Protein AF-0000000075759007 (afdb_homodimer)

Sequence (892 aa):
MSADQACVRCRRQKRKCDKILPCCTLCKRLNKHCDYFLPVEAPRLLPIPDWADLTPSNLRHTLEVQVSSNVGDRLQVQAAAAFYFRTVHTWFLIISEPSYNIRLSNIRVQTASAPSDLSLLTLCMTLVCKGPVGGELPLSTRSMYASLKSFVALLEAMGTNSLEMLQSRLLLTVFEIGHAMYPSAYISAAANMRAAVSLGINATSEDLTKAFQDSRKAEEARQTWRGITITNRSDLAPKYVSLENGQAPNTHSDQQIAAESEDWAKVEVDSFTRLAHASRLLDRVLVHIHTNQSNPLFDSVEAVQILKSLTSLLVTFQSGDSDPPHPLSDSALALCRSAMLETLEVGSHMNIPDNECCIRTSINILKSLVHELARGAEVSPPVEMMTLSVFLPHCIYKAAMVCLGDSRVSGCVDPEPSIRPLKDLLGYLGMRWVAAKRYLEKVDATMSADQACVRCRRQKRKCDKILPCCTLCKRLNKHCDYFLPVEAPRLLPIPDWADLTPSNLRHTLEVQVSSNVGDRLQVQAAAAFYFRTVHTWFLIISEPSYNIRLSNIRVQTASAPSDLSLLTLCMTLVCKGPVGGELPLSTRSMYASLKSFVALLEAMGTNSLEMLQSRLLLTVFEIGHAMYPSAYISAAANMRAAVSLGINATSEDLTKAFQDSRKAEEARQTWRGITITNRSDLAPKYVSLENGQAPNTHSDQQIAAESEDWAKVEVDSFTRLAHASRLLDRVLVHIHTNQSNPLFDSVEAVQILKSLTSLLVTFQSGDSDPPHPLSDSALALCRSAMLETLEVGSHMNIPDNECCIRTSINILKSLVHELARGAEVSPPVEMMTLSVFLPHCIYKAAMVCLGDSRVSGCVDPEPSIRPLKDLLGYLGMRWVAAKRYLEKVDAT

InterPro domains:
  IPR001138 Zn(2)Cys(6) fungal-type DNA-binding domain [PF00172] (5-36)
  IPR001138 Zn(2)Cys(6) fungal-type DNA-binding domain [PS00463] (6-34)
  IPR001138 Zn(2)Cys(6) fungal-type DNA-binding domain [PS50048] (6-36)
  IPR001138 Zn(2)Cys(6) fungal-type DNA-binding domain [SM00066] (1-45)
  IPR001138 Zn(2)Cys(6) fungal-type DNA-binding domain [cd00067] (5-36)
  IPR007219 Xylanolytic transcriptional activator, regulatory domain [PF04082] (83-224)
  IPR036864 Zn(2)-C6 fungal-type DNA-binding domain superfamily [G3DSA:4.10.240.10] (2-49)
  IPR036864 Zn(2)-C6 fungal-type DNA-binding domain superfamily [SSF57701] (5-41)
  IPR050815 Transcription factor, fungi [PTHR47338] (76-442)

Radius of gyration: 29.57 Å; Cα contacts (8 Å, |Δi|>4): 1199; chains: 2; bounding box: 78×82×87 Å

Organism: Penicillium rubens (strain ATCC 28089 / DSM 1075 / NRRL 1951 / Wisconsin 54-1255) (NCBI:txid500485)

Structure (mmCIF, N/CA/C/O backbone):
data_AF-0000000075759007-model_v1
#
loop_
_entity.id
_entity.type
_entity.pdbx_description
1 polymer 'Pc21g07600 protein'
#
loop_
_atom_site.group_PDB
_atom_site.id
_atom_site.type_symbol
_atom_site.label_atom_id
_atom_site.label_alt_id
_atom_site.label_comp_id
_atom_site.label_asym_id
_atom_site.label_entity_id
_atom_site.label_seq_id
_atom_site.pdbx_PDB_ins_code
_atom_site.Cartn_x
_atom_site.Cartn_y
_atom_site.Cartn_z
_atom_site.occupancy
_atom_site.B_iso_or_equiv
_atom_site.auth_seq_id
_atom_site.auth_comp_id
_atom_site.auth_asym_id
_atom_site.auth_atom_id
_atom_site.pdbx_PDB_model_num
ATOM 1 N N . MET A 1 1 ? 25.578 -0.291 -45.156 1 36.59 1 MET A N 1
ATOM 2 C CA . MET A 1 1 ? 25.016 -0.682 -43.875 1 36.59 1 MET A CA 1
ATOM 3 C C . MET A 1 1 ? 25.734 0.002 -42.719 1 36.59 1 MET A C 1
ATOM 5 O O . MET A 1 1 ? 26.953 -0.108 -42.594 1 36.59 1 MET A O 1
ATOM 9 N N . SER A 1 2 ? 25.109 1.057 -42.094 1 46.66 2 SER A N 1
ATOM 10 C CA . SER A 1 2 ? 25.828 2.111 -41.406 1 46.66 2 SER A CA 1
ATOM 11 C C . SER A 1 2 ? 26.422 1.594 -40.094 1 46.66 2 SER A C 1
ATOM 13 O O . SER A 1 2 ? 25.953 0.598 -39.531 1 46.66 2 SER A O 1
ATOM 15 N N . ALA A 1 3 ? 27.578 2.023 -39.531 1 55.94 3 ALA A N 1
ATOM 16 C CA . ALA A 1 3 ? 28.344 1.796 -38.312 1 55.94 3 ALA A CA 1
ATOM 17 C C . ALA A 1 3 ? 27.453 1.836 -37.094 1 55.94 3 ALA A C 1
ATOM 19 O O . ALA A 1 3 ? 27.766 1.219 -36.062 1 55.94 3 ALA A O 1
ATOM 20 N N . ASP A 1 4 ? 26.297 2.443 -37.094 1 55.09 4 ASP A N 1
ATOM 21 C CA . ASP A 1 4 ? 25.359 2.736 -36 1 55.09 4 ASP A CA 1
ATOM 22 C C . ASP A 1 4 ? 24.516 1.512 -35.656 1 55.09 4 ASP A C 1
ATOM 24 O O . ASP A 1 4 ? 23.828 1.49 -34.625 1 55.09 4 ASP A O 1
ATOM 28 N N . GLN A 1 5 ? 24.531 0.377 -36.344 1 60.69 5 GLN A N 1
ATOM 29 C CA . GLN A 1 5 ? 23.734 -0.827 -36.188 1 60.69 5 GLN A CA 1
ATOM 30 C C . GLN A 1 5 ? 24.547 -1.947 -35.531 1 60.69 5 GLN A C 1
ATOM 32 O O . GLN A 1 5 ? 24.109 -3.1 -35.5 1 60.69 5 GLN A O 1
ATOM 37 N N . ALA A 1 6 ? 25.625 -1.686 -35 1 69.38 6 ALA A N 1
ATOM 38 C CA . ALA A 1 6 ? 26.469 -2.68 -34.344 1 69.38 6 ALA A CA 1
ATOM 39 C C . ALA A 1 6 ? 25.984 -2.959 -32.906 1 69.38 6 ALA A C 1
ATOM 41 O O . ALA A 1 6 ? 25.344 -2.104 -32.281 1 69.38 6 ALA A O 1
ATOM 42 N N . CYS A 1 7 ? 26.047 -4.219 -32.406 1 69.88 7 CYS A N 1
ATOM 43 C CA . CYS A 1 7 ? 25.609 -4.559 -31.047 1 69.88 7 CYS A CA 1
ATOM 44 C C . CYS A 1 7 ? 26.422 -3.807 -30 1 69.88 7 CYS A C 1
ATOM 46 O O . CYS A 1 7 ? 27.547 -3.377 -30.266 1 69.88 7 CYS A O 1
ATOM 48 N N . VAL A 1 8 ? 25.875 -3.375 -28.812 1 70.56 8 VAL A N 1
ATOM 49 C CA . VAL A 1 8 ? 26.453 -2.562 -27.75 1 70.56 8 VAL A CA 1
ATOM 50 C C . VAL A 1 8 ? 27.828 -3.133 -27.359 1 70.56 8 VAL A C 1
ATOM 52 O O . VAL A 1 8 ? 28.781 -2.381 -27.141 1 70.56 8 VAL A O 1
ATOM 55 N N . ARG A 1 9 ? 27.906 -4.301 -27.375 1 73.56 9 ARG A N 1
ATOM 56 C CA . ARG A 1 9 ? 29.141 -4.93 -26.938 1 73.56 9 ARG A CA 1
ATOM 57 C C . ARG A 1 9 ? 30.234 -4.777 -28 1 73.56 9 ARG A C 1
ATOM 59 O O . ARG A 1 9 ? 31.375 -4.457 -27.672 1 73.56 9 ARG A O 1
ATOM 66 N N . CYS A 1 10 ? 29.906 -5.004 -29.156 1 73.94 10 CYS A N 1
ATOM 67 C CA . CYS A 1 10 ? 30.891 -4.887 -30.219 1 73.94 10 CYS A CA 1
ATOM 68 C C . CYS A 1 10 ? 31.359 -3.445 -30.375 1 73.94 10 CYS A C 1
ATOM 70 O O . CYS A 1 10 ? 32.531 -3.189 -30.625 1 73.94 10 CYS A O 1
ATOM 72 N N . ARG A 1 11 ? 30.438 -2.506 -30.078 1 73.31 11 ARG A N 1
ATOM 73 C CA . ARG A 1 11 ? 30.766 -1.087 -30.109 1 73.31 11 ARG A CA 1
ATOM 74 C C . ARG A 1 11 ? 31.734 -0.717 -28.984 1 73.31 11 ARG A C 1
ATOM 76 O O . ARG A 1 11 ? 32.688 0.042 -29.203 1 73.31 11 ARG A O 1
ATOM 83 N N . ARG A 1 12 ? 31.5 -1.289 -27.844 1 72.19 12 ARG A N 1
ATOM 84 C CA . ARG A 1 12 ? 32.344 -0.997 -26.672 1 72.19 12 ARG A CA 1
ATOM 85 C C . ARG A 1 12 ? 33.719 -1.581 -26.828 1 72.19 12 ARG A C 1
ATOM 87 O O . ARG A 1 12 ? 34.719 -0.968 -26.422 1 72.19 12 ARG A O 1
ATOM 94 N N . GLN A 1 13 ? 33.75 -2.646 -27.453 1 73.69 13 GLN A N 1
ATOM 95 C CA . GLN A 1 13 ? 35.031 -3.338 -27.594 1 73.69 13 GLN A CA 1
ATOM 96 C C . GLN A 1 13 ? 35.719 -2.982 -28.906 1 73.69 13 GLN A C 1
ATOM 98 O O . GLN A 1 13 ? 36.75 -3.539 -29.25 1 73.69 13 GLN A O 1
ATOM 103 N N . LYS A 1 14 ? 35.094 -2.031 -29.547 1 74.81 14 LYS A N 1
ATOM 104 C CA . LYS A 1 14 ? 35.625 -1.545 -30.812 1 74.81 14 LYS A CA 1
ATOM 105 C C . LYS A 1 14 ? 35.938 -2.703 -31.75 1 74.81 14 LYS A C 1
ATOM 107 O O . LYS A 1 14 ? 37 -2.699 -32.406 1 74.81 14 LYS A O 1
ATOM 112 N N . ARG A 1 15 ? 35.125 -3.77 -31.688 1 74.88 15 ARG A N 1
ATOM 113 C CA . ARG A 1 15 ? 35.312 -4.91 -32.594 1 74.88 15 ARG A CA 1
ATOM 114 C C . ARG A 1 15 ? 34.375 -4.809 -33.781 1 74.88 15 ARG A C 1
ATOM 116 O O . ARG A 1 15 ? 33.406 -4.043 -33.75 1 74.88 15 ARG A O 1
ATOM 123 N N . LYS A 1 16 ? 34.75 -5.469 -34.844 1 75 16 LYS A N 1
ATOM 124 C CA . LYS A 1 16 ? 33.938 -5.496 -36.062 1 75 16 LYS A CA 1
ATOM 125 C C . LYS A 1 16 ? 32.656 -6.34 -35.844 1 75 16 LYS A C 1
ATOM 127 O O . LYS A 1 16 ? 32.75 -7.551 -35.625 1 75 16 LYS A O 1
ATOM 132 N N . CYS A 1 17 ? 31.406 -5.715 -35.656 1 71.81 17 CYS A N 1
ATOM 133 C CA . CYS A 1 17 ? 30.109 -6.355 -35.5 1 71.81 17 CYS A CA 1
ATOM 134 C C . CYS A 1 17 ? 29.5 -6.688 -36.844 1 71.81 17 CYS A C 1
ATOM 136 O O . CYS A 1 17 ? 29.516 -5.859 -37.781 1 71.81 17 CYS A O 1
ATOM 138 N N . ASP A 1 18 ? 29.219 -7.863 -37.188 1 75 18 ASP A N 1
ATOM 139 C CA . ASP A 1 18 ? 28.625 -8.219 -38.469 1 75 18 ASP A CA 1
ATOM 140 C C . ASP A 1 18 ? 27.156 -7.82 -38.531 1 75 18 ASP A C 1
ATOM 142 O O . ASP A 1 18 ? 26.469 -8.062 -39.531 1 75 18 ASP A O 1
ATOM 146 N N . LYS A 1 19 ? 26.547 -7.199 -37.531 1 70.62 19 LYS A N 1
ATOM 147 C CA . LYS A 1 19 ? 25.234 -6.566 -37.406 1 70.62 19 LYS A CA 1
ATOM 148 C C . LYS A 1 19 ? 24.125 -7.566 -37.688 1 70.62 19 LYS A C 1
ATOM 150 O O . LYS A 1 19 ? 23.016 -7.18 -38.062 1 70.62 19 LYS A O 1
ATOM 155 N N . ILE A 1 20 ? 24.453 -8.891 -37.438 1 71.38 20 ILE A N 1
ATOM 156 C CA . ILE A 1 20 ? 23.438 -9.914 -37.656 1 71.38 20 ILE A CA 1
ATOM 157 C C . ILE A 1 20 ? 22.484 -9.953 -36.469 1 71.38 20 ILE A C 1
ATOM 159 O O . ILE A 1 20 ? 22.906 -9.82 -35.312 1 71.38 20 ILE A O 1
ATOM 163 N N . LEU A 1 21 ? 21.078 -9.789 -36.688 1 67.94 21 LEU A N 1
ATOM 164 C CA . LEU A 1 21 ? 20.062 -9.984 -35.656 1 67.94 21 LEU A CA 1
ATOM 165 C C . LEU A 1 21 ? 19.719 -11.461 -35.531 1 67.94 21 LEU A C 1
ATOM 167 O O . LEU A 1 21 ? 19.844 -12.234 -36.469 1 67.94 21 LEU A O 1
ATOM 171 N N . PRO A 1 22 ? 19.453 -11.93 -34.125 1 66.38 22 PRO A N 1
ATOM 172 C CA . PRO A 1 22 ? 19.344 -11.109 -32.906 1 66.38 22 PRO A CA 1
ATOM 173 C C . PRO A 1 22 ? 20.672 -10.922 -32.188 1 66.38 22 PRO A C 1
ATOM 175 O O . PRO A 1 22 ? 20.797 -10.062 -31.328 1 66.38 22 PRO A O 1
ATOM 178 N N . CYS A 1 23 ? 21.594 -11.648 -32.656 1 72.38 23 CYS A N 1
ATOM 179 C CA . CYS A 1 23 ? 22.906 -11.633 -32 1 72.38 23 CYS A CA 1
ATOM 180 C C . CYS A 1 23 ? 24.031 -11.656 -33.062 1 72.38 23 CYS A C 1
ATOM 182 O O . CYS A 1 23 ? 23.984 -12.461 -33.969 1 72.38 23 CYS A O 1
ATOM 184 N N . CYS A 1 24 ? 24.938 -10.703 -32.844 1 73.81 24 CYS A N 1
ATOM 185 C CA . CYS A 1 24 ? 26.047 -10.68 -33.781 1 73.81 24 CYS A CA 1
ATOM 186 C C . CYS A 1 24 ? 26.938 -11.906 -33.625 1 73.81 24 CYS A C 1
ATOM 188 O O . CYS A 1 24 ? 26.891 -12.57 -32.594 1 73.81 24 CYS A O 1
ATOM 190 N N . THR A 1 25 ? 27.578 -12.305 -34.656 1 77.81 25 THR A N 1
ATOM 191 C CA . THR A 1 25 ? 28.391 -13.516 -34.688 1 77.81 25 THR A CA 1
ATOM 192 C C . THR A 1 25 ? 29.438 -13.5 -33.594 1 77.81 25 THR A C 1
ATOM 194 O O . THR A 1 25 ? 29.766 -14.547 -33.031 1 77.81 25 THR A O 1
ATOM 197 N N . LEU A 1 26 ? 29.859 -12.32 -33.25 1 77.88 26 LEU A N 1
ATOM 198 C CA . LEU A 1 26 ? 30.891 -12.211 -32.219 1 77.88 26 LEU A CA 1
ATOM 199 C C . LEU A 1 26 ? 30.297 -12.469 -30.844 1 77.88 26 LEU A C 1
ATOM 201 O O . LEU A 1 26 ? 30.875 -13.211 -30.047 1 77.88 26 LEU A O 1
ATOM 205 N N . CYS A 1 27 ? 29.25 -11.836 -30.594 1 74.75 27 CYS A N 1
ATOM 206 C CA . CYS A 1 27 ? 28.594 -12.047 -29.312 1 74.75 27 CYS A CA 1
ATOM 207 C C . CYS A 1 27 ? 28.125 -13.492 -29.172 1 74.75 27 CYS A C 1
ATOM 209 O O . CYS A 1 27 ? 28.203 -14.07 -28.094 1 74.75 27 CYS A O 1
ATOM 211 N N . LYS A 1 28 ? 27.656 -14.102 -30.203 1 74.5 28 LYS A N 1
ATOM 212 C CA . LYS A 1 28 ? 27.266 -15.508 -30.234 1 74.5 28 LYS A CA 1
ATOM 213 C C . LYS A 1 28 ? 28.469 -16.406 -29.906 1 74.5 28 LYS A C 1
ATOM 215 O O . LYS A 1 28 ? 28.344 -17.359 -29.141 1 74.5 28 LYS A O 1
ATOM 220 N N . ARG A 1 29 ? 29.578 -16.109 -30.484 1 76.56 29 ARG A N 1
ATOM 221 C CA . ARG A 1 29 ? 30.797 -16.906 -30.297 1 76.56 29 ARG A CA 1
ATOM 222 C C . ARG A 1 29 ? 31.297 -16.781 -28.859 1 76.56 29 ARG A C 1
ATOM 224 O O . ARG A 1 29 ? 31.781 -17.766 -28.281 1 76.56 29 ARG A O 1
ATOM 231 N N . LEU A 1 30 ? 31.109 -15.523 -28.359 1 74.44 30 LEU A N 1
ATOM 232 C CA . LEU A 1 30 ? 31.625 -15.266 -27.016 1 74.44 30 LEU A CA 1
ATOM 233 C C . LEU A 1 30 ? 30.578 -15.617 -25.953 1 74.44 30 LEU A C 1
ATOM 235 O O . LEU A 1 30 ? 30.844 -15.523 -24.766 1 74.44 30 LEU A O 1
ATOM 239 N N . ASN A 1 31 ? 29.453 -16.172 -26.375 1 68.06 31 ASN A N 1
ATOM 240 C CA . ASN A 1 31 ? 28.312 -16.547 -25.531 1 68.06 31 ASN A CA 1
ATOM 241 C C . ASN A 1 31 ? 27.938 -15.414 -24.578 1 68.06 31 ASN A C 1
ATOM 243 O O . ASN A 1 31 ? 27.781 -15.648 -23.375 1 68.06 31 ASN A O 1
ATOM 247 N N . LYS A 1 32 ? 28.016 -14.25 -25.156 1 66 32 LYS A N 1
ATOM 248 C CA . LYS A 1 32 ? 27.625 -13.07 -24.375 1 66 32 LYS A CA 1
ATOM 249 C C . LYS A 1 32 ? 26.344 -12.453 -24.906 1 66 32 LYS A C 1
ATOM 251 O O . LYS A 1 32 ? 25.922 -12.734 -26.031 1 66 32 LYS A O 1
ATOM 256 N N . HIS A 1 33 ? 25.656 -11.789 -24.047 1 64.19 33 HIS A N 1
ATOM 257 C CA . HIS A 1 33 ? 24.422 -11.102 -24.453 1 64.19 33 HIS A CA 1
ATOM 258 C C . HIS A 1 33 ? 24.719 -10.008 -25.484 1 64.19 33 HIS A C 1
ATOM 260 O O . HIS A 1 33 ? 25.562 -9.141 -25.234 1 64.19 33 HIS A O 1
ATOM 266 N N . CYS A 1 34 ? 24.266 -10.281 -26.719 1 62.91 34 CYS A N 1
ATOM 267 C CA . CYS A 1 34 ? 24.375 -9.336 -27.812 1 62.91 34 CYS A CA 1
ATOM 268 C C . CYS A 1 34 ? 23.219 -8.336 -27.797 1 62.91 34 CYS A C 1
ATOM 270 O O . CYS A 1 34 ? 22.062 -8.734 -27.812 1 62.91 34 CYS A O 1
ATOM 272 N N . ASP A 1 35 ? 23.453 -7.148 -27.406 1 60.84 35 ASP A N 1
ATOM 273 C CA . ASP A 1 35 ? 22.438 -6.105 -27.406 1 60.84 35 ASP A CA 1
ATOM 274 C C . ASP A 1 35 ? 22.656 -5.125 -28.562 1 60.84 35 ASP A C 1
ATOM 276 O O . ASP A 1 35 ? 23.766 -4.613 -28.734 1 60.84 35 ASP A O 1
ATOM 280 N N . TYR A 1 36 ? 21.953 -5.219 -29.578 1 58.94 36 TYR A N 1
ATOM 281 C CA . TYR A 1 36 ? 22.016 -4.215 -30.625 1 58.94 36 TYR A CA 1
ATOM 282 C C . TYR A 1 36 ? 21.312 -2.93 -30.203 1 58.94 36 TYR A C 1
ATOM 284 O O . TYR A 1 36 ? 20.328 -2.967 -29.453 1 58.94 36 TYR A O 1
ATOM 292 N N . PHE A 1 37 ? 22.078 -1.918 -30.328 1 48.47 37 PHE A N 1
ATOM 293 C CA . PHE A 1 37 ? 21.344 -0.672 -30.141 1 48.47 37 PHE A CA 1
ATOM 294 C C . PHE A 1 37 ? 20.172 -0.59 -31.109 1 48.47 37 PHE A C 1
ATOM 296 O O . PHE A 1 37 ? 20.375 -0.529 -32.344 1 48.47 37 PHE A O 1
ATOM 303 N N . LEU A 1 38 ? 19.25 -1.39 -31.094 1 44.62 38 LEU A N 1
ATOM 304 C CA . LEU A 1 38 ? 18.109 -0.96 -31.891 1 44.62 38 LEU A CA 1
ATOM 305 C C . LEU A 1 38 ? 17.984 0.559 -31.875 1 44.62 38 LEU A C 1
ATOM 307 O O . LEU A 1 38 ? 18.281 1.203 -30.875 1 44.62 38 LEU A O 1
ATOM 311 N N . PRO A 1 39 ? 18.109 1.163 -33 1 43.19 39 PRO A N 1
ATOM 312 C CA . PRO A 1 39 ? 17.766 2.584 -32.938 1 43.19 39 PRO A CA 1
ATOM 313 C C . PRO A 1 39 ? 16.703 2.877 -31.875 1 43.19 39 PRO A C 1
ATOM 315 O O . PRO A 1 39 ? 15.633 2.25 -31.891 1 43.19 39 PRO A O 1
ATOM 318 N N . VAL A 1 40 ? 17.125 2.994 -30.719 1 49.94 40 VAL A N 1
ATOM 319 C CA . VAL A 1 40 ? 16.141 3.422 -29.734 1 49.94 40 VAL A CA 1
ATOM 320 C C . VAL A 1 40 ? 15.172 4.418 -30.359 1 49.94 40 VAL A C 1
ATOM 322 O O . VAL A 1 40 ? 15.586 5.477 -30.844 1 49.94 40 VAL A O 1
ATOM 325 N N . GLU A 1 41 ? 14.227 3.889 -31.219 1 60.28 41 GLU A N 1
ATOM 326 C CA . GLU A 1 41 ? 13.203 4.816 -31.688 1 60.28 41 GLU A CA 1
ATOM 327 C C . GLU A 1 41 ? 13.055 6.008 -30.75 1 60.28 41 GLU A C 1
ATOM 329 O O . GLU A 1 41 ? 13.227 5.867 -29.531 1 60.28 41 GLU A O 1
ATOM 334 N N . ALA A 1 42 ? 13.258 7.098 -31.328 1 77.56 42 ALA A N 1
ATOM 335 C CA . ALA A 1 42 ? 13.023 8.336 -30.594 1 77.56 42 ALA A CA 1
ATOM 336 C C . ALA A 1 42 ? 11.805 8.203 -29.672 1 77.56 42 ALA A C 1
ATOM 338 O O . ALA A 1 42 ? 10.773 7.676 -30.094 1 77.56 42 ALA A O 1
ATOM 339 N N . PRO A 1 43 ? 12.07 8.414 -28.422 1 85.94 43 PRO A N 1
ATOM 340 C CA . PRO A 1 43 ? 10.922 8.336 -27.516 1 85.94 43 PRO A CA 1
ATOM 341 C C . PRO A 1 43 ? 9.734 9.164 -28 1 85.94 43 PRO A C 1
ATOM 343 O O . PRO A 1 43 ? 9.922 10.219 -28.609 1 85.94 43 PRO A O 1
ATOM 346 N N . ARG A 1 44 ? 8.633 8.594 -27.938 1 88.62 44 ARG A N 1
ATOM 347 C CA . ARG A 1 44 ? 7.395 9.266 -28.312 1 88.62 44 ARG A CA 1
ATOM 348 C C . ARG A 1 44 ? 6.641 9.75 -27.078 1 88.62 44 ARG A C 1
ATOM 350 O O . ARG A 1 44 ? 6.68 9.109 -26.031 1 88.62 44 ARG A O 1
ATOM 357 N N . LEU A 1 45 ? 5.984 10.844 -27.25 1 91.88 45 LEU A N 1
ATOM 358 C CA . LEU A 1 45 ? 5.141 11.383 -26.203 1 91.88 45 LEU A CA 1
ATOM 359 C C . LEU A 1 45 ? 3.877 10.547 -26.031 1 91.88 45 LEU A C 1
ATOM 361 O O . LEU A 1 45 ? 3.168 10.289 -27 1 91.88 45 LEU A O 1
ATOM 365 N N . LEU A 1 46 ? 3.652 10.078 -24.828 1 93.38 46 LEU A N 1
ATOM 366 C CA . LEU A 1 46 ? 2.428 9.328 -24.547 1 93.38 46 LEU A CA 1
ATOM 367 C C . LEU A 1 46 ? 1.238 10.273 -24.406 1 93.38 46 LEU A C 1
ATOM 369 O O . LEU A 1 46 ? 1.362 11.359 -23.828 1 93.38 46 LEU A O 1
ATOM 373 N N . PRO A 1 47 ? 0.147 9.875 -24.984 1 90.69 47 PRO A N 1
ATOM 374 C CA . PRO A 1 47 ? -1.05 10.68 -24.734 1 90.69 47 PRO A CA 1
ATOM 375 C C . PRO A 1 47 ? -1.498 10.625 -23.266 1 90.69 47 PRO A C 1
ATOM 377 O O . PRO A 1 47 ? -1.633 9.539 -22.703 1 90.69 47 PRO A O 1
ATOM 380 N N . ILE A 1 48 ? -1.618 11.75 -22.625 1 89.94 48 ILE A N 1
ATOM 381 C CA . ILE A 1 48 ? -2.104 11.844 -21.25 1 89.94 48 ILE A CA 1
ATOM 382 C C . ILE A 1 48 ? -3.293 12.797 -21.188 1 89.94 48 ILE A C 1
ATOM 384 O O . ILE A 1 48 ? -3.371 13.758 -21.969 1 89.94 48 ILE A O 1
ATOM 388 N N . PRO A 1 49 ? -4.176 12.492 -20.359 1 88.56 49 PRO A N 1
ATOM 389 C CA . PRO A 1 49 ? -5.324 13.391 -20.266 1 88.56 49 PRO A CA 1
ATOM 390 C C . PRO A 1 49 ? -4.938 14.781 -19.75 1 88.56 49 PRO A C 1
ATOM 392 O O . PRO A 1 49 ? -4.055 14.906 -18.906 1 88.56 49 PRO A O 1
ATOM 395 N N . ASP A 1 50 ? -5.676 15.656 -20.344 1 86.88 50 ASP A N 1
ATOM 396 C CA . ASP A 1 50 ? -5.609 16.984 -19.734 1 86.88 50 ASP A CA 1
ATOM 397 C C . ASP A 1 50 ? -6.207 16.969 -18.328 1 86.88 50 ASP A C 1
ATOM 399 O O . ASP A 1 50 ? -7.223 16.312 -18.078 1 86.88 50 ASP A O 1
ATOM 403 N N . TRP A 1 51 ? -5.613 17.719 -17.5 1 85.75 51 TRP A N 1
ATOM 404 C CA . TRP A 1 51 ? -6.051 17.703 -16.109 1 85.75 51 TRP A CA 1
ATOM 405 C C . TRP A 1 51 ? -7.508 18.141 -16 1 85.75 51 TRP A C 1
ATOM 407 O O . TRP A 1 51 ? -8.258 17.594 -15.18 1 85.75 51 TRP A O 1
ATOM 417 N N . ALA A 1 52 ? -7.93 19 -16.828 1 83.56 52 ALA A N 1
ATOM 418 C CA . ALA A 1 52 ? -9.305 19.484 -16.812 1 83.56 52 ALA A CA 1
ATOM 419 C C . ALA A 1 52 ? -10.281 18.391 -17.219 1 83.56 52 ALA A C 1
ATOM 421 O O . ALA A 1 52 ? -11.445 18.406 -16.828 1 83.56 52 ALA A O 1
ATOM 422 N N . ASP A 1 53 ? -9.758 17.422 -17.891 1 88.56 53 ASP A N 1
ATOM 423 C CA . ASP A 1 53 ? -10.617 16.375 -18.422 1 88.56 53 ASP A CA 1
ATOM 424 C C . ASP A 1 53 ? -10.648 15.172 -17.484 1 88.56 53 ASP A C 1
ATOM 426 O O . ASP A 1 53 ? -11.477 14.266 -17.641 1 88.56 53 ASP A O 1
ATOM 430 N N . LEU A 1 54 ? -9.828 15.211 -16.516 1 90.81 54 LEU A N 1
ATOM 431 C CA . LEU A 1 54 ? -9.727 14.07 -15.625 1 90.81 54 LEU A CA 1
ATOM 432 C C . LEU A 1 54 ? -10.852 14.086 -14.594 1 90.81 54 LEU A C 1
ATOM 434 O O . LEU A 1 54 ? -10.609 14.32 -13.406 1 90.81 54 LEU A O 1
ATOM 438 N N . THR A 1 55 ? -12.023 13.758 -15.07 1 89.88 55 THR A N 1
ATOM 439 C CA . THR A 1 55 ? -13.219 13.695 -14.234 1 89.88 55 THR A CA 1
ATOM 440 C C . THR A 1 55 ? -13.703 12.258 -14.086 1 89.88 55 THR A C 1
ATOM 442 O O . THR A 1 55 ? -13.391 11.406 -14.93 1 89.88 55 THR A O 1
ATOM 445 N N . PRO A 1 56 ? -14.445 12 -13.078 1 89.19 56 PRO A N 1
ATOM 446 C CA . PRO A 1 56 ? -14.969 10.641 -12.891 1 89.19 56 PRO A CA 1
ATOM 447 C C . PRO A 1 56 ? -15.812 10.172 -14.078 1 89.19 56 PRO A C 1
ATOM 449 O O . PRO A 1 56 ? -15.734 9 -14.461 1 89.19 56 PRO A O 1
ATOM 452 N N . SER A 1 57 ? -16.578 11.062 -14.672 1 90.12 57 SER A N 1
ATOM 453 C CA . SER A 1 57 ? -17.438 10.703 -15.797 1 90.12 57 SER A CA 1
ATOM 454 C C . SER A 1 57 ? -16.594 10.32 -17.016 1 90.12 57 SER A C 1
ATOM 456 O O . SER A 1 57 ? -16.906 9.344 -17.703 1 90.12 57 SER A O 1
ATOM 458 N N . ASN A 1 58 ? -15.539 11.102 -17.281 1 93.06 58 ASN A N 1
ATOM 459 C CA . ASN A 1 58 ? -14.672 10.797 -18.406 1 93.06 58 ASN A CA 1
ATOM 460 C C . ASN A 1 58 ? -13.906 9.492 -18.188 1 93.06 58 ASN A C 1
ATOM 462 O O . ASN A 1 58 ? -13.68 8.734 -19.141 1 93.06 58 ASN A O 1
ATOM 466 N N . LEU A 1 59 ? -13.516 9.289 -16.969 1 94.25 59 LEU A N 1
ATOM 467 C CA . LEU A 1 59 ? -12.797 8.062 -16.656 1 94.25 59 LEU A CA 1
ATOM 468 C C . LEU A 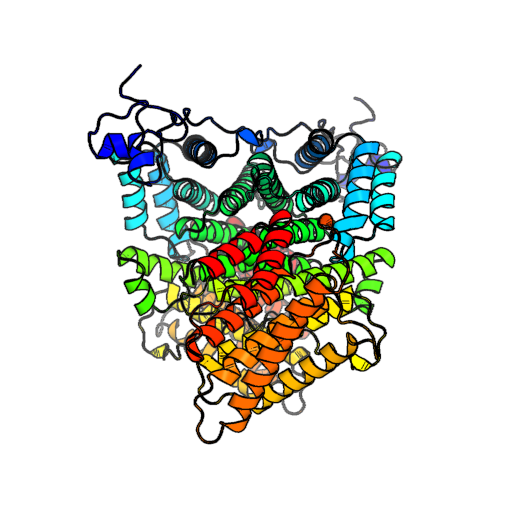1 59 ? -13.703 6.844 -16.812 1 94.25 59 LEU A C 1
ATOM 470 O O . LEU A 1 59 ? -13.281 5.812 -17.344 1 94.25 59 LEU A O 1
ATOM 474 N N . ARG A 1 60 ? -14.961 6.984 -16.391 1 92.88 60 ARG A N 1
ATOM 475 C CA . ARG A 1 60 ? -15.945 5.918 -16.531 1 92.88 60 ARG A CA 1
ATOM 476 C C . ARG A 1 60 ? -16.141 5.547 -17.984 1 92.88 60 ARG A C 1
ATOM 478 O O . ARG A 1 60 ? -16.125 4.367 -18.344 1 92.88 60 ARG A O 1
ATOM 485 N N . HIS A 1 61 ? -16.281 6.523 -18.75 1 92.94 61 HIS A N 1
ATOM 486 C CA . HIS A 1 61 ? -16.469 6.312 -20.188 1 92.94 61 HIS A CA 1
ATOM 487 C C . HIS A 1 61 ? -15.242 5.656 -20.812 1 92.94 61 HIS A C 1
ATOM 489 O O . HIS A 1 61 ? -15.367 4.738 -21.625 1 92.94 61 HIS A O 1
ATOM 495 N N . THR A 1 62 ? -14.102 6.113 -20.453 1 94.81 62 THR A N 1
ATOM 496 C CA . THR A 1 62 ? -12.852 5.594 -20.984 1 94.81 62 THR A CA 1
ATOM 497 C C . THR A 1 62 ? -12.68 4.121 -20.625 1 94.81 62 THR A C 1
ATOM 499 O O . THR A 1 62 ? -12.258 3.314 -21.453 1 94.81 62 THR A O 1
ATOM 502 N N . LEU A 1 63 ? -13.023 3.756 -19.438 1 95.69 63 LEU A N 1
ATOM 503 C CA . LEU A 1 63 ? -12.883 2.375 -18.984 1 95.69 63 LEU A CA 1
ATOM 504 C C . LEU A 1 63 ? -13.859 1.464 -19.719 1 95.69 63 LEU A C 1
ATOM 506 O O . LEU A 1 63 ? -13.531 0.32 -20.047 1 95.69 63 LEU A O 1
ATOM 510 N N . GLU A 1 64 ? -15.016 1.949 -19.984 1 93 64 GLU A N 1
ATOM 511 C CA . GLU A 1 64 ? -15.984 1.186 -20.766 1 93 64 GLU A CA 1
ATOM 512 C C . GLU A 1 64 ? -15.453 0.877 -22.156 1 93 64 GLU A C 1
ATOM 514 O O . GLU A 1 64 ? -15.594 -0.243 -22.656 1 93 64 GLU A O 1
ATOM 519 N N . VAL A 1 65 ? -14.891 1.863 -22.688 1 93 65 VAL A N 1
ATOM 520 C CA . VAL A 1 65 ? -14.336 1.693 -24.031 1 93 65 VAL A CA 1
ATOM 521 C C . VAL A 1 65 ? -13.164 0.716 -23.984 1 93 65 VAL A C 1
ATOM 523 O O . VAL A 1 65 ? -12.953 -0.063 -24.906 1 93 65 VAL A O 1
ATOM 526 N N . GLN A 1 66 ? -12.367 0.762 -22.938 1 94.12 66 GLN A N 1
ATOM 527 C CA . GLN A 1 66 ? -11.258 -0.171 -22.766 1 94.12 66 GLN A CA 1
ATOM 528 C C . GLN A 1 66 ? -11.758 -1.613 -22.719 1 94.12 66 GLN A C 1
ATOM 530 O O . GLN A 1 66 ? -11.117 -2.52 -23.25 1 94.12 66 GLN A O 1
ATOM 535 N N . VAL A 1 67 ? -12.891 -1.842 -22.062 1 95.06 67 VAL A N 1
ATOM 536 C CA . VAL A 1 67 ? -13.469 -3.18 -22.016 1 95.06 67 VAL A CA 1
ATOM 537 C C . VAL A 1 67 ? -13.859 -3.629 -23.422 1 95.06 67 VAL A C 1
ATOM 539 O O . VAL A 1 67 ? -13.516 -4.734 -23.844 1 95.06 67 VAL A O 1
ATOM 542 N N . SER A 1 68 ? -14.508 -2.713 -24.109 1 92.69 68 SER A N 1
ATOM 543 C CA . SER A 1 68 ? -14.969 -3.041 -25.453 1 92.69 68 SER A CA 1
ATOM 544 C C . SER A 1 68 ? -13.789 -3.311 -26.375 1 92.69 68 SER A C 1
ATOM 546 O O . SER A 1 68 ? -13.859 -4.203 -27.234 1 92.69 68 SER A O 1
ATOM 548 N N . SER A 1 69 ? -12.734 -2.582 -26.219 1 90.81 69 SER A N 1
ATOM 549 C CA . SER A 1 69 ? -11.594 -2.674 -27.125 1 90.81 69 SER A CA 1
ATOM 550 C C . SER A 1 69 ? -10.711 -3.873 -26.781 1 90.81 69 SER A C 1
ATOM 552 O O . SER A 1 69 ? -10.133 -4.496 -27.672 1 90.81 69 SER A O 1
ATOM 554 N N . ASN A 1 70 ? -10.617 -4.219 -25.531 1 91.69 70 ASN A N 1
ATOM 555 C CA . ASN A 1 70 ? -9.641 -5.219 -25.109 1 91.69 70 ASN A CA 1
ATOM 556 C C . ASN A 1 70 ? -10.305 -6.57 -24.844 1 91.69 70 ASN A C 1
ATOM 558 O O . ASN A 1 70 ? -9.648 -7.609 -24.906 1 91.69 70 ASN A O 1
ATOM 562 N N . VAL A 1 71 ? -11.562 -6.57 -24.516 1 94.81 71 VAL A N 1
ATOM 563 C CA . VAL A 1 71 ? -12.297 -7.809 -24.266 1 94.81 71 VAL A CA 1
ATOM 564 C C . VAL A 1 71 ? -13.281 -8.055 -25.406 1 94.81 71 VAL A C 1
ATOM 566 O O . VAL A 1 71 ? -13.289 -9.133 -26.016 1 94.81 71 VAL A O 1
ATOM 569 N N . GLY A 1 72 ? -14.078 -7.109 -25.734 1 94 72 GLY A N 1
ATOM 570 C CA . GLY A 1 72 ? -15.016 -7.23 -26.828 1 94 72 GLY A CA 1
ATOM 571 C C . GLY A 1 72 ? -16.438 -6.844 -26.453 1 94 72 GLY A C 1
ATOM 572 O O . GLY A 1 72 ? -16.641 -6.02 -25.562 1 94 72 GLY A O 1
ATOM 573 N N . ASP A 1 73 ? -17.344 -7.359 -27.203 1 90.06 73 ASP A N 1
ATOM 574 C CA . ASP A 1 73 ? -18.75 -7.035 -26.953 1 90.06 73 ASP A CA 1
ATOM 575 C C . ASP A 1 73 ? -19.297 -7.809 -25.766 1 90.06 73 ASP A C 1
ATOM 577 O O . ASP A 1 73 ? -18.531 -8.422 -25.016 1 90.06 73 ASP A O 1
ATOM 581 N N . ARG A 1 74 ? -20.547 -7.773 -25.594 1 87.94 74 ARG A N 1
ATOM 582 C CA . ARG A 1 74 ? -21.188 -8.336 -24.406 1 87.94 74 ARG A CA 1
ATOM 583 C C . ARG A 1 74 ? -20.969 -9.844 -24.328 1 87.94 74 ARG A C 1
ATOM 585 O O . ARG A 1 74 ? -20.703 -10.383 -23.25 1 87.94 74 ARG A O 1
ATOM 592 N N . LEU A 1 75 ? -21.141 -10.453 -25.453 1 91.62 75 LEU A N 1
ATOM 593 C CA . LEU A 1 75 ? -20.969 -11.906 -25.484 1 91.62 75 LEU A CA 1
ATOM 594 C C . LEU A 1 75 ? -19.531 -12.297 -25.172 1 91.62 75 LEU A C 1
ATOM 596 O O . LEU A 1 75 ? -19.281 -13.289 -24.484 1 91.62 75 LEU A O 1
ATOM 600 N N . GLN A 1 76 ? -18.656 -11.516 -25.688 1 95.56 76 GLN A N 1
ATOM 601 C CA . GLN A 1 76 ? -17.25 -11.781 -25.438 1 95.56 76 GLN A CA 1
ATOM 602 C C . GLN A 1 76 ? -16.891 -11.523 -23.969 1 95.56 76 GLN A C 1
ATOM 604 O O . GLN A 1 76 ? -16.062 -12.234 -23.406 1 95.56 76 GLN A O 1
ATOM 609 N N . VAL A 1 77 ? -17.438 -10.508 -23.391 1 95.75 77 VAL A N 1
ATOM 610 C CA . VAL A 1 77 ? -17.234 -10.219 -21.984 1 95.75 77 VAL A CA 1
ATOM 611 C C . VAL A 1 77 ? -17.75 -11.383 -21.125 1 95.75 77 VAL A C 1
ATOM 613 O O . VAL A 1 77 ? -17.094 -11.797 -20.172 1 95.75 77 VAL A O 1
ATOM 616 N N . GLN A 1 78 ? -18.844 -11.922 -21.5 1 94.38 78 GLN A N 1
ATOM 617 C CA . GLN A 1 78 ? -19.406 -13.062 -20.781 1 94.38 78 GLN A CA 1
ATOM 618 C C . GLN A 1 78 ? -18.5 -14.289 -20.906 1 94.38 78 GLN A C 1
ATOM 620 O O . GLN A 1 78 ? -18.328 -15.039 -19.953 1 94.38 78 GLN A O 1
ATOM 625 N N . ALA A 1 79 ? -18.031 -14.43 -22.078 1 96.88 79 ALA A N 1
ATOM 626 C CA . ALA A 1 79 ? -17.141 -15.562 -22.312 1 96.88 79 ALA A CA 1
ATOM 627 C C . ALA A 1 79 ? -15.859 -15.422 -21.5 1 96.88 79 ALA A C 1
ATOM 629 O O . ALA A 1 79 ? -15.359 -16.406 -20.938 1 96.88 79 ALA A O 1
ATOM 630 N N . ALA A 1 80 ? -15.328 -14.242 -21.531 1 97.25 80 ALA A N 1
ATOM 631 C CA . ALA A 1 80 ? -14.117 -13.984 -20.75 1 97.25 80 ALA A CA 1
ATOM 632 C C . ALA A 1 80 ? -14.367 -14.203 -19.266 1 97.25 80 ALA A C 1
ATOM 634 O O . ALA A 1 80 ? -13.516 -14.766 -18.562 1 97.25 80 ALA A O 1
ATOM 635 N N . ALA A 1 81 ? -15.477 -13.75 -18.781 1 97.62 81 ALA A N 1
ATOM 636 C CA . ALA A 1 81 ? -15.836 -13.953 -17.375 1 97.62 81 ALA A CA 1
ATOM 637 C C . ALA A 1 81 ? -15.992 -15.438 -17.062 1 97.62 81 ALA A C 1
ATOM 639 O O . ALA A 1 81 ? -15.523 -15.914 -16.031 1 97.62 81 ALA A O 1
ATOM 640 N N . ALA A 1 82 ? -16.641 -16.141 -17.938 1 97.62 82 ALA A N 1
ATOM 641 C CA . ALA A 1 82 ? -16.812 -17.578 -17.734 1 97.62 82 ALA A CA 1
ATOM 642 C C . ALA A 1 82 ? -15.469 -18.281 -17.656 1 97.62 82 ALA A C 1
ATOM 644 O O . ALA A 1 82 ? -15.305 -19.219 -16.859 1 97.62 82 ALA A O 1
ATOM 645 N N . PHE A 1 83 ? -14.641 -17.891 -18.516 1 97.94 83 PHE A N 1
ATOM 646 C CA . PHE A 1 83 ? -13.305 -18.469 -18.5 1 97.94 83 PHE A CA 1
ATOM 647 C C . PHE A 1 83 ? -12.617 -18.203 -17.172 1 97.94 83 PHE A C 1
ATOM 649 O O . PHE A 1 83 ? -12 -19.109 -16.594 1 97.94 83 PHE A O 1
ATOM 656 N N . TYR A 1 84 ? -12.664 -17 -16.719 1 98.44 84 TYR A N 1
ATOM 657 C CA . TYR A 1 84 ? -12.117 -16.656 -15.406 1 98.44 84 TYR A CA 1
ATOM 658 C C . TYR A 1 84 ? -12.703 -17.547 -14.32 1 98.44 84 TYR A C 1
ATOM 660 O O . TYR A 1 84 ? -11.969 -18.062 -13.469 1 98.44 84 TYR A O 1
ATOM 668 N N . PHE A 1 85 ? -13.984 -17.734 -14.297 1 98 85 PHE A N 1
ATOM 669 C CA . PHE A 1 85 ? -14.664 -18.469 -13.242 1 98 85 PHE A CA 1
ATOM 670 C C . PHE A 1 85 ? -14.328 -19.953 -13.32 1 98 85 PHE A C 1
ATOM 672 O O . PHE A 1 85 ? -14.344 -20.656 -12.305 1 98 85 PHE A O 1
ATOM 679 N N . ARG A 1 86 ? -13.852 -20.406 -14.461 1 97.38 86 ARG A N 1
ATOM 680 C CA . ARG A 1 86 ? -13.5 -21.812 -14.617 1 97.38 86 ARG A CA 1
ATOM 681 C C . ARG A 1 86 ? -12.016 -22.031 -14.344 1 97.38 86 ARG A C 1
ATOM 683 O O . ARG A 1 86 ? -11.57 -23.188 -14.203 1 97.38 86 ARG A O 1
ATOM 690 N N . THR A 1 87 ? -11.273 -21.047 -14.164 1 97.62 87 THR A N 1
ATOM 691 C CA . THR A 1 87 ? -9.828 -21.203 -14.023 1 97.62 87 THR A CA 1
ATOM 692 C C . THR A 1 87 ? -9.336 -20.594 -12.719 1 97.62 87 THR A C 1
ATOM 694 O O . THR A 1 87 ? -9.242 -21.281 -11.703 1 97.62 87 THR A O 1
ATOM 697 N N . VAL A 1 88 ? -9.234 -19.219 -12.688 1 97.94 88 VAL A N 1
ATOM 698 C CA . VAL A 1 88 ? -8.656 -18.516 -11.539 1 97.94 88 VAL A CA 1
ATOM 699 C C . VAL A 1 88 ? -9.594 -18.625 -10.336 1 97.94 88 VAL A C 1
ATOM 701 O O . VAL A 1 88 ? -9.141 -18.859 -9.211 1 97.94 88 VAL A O 1
ATOM 704 N N . HIS A 1 89 ? -10.828 -18.5 -10.586 1 97.44 89 HIS A N 1
ATOM 705 C CA . HIS A 1 89 ? -11.828 -18.484 -9.523 1 97.44 89 HIS A CA 1
ATOM 706 C C . HIS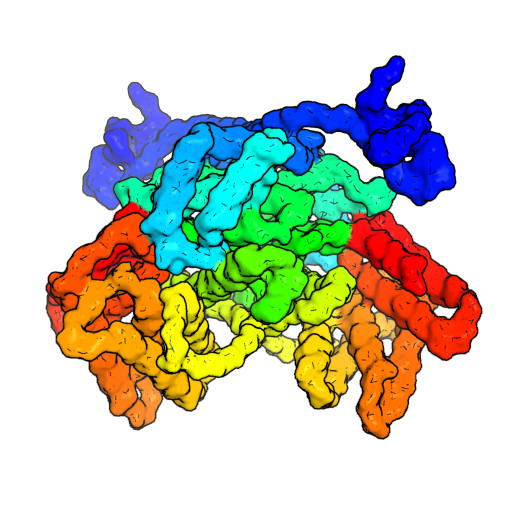 A 1 89 ? -11.852 -19.812 -8.781 1 97.44 89 HIS A C 1
ATOM 708 O O . HIS A 1 89 ? -12.266 -19.875 -7.617 1 97.44 89 HIS A O 1
ATOM 714 N N . THR A 1 90 ? -11.367 -20.859 -9.32 1 95.5 90 THR A N 1
ATOM 715 C CA . THR A 1 90 ? -11.43 -22.188 -8.719 1 95.5 90 THR A CA 1
ATOM 716 C C . THR A 1 90 ? -10.531 -22.281 -7.488 1 95.5 90 THR A C 1
ATOM 718 O O . THR A 1 90 ? -10.773 -23.094 -6.594 1 95.5 90 THR A O 1
ATOM 721 N N . TRP A 1 91 ? -9.523 -21.422 -7.457 1 95.88 91 TRP A N 1
ATOM 722 C CA . TRP A 1 91 ? -8.625 -21.469 -6.305 1 95.88 91 TRP A CA 1
ATOM 723 C C . TRP A 1 91 ? -8.594 -20.125 -5.582 1 95.88 91 TRP A C 1
ATOM 725 O O . TRP A 1 91 ? -8.016 -20 -4.5 1 95.88 91 TRP A O 1
ATOM 735 N N . PHE A 1 92 ? -9.141 -19.109 -6.145 1 96.62 92 PHE A N 1
ATOM 736 C CA . PHE A 1 92 ? -9.188 -17.781 -5.559 1 96.62 92 PHE A CA 1
ATOM 737 C C . PHE A 1 92 ? -10.586 -17.188 -5.648 1 96.62 92 PHE A C 1
ATOM 739 O O . PHE A 1 92 ? -10.867 -16.359 -6.512 1 96.62 92 PHE A O 1
ATOM 746 N N . LEU A 1 93 ? -11.391 -17.516 -4.688 1 96.38 93 LEU A N 1
ATOM 747 C CA . LEU A 1 93 ? -12.836 -17.375 -4.746 1 96.38 93 LEU A CA 1
ATOM 748 C C . LEU A 1 93 ? -13.266 -16.031 -4.152 1 96.38 93 LEU A C 1
ATOM 750 O O . LEU A 1 93 ? -14.039 -15.992 -3.189 1 96.38 93 LEU A O 1
ATOM 754 N N . ILE A 1 94 ? -12.922 -14.945 -4.82 1 97.12 94 ILE A N 1
ATOM 755 C CA . ILE A 1 94 ? -13.18 -13.641 -4.215 1 97.12 94 ILE A CA 1
ATOM 756 C C . ILE A 1 94 ? -14.367 -12.977 -4.906 1 97.12 94 ILE A C 1
ATOM 758 O O . ILE A 1 94 ? -14.922 -12 -4.391 1 97.12 94 ILE A O 1
ATOM 762 N N . ILE A 1 95 ? -14.758 -13.438 -6.09 1 97.25 95 ILE A N 1
ATOM 763 C CA . ILE A 1 95 ? -15.859 -12.852 -6.848 1 97.25 95 ILE A CA 1
ATOM 764 C C . ILE A 1 95 ? -16.984 -13.875 -6.98 1 97.25 95 ILE A C 1
ATOM 766 O O . ILE A 1 95 ? -16.75 -15.023 -7.359 1 97.25 95 ILE A O 1
ATOM 770 N N . SER A 1 96 ? -18.141 -13.508 -6.633 1 95.19 96 SER A N 1
ATOM 771 C CA . SER A 1 96 ? -19.312 -14.359 -6.852 1 95.19 96 SER A CA 1
ATOM 772 C C . SER A 1 96 ? -19.766 -14.312 -8.312 1 95.19 96 SER A C 1
ATOM 774 O O . SER A 1 96 ? -20.094 -13.25 -8.828 1 95.19 96 SER A O 1
ATOM 776 N N . GLU A 1 97 ? -19.844 -15.461 -8.922 1 95.5 97 GLU A N 1
ATOM 777 C CA . GLU A 1 97 ? -20.219 -15.523 -10.328 1 95.5 97 GLU A CA 1
ATOM 778 C C . GLU A 1 97 ? -21.656 -15.047 -10.547 1 95.5 97 GLU A C 1
ATOM 780 O O . GLU A 1 97 ? -21.906 -14.203 -11.406 1 95.5 97 GLU A O 1
ATOM 785 N N . PRO A 1 98 ? -22.625 -15.438 -9.766 1 93.38 98 PRO A N 1
ATOM 786 C CA . PRO A 1 98 ? -23.984 -14.922 -9.953 1 93.38 98 PRO A CA 1
ATOM 787 C C . PRO A 1 98 ? -24.078 -13.414 -9.758 1 93.38 98 PRO A C 1
ATOM 789 O O . PRO A 1 98 ? -24.75 -12.727 -10.523 1 93.38 98 PRO A O 1
ATOM 792 N N . SER A 1 99 ? -23.391 -12.914 -8.75 1 91.56 99 SER A N 1
ATOM 793 C CA . SER A 1 99 ? -23.438 -11.477 -8.477 1 91.56 99 SER A CA 1
ATOM 794 C C . SER A 1 99 ? -22.828 -10.68 -9.633 1 91.56 99 SER A C 1
ATOM 796 O O . SER A 1 99 ? -23.344 -9.633 -10.008 1 91.56 99 SER A O 1
ATOM 798 N N . TYR A 1 100 ? -21.734 -11.156 -10.133 1 94.56 100 TYR A N 1
ATOM 799 C CA . TYR A 1 100 ? -21.094 -10.492 -11.258 1 94.56 100 TYR A CA 1
ATOM 800 C C . TYR A 1 100 ? -22 -10.453 -12.469 1 94.56 100 TYR A C 1
ATOM 802 O O . TYR A 1 100 ? -22.125 -9.422 -13.133 1 94.56 100 TYR A O 1
ATOM 810 N N . ASN A 1 101 ? -22.672 -11.578 -12.727 1 91.62 101 ASN A N 1
ATOM 811 C CA . ASN A 1 101 ? -23.562 -11.664 -13.875 1 91.62 101 ASN A CA 1
ATOM 812 C C . ASN A 1 101 ? -24.766 -10.758 -13.719 1 91.62 101 ASN A C 1
ATOM 814 O O . ASN A 1 101 ? -25.25 -10.18 -14.695 1 91.62 101 ASN A O 1
ATOM 818 N N . ILE A 1 102 ? -25.203 -10.656 -12.547 1 88.94 102 ILE A N 1
ATOM 819 C CA . ILE A 1 102 ? -26.328 -9.766 -12.273 1 88.94 102 ILE A CA 1
ATOM 820 C C . ILE A 1 102 ? -25.906 -8.32 -12.523 1 88.94 102 ILE A C 1
ATOM 822 O O . ILE A 1 102 ? -26.641 -7.551 -13.156 1 88.94 102 ILE A O 1
ATOM 826 N N . ARG A 1 103 ? -24.734 -7.996 -12.078 1 88.56 103 ARG A N 1
ATOM 827 C CA . ARG A 1 103 ? -24.234 -6.645 -12.289 1 88.56 103 ARG A CA 1
ATOM 828 C C . ARG A 1 103 ? -24.047 -6.352 -13.773 1 88.56 103 ARG A C 1
ATOM 830 O O . ARG A 1 103 ? -24.344 -5.246 -14.234 1 88.56 103 ARG A O 1
ATOM 837 N N . LEU A 1 104 ? -23.562 -7.289 -14.453 1 88.69 104 LEU A N 1
ATOM 838 C CA . LEU A 1 104 ? -23.375 -7.133 -15.891 1 88.69 104 LEU A CA 1
ATOM 839 C C . LEU A 1 104 ? -24.719 -6.934 -16.594 1 88.69 104 LEU A C 1
ATOM 841 O O . LEU A 1 104 ? -24.828 -6.125 -17.516 1 88.69 104 LEU A O 1
ATOM 845 N N . SER A 1 105 ? -25.703 -7.672 -16.125 1 85.44 105 SER A N 1
ATOM 846 C CA . SER A 1 105 ? -27.016 -7.59 -16.75 1 85.44 105 SER A CA 1
ATOM 847 C C . SER A 1 105 ? -27.688 -6.262 -16.422 1 85.44 105 SER A C 1
ATOM 849 O O . SER A 1 105 ? -28.469 -5.742 -17.234 1 85.44 105 SER A O 1
ATOM 851 N N . ASN A 1 106 ? -27.438 -5.801 -15.242 1 82.31 106 ASN A N 1
ATOM 852 C CA . ASN A 1 106 ? -28.047 -4.543 -14.82 1 82.31 106 ASN A CA 1
ATOM 853 C C . ASN A 1 106 ? -27.531 -3.363 -15.641 1 82.31 106 ASN A C 1
ATOM 855 O O . ASN A 1 106 ? -28.203 -2.346 -15.773 1 82.31 106 ASN A O 1
ATOM 859 N N . ILE A 1 107 ? -26.312 -3.363 -16.047 1 76.56 107 ILE A N 1
ATOM 860 C CA . ILE A 1 107 ? -25.781 -2.312 -16.906 1 76.56 107 ILE A CA 1
ATOM 861 C C . ILE A 1 107 ? -26.672 -2.133 -18.125 1 76.56 107 ILE A C 1
ATOM 863 O O . ILE A 1 107 ? -26.906 -1.007 -18.578 1 76.56 107 ILE A O 1
ATOM 867 N N . ARG A 1 108 ? -27.359 -3.041 -18.531 1 61.97 108 ARG A N 1
ATOM 868 C CA . ARG A 1 108 ? -28.188 -3.061 -19.734 1 61.97 108 ARG A CA 1
ATOM 869 C C . ARG A 1 108 ? -29.531 -2.365 -19.484 1 61.97 108 ARG A C 1
ATOM 871 O O . ARG A 1 108 ? -30.016 -1.629 -20.344 1 61.97 108 ARG A O 1
ATOM 878 N N . VAL A 1 109 ? -29.922 -2.717 -18.391 1 54.84 109 VAL A N 1
ATOM 879 C CA . VAL A 1 109 ? -31.312 -2.32 -18.141 1 54.84 109 VAL A CA 1
ATOM 880 C C . VAL A 1 109 ? -31.344 -0.89 -17.609 1 54.84 109 VAL A C 1
ATOM 882 O O . VAL A 1 109 ? -32.188 -0.091 -18 1 54.84 109 VAL A O 1
ATOM 885 N N . GLN A 1 110 ? -30.516 -0.748 -16.672 1 52.19 110 GLN A N 1
ATOM 886 C CA . GLN A 1 110 ? -30.734 0.453 -15.867 1 52.19 110 GLN A CA 1
ATOM 887 C C . GLN A 1 110 ? -29.859 1.603 -16.344 1 52.19 110 GLN A C 1
ATOM 889 O O . GLN A 1 110 ? -30.281 2.76 -16.344 1 52.19 110 GLN A O 1
ATOM 894 N N . THR A 1 111 ? -28.5 1.211 -16.391 1 59.66 111 THR A N 1
ATOM 895 C CA . THR A 1 111 ? -27.594 2.348 -16.5 1 59.66 111 THR A CA 1
ATOM 896 C C . THR A 1 111 ? -26.984 2.404 -17.891 1 59.66 111 THR A C 1
ATOM 898 O O . THR A 1 111 ? -26.781 1.368 -18.531 1 59.66 111 THR A O 1
ATOM 901 N N . ALA A 1 112 ? -27.078 3.486 -18.453 1 57.88 112 ALA A N 1
ATOM 902 C CA . ALA A 1 112 ? -26.484 3.738 -19.766 1 57.88 112 ALA A CA 1
ATOM 903 C C . ALA A 1 112 ? -25 3.428 -19.766 1 57.88 112 ALA A C 1
ATOM 905 O O . ALA A 1 112 ? -24.406 3.184 -20.812 1 57.88 112 ALA A O 1
ATOM 906 N N . SER A 1 113 ? -24.391 3.363 -18.453 1 73.5 113 SER A N 1
ATOM 907 C CA . SER A 1 113 ? -22.953 3.17 -18.469 1 73.5 113 SER A CA 1
ATOM 908 C C . SER A 1 113 ? -22.484 2.322 -17.297 1 73.5 113 SER A C 1
ATOM 910 O O . SER A 1 113 ? -23.062 2.391 -16.203 1 73.5 113 SER A O 1
ATOM 912 N N . ALA A 1 114 ? -21.625 1.42 -17.578 1 84.38 114 ALA A N 1
ATOM 913 C CA . ALA A 1 114 ? -21.047 0.567 -16.531 1 84.38 114 ALA A CA 1
ATOM 914 C C . ALA A 1 114 ? -20.25 1.391 -15.531 1 84.38 114 ALA A C 1
ATOM 916 O O . ALA A 1 114 ? -19.516 2.307 -15.906 1 84.38 114 ALA A O 1
ATOM 917 N N . PRO A 1 115 ? -20.469 1.089 -14.242 1 91.06 115 PRO A N 1
ATOM 918 C CA . PRO A 1 115 ? -19.609 1.752 -13.258 1 91.06 115 PRO A CA 1
ATOM 919 C C . PRO A 1 115 ? -18.125 1.495 -13.508 1 91.06 115 PRO A C 1
ATOM 921 O O . PRO A 1 115 ? -17.75 0.426 -14 1 91.06 115 PRO A O 1
ATOM 924 N N . SER A 1 116 ? -17.234 2.439 -13.188 1 94.31 116 SER A N 1
ATOM 925 C CA . SER A 1 116 ? -15.805 2.361 -13.438 1 94.31 116 SER A CA 1
ATOM 926 C C . SER A 1 116 ? -15.188 1.142 -12.766 1 94.31 116 SER A C 1
ATOM 928 O O . SER A 1 116 ? -14.328 0.475 -13.336 1 94.31 116 SER A O 1
ATOM 930 N N . ASP A 1 117 ? -15.617 0.885 -11.586 1 94.94 117 ASP A N 1
ATOM 931 C CA . ASP A 1 117 ? -15.016 -0.202 -10.82 1 94.94 117 ASP A CA 1
ATOM 932 C C . ASP A 1 117 ? -15.383 -1.561 -11.414 1 94.94 117 ASP A C 1
ATOM 934 O O . ASP A 1 117 ? -14.578 -2.498 -11.375 1 94.94 117 ASP A O 1
ATOM 938 N N . LEU A 1 118 ? -16.578 -1.699 -12.031 1 95.44 118 LEU A N 1
ATOM 939 C CA . LEU A 1 118 ? -16.953 -2.951 -12.68 1 95.44 118 LEU A CA 1
ATOM 940 C C . LEU A 1 118 ? -16.141 -3.152 -13.961 1 95.44 118 LEU A C 1
ATOM 942 O O . LEU A 1 118 ? -15.711 -4.27 -14.258 1 95.44 118 LEU A O 1
ATOM 946 N N . SER A 1 119 ? -16.031 -2.096 -14.75 1 96.75 119 SER A N 1
ATOM 947 C CA . SER A 1 119 ? -15.211 -2.168 -15.961 1 96.75 119 SER A CA 1
ATOM 948 C C . SER A 1 119 ? -13.773 -2.57 -15.633 1 96.75 119 SER A C 1
ATOM 950 O O . SER A 1 119 ? -13.195 -3.426 -16.297 1 96.75 119 SER A O 1
ATOM 952 N N . LEU A 1 120 ? -13.227 -1.948 -14.625 1 98.19 120 LEU A N 1
ATOM 953 C CA . LEU A 1 120 ? -11.875 -2.275 -14.195 1 98.19 120 LEU A CA 1
ATOM 954 C C . LEU A 1 120 ? -11.781 -3.736 -13.766 1 98.19 120 LEU A C 1
ATOM 956 O O . LEU A 1 120 ? -10.812 -4.422 -14.102 1 98.19 120 LEU A O 1
ATOM 960 N N . LEU A 1 121 ? -12.766 -4.188 -13.016 1 98.25 121 LEU A N 1
ATOM 961 C CA . LEU A 1 121 ? -12.781 -5.574 -12.562 1 98.25 121 LEU A CA 1
ATOM 962 C C . LEU A 1 121 ? -12.789 -6.531 -13.75 1 98.25 121 LEU A C 1
ATOM 964 O O . LEU A 1 121 ? -12.039 -7.512 -13.766 1 98.25 121 LEU A O 1
ATOM 968 N N . THR A 1 122 ? -13.602 -6.199 -14.719 1 98.12 122 THR A N 1
ATOM 969 C CA . THR A 1 122 ? -13.68 -7.027 -15.914 1 98.12 122 THR A CA 1
ATOM 970 C C . THR A 1 122 ? -12.328 -7.105 -16.609 1 98.12 122 THR A C 1
ATOM 972 O O . THR A 1 122 ? -11.891 -8.188 -17.016 1 98.12 122 THR A O 1
ATOM 975 N N . LEU A 1 123 ? -11.695 -6.023 -16.688 1 98.19 123 LEU A N 1
ATOM 976 C CA . LEU A 1 123 ? -10.383 -5.984 -17.328 1 98.19 123 LEU A CA 1
ATOM 977 C C . LEU A 1 123 ? -9.359 -6.766 -16.5 1 98.19 123 LEU A C 1
ATOM 979 O O . LEU A 1 123 ? -8.523 -7.477 -17.078 1 98.19 123 LEU A O 1
ATOM 983 N N . CYS A 1 124 ? -9.375 -6.664 -15.195 1 98.69 124 CYS A N 1
ATOM 984 C CA . CYS A 1 124 ? -8.438 -7.383 -14.328 1 98.69 124 CYS A CA 1
ATOM 985 C C . CYS A 1 124 ? -8.688 -8.883 -14.398 1 98.69 124 CYS A C 1
ATOM 987 O O . CYS A 1 124 ? -7.738 -9.672 -14.359 1 98.69 124 CYS A O 1
ATOM 989 N N . MET A 1 125 ? -9.992 -9.281 -14.477 1 98.56 125 MET A N 1
ATOM 990 C CA . MET A 1 125 ? -10.32 -10.688 -14.656 1 98.56 125 MET A CA 1
ATOM 991 C C . MET A 1 125 ? -9.711 -11.234 -15.938 1 98.56 125 MET A C 1
ATOM 993 O O . MET A 1 125 ? -9.219 -12.367 -15.969 1 98.56 125 MET A O 1
ATOM 997 N N . THR A 1 126 ? -9.711 -10.438 -16.953 1 98.25 126 THR A N 1
ATOM 998 C CA . THR A 1 126 ? -9.141 -10.836 -18.234 1 98.25 126 THR A CA 1
ATOM 999 C C . THR A 1 126 ? -7.617 -10.906 -18.141 1 98.25 126 THR A C 1
ATOM 1001 O O . THR A 1 126 ? -7 -11.844 -18.656 1 98.25 126 THR A O 1
ATOM 1004 N N . LEU A 1 127 ? -7.012 -9.984 -17.469 1 98.25 127 LEU A N 1
ATOM 1005 C CA . LEU A 1 127 ? -5.559 -9.906 -17.359 1 98.25 127 LEU A CA 1
ATOM 1006 C C . LEU A 1 127 ? -5.008 -11.125 -16.625 1 98.25 127 LEU A C 1
ATOM 1008 O O . LEU A 1 127 ? -4.031 -11.734 -17.062 1 98.25 127 LEU A O 1
ATOM 1012 N N . VAL A 1 128 ? -5.598 -11.492 -15.477 1 98.5 128 VAL A N 1
ATOM 1013 C CA . VAL A 1 128 ? -5.039 -12.531 -14.617 1 98.5 128 VAL A CA 1
ATOM 1014 C C . VAL A 1 128 ? -5.098 -13.875 -15.328 1 98.5 128 VAL A C 1
ATOM 1016 O O . VAL A 1 128 ? -4.375 -14.812 -14.969 1 98.5 128 VAL A O 1
ATOM 1019 N N . CYS A 1 129 ? -5.941 -13.969 -16.406 1 98.19 129 CYS A N 1
ATOM 1020 C CA . CYS A 1 129 ? -6.066 -15.203 -17.172 1 98.19 129 CYS A CA 1
ATOM 1021 C C . CYS A 1 129 ? -5.023 -15.273 -18.281 1 98.19 129 CYS A C 1
ATOM 1023 O O . CYS A 1 129 ? -4.883 -16.297 -18.938 1 98.19 129 CYS A O 1
ATOM 1025 N N . LYS A 1 130 ? -4.301 -14.219 -18.422 1 96.75 130 LYS A N 1
ATOM 1026 C CA . LYS A 1 130 ? -3.23 -14.234 -19.406 1 96.75 130 LYS A CA 1
ATOM 1027 C C . LYS A 1 130 ? -1.955 -14.844 -18.844 1 96.75 130 LYS A C 1
ATOM 1029 O O . LYS A 1 130 ? -1.723 -14.789 -17.625 1 96.75 130 LYS A O 1
ATOM 1034 N N . GLY A 1 131 ? -1.212 -15.484 -19.703 1 95.62 131 GLY A N 1
ATOM 1035 C CA . GLY A 1 131 ? 0.016 -16.141 -19.281 1 95.62 131 GLY A CA 1
ATOM 1036 C C . GLY A 1 131 ? 1.201 -15.812 -20.172 1 95.62 131 GLY A C 1
ATOM 1037 O O . GLY A 1 131 ? 1.087 -15.008 -21.094 1 95.62 131 GLY A O 1
ATOM 1038 N N . PRO A 1 132 ? 2.266 -16.344 -19.781 1 96.88 132 PRO A N 1
ATOM 1039 C CA . PRO A 1 132 ? 3.477 -16.109 -20.578 1 96.88 132 PRO A CA 1
ATOM 1040 C C . PRO A 1 132 ? 3.461 -16.844 -21.906 1 96.88 132 PRO A C 1
ATOM 1042 O O . PRO A 1 132 ? 2.719 -17.828 -22.078 1 96.88 132 PRO A O 1
ATOM 1045 N N . VAL A 1 133 ? 4.16 -16.297 -22.812 1 93.56 133 VAL A N 1
ATOM 1046 C CA . VAL A 1 133 ? 4.469 -16.922 -24.109 1 93.56 133 VAL A CA 1
ATOM 1047 C C . VAL A 1 133 ? 5.977 -17.094 -24.25 1 93.56 133 VAL A C 1
ATOM 1049 O O . VAL A 1 133 ? 6.727 -16.109 -24.188 1 93.56 133 VAL A O 1
ATOM 1052 N N . GLY A 1 134 ? 6.441 -18.328 -24.406 1 89.19 134 GLY A N 1
ATOM 1053 C CA . GLY A 1 134 ? 7.871 -18.578 -24.469 1 89.19 134 GLY A CA 1
ATOM 1054 C C . GLY A 1 134 ? 8.586 -18.266 -23.156 1 89.19 134 GLY A C 1
ATOM 1055 O O . GLY A 1 134 ? 9.742 -17.844 -23.172 1 89.19 134 GLY A O 1
ATOM 1056 N N . GLY A 1 135 ? 7.867 -18.281 -22.141 1 90.12 135 GLY A N 1
ATOM 1057 C CA . GLY A 1 135 ? 8.477 -18.125 -20.828 1 90.12 135 GLY A CA 1
ATOM 1058 C C . GLY A 1 135 ? 8.484 -16.703 -20.328 1 90.12 135 GLY A C 1
ATOM 1059 O O . GLY A 1 135 ? 8.883 -16.438 -19.203 1 90.12 135 GLY A O 1
ATOM 1060 N N . GLU A 1 136 ? 8.07 -15.805 -21.172 1 92.56 136 GLU A N 1
ATOM 1061 C CA . GLU A 1 136 ? 8.031 -14.398 -20.766 1 92.56 136 GLU A CA 1
ATOM 1062 C C . GLU A 1 136 ? 6.652 -13.789 -21.031 1 92.56 136 GLU A C 1
ATOM 1064 O O . GLU A 1 136 ? 5.926 -14.234 -21.906 1 92.56 136 GLU A O 1
ATOM 1069 N N . LEU A 1 137 ? 6.375 -12.789 -20.203 1 94.56 137 LEU A N 1
ATOM 1070 C CA . LEU A 1 137 ? 5.121 -12.086 -20.453 1 94.56 137 LEU A CA 1
ATOM 1071 C C . LEU A 1 137 ? 5.223 -11.211 -21.703 1 94.56 137 LEU A C 1
ATOM 1073 O O . LEU A 1 137 ? 6.176 -10.438 -21.844 1 94.56 137 LEU A O 1
ATOM 1077 N N . PRO A 1 138 ? 4.293 -11.375 -22.562 1 93.5 138 PRO A N 1
ATOM 1078 C CA . PRO A 1 138 ? 4.289 -10.477 -23.719 1 93.5 138 PRO A CA 1
ATOM 1079 C C . PRO A 1 138 ? 4.227 -9 -23.312 1 93.5 138 PRO A C 1
ATOM 1081 O O . PRO A 1 138 ? 3.643 -8.664 -22.281 1 93.5 138 PRO A O 1
ATOM 1084 N N . LEU A 1 139 ? 4.746 -8.156 -24.141 1 89.31 139 LEU A N 1
ATOM 1085 C CA . LEU A 1 139 ? 4.77 -6.719 -23.891 1 89.31 139 LEU A CA 1
ATOM 1086 C C . LEU A 1 139 ? 3.355 -6.168 -23.75 1 89.31 139 LEU A C 1
ATOM 1088 O O . LEU A 1 139 ? 3.1 -5.305 -22.906 1 89.31 139 LEU A O 1
ATOM 1092 N N . SER A 1 140 ? 2.518 -6.684 -24.547 1 89.38 140 SER A N 1
ATOM 1093 C CA . SER A 1 140 ? 1.133 -6.227 -24.516 1 89.38 140 SER A CA 1
ATOM 1094 C C . SER A 1 140 ? 0.489 -6.523 -23.172 1 89.38 140 SER A C 1
ATOM 1096 O O . SER A 1 140 ? -0.27 -5.703 -22.641 1 89.38 140 SER A O 1
ATOM 1098 N N . THR A 1 141 ? 0.802 -7.672 -22.625 1 94.94 141 THR A N 1
ATOM 1099 C CA . THR A 1 141 ? 0.258 -8.055 -21.328 1 94.94 141 THR A CA 1
ATOM 1100 C C . THR A 1 141 ? 0.852 -7.199 -20.219 1 94.94 141 THR A C 1
ATOM 1102 O O . THR A 1 141 ? 0.135 -6.766 -19.312 1 94.94 141 THR A O 1
ATOM 1105 N N . ARG A 1 142 ? 2.107 -6.914 -20.297 1 94.5 142 ARG A N 1
ATOM 1106 C CA . ARG A 1 142 ? 2.768 -6.055 -19.312 1 94.5 142 ARG A CA 1
ATOM 1107 C C . ARG A 1 142 ? 2.201 -4.641 -19.359 1 94.5 142 ARG A C 1
ATOM 1109 O O . ARG A 1 142 ? 2.008 -4.012 -18.312 1 94.5 142 ARG A O 1
ATOM 1116 N N . SER A 1 143 ? 1.976 -4.227 -20.531 1 92.19 143 SER A N 1
ATOM 1117 C CA . SER A 1 143 ? 1.423 -2.889 -20.719 1 92.19 143 SER A CA 1
ATOM 1118 C C . SER A 1 143 ? -0.008 -2.805 -20.188 1 92.19 143 SER A C 1
ATOM 1120 O O . SER A 1 143 ? -0.401 -1.798 -19.594 1 92.19 143 SER A O 1
ATOM 1122 N N . MET A 1 144 ? -0.754 -3.816 -20.469 1 94.62 144 MET A N 1
ATOM 1123 C CA . MET A 1 144 ? -2.102 -3.877 -19.922 1 94.62 144 MET A CA 1
ATOM 1124 C C . MET A 1 144 ? -2.059 -3.814 -18.391 1 94.62 144 MET A C 1
ATOM 1126 O O . MET A 1 144 ? -2.816 -3.062 -17.781 1 94.62 144 MET A O 1
ATOM 1130 N N . TYR A 1 145 ? -1.152 -4.625 -17.859 1 97.5 145 TYR A N 1
ATOM 1131 C CA . TYR A 1 145 ? -0.963 -4.613 -16.406 1 97.5 145 TYR A CA 1
ATOM 1132 C C . TYR A 1 145 ? -0.643 -3.209 -15.914 1 97.5 145 TYR A C 1
ATOM 1134 O O . TYR A 1 145 ? -1.278 -2.713 -14.977 1 97.5 145 TYR A O 1
ATOM 1142 N N . ALA A 1 146 ? 0.296 -2.559 -16.531 1 96.88 146 ALA A N 1
ATOM 1143 C CA . ALA A 1 146 ? 0.708 -1.216 -16.125 1 96.88 146 ALA A CA 1
ATOM 1144 C C . ALA A 1 146 ? -0.45 -0.229 -16.25 1 96.88 146 ALA A C 1
ATOM 1146 O O . ALA A 1 146 ? -0.658 0.602 -15.367 1 96.88 146 ALA A O 1
ATOM 1147 N N . SER A 1 147 ? -1.15 -0.348 -17.266 1 95.69 147 SER A N 1
ATOM 1148 C CA . SER A 1 147 ? -2.291 0.531 -17.5 1 95.69 147 SER A CA 1
ATOM 1149 C C . SER A 1 147 ? -3.361 0.346 -16.438 1 95.69 147 SER A C 1
ATOM 1151 O O . SER A 1 147 ? -3.902 1.324 -15.914 1 95.69 147 SER A O 1
ATOM 1153 N N . LEU A 1 148 ? -3.68 -0.881 -16.156 1 97.88 148 LEU A N 1
ATOM 1154 C CA . LEU A 1 148 ? -4.711 -1.153 -15.156 1 97.88 148 LEU A CA 1
ATOM 1155 C C . LEU A 1 148 ? -4.285 -0.663 -13.781 1 97.88 148 LEU A C 1
ATOM 1157 O O . LEU A 1 148 ? -5.102 -0.146 -13.016 1 97.88 148 LEU A O 1
ATOM 1161 N N . LYS A 1 149 ? -3.033 -0.875 -13.484 1 97.75 149 LYS A N 1
ATOM 1162 C CA . LYS A 1 149 ? -2.518 -0.345 -12.227 1 97.75 149 LYS A CA 1
ATOM 1163 C C . LYS A 1 149 ? -2.676 1.171 -12.164 1 97.75 149 LYS A C 1
ATOM 1165 O O . LYS A 1 149 ? -2.994 1.723 -11.109 1 97.75 149 LYS A O 1
ATOM 1170 N N . SER A 1 150 ? -2.443 1.845 -13.266 1 96.88 150 SER A N 1
ATOM 1171 C CA . SER A 1 150 ? -2.619 3.291 -13.336 1 96.88 150 SER A CA 1
ATOM 1172 C C . SER A 1 150 ? -4.078 3.682 -13.148 1 96.88 150 SER A C 1
ATOM 1174 O O . SER A 1 150 ? -4.379 4.691 -12.508 1 96.88 150 SER A O 1
ATOM 1176 N N . PHE A 1 151 ? -4.98 2.941 -13.672 1 97.25 151 PHE A N 1
ATOM 1177 C CA . PHE A 1 151 ? -6.406 3.219 -13.516 1 97.25 151 PHE A CA 1
ATOM 1178 C C . PHE A 1 151 ? -6.832 3.039 -12.062 1 97.25 151 PHE A C 1
ATOM 1180 O O . PHE A 1 151 ? -7.691 3.77 -11.57 1 97.25 151 PHE A O 1
ATOM 1187 N N . VAL A 1 152 ? -6.25 2.023 -11.43 1 98.31 152 VAL A N 1
ATOM 1188 C CA . VAL A 1 152 ? -6.531 1.841 -10.008 1 98.31 152 VAL A CA 1
ATOM 1189 C C . VAL A 1 152 ? -6.137 3.098 -9.234 1 98.31 152 VAL A C 1
ATOM 1191 O O . VAL A 1 152 ? -6.898 3.582 -8.391 1 98.31 152 VAL A O 1
ATOM 1194 N N . ALA A 1 153 ? -4.98 3.598 -9.523 1 97.81 153 ALA A N 1
ATOM 1195 C CA . ALA A 1 153 ? -4.488 4.797 -8.844 1 97.81 153 ALA A CA 1
ATOM 1196 C C . ALA A 1 153 ? -5.395 5.992 -9.125 1 97.81 153 ALA A C 1
ATOM 1198 O O . ALA A 1 153 ? -5.691 6.777 -8.227 1 97.81 153 ALA A O 1
ATOM 1199 N N . LEU A 1 154 ? -5.848 6.125 -10.344 1 96.94 154 LEU A N 1
ATOM 1200 C CA . LEU A 1 154 ? -6.723 7.23 -10.727 1 96.94 154 LEU A CA 1
ATOM 1201 C C . LEU A 1 154 ? -8.047 7.156 -9.984 1 96.94 154 LEU A C 1
ATOM 1203 O O . LEU A 1 154 ? -8.516 8.156 -9.43 1 96.94 154 LEU A O 1
ATOM 1207 N N . LEU A 1 155 ? -8.609 6.004 -9.992 1 97.12 155 LEU A N 1
ATOM 1208 C CA . LEU A 1 155 ? -9.898 5.828 -9.328 1 97.12 155 LEU A CA 1
ATOM 1209 C C . LEU A 1 155 ? -9.773 6.074 -7.828 1 97.12 155 LEU A C 1
ATOM 1211 O O . LEU A 1 155 ? -10.633 6.715 -7.223 1 97.12 155 LEU A O 1
ATOM 1215 N N . GLU A 1 156 ? -8.703 5.559 -7.266 1 97.19 156 GLU A N 1
ATOM 1216 C CA . GLU A 1 156 ? -8.453 5.805 -5.848 1 97.19 156 GLU A CA 1
ATOM 1217 C C . GLU A 1 156 ? -8.336 7.297 -5.559 1 97.19 156 GLU A C 1
ATOM 1219 O O . GLU A 1 156 ? -8.906 7.793 -4.586 1 97.19 156 GLU A O 1
ATOM 1224 N N . ALA A 1 157 ? -7.609 7.973 -6.406 1 96.31 157 ALA A N 1
ATOM 1225 C CA . ALA A 1 157 ? -7.406 9.406 -6.238 1 96.31 157 ALA A CA 1
ATOM 1226 C C . ALA A 1 157 ? -8.734 10.164 -6.316 1 96.31 157 ALA A C 1
ATOM 1228 O O . ALA A 1 157 ? -8.883 11.227 -5.707 1 96.31 157 ALA A O 1
ATOM 1229 N N . MET A 1 158 ? -9.641 9.57 -6.992 1 93.5 158 MET A N 1
ATOM 1230 C CA . MET A 1 158 ? -10.945 10.211 -7.164 1 93.5 158 MET A CA 1
ATOM 1231 C C . MET A 1 158 ? -11.914 9.773 -6.074 1 93.5 158 MET A C 1
ATOM 1233 O O . MET A 1 158 ? -13.094 10.125 -6.113 1 93.5 158 MET A O 1
ATOM 1237 N N . GLY A 1 159 ? -11.438 8.938 -5.211 1 92.56 159 GLY A N 1
ATOM 1238 C CA . GLY A 1 159 ? -12.211 8.633 -4.016 1 92.56 159 GLY A CA 1
ATOM 1239 C C . GLY A 1 159 ? -12.898 7.285 -4.074 1 92.56 159 GLY A C 1
ATOM 1240 O O . GLY A 1 159 ? -13.695 6.945 -3.191 1 92.56 159 GLY A O 1
ATOM 1241 N N . THR A 1 160 ? -12.602 6.492 -5.105 1 94.5 160 THR A N 1
ATOM 1242 C CA . THR A 1 160 ? -13.266 5.195 -5.242 1 94.5 160 THR A CA 1
ATOM 1243 C C . THR A 1 160 ? -12.602 4.156 -4.344 1 94.5 160 THR A C 1
ATOM 1245 O O . THR A 1 160 ? -11.391 3.934 -4.43 1 94.5 160 THR A O 1
ATOM 1248 N N . ASN A 1 161 ? -13.383 3.523 -3.469 1 95.12 161 ASN A N 1
ATOM 1249 C CA . ASN A 1 161 ? -12.992 2.379 -2.654 1 95.12 161 ASN A CA 1
ATOM 1250 C C . ASN A 1 161 ? -14.156 1.421 -2.436 1 95.12 161 ASN A C 1
ATOM 1252 O O . ASN A 1 161 ? -14.75 1.399 -1.357 1 95.12 161 ASN A O 1
ATOM 1256 N N . SER A 1 162 ? -14.453 0.7 -3.418 1 95.69 162 SER A N 1
ATOM 1257 C CA . SER A 1 162 ? -15.57 -0.242 -3.408 1 95.69 162 SER A CA 1
ATOM 1258 C C . SER A 1 162 ? -15.07 -1.684 -3.357 1 95.69 162 SER A C 1
ATOM 1260 O O . SER A 1 162 ? -13.867 -1.938 -3.475 1 95.69 162 SER A O 1
ATOM 1262 N N . LEU A 1 163 ? -15.984 -2.59 -3.174 1 95.69 163 LEU A N 1
ATOM 1263 C CA . LEU A 1 163 ? -15.633 -4.008 -3.158 1 95.69 163 LEU A CA 1
ATOM 1264 C C . LEU A 1 163 ? -15.031 -4.434 -4.496 1 95.69 163 LEU A C 1
ATOM 1266 O O . LEU A 1 163 ? -14.031 -5.156 -4.527 1 95.69 163 LEU A O 1
ATOM 1270 N N . GLU A 1 164 ? -15.648 -3.975 -5.586 1 96.88 164 GLU A N 1
ATOM 1271 C CA . GLU A 1 164 ? -15.148 -4.281 -6.922 1 96.88 164 GLU A CA 1
ATOM 1272 C C . GLU A 1 164 ? -13.734 -3.738 -7.121 1 96.88 164 GLU A C 1
ATOM 1274 O O . GLU A 1 164 ? -12.891 -4.391 -7.738 1 96.88 164 GLU A O 1
ATOM 1279 N N . MET A 1 165 ? -13.531 -2.557 -6.574 1 97.75 165 MET A N 1
ATOM 1280 C CA . MET A 1 165 ? -12.195 -1.958 -6.633 1 97.75 165 MET A CA 1
ATOM 1281 C C . MET A 1 165 ? -11.18 -2.824 -5.898 1 97.75 165 MET A C 1
ATOM 1283 O O . MET A 1 165 ? -10.07 -3.049 -6.395 1 97.75 165 MET A O 1
ATOM 1287 N N . LEU A 1 166 ? -11.539 -3.293 -4.766 1 98.06 166 LEU A N 1
ATOM 1288 C CA . LEU A 1 166 ? -10.664 -4.148 -3.977 1 98.06 166 LEU A CA 1
ATOM 1289 C C . LEU A 1 166 ? -10.375 -5.457 -4.711 1 98.06 166 LEU A C 1
ATOM 1291 O O . LEU A 1 166 ? -9.234 -5.938 -4.707 1 98.06 166 LEU A O 1
ATOM 1295 N N . GLN A 1 167 ? -11.391 -5.98 -5.254 1 98.5 167 GLN A N 1
ATOM 1296 C CA . GLN A 1 167 ? -11.234 -7.219 -6.004 1 98.5 167 GLN A CA 1
ATOM 1297 C C . GLN A 1 167 ? -10.312 -7.023 -7.203 1 98.5 167 GLN A C 1
ATOM 1299 O O . GLN A 1 167 ? -9.484 -7.887 -7.5 1 98.5 167 GLN A O 1
ATOM 1304 N N . SER A 1 168 ? -10.438 -5.91 -7.879 1 98.75 168 SER A N 1
ATOM 1305 C CA . SER A 1 168 ? -9.531 -5.586 -8.977 1 98.75 168 SER A CA 1
ATOM 1306 C C . SER A 1 168 ? -8.086 -5.5 -8.5 1 98.75 168 SER A C 1
ATOM 1308 O O . SER A 1 168 ? -7.184 -6.074 -9.109 1 98.75 168 SER A O 1
ATOM 1310 N N . ARG A 1 169 ? -7.883 -4.773 -7.383 1 98.44 169 ARG A N 1
ATOM 1311 C CA . ARG A 1 169 ? -6.559 -4.66 -6.789 1 98.44 169 ARG A CA 1
ATOM 1312 C C . ARG A 1 169 ? -5.98 -6.035 -6.469 1 98.44 169 ARG A C 1
ATOM 1314 O O . ARG A 1 169 ? -4.797 -6.289 -6.699 1 98.44 169 ARG A O 1
ATOM 1321 N N . LEU A 1 170 ? -6.789 -6.828 -5.969 1 98.12 170 LEU A N 1
ATOM 1322 C CA . LEU A 1 170 ? -6.371 -8.156 -5.535 1 98.12 170 LEU A CA 1
ATOM 1323 C C . LEU A 1 170 ? -5.969 -9.016 -6.73 1 98.12 170 LEU A C 1
ATOM 1325 O O . LEU A 1 170 ? -4.977 -9.742 -6.672 1 98.12 170 LEU A O 1
ATOM 1329 N N . LEU A 1 171 ? -6.781 -8.945 -7.73 1 98.75 171 LEU A N 1
ATOM 1330 C CA . LEU A 1 171 ? -6.445 -9.711 -8.93 1 98.75 171 LEU A CA 1
ATOM 1331 C C . LEU A 1 171 ? -5.133 -9.219 -9.531 1 98.75 171 LEU A C 1
ATOM 1333 O O . LEU A 1 171 ? -4.34 -10.016 -10.031 1 98.75 171 LEU A O 1
ATOM 1337 N N . LEU A 1 172 ? -4.879 -7.93 -9.484 1 98.56 172 LEU A N 1
ATOM 1338 C CA . LEU A 1 172 ? -3.596 -7.406 -9.938 1 98.56 172 LEU A CA 1
ATOM 1339 C C . LEU A 1 172 ? -2.457 -7.949 -9.078 1 98.56 172 LEU A C 1
ATOM 1341 O O . LEU A 1 172 ? -1.392 -8.289 -9.602 1 98.56 172 LEU A O 1
ATOM 1345 N N . THR A 1 173 ? -2.691 -8.016 -7.793 1 97.94 173 THR A N 1
ATOM 1346 C CA . THR A 1 173 ? -1.67 -8.531 -6.891 1 97.94 173 THR A CA 1
ATOM 1347 C C . THR A 1 173 ? -1.378 -10 -7.188 1 97.94 173 THR A C 1
ATOM 1349 O O . THR A 1 173 ? -0.221 -10.43 -7.168 1 97.94 173 THR A O 1
ATOM 1352 N N . VAL A 1 174 ? -2.418 -10.758 -7.469 1 97.94 174 VAL A N 1
ATOM 1353 C CA . VAL A 1 174 ? -2.254 -12.164 -7.832 1 97.94 174 VAL A CA 1
ATOM 1354 C C . VAL A 1 174 ? -1.427 -12.273 -9.109 1 97.94 174 VAL A C 1
ATOM 1356 O O . VAL A 1 174 ? -0.541 -13.125 -9.219 1 97.94 174 VAL A O 1
ATOM 1359 N N . PHE A 1 175 ? -1.761 -11.414 -10.062 1 98.19 175 PHE A N 1
ATOM 1360 C CA . PHE A 1 175 ? -0.988 -11.359 -11.297 1 98.19 175 PHE A CA 1
ATOM 1361 C C . PHE A 1 175 ? 0.474 -11.039 -11.008 1 98.19 175 PHE A C 1
ATOM 1363 O O . PHE A 1 175 ? 1.374 -11.656 -11.586 1 98.19 175 PHE A O 1
ATOM 1370 N N . GLU A 1 176 ? 0.743 -10.109 -10.094 1 97.19 176 GLU A N 1
ATOM 1371 C CA . GLU A 1 176 ? 2.094 -9.711 -9.711 1 97.19 176 GLU A CA 1
ATOM 1372 C C . GLU A 1 176 ? 2.844 -10.875 -9.07 1 97.19 176 GLU A C 1
ATOM 1374 O O . GLU A 1 176 ? 4 -11.141 -9.406 1 97.19 176 GLU A O 1
ATOM 1379 N N . ILE A 1 177 ? 2.172 -11.562 -8.188 1 95.38 177 ILE A N 1
ATOM 1380 C CA . ILE A 1 177 ? 2.779 -12.695 -7.5 1 95.38 177 ILE A CA 1
ATOM 1381 C C . ILE A 1 177 ? 3.102 -13.797 -8.516 1 95.38 177 ILE A C 1
ATOM 1383 O O . ILE A 1 177 ? 4.219 -14.32 -8.539 1 95.38 177 ILE A O 1
ATOM 1387 N N . GLY A 1 178 ? 2.15 -14.086 -9.336 1 96.62 178 GLY A N 1
ATOM 1388 C CA . GLY A 1 178 ? 2.311 -15.156 -10.305 1 96.62 178 GLY A CA 1
ATOM 1389 C C . GLY A 1 178 ? 3.428 -14.898 -11.297 1 96.62 178 GLY A C 1
ATOM 1390 O O . GLY A 1 178 ? 4.086 -15.836 -11.758 1 96.62 178 GLY A O 1
ATOM 1391 N N . HIS A 1 179 ? 3.631 -13.688 -11.531 1 96.44 179 HIS A N 1
ATOM 1392 C CA . HIS A 1 179 ? 4.613 -13.398 -12.57 1 96.44 179 HIS A CA 1
ATOM 1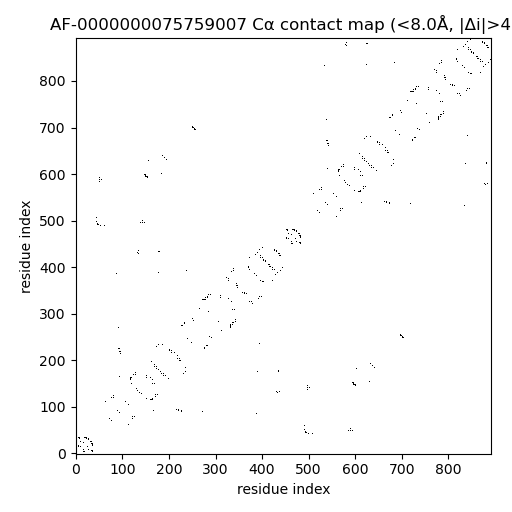393 C C . HIS A 1 179 ? 5.852 -12.727 -11.984 1 96.44 179 HIS A C 1
ATOM 1395 O O . HIS A 1 179 ? 6.602 -12.062 -12.703 1 96.44 179 HIS A O 1
ATOM 1401 N N . ALA A 1 180 ? 5.98 -12.852 -10.695 1 93.19 180 ALA A N 1
ATOM 1402 C CA . ALA A 1 180 ? 7.176 -12.438 -9.969 1 93.19 180 ALA A CA 1
ATOM 1403 C C . ALA A 1 180 ? 7.473 -10.961 -10.188 1 93.19 180 ALA A C 1
ATOM 1405 O O . ALA A 1 180 ? 8.609 -10.578 -10.461 1 93.19 180 ALA A O 1
ATOM 1406 N N . MET A 1 181 ? 6.434 -10.188 -10.094 1 93.81 181 MET A N 1
ATOM 1407 C CA . MET A 1 181 ? 6.602 -8.742 -10.203 1 93.81 181 MET A CA 1
ATOM 1408 C C . MET A 1 181 ? 6.859 -8.117 -8.836 1 93.81 181 MET A C 1
ATOM 1410 O O . MET A 1 181 ? 5.949 -7.566 -8.219 1 93.81 181 MET A O 1
ATOM 1414 N N . TYR A 1 182 ? 8.094 -8.188 -8.453 1 89.88 182 TYR A N 1
ATOM 1415 C CA . TYR A 1 182 ? 8.516 -7.609 -7.188 1 89.88 182 TYR A CA 1
ATOM 1416 C C . TYR A 1 182 ? 9.336 -6.348 -7.41 1 89.88 182 TYR A C 1
ATOM 1418 O O . TYR A 1 182 ? 10.133 -6.27 -8.352 1 89.88 182 TYR A O 1
ATOM 1426 N N . PRO A 1 183 ? 9.148 -5.324 -6.598 1 92.69 183 PRO A N 1
ATOM 1427 C CA . PRO A 1 183 ? 8.461 -5.336 -5.301 1 92.69 183 PRO A CA 1
ATOM 1428 C C . PRO A 1 183 ? 6.988 -4.957 -5.406 1 92.69 183 PRO A C 1
ATOM 1430 O O . PRO A 1 183 ? 6.316 -4.801 -4.383 1 92.69 183 PRO A O 1
ATOM 1433 N N . SER A 1 184 ? 6.453 -4.879 -6.551 1 95.56 184 SER A N 1
ATOM 1434 C CA . SER A 1 184 ? 5.09 -4.398 -6.746 1 95.56 184 SER A CA 1
ATOM 1435 C C . SER A 1 184 ? 4.09 -5.254 -5.98 1 95.56 184 SER A C 1
ATOM 1437 O O . SER A 1 184 ? 3.166 -4.73 -5.352 1 95.56 184 SER A O 1
ATOM 1439 N N . ALA A 1 185 ? 4.238 -6.574 -6.062 1 94.88 185 ALA A N 1
ATOM 1440 C CA . ALA A 1 185 ? 3.328 -7.469 -5.352 1 94.88 185 ALA A CA 1
ATOM 1441 C C . ALA A 1 185 ? 3.32 -7.168 -3.855 1 94.88 185 ALA A C 1
ATOM 1443 O O . ALA A 1 185 ? 2.256 -7.094 -3.236 1 94.88 185 ALA A O 1
ATOM 1444 N N . TYR A 1 186 ? 4.496 -6.949 -3.332 1 92.94 186 TYR A N 1
ATOM 1445 C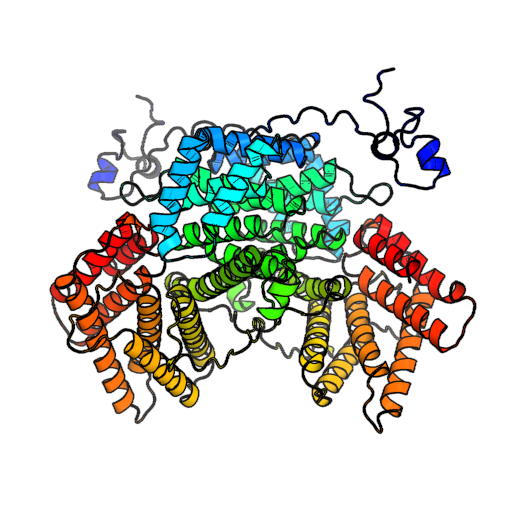 CA . TYR A 1 186 ? 4.684 -6.656 -1.916 1 92.94 186 TYR A CA 1
ATOM 1446 C C . TYR A 1 186 ? 4.035 -5.332 -1.543 1 92.94 186 TYR A C 1
ATOM 1448 O O . TYR A 1 186 ? 3.363 -5.23 -0.514 1 92.94 186 TYR A O 1
ATOM 1456 N N . ILE A 1 187 ? 4.195 -4.348 -2.33 1 95.19 187 ILE A N 1
ATOM 1457 C CA . ILE A 1 187 ? 3.637 -3.014 -2.123 1 95.19 187 ILE A CA 1
ATOM 1458 C C . ILE A 1 187 ? 2.115 -3.064 -2.258 1 95.19 187 ILE A C 1
ATOM 1460 O O . ILE A 1 187 ? 1.394 -2.537 -1.41 1 95.19 187 ILE A O 1
ATOM 1464 N N . SER A 1 188 ? 1.617 -3.768 -3.283 1 97 188 SER A N 1
ATOM 1465 C CA . SER A 1 188 ? 0.187 -3.873 -3.547 1 97 188 SER A CA 1
ATOM 1466 C C . SER A 1 188 ? -0.535 -4.586 -2.406 1 97 188 SER A C 1
ATOM 1468 O O . SER A 1 188 ? -1.646 -4.203 -2.035 1 97 188 SER A O 1
ATOM 1470 N N . ALA A 1 189 ? 0.091 -5.609 -1.883 1 94.69 189 ALA A N 1
ATOM 1471 C CA . ALA A 1 189 ? -0.533 -6.367 -0.802 1 94.69 189 ALA A CA 1
ATOM 1472 C C . ALA A 1 189 ? -0.796 -5.48 0.411 1 94.69 189 ALA A C 1
ATOM 1474 O O . ALA A 1 189 ? -1.871 -5.543 1.013 1 94.69 189 ALA A O 1
ATOM 1475 N N . ALA A 1 190 ? 0.141 -4.656 0.716 1 92.5 190 ALA A N 1
ATOM 1476 C CA . ALA A 1 190 ? -0.028 -3.752 1.853 1 92.5 190 ALA A CA 1
ATOM 1477 C C . ALA A 1 190 ? -1.124 -2.727 1.581 1 92.5 190 ALA A C 1
ATOM 1479 O O . ALA A 1 190 ? -1.936 -2.428 2.461 1 92.5 190 ALA A O 1
ATOM 1480 N N . ALA A 1 191 ? -1.076 -2.166 0.421 1 95.56 191 ALA A N 1
ATOM 1481 C CA . ALA A 1 191 ? -2.102 -1.202 0.034 1 95.56 191 ALA A CA 1
ATOM 1482 C C . ALA A 1 191 ? -3.494 -1.82 0.111 1 95.56 191 ALA A C 1
ATOM 1484 O O . ALA A 1 191 ? -4.441 -1.179 0.57 1 95.56 191 ALA A O 1
ATOM 1485 N N . ASN A 1 192 ? -3.615 -3.057 -0.326 1 96.62 192 ASN A N 1
ATOM 1486 C CA . ASN A 1 192 ? -4.902 -3.74 -0.313 1 96.62 192 ASN A CA 1
ATOM 1487 C C . ASN A 1 192 ? -5.414 -3.945 1.109 1 96.62 192 ASN A C 1
ATOM 1489 O O . ASN A 1 192 ? -6.621 -3.867 1.356 1 96.62 192 ASN A O 1
ATOM 1493 N N . MET A 1 193 ? -4.527 -4.238 1.98 1 92.88 193 MET A N 1
ATOM 1494 C CA . MET A 1 193 ? -4.91 -4.426 3.377 1 92.88 193 MET A CA 1
ATOM 1495 C C . MET A 1 193 ? -5.578 -3.17 3.93 1 92.88 193 MET A C 1
ATOM 1497 O O . MET A 1 193 ? -6.656 -3.246 4.52 1 92.88 193 MET A O 1
ATOM 1501 N N . ARG A 1 194 ? -4.977 -2.064 3.664 1 93.12 194 ARG A N 1
ATOM 1502 C CA . ARG A 1 194 ? -5.512 -0.819 4.203 1 93.12 194 ARG A CA 1
ATOM 1503 C C . ARG A 1 194 ? -6.785 -0.409 3.475 1 93.12 194 ARG A C 1
ATOM 1505 O O . ARG A 1 194 ? -7.699 0.152 4.078 1 93.12 194 ARG A O 1
ATOM 1512 N N . ALA A 1 195 ? -6.816 -0.646 2.205 1 95 195 ALA A N 1
ATOM 1513 C CA . ALA A 1 195 ? -8.039 -0.363 1.463 1 95 195 ALA A CA 1
ATOM 1514 C C . ALA A 1 195 ? -9.211 -1.177 2.008 1 95 195 ALA A C 1
ATOM 1516 O O . ALA A 1 195 ? -10.328 -0.665 2.133 1 95 195 ALA A O 1
ATOM 1517 N N . ALA A 1 196 ? -8.945 -2.412 2.344 1 94.62 196 ALA A N 1
ATOM 1518 C CA . ALA A 1 196 ? -9.984 -3.307 2.85 1 94.62 196 ALA A CA 1
ATOM 1519 C C . ALA A 1 196 ? -10.453 -2.869 4.234 1 94.62 196 ALA A C 1
ATOM 1521 O O . ALA A 1 196 ? -11.656 -2.844 4.508 1 94.62 196 ALA A O 1
ATOM 1522 N N . VAL A 1 197 ? -9.531 -2.568 5.047 1 89.62 197 VAL A N 1
ATOM 1523 C CA . VAL A 1 197 ? -9.867 -2.109 6.391 1 89.62 197 VAL A CA 1
ATOM 1524 C C . VAL A 1 197 ? -10.703 -0.834 6.305 1 89.62 197 VAL A C 1
ATOM 1526 O O . VAL A 1 197 ? -11.695 -0.685 7.031 1 89.62 197 VAL A O 1
ATOM 1529 N N . SER A 1 198 ? -10.305 0.032 5.434 1 90.25 198 SER A N 1
ATOM 1530 C CA . SER A 1 198 ? -11.039 1.284 5.262 1 90.25 198 SER A CA 1
ATOM 1531 C C . SER A 1 198 ? -12.453 1.032 4.77 1 90.25 198 SER A C 1
ATOM 1533 O O . SER A 1 198 ? -13.375 1.778 5.105 1 90.25 198 SER A O 1
ATOM 1535 N N . LEU A 1 199 ? -12.617 0.002 3.941 1 91.25 199 LEU A N 1
ATOM 1536 C CA . LEU A 1 199 ? -13.945 -0.349 3.445 1 91.25 199 LEU A CA 1
ATOM 1537 C C . LEU A 1 199 ? -14.766 -1.05 4.523 1 91.25 199 LEU A C 1
ATOM 1539 O O . LEU A 1 199 ? -15.984 -1.156 4.41 1 91.25 199 LEU A O 1
ATOM 1543 N N . GLY A 1 200 ? -14.117 -1.606 5.523 1 87.44 200 GLY A N 1
ATOM 1544 C CA . GLY A 1 200 ? -14.781 -2.232 6.652 1 87.44 200 GLY A CA 1
ATOM 1545 C C . GLY A 1 200 ? -15.047 -3.711 6.445 1 87.44 200 GLY A C 1
ATOM 1546 O O . GLY A 1 200 ? -15.898 -4.297 7.117 1 87.44 200 GLY A O 1
ATOM 1547 N N . ILE A 1 201 ? -14.328 -4.312 5.508 1 90.88 201 ILE A N 1
ATOM 1548 C CA . ILE A 1 201 ? -14.68 -5.695 5.203 1 90.88 201 ILE A CA 1
ATOM 1549 C C . ILE A 1 201 ? -13.883 -6.645 6.094 1 90.88 201 ILE A C 1
ATOM 1551 O O . ILE A 1 201 ? -14.039 -7.863 6.012 1 90.88 201 ILE A O 1
ATOM 1555 N N . ASN A 1 202 ? -13.016 -6.141 6.906 1 86.81 202 ASN A N 1
ATOM 1556 C CA . ASN A 1 202 ? -12.312 -6.949 7.895 1 86.81 202 ASN A CA 1
ATOM 1557 C C . ASN A 1 202 ? -13.188 -7.234 9.109 1 86.81 202 ASN A C 1
ATOM 1559 O O . ASN A 1 202 ? -12.727 -7.844 10.078 1 86.81 202 ASN A O 1
ATOM 1563 N N . ALA A 1 203 ? -14.344 -6.871 9.031 1 81.44 203 ALA A N 1
ATOM 1564 C CA . ALA A 1 203 ? -15.289 -7.027 10.141 1 81.44 203 ALA A CA 1
ATOM 1565 C C . ALA A 1 203 ? -15.742 -8.477 10.273 1 81.44 203 ALA A C 1
ATOM 1567 O O . ALA A 1 203 ? -15.414 -9.312 9.438 1 81.44 203 ALA A O 1
ATOM 1568 N N . THR A 1 204 ? -16.438 -8.68 11.32 1 76.44 204 THR A N 1
ATOM 1569 C CA . THR A 1 204 ? -16.984 -10.016 11.555 1 76.44 204 THR A CA 1
ATOM 1570 C C . THR A 1 204 ? -18.109 -10.32 10.562 1 76.44 204 THR A C 1
ATOM 1572 O O . THR A 1 204 ? -18.656 -9.414 9.938 1 76.44 204 THR A O 1
ATOM 1575 N N . SER A 1 205 ? -18.359 -11.594 10.492 1 79.25 205 SER A N 1
ATOM 1576 C CA . SER A 1 205 ? -19.422 -12.008 9.586 1 79.25 205 SER A CA 1
ATOM 1577 C C . SER A 1 205 ? -20.75 -11.359 9.945 1 79.25 205 SER A C 1
ATOM 1579 O O . SER A 1 205 ? -21.531 -10.984 9.062 1 79.25 205 SER A O 1
ATOM 1581 N N . GLU A 1 206 ? -20.938 -11.289 11.164 1 81.56 206 GLU A N 1
ATOM 1582 C CA . GLU A 1 206 ? -22.172 -10.68 11.641 1 81.56 206 GLU A CA 1
ATOM 1583 C C . GLU A 1 206 ? -22.25 -9.203 11.258 1 81.56 206 GLU A C 1
ATOM 1585 O O . GLU A 1 206 ? -23.297 -8.734 10.789 1 81.56 206 GLU A O 1
ATOM 1590 N N . ASP A 1 207 ? -21.156 -8.594 11.406 1 83.19 207 ASP A N 1
ATOM 1591 C CA . ASP A 1 207 ? -21.109 -7.172 11.102 1 83.19 207 ASP A CA 1
ATOM 1592 C C . ASP A 1 207 ? -21.234 -6.926 9.602 1 83.19 207 ASP A C 1
ATOM 1594 O O . ASP A 1 207 ? -21.844 -5.945 9.172 1 83.19 207 ASP A O 1
ATOM 1598 N N . LEU A 1 208 ? -20.656 -7.793 8.867 1 86.06 208 LEU A N 1
ATOM 1599 C CA . LEU A 1 208 ? -20.719 -7.652 7.418 1 86.06 208 LEU A CA 1
ATOM 1600 C C . LEU A 1 208 ? -22.141 -7.852 6.91 1 86.06 208 LEU A C 1
ATOM 1602 O O . LEU A 1 208 ? -22.594 -7.152 5.996 1 86.06 208 LEU A O 1
ATOM 1606 N N . THR A 1 209 ? -22.844 -8.773 7.492 1 84.56 209 THR A N 1
ATOM 1607 C CA . THR A 1 209 ? -24.219 -9.039 7.102 1 84.56 209 THR A CA 1
ATOM 1608 C C . THR A 1 209 ? -25.109 -7.836 7.418 1 84.56 209 THR A C 1
ATOM 1610 O O . THR A 1 209 ? -26.062 -7.551 6.684 1 84.56 209 THR A O 1
ATOM 1613 N N . LYS A 1 210 ? -24.766 -7.145 8.461 1 82.44 210 LYS A N 1
ATOM 1614 C CA . LYS A 1 210 ? -25.516 -5.941 8.82 1 82.44 210 LYS A CA 1
ATOM 1615 C C . LYS A 1 210 ? -25.188 -4.793 7.871 1 82.44 210 LYS A C 1
ATOM 1617 O O . LYS A 1 210 ? -26.078 -4.027 7.488 1 82.44 210 LYS A O 1
ATOM 1622 N N . ALA A 1 211 ? -23.953 -4.809 7.477 1 81.44 211 ALA A N 1
ATOM 1623 C CA . ALA A 1 211 ? -23.469 -3.684 6.676 1 81.44 211 ALA A CA 1
ATOM 1624 C C . ALA A 1 211 ? -23.906 -3.82 5.219 1 81.44 211 ALA A C 1
ATOM 1626 O O . ALA A 1 211 ? -24.203 -2.822 4.555 1 81.44 211 ALA A O 1
ATOM 1627 N N . PHE A 1 212 ? -23.859 -5.074 4.801 1 81.38 212 PHE A N 1
ATOM 1628 C CA . PHE A 1 212 ? -24.234 -5.32 3.416 1 81.38 212 PHE A CA 1
ATOM 1629 C C . PHE A 1 212 ? -25.656 -5.871 3.33 1 81.38 212 PHE A C 1
ATOM 1631 O O . PHE A 1 212 ? -25.969 -6.895 3.939 1 81.38 212 PHE A O 1
ATOM 1638 N N . GLN A 1 213 ? -26.625 -5.172 2.84 1 76.88 213 GLN A N 1
ATOM 1639 C CA . GLN A 1 213 ? -28.016 -5.578 2.762 1 76.88 213 GLN A CA 1
ATOM 1640 C C . GLN A 1 213 ? -28.172 -6.871 1.965 1 76.88 213 GLN A C 1
ATOM 1642 O O . GLN A 1 213 ? -29.078 -7.672 2.238 1 76.88 213 GLN A O 1
ATOM 1647 N N . ASP A 1 214 ? -27.312 -7.07 1.063 1 84.25 214 ASP A N 1
ATOM 1648 C CA . ASP A 1 214 ? -27.312 -8.273 0.233 1 84.25 214 ASP A CA 1
ATOM 1649 C C . ASP A 1 214 ? -26.359 -9.328 0.782 1 84.25 214 ASP A C 1
ATOM 1651 O O . ASP A 1 214 ? -25.141 -9.102 0.833 1 84.25 214 ASP A O 1
ATOM 1655 N N . SER A 1 215 ? -26.938 -10.469 1.184 1 86.19 215 SER A N 1
ATOM 1656 C CA . SER A 1 215 ? -26.172 -11.547 1.783 1 86.19 215 SER A CA 1
ATOM 1657 C C . SER A 1 215 ? -25.062 -12.023 0.846 1 86.19 215 SER A C 1
ATOM 1659 O O . SER A 1 215 ? -23.984 -12.398 1.297 1 86.19 215 SER A O 1
ATOM 1661 N N . ARG A 1 216 ? -25.391 -11.992 -0.374 1 87.19 216 ARG A N 1
ATOM 1662 C CA . ARG A 1 216 ? -24.391 -12.406 -1.347 1 87.19 216 ARG A CA 1
ATOM 1663 C C . ARG A 1 216 ? -23.203 -11.438 -1.352 1 87.19 216 ARG A C 1
ATOM 1665 O O . ARG A 1 216 ? -22.047 -11.859 -1.451 1 87.19 216 ARG A O 1
ATOM 1672 N N . LYS A 1 217 ? -23.578 -10.242 -1.197 1 89.69 217 LYS A N 1
ATOM 1673 C CA . LYS A 1 217 ? -22.531 -9.227 -1.179 1 89.69 217 LYS A CA 1
ATOM 1674 C C . LYS A 1 217 ? -21.703 -9.32 0.099 1 89.69 217 LYS A C 1
ATOM 1676 O O . LYS A 1 217 ? -20.484 -9.086 0.078 1 89.69 217 LYS A O 1
ATOM 1681 N N . ALA A 1 218 ? -22.312 -9.648 1.119 1 92 218 ALA A N 1
ATOM 1682 C CA . ALA A 1 218 ? -21.609 -9.828 2.383 1 92 218 ALA A CA 1
ATOM 1683 C C . ALA A 1 218 ? -20.625 -11 2.301 1 92 218 ALA A C 1
ATOM 1685 O O . ALA A 1 218 ? -19.5 -10.914 2.793 1 92 218 ALA A O 1
ATOM 1686 N N . GLU A 1 219 ? -21.094 -12.039 1.687 1 92 219 GLU A N 1
ATOM 1687 C CA . GLU A 1 219 ? -20.234 -13.203 1.521 1 92 219 GLU A CA 1
ATOM 1688 C C . GLU A 1 219 ? -19.062 -12.898 0.599 1 92 219 GLU A C 1
ATOM 1690 O O . GLU A 1 219 ? -17.938 -13.336 0.851 1 92 219 GLU A O 1
ATOM 1695 N N . GLU A 1 220 ? -19.344 -12.172 -0.387 1 93.94 220 GLU A N 1
ATOM 1696 C CA . GLU A 1 220 ? -18.266 -11.758 -1.297 1 93.94 220 GLU A CA 1
ATOM 1697 C C . GLU A 1 220 ? -17.234 -10.906 -0.578 1 93.94 220 GLU A C 1
ATOM 1699 O O . GLU A 1 220 ? -16.031 -11.023 -0.84 1 93.94 220 GLU A O 1
ATOM 1704 N N . ALA A 1 221 ? -17.75 -10.039 0.252 1 94.88 221 ALA A N 1
ATOM 1705 C CA . ALA A 1 221 ? -16.844 -9.203 1.045 1 94.88 221 ALA A CA 1
ATOM 1706 C C . ALA A 1 221 ? -15.969 -10.055 1.958 1 94.88 221 ALA A C 1
ATOM 1708 O O . ALA A 1 221 ? -14.766 -9.805 2.082 1 94.88 221 ALA A O 1
ATOM 1709 N N . ARG A 1 222 ? -16.531 -11.031 2.521 1 93.38 222 ARG A N 1
ATOM 1710 C CA . ARG A 1 222 ? -15.789 -11.938 3.396 1 93.38 222 ARG A CA 1
ATOM 1711 C C . ARG A 1 222 ? -14.711 -12.688 2.621 1 93.38 222 ARG A C 1
ATOM 1713 O O . ARG A 1 222 ? -13.57 -12.789 3.076 1 93.38 222 ARG A O 1
ATOM 1720 N N . GLN A 1 223 ? -15.094 -13.156 1.524 1 95.06 223 GLN A N 1
ATOM 1721 C CA . GLN A 1 223 ? -14.148 -13.898 0.697 1 95.06 223 GLN A CA 1
ATOM 1722 C C . GLN A 1 223 ? -13.031 -12.984 0.186 1 95.06 223 GLN A C 1
ATOM 1724 O O . GLN A 1 223 ? -11.875 -13.398 0.094 1 95.06 223 GLN A O 1
ATOM 1729 N N . THR A 1 224 ? -13.43 -11.797 -0.142 1 96.69 224 THR A N 1
ATOM 1730 C CA . THR A 1 224 ? -12.43 -10.836 -0.585 1 96.69 224 THR A CA 1
ATOM 1731 C C . THR A 1 224 ? -11.414 -10.555 0.524 1 96.69 224 THR A C 1
ATOM 1733 O O . THR A 1 224 ? -10.211 -10.484 0.273 1 96.69 224 THR A O 1
ATOM 1736 N N . TRP A 1 225 ? -11.922 -10.422 1.741 1 95.25 225 TRP A N 1
ATOM 1737 C CA . TRP A 1 225 ? -11.023 -10.227 2.879 1 95.25 225 TRP A CA 1
ATOM 1738 C C . TRP A 1 225 ? -10.086 -11.414 3.045 1 95.25 225 TRP A C 1
ATOM 1740 O O . TRP A 1 225 ? -8.891 -11.242 3.271 1 95.25 225 TRP A O 1
ATOM 1750 N N . ARG A 1 226 ? -10.602 -12.562 2.867 1 94.12 226 ARG A N 1
ATOM 1751 C CA . ARG A 1 226 ? -9.773 -13.766 2.926 1 94.12 226 ARG A CA 1
ATOM 1752 C C . ARG A 1 226 ? -8.68 -13.727 1.863 1 94.12 226 ARG A C 1
ATOM 1754 O O . ARG A 1 226 ? -7.523 -14.039 2.145 1 94.12 226 ARG A O 1
ATOM 1761 N N . GLY A 1 227 ? -9.102 -13.359 0.671 1 96.44 227 GLY A N 1
ATOM 1762 C CA . GLY A 1 227 ? -8.117 -13.25 -0.397 1 96.44 227 GLY A CA 1
ATOM 1763 C C . GLY A 1 227 ? -7.012 -12.258 -0.09 1 96.44 227 GLY A C 1
ATOM 1764 O O . GLY A 1 227 ? -5.84 -12.516 -0.375 1 96.44 227 GLY A O 1
ATOM 1765 N N . ILE A 1 228 ? -7.359 -11.172 0.53 1 96.44 228 ILE A N 1
ATOM 1766 C CA . ILE A 1 228 ? -6.414 -10.117 0.882 1 96.44 228 ILE A CA 1
ATOM 1767 C C . ILE A 1 228 ? -5.426 -10.641 1.926 1 96.44 228 ILE A C 1
ATOM 1769 O O . ILE A 1 228 ? -4.219 -10.438 1.8 1 96.44 228 ILE A O 1
ATOM 1773 N N . THR A 1 229 ? -5.871 -11.336 2.889 1 93.19 229 THR A N 1
ATOM 1774 C CA . THR A 1 229 ? -5 -11.836 3.947 1 93.19 229 THR A CA 1
ATOM 1775 C C . THR A 1 229 ? -4.086 -12.938 3.42 1 93.19 229 THR A C 1
ATOM 1777 O O . THR A 1 229 ? -2.91 -13.008 3.789 1 93.19 229 THR A O 1
ATOM 1780 N N . ILE A 1 230 ? -4.641 -13.766 2.562 1 94.31 230 ILE A N 1
ATOM 1781 C CA . ILE A 1 230 ? -3.844 -14.836 1.97 1 94.31 230 ILE A CA 1
ATOM 1782 C C . ILE A 1 230 ? -2.678 -14.234 1.188 1 94.31 230 ILE A C 1
ATOM 1784 O O . ILE A 1 230 ? -1.528 -14.648 1.359 1 94.31 230 ILE A O 1
ATOM 1788 N N . THR A 1 231 ? -2.971 -13.258 0.348 1 94.62 231 THR A N 1
ATOM 1789 C CA . THR A 1 231 ? -1.944 -12.656 -0.5 1 94.62 231 THR A CA 1
ATOM 1790 C C . THR A 1 231 ? -0.947 -11.859 0.337 1 94.62 231 THR A C 1
ATOM 1792 O O . THR A 1 231 ? 0.244 -11.828 0.022 1 94.62 231 THR A O 1
ATOM 1795 N N . ASN A 1 232 ? -1.435 -11.25 1.33 1 91.19 232 ASN A N 1
ATOM 1796 C CA . ASN A 1 232 ? -0.552 -10.484 2.205 1 91.19 232 ASN A CA 1
ATOM 1797 C C . ASN A 1 232 ? 0.424 -11.391 2.949 1 91.19 232 ASN A C 1
ATOM 1799 O O . ASN A 1 232 ? 1.591 -11.039 3.127 1 91.19 232 ASN A O 1
ATOM 1803 N N . ARG A 1 233 ? -0.013 -12.492 3.316 1 83.25 233 ARG A N 1
ATOM 1804 C CA . ARG A 1 233 ? 0.794 -13.438 4.09 1 83.25 233 ARG A CA 1
ATOM 1805 C C . ARG A 1 233 ? 1.733 -14.219 3.182 1 83.25 233 ARG A C 1
ATOM 1807 O O . ARG A 1 233 ? 2.855 -14.547 3.574 1 83.25 233 ARG A O 1
ATOM 1814 N N . SER A 1 234 ? 1.193 -14.547 2.094 1 69.25 234 SER A N 1
ATOM 1815 C CA . SER A 1 234 ? 1.958 -15.406 1.196 1 69.25 234 SER A CA 1
ATOM 1816 C C . SER A 1 234 ? 3.109 -14.648 0.549 1 69.25 234 SER A C 1
ATOM 1818 O O . SER A 1 234 ? 4.098 -15.25 0.12 1 69.25 234 SER A O 1
ATOM 1820 N N . ASP A 1 235 ? 2.873 -13.367 0.288 1 60.72 235 ASP A N 1
ATOM 1821 C CA . ASP A 1 235 ? 3.9 -12.562 -0.368 1 60.72 235 ASP A CA 1
ATOM 1822 C C . ASP A 1 235 ? 5.164 -12.484 0.485 1 60.72 235 ASP A C 1
ATOM 1824 O O . ASP A 1 235 ? 6.203 -12.016 0.019 1 60.72 235 ASP A O 1
ATOM 1828 N N . LEU A 1 236 ? 5.012 -12.938 1.653 1 51.03 236 LEU A N 1
ATOM 1829 C CA . LEU A 1 236 ? 6.145 -12.891 2.57 1 51.03 236 LEU A CA 1
ATOM 1830 C C . LEU A 1 236 ? 7.164 -13.969 2.23 1 51.03 236 LEU A C 1
ATOM 1832 O O . LEU A 1 236 ? 8.352 -13.82 2.527 1 51.03 236 LEU A O 1
ATOM 1836 N N . ALA A 1 237 ? 6.719 -14.961 1.443 1 44.06 237 ALA A N 1
ATOM 1837 C CA . ALA A 1 237 ? 7.555 -16.125 1.159 1 44.06 237 ALA A CA 1
ATOM 1838 C C . ALA A 1 237 ? 8.672 -15.773 0.177 1 44.06 237 ALA A C 1
ATOM 1840 O O . ALA A 1 237 ? 9.836 -16.094 0.412 1 44.06 237 ALA A O 1
ATOM 1841 N N . PRO A 1 238 ? 8.297 -15.227 -0.987 1 44.41 238 PRO A N 1
ATOM 1842 C CA . PRO A 1 238 ? 9.383 -14.953 -1.938 1 44.41 238 PRO A CA 1
ATOM 1843 C C . PRO A 1 238 ? 10.367 -13.906 -1.433 1 44.41 238 PRO A C 1
ATOM 1845 O O . PRO A 1 238 ? 11.43 -13.711 -2.027 1 44.41 238 PRO A O 1
ATOM 1848 N N . LYS A 1 239 ? 9.828 -12.93 -0.612 1 44.69 239 LYS A N 1
ATOM 1849 C CA . LYS A 1 239 ? 10.766 -12.039 0.07 1 44.69 239 LYS A CA 1
ATOM 1850 C C . LYS A 1 239 ? 12.031 -12.781 0.475 1 44.69 239 LYS A C 1
ATOM 1852 O O . LYS A 1 239 ? 13.117 -12.188 0.522 1 44.69 239 LYS A O 1
ATOM 1857 N N . TYR A 1 240 ? 11.727 -14.008 0.808 1 38.81 240 TYR A N 1
ATOM 1858 C CA . TYR A 1 240 ? 12.828 -14.844 1.275 1 38.81 240 TYR A CA 1
ATOM 1859 C C . TYR A 1 240 ? 13.727 -15.258 0.118 1 38.81 240 TYR A C 1
ATOM 1861 O O . TYR A 1 240 ? 14.891 -15.609 0.323 1 38.81 240 TYR A O 1
ATOM 1869 N N . VAL A 1 241 ? 13.18 -15.445 -0.923 1 35.59 241 VAL A N 1
ATOM 1870 C CA . VAL A 1 241 ? 14.086 -15.852 -1.991 1 35.59 241 VAL A CA 1
ATOM 1871 C C . VAL A 1 241 ? 14.891 -14.648 -2.477 1 35.59 241 VAL A C 1
ATOM 1873 O O . VAL A 1 241 ? 16.094 -14.75 -2.723 1 35.59 241 VAL A O 1
ATOM 1876 N N . SER A 1 242 ? 14.164 -13.719 -3.08 1 35 242 SER A N 1
ATOM 1877 C CA . SER A 1 242 ? 14.992 -12.617 -3.553 1 35 242 SER A CA 1
ATOM 1878 C C . SER A 1 242 ? 15.656 -11.883 -2.391 1 35 242 SER A C 1
ATOM 1880 O O . SER A 1 242 ? 16.375 -10.906 -2.598 1 35 242 SER A O 1
ATOM 1882 N N . LEU A 1 243 ? 14.992 -11.719 -1.217 1 32.5 243 LEU A N 1
ATOM 1883 C CA . LEU A 1 243 ? 15.773 -11.062 -0.176 1 32.5 243 LEU A CA 1
ATOM 1884 C C . LEU A 1 243 ? 17.078 -11.82 0.083 1 32.5 243 LEU A C 1
ATOM 1886 O O . LEU A 1 243 ? 17.109 -12.734 0.91 1 32.5 243 LEU A O 1
ATOM 1890 N N . GLU A 1 244 ? 17.562 -12.445 -0.711 1 31.44 244 GLU A N 1
ATOM 1891 C CA . GLU A 1 244 ? 18.938 -12.734 -0.352 1 31.44 244 GLU A CA 1
ATOM 1892 C C . GLU A 1 244 ? 19.453 -11.758 0.698 1 31.44 244 GLU A C 1
ATOM 1894 O O . GLU A 1 244 ? 20.422 -12.039 1.399 1 31.44 244 GLU A O 1
ATOM 1899 N N . ASN A 1 245 ? 19.328 -10.484 0.402 1 29.77 245 ASN A N 1
ATOM 1900 C CA . ASN A 1 245 ? 20.078 -9.617 1.298 1 29.77 245 ASN A CA 1
ATOM 1901 C C . ASN A 1 245 ? 19.328 -9.367 2.602 1 29.77 245 ASN A C 1
ATOM 1903 O O . ASN A 1 245 ? 18.375 -8.602 2.629 1 29.77 245 ASN A O 1
ATOM 1907 N N . GLY A 1 246 ? 19.359 -10.453 3.574 1 30.17 246 GLY A N 1
ATOM 1908 C CA . GLY A 1 246 ? 19.25 -10.711 5.004 1 30.17 246 GLY A CA 1
ATOM 1909 C C . GLY A 1 246 ? 18 -10.109 5.625 1 30.17 246 GLY A C 1
ATOM 1910 O O . GLY A 1 246 ? 17.531 -10.578 6.664 1 30.17 246 GLY A O 1
ATOM 1911 N N . GLN A 1 247 ? 17.797 -8.836 5.691 1 31.34 247 GLN A N 1
ATOM 1912 C CA . GLN A 1 247 ? 16.984 -8.359 6.812 1 31.34 247 GLN A CA 1
ATOM 1913 C C . GLN A 1 247 ? 15.492 -8.453 6.5 1 31.34 247 GLN A C 1
ATOM 1915 O O . GLN A 1 247 ? 15.016 -7.844 5.543 1 31.34 247 GLN A O 1
ATOM 1920 N N . ALA A 1 248 ? 14.852 -9.547 6.812 1 34.44 248 ALA A N 1
ATOM 1921 C CA . ALA A 1 248 ? 13.398 -9.719 6.801 1 34.44 248 ALA A CA 1
ATOM 1922 C C . ALA A 1 248 ? 12.695 -8.508 7.41 1 34.44 248 ALA A C 1
ATOM 1924 O O . ALA A 1 248 ? 13.078 -8.047 8.492 1 34.44 248 ALA A O 1
ATOM 1925 N N . PRO A 1 249 ? 12.062 -7.734 6.688 1 34.06 249 PRO A N 1
ATOM 1926 C CA . PRO A 1 249 ? 11.352 -6.688 7.422 1 34.06 249 PRO A CA 1
ATOM 1927 C C . PRO A 1 249 ? 10.406 -7.254 8.484 1 34.06 249 PRO A C 1
ATOM 1929 O O . PRO A 1 249 ? 9.867 -8.352 8.312 1 34.06 249 PRO A O 1
ATOM 1932 N N . ASN A 1 250 ? 10.625 -7.023 9.711 1 30.98 250 ASN A N 1
ATOM 1933 C CA . ASN A 1 250 ? 9.742 -7.305 10.844 1 30.98 250 ASN A CA 1
ATOM 1934 C C . ASN A 1 250 ? 8.297 -6.914 10.531 1 30.98 250 ASN A C 1
ATOM 1936 O O . ASN A 1 250 ? 7.922 -5.746 10.672 1 30.98 250 ASN A O 1
ATOM 1940 N N . THR A 1 251 ? 7.777 -7.371 9.523 1 35.84 251 THR A N 1
ATOM 1941 C CA . THR A 1 251 ? 6.383 -7.07 9.211 1 35.84 251 THR A CA 1
ATOM 1942 C C . THR A 1 251 ? 5.461 -7.57 10.312 1 35.84 251 THR A C 1
ATOM 1944 O O . THR A 1 251 ? 4.34 -8.008 10.047 1 35.84 251 THR A O 1
ATOM 1947 N N . HIS A 1 252 ? 5.926 -7.953 11.562 1 32.41 252 HIS A N 1
ATOM 1948 C CA . HIS A 1 252 ? 5.09 -8.711 12.484 1 32.41 252 HIS A CA 1
ATOM 1949 C C . HIS A 1 252 ? 3.736 -8.031 12.68 1 32.41 252 HIS A C 1
ATOM 1951 O O . HIS A 1 252 ? 2.734 -8.703 12.938 1 32.41 252 HIS A O 1
ATOM 1957 N N . SER A 1 253 ? 3.746 -6.777 13.18 1 30.84 253 SER A N 1
ATOM 1958 C CA . SER A 1 253 ? 2.754 -6.488 14.211 1 30.84 253 SER A CA 1
ATOM 1959 C C . SER A 1 253 ? 1.364 -6.312 13.609 1 30.84 253 SER A C 1
ATOM 1961 O O . SER A 1 253 ? 0.535 -5.582 14.148 1 30.84 253 SER A O 1
ATOM 1963 N N . ASP A 1 254 ? 1.217 -6.375 12.445 1 31.42 254 ASP A N 1
ATOM 1964 C CA . ASP A 1 254 ? -0.188 -6.051 12.219 1 31.42 254 ASP A CA 1
ATOM 1965 C C . ASP A 1 254 ? -1.094 -6.828 13.164 1 31.42 254 ASP A C 1
ATOM 1967 O O . ASP A 1 254 ? -0.675 -7.832 13.75 1 31.42 254 ASP A O 1
ATOM 1971 N N . GLN A 1 255 ? -2.635 -6.762 12.969 1 32.28 255 GLN A N 1
ATOM 1972 C CA . GLN A 1 255 ? -3.77 -7.176 13.789 1 32.28 255 GLN A CA 1
ATOM 1973 C C . GLN A 1 255 ? -3.662 -8.648 14.172 1 32.28 255 GLN A C 1
ATOM 1975 O O . GLN A 1 255 ? -3.129 -9.461 13.414 1 32.28 255 GLN A O 1
ATOM 1980 N N . GLN A 1 256 ? -3.771 -8.992 15.477 1 31.44 256 GLN A N 1
ATOM 1981 C CA . GLN A 1 256 ? -4.66 -10.047 15.953 1 31.44 256 GLN A CA 1
ATOM 1982 C C . GLN A 1 256 ? -5.754 -10.352 14.938 1 31.44 256 GLN A C 1
ATOM 1984 O O . GLN A 1 256 ? -6.742 -9.617 14.844 1 31.44 256 GLN A O 1
ATOM 1989 N N . ILE A 1 257 ? -5.512 -10.398 13.766 1 33.91 257 ILE A N 1
ATOM 1990 C CA . ILE A 1 257 ? -6.664 -11.102 13.219 1 33.91 257 ILE A CA 1
ATOM 1991 C C . ILE A 1 257 ? -7.246 -12.039 14.281 1 33.91 257 ILE A C 1
ATOM 1993 O O . ILE A 1 257 ? -6.516 -12.797 14.922 1 33.91 257 ILE A O 1
ATOM 1997 N N . ALA A 1 258 ? -8.367 -11.758 14.703 1 31.38 258 ALA A N 1
ATOM 1998 C CA . ALA A 1 258 ? -9.109 -12.633 15.617 1 31.38 258 ALA A CA 1
ATOM 1999 C C . ALA A 1 258 ? -8.703 -14.094 15.43 1 31.38 258 ALA A C 1
ATOM 2001 O O . ALA A 1 258 ? -8.797 -14.633 14.328 1 31.38 258 ALA A O 1
ATOM 2002 N N . ALA A 1 259 ? -7.668 -14.547 16.141 1 35.72 259 ALA A N 1
ATOM 2003 C CA . ALA A 1 259 ? -7.547 -15.984 16.375 1 35.72 259 ALA A CA 1
ATOM 2004 C C . ALA A 1 259 ? -8.906 -16.672 16.281 1 35.72 259 ALA A C 1
ATOM 2006 O O . ALA A 1 259 ? -9.719 -16.594 17.203 1 35.72 259 ALA A O 1
ATOM 2007 N N . GLU A 1 260 ? -9.594 -16.562 15.305 1 36.16 260 GLU A N 1
ATOM 2008 C CA . GLU A 1 260 ? -10.625 -17.594 15.328 1 36.16 260 GLU A CA 1
ATOM 2009 C C . GLU A 1 260 ? -10.062 -18.938 15.797 1 36.16 260 GLU A C 1
ATOM 2011 O O . GLU A 1 260 ? -9.172 -19.5 15.156 1 36.16 260 GLU A O 1
ATOM 2016 N N . SER A 1 261 ? -9.711 -19.031 17 1 38.56 261 SER A N 1
ATOM 2017 C CA . SER A 1 261 ? -9.625 -20.391 17.5 1 38.56 261 SER A CA 1
ATOM 2018 C C . SER A 1 261 ? -10.57 -21.328 16.75 1 38.56 261 SER A C 1
ATOM 2020 O O . SER A 1 261 ? -11.664 -21.609 17.234 1 38.56 261 SER A O 1
ATOM 2022 N N . GLU A 1 262 ? -10.898 -21.125 15.57 1 38.25 262 GLU A N 1
ATOM 2023 C CA . GLU A 1 262 ? -11.789 -22.156 15.039 1 38.25 262 GLU A CA 1
ATOM 2024 C C . GLU A 1 262 ? -11.148 -23.531 15.102 1 38.25 262 GLU A C 1
ATOM 2026 O O . GLU A 1 262 ? -10 -23.719 14.695 1 38.25 262 GLU A O 1
ATOM 2031 N N . ASP A 1 263 ? -11.422 -24.281 16.047 1 41.53 263 ASP A N 1
ATOM 2032 C CA . ASP A 1 263 ? -11.266 -25.734 15.977 1 41.53 263 ASP A CA 1
ATOM 2033 C C . ASP A 1 263 ? -11.422 -26.234 14.539 1 41.53 263 ASP A C 1
ATOM 2035 O O . ASP A 1 263 ? -12.531 -26.547 14.109 1 41.53 263 ASP A O 1
ATOM 2039 N N . TRP A 1 264 ? -10.586 -26 13.719 1 43.12 264 TRP A N 1
ATOM 2040 C CA . TRP A 1 264 ? -10.625 -26.281 12.289 1 43.12 264 TRP A CA 1
ATOM 2041 C C . TRP A 1 264 ? -10.695 -27.766 12.023 1 43.12 264 TRP A C 1
ATOM 2043 O O . TRP A 1 264 ? -10.852 -28.203 10.875 1 43.12 264 TRP A O 1
ATOM 2053 N N . ALA A 1 265 ? -10.266 -28.703 12.906 1 43.5 265 ALA A N 1
ATOM 2054 C CA . ALA A 1 265 ? -10.383 -30.141 12.672 1 43.5 265 ALA A CA 1
ATOM 2055 C C . ALA A 1 265 ? -11.75 -30.5 12.094 1 43.5 265 ALA A C 1
ATOM 2057 O O . ALA A 1 265 ? -11.906 -31.516 11.422 1 43.5 265 ALA A O 1
ATOM 2058 N N . LYS A 1 266 ? -12.766 -30.094 12.688 1 43.41 266 LYS A N 1
ATOM 2059 C CA . LYS A 1 266 ? -14.117 -30.594 12.406 1 43.41 266 LYS A CA 1
ATOM 2060 C C . LYS A 1 266 ? -14.688 -29.938 11.156 1 43.41 266 LYS A C 1
ATOM 2062 O O . LYS A 1 266 ? -15.812 -30.25 10.75 1 43.41 266 LYS A O 1
ATOM 2067 N N . VAL A 1 267 ? -14.336 -28.766 10.727 1 44.41 267 VAL A N 1
ATOM 2068 C CA . VAL A 1 267 ? -15.219 -28.094 9.789 1 44.41 267 VAL A CA 1
ATOM 2069 C C . VAL A 1 267 ? -14.93 -28.578 8.367 1 44.41 267 VAL A C 1
ATOM 2071 O O . VAL A 1 267 ? -13.773 -28.594 7.938 1 44.41 267 VAL A O 1
ATOM 2074 N N . GLU A 1 268 ? -15.648 -29.391 7.855 1 49.81 268 GLU A N 1
ATOM 2075 C CA . GLU A 1 268 ? -15.852 -29.531 6.418 1 49.81 268 GLU A CA 1
ATOM 2076 C C . GLU A 1 268 ? -15.578 -28.219 5.688 1 49.81 268 GLU A C 1
ATOM 2078 O O . GLU A 1 268 ? -16.5 -27.422 5.473 1 49.81 268 GLU A O 1
ATOM 2083 N N . VAL A 1 269 ? -14.383 -27.562 5.766 1 62.03 269 VAL A N 1
ATOM 2084 C CA . VAL A 1 269 ? -14.07 -26.188 5.398 1 62.03 269 VAL A CA 1
ATOM 2085 C C . VAL A 1 269 ? -13.805 -26.109 3.895 1 62.03 269 VAL A C 1
ATOM 2087 O O . VAL A 1 269 ? -13.227 -27.031 3.307 1 62.03 269 VAL A O 1
ATOM 2090 N N . ASP A 1 270 ? -14.594 -25.297 3.15 1 80.88 270 ASP A N 1
ATOM 2091 C CA . ASP A 1 270 ? -14.414 -25.031 1.729 1 80.88 270 ASP A CA 1
ATOM 2092 C C . ASP A 1 270 ? -12.945 -24.75 1.404 1 80.88 270 ASP A C 1
ATOM 2094 O O . ASP A 1 270 ? -12.148 -24.484 2.301 1 80.88 270 ASP A O 1
ATOM 2098 N N . SER A 1 271 ? -12.578 -25.172 0.3 1 85.94 271 SER A N 1
ATOM 2099 C CA . SER A 1 271 ? -11.203 -25.125 -0.174 1 85.94 271 SER A CA 1
ATOM 2100 C C . SER A 1 271 ? -10.57 -23.766 0.073 1 85.94 271 SER A C 1
ATOM 2102 O O . SER A 1 271 ? -9.398 -23.672 0.447 1 85.94 271 SER A O 1
ATOM 2104 N N . PHE A 1 272 ? -11.359 -22.719 -0.051 1 91.25 272 PHE A N 1
ATOM 2105 C CA . PHE A 1 272 ? -10.805 -21.375 0.106 1 91.25 272 PHE A CA 1
ATOM 2106 C C . PHE A 1 272 ? -10.531 -21.078 1.574 1 91.25 272 PHE A C 1
ATOM 2108 O O . PHE A 1 272 ? -9.562 -20.391 1.903 1 91.25 272 PHE A O 1
ATOM 2115 N N . THR A 1 273 ? -11.281 -21.578 2.426 1 88.44 273 THR A N 1
ATOM 2116 C CA . THR A 1 273 ? -11.055 -21.469 3.863 1 88.44 273 THR A CA 1
ATOM 2117 C C . THR A 1 273 ? -9.805 -22.234 4.277 1 88.44 273 THR A C 1
ATOM 2119 O O . THR A 1 273 ? -9.023 -21.766 5.109 1 88.44 273 THR A O 1
ATOM 2122 N N . ARG A 1 274 ? -9.656 -23.391 3.715 1 90.62 274 ARG A N 1
ATOM 2123 C CA . ARG A 1 274 ? -8.461 -24.172 3.992 1 90.62 274 ARG A CA 1
ATOM 2124 C C . ARG A 1 274 ? -7.203 -23.438 3.537 1 90.62 274 ARG A C 1
ATOM 2126 O O . ARG A 1 274 ? -6.172 -23.484 4.207 1 90.62 274 ARG A O 1
ATOM 2133 N N . LEU A 1 275 ? -7.363 -22.828 2.396 1 93.75 275 LEU A N 1
ATOM 2134 C CA . LEU A 1 275 ? -6.242 -22.031 1.884 1 93.75 275 LEU A CA 1
ATOM 2135 C C . LEU A 1 275 ? -5.895 -20.891 2.834 1 93.75 275 LEU A C 1
ATOM 2137 O O . LEU A 1 275 ? -4.719 -20.625 3.086 1 93.75 275 LEU A O 1
ATOM 2141 N N . ALA A 1 276 ? -6.871 -20.234 3.346 1 91.94 276 ALA A N 1
ATOM 2142 C CA . ALA A 1 276 ? -6.66 -19.156 4.305 1 91.94 276 ALA A CA 1
ATOM 2143 C C . ALA A 1 276 ? -5.957 -19.656 5.562 1 91.94 276 ALA A C 1
ATOM 2145 O O . ALA A 1 276 ? -5.043 -19.016 6.074 1 91.94 276 ALA A O 1
ATOM 2146 N N . HIS A 1 277 ? -6.375 -20.781 5.988 1 90.5 277 HIS A N 1
ATOM 2147 C CA . HIS A 1 277 ? -5.766 -21.375 7.172 1 90.5 277 HIS A CA 1
ATOM 2148 C C . HIS A 1 277 ? -4.309 -21.75 6.918 1 90.5 277 HIS A C 1
ATOM 2150 O O . HIS A 1 277 ? -3.441 -21.484 7.754 1 90.5 277 HIS A O 1
ATOM 2156 N N . ALA A 1 278 ? -4.105 -22.391 5.852 1 92.69 278 ALA A N 1
ATOM 2157 C CA . ALA A 1 278 ? -2.74 -22.766 5.488 1 92.69 278 ALA A CA 1
ATOM 2158 C C . ALA A 1 278 ? -1.843 -21.531 5.406 1 92.69 278 ALA A C 1
ATOM 2160 O O . ALA A 1 278 ? -0.691 -21.562 5.848 1 92.69 278 ALA A O 1
ATOM 2161 N N . SER A 1 279 ? -2.389 -20.484 4.824 1 92.19 279 SER A N 1
ATOM 2162 C CA . SER A 1 279 ? -1.614 -19.266 4.703 1 92.19 279 SER A CA 1
ATOM 2163 C C . SER A 1 279 ? -1.284 -18.672 6.074 1 92.19 279 SER A C 1
ATOM 2165 O O . SER A 1 279 ? -0.21 -18.109 6.27 1 92.19 279 SER A O 1
ATOM 2167 N N . ARG A 1 280 ? -2.129 -18.781 6.98 1 90.06 280 ARG A N 1
ATOM 2168 C CA . ARG A 1 280 ? -1.892 -18.312 8.344 1 90.06 280 ARG A CA 1
ATOM 2169 C C . ARG A 1 280 ? -0.771 -19.109 9.008 1 90.06 280 ARG A C 1
ATOM 2171 O O . ARG A 1 280 ? 0.082 -18.547 9.688 1 90.06 280 ARG A O 1
ATOM 2178 N N . LEU A 1 281 ? -0.831 -20.359 8.836 1 89.44 281 LEU A N 1
ATOM 2179 C CA . LEU A 1 281 ? 0.21 -21.219 9.398 1 89.44 281 LEU A CA 1
ATOM 2180 C C . LEU A 1 281 ? 1.569 -20.891 8.789 1 89.44 281 LEU A C 1
ATOM 2182 O O . LEU A 1 281 ? 2.578 -20.844 9.5 1 89.44 281 LEU A O 1
ATOM 2186 N N . LEU A 1 282 ? 1.536 -20.734 7.5 1 89.19 282 LEU A N 1
ATOM 2187 C CA . LEU A 1 282 ? 2.779 -20.344 6.844 1 89.19 282 LEU A CA 1
ATOM 2188 C C . LEU A 1 282 ? 3.312 -19.031 7.414 1 89.19 282 LEU A C 1
ATOM 2190 O O . LEU A 1 282 ? 4.512 -18.906 7.66 1 89.19 282 LEU A O 1
ATOM 2194 N N . ASP A 1 283 ? 2.475 -18.125 7.598 1 86.75 283 ASP A N 1
ATOM 2195 C CA . ASP A 1 283 ? 2.854 -16.828 8.172 1 86.75 283 ASP A CA 1
ATOM 2196 C C . ASP A 1 283 ? 3.459 -17 9.562 1 86.75 283 ASP A C 1
ATOM 2198 O O . ASP A 1 283 ? 4.469 -16.375 9.891 1 86.75 283 ASP A O 1
ATOM 2202 N N . ARG A 1 284 ? 2.867 -17.781 10.375 1 84.94 284 ARG A N 1
ATOM 2203 C CA . ARG A 1 284 ? 3.373 -18.062 11.719 1 84.94 284 ARG A CA 1
ATOM 2204 C C . ARG A 1 284 ? 4.773 -18.656 11.664 1 84.94 284 ARG A C 1
ATOM 2206 O O . ARG A 1 284 ? 5.641 -18.297 12.461 1 84.94 284 ARG A O 1
ATOM 2213 N N . VAL A 1 285 ? 4.934 -19.5 10.789 1 85.81 285 VAL A N 1
ATOM 2214 C CA . VAL A 1 285 ? 6.227 -20.156 10.617 1 85.81 285 VAL A CA 1
ATOM 2215 C C . VAL A 1 285 ? 7.285 -19.125 10.242 1 85.81 285 VAL A C 1
ATOM 2217 O O . VAL A 1 285 ? 8.367 -19.078 10.836 1 85.81 285 VAL A O 1
ATOM 2220 N N . LEU A 1 286 ? 6.949 -18.359 9.289 1 82.81 286 LEU A N 1
ATOM 2221 C CA . LEU A 1 286 ? 7.91 -17.391 8.781 1 82.81 286 LEU A CA 1
ATOM 2222 C C . LEU A 1 286 ? 8.258 -16.359 9.859 1 82.81 286 LEU A C 1
ATOM 2224 O O . LEU A 1 286 ? 9.414 -15.977 10 1 82.81 286 LEU A O 1
ATOM 2228 N N . VAL A 1 287 ? 7.266 -15.938 10.578 1 78.19 287 VAL A N 1
ATOM 2229 C CA . VAL A 1 287 ? 7.496 -15 11.68 1 78.19 287 VAL A CA 1
ATOM 2230 C C . VAL A 1 287 ? 8.398 -15.656 12.727 1 78.19 287 VAL A C 1
ATOM 2232 O O . VAL A 1 287 ? 9.344 -15.023 13.219 1 78.19 287 VAL A O 1
ATOM 2235 N N . HIS A 1 288 ? 8.141 -16.812 13.031 1 78.25 288 HIS A N 1
ATOM 2236 C CA . HIS A 1 288 ? 8.914 -17.547 14.023 1 78.25 288 HIS A CA 1
ATOM 2237 C C . HIS A 1 288 ? 10.375 -17.688 13.594 1 78.25 288 HIS A C 1
ATOM 2239 O O . HIS A 1 288 ? 11.289 -17.484 14.398 1 78.25 288 HIS A O 1
ATOM 2245 N N . ILE A 1 289 ? 10.547 -18.031 12.414 1 77.31 289 ILE A N 1
ATOM 2246 C CA . ILE A 1 289 ? 11.891 -18.234 11.891 1 77.31 289 ILE A CA 1
ATOM 2247 C C . ILE A 1 289 ? 12.641 -16.906 11.883 1 77.31 289 ILE A C 1
ATOM 2249 O O . ILE A 1 289 ? 13.812 -16.844 12.273 1 77.31 289 ILE A O 1
ATOM 2253 N N . HIS A 1 290 ? 12.055 -15.922 11.539 1 71.12 290 HIS A N 1
ATOM 2254 C CA . HIS A 1 290 ? 12.695 -14.617 11.414 1 71.12 290 HIS A CA 1
ATOM 2255 C C . HIS A 1 290 ? 12.977 -14.016 12.789 1 71.12 290 HIS A C 1
ATOM 2257 O O . HIS A 1 290 ? 14.016 -13.375 12.984 1 71.12 290 HIS A O 1
ATOM 2263 N N . THR A 1 291 ? 12 -14.016 13.672 1 63.31 291 THR A N 1
ATOM 2264 C CA . THR A 1 291 ? 12.18 -13.484 15.016 1 63.31 291 THR A CA 1
ATOM 2265 C C . THR A 1 291 ? 13.289 -14.234 15.758 1 63.31 291 THR A C 1
ATOM 2267 O O . THR A 1 291 ? 14.047 -13.641 16.516 1 63.31 291 THR A O 1
ATOM 2270 N N . ASN A 1 292 ? 13.336 -15.422 15.625 1 59.56 292 ASN A N 1
ATOM 2271 C CA . ASN A 1 292 ? 14.289 -16.25 16.359 1 59.56 292 ASN A CA 1
ATOM 2272 C C . ASN A 1 292 ? 15.664 -16.234 15.703 1 59.56 292 ASN A C 1
ATOM 2274 O O . ASN A 1 292 ? 16.656 -16.625 16.328 1 59.56 292 ASN A O 1
ATOM 2278 N N . GLN A 1 293 ? 15.688 -16.047 14.562 1 56.75 293 GLN A N 1
ATOM 2279 C CA . GLN A 1 293 ? 17.016 -15.836 13.992 1 56.75 293 GLN A CA 1
ATOM 2280 C C . GLN A 1 293 ? 17.734 -14.688 14.695 1 56.75 293 GLN A C 1
ATOM 2282 O O . GLN A 1 293 ? 18.969 -14.695 14.805 1 56.75 293 GLN A O 1
ATOM 2287 N N . SER A 1 294 ? 16.969 -13.781 15.312 1 50 294 SER A N 1
ATOM 2288 C CA . SER A 1 294 ? 17.547 -12.68 16.062 1 50 294 SER A CA 1
ATOM 2289 C C . SER A 1 294 ? 17.719 -13.031 17.531 1 50 294 SER A C 1
ATOM 2291 O O . SER A 1 294 ? 18.469 -12.367 18.266 1 50 294 SER A O 1
ATOM 2293 N N . ASN A 1 295 ? 16.812 -13.977 17.984 1 51.28 295 ASN A N 1
ATOM 2294 C CA . ASN A 1 295 ? 16.922 -14.445 19.375 1 51.28 295 ASN A CA 1
ATOM 2295 C C . ASN A 1 295 ? 17.25 -15.938 19.438 1 51.28 295 ASN A C 1
ATOM 2297 O O . ASN A 1 295 ? 16.453 -16.766 18.969 1 51.28 295 ASN A O 1
ATOM 2301 N N . PRO A 1 296 ? 18.453 -16.281 19.75 1 48.94 296 PRO A N 1
ATOM 2302 C CA . PRO A 1 296 ? 18.922 -17.656 19.812 1 48.94 296 PRO A CA 1
ATOM 2303 C C . PRO A 1 296 ? 17.922 -18.594 20.484 1 48.94 296 PRO A C 1
ATOM 2305 O O . PRO A 1 296 ? 18.047 -19.812 20.375 1 48.94 296 PRO A O 1
ATOM 2308 N N . LEU A 1 297 ? 17.188 -18.094 21.422 1 46.12 297 LEU A N 1
ATOM 2309 C CA . LEU A 1 297 ? 16.344 -19.078 22.109 1 46.12 297 LEU A CA 1
ATOM 2310 C C . LEU A 1 297 ? 15.125 -19.422 21.266 1 46.12 297 LEU A C 1
ATOM 2312 O O . LEU A 1 297 ? 14.18 -18.641 21.188 1 46.12 297 LEU A O 1
ATOM 2316 N N . PHE A 1 298 ? 15.438 -20.203 20.297 1 53.31 298 PHE A N 1
ATOM 2317 C CA . PHE A 1 298 ? 14.336 -20.828 19.578 1 53.31 298 PHE A CA 1
ATOM 2318 C C . PHE A 1 298 ? 13.211 -21.219 20.531 1 53.31 298 PHE A C 1
ATOM 2320 O O . PHE A 1 298 ? 13.414 -22.047 21.422 1 53.31 298 PHE A O 1
ATOM 2327 N N . ASP A 1 299 ? 12.219 -20.312 20.594 1 64.38 299 ASP A N 1
ATOM 2328 C CA . ASP A 1 299 ? 11.07 -20.719 21.406 1 64.38 299 ASP A CA 1
ATOM 2329 C C . ASP A 1 299 ? 10.562 -22.094 20.984 1 64.38 299 ASP A C 1
ATOM 2331 O O . ASP A 1 299 ? 9.75 -22.203 20.062 1 64.38 299 ASP A O 1
ATOM 2335 N N . SER A 1 300 ? 11.18 -23.062 21.484 1 69 300 SER A N 1
ATOM 2336 C CA . SER A 1 300 ? 10.93 -24.469 21.156 1 69 300 SER A CA 1
ATOM 2337 C C . SER A 1 300 ? 9.461 -24.812 21.344 1 69 300 SER A C 1
ATOM 2339 O O . SER A 1 300 ? 8.906 -25.625 20.578 1 69 300 SER A O 1
ATOM 2341 N N . VAL A 1 301 ? 8.898 -24.094 22.203 1 73.94 301 VAL A N 1
ATOM 2342 C CA . VAL A 1 301 ? 7.496 -24.422 22.453 1 73.94 301 VAL A CA 1
ATOM 2343 C C . VAL A 1 301 ? 6.637 -23.984 21.281 1 73.94 301 VAL A C 1
ATOM 2345 O O . VAL A 1 301 ? 5.793 -24.734 20.797 1 73.94 301 VAL A O 1
ATOM 2348 N N . GLU A 1 302 ? 6.961 -22.812 20.812 1 78.75 302 GLU A N 1
ATOM 2349 C CA . GLU A 1 302 ? 6.199 -22.297 19.688 1 78.75 302 GLU A CA 1
ATOM 2350 C C . GLU A 1 302 ? 6.461 -23.125 18.422 1 78.75 302 GLU A C 1
ATOM 2352 O O . GLU A 1 302 ? 5.547 -23.375 17.641 1 78.75 302 GLU A O 1
ATOM 2357 N N . ALA A 1 303 ? 7.613 -23.531 18.312 1 77.56 303 ALA A N 1
ATOM 2358 C CA . ALA A 1 303 ? 7.969 -24.344 17.141 1 77.56 303 ALA A CA 1
ATOM 2359 C C . ALA A 1 303 ? 7.215 -25.672 17.141 1 77.56 303 ALA A C 1
ATOM 2361 O O . ALA A 1 303 ? 6.723 -26.109 16.094 1 77.56 303 ALA A O 1
ATOM 2362 N N . VAL A 1 304 ? 7.145 -26.219 18.297 1 77.88 304 VAL A N 1
ATOM 2363 C CA . VAL A 1 304 ? 6.445 -27.5 18.422 1 77.88 304 VAL A CA 1
ATOM 2364 C C . VAL A 1 304 ? 4.957 -27.297 18.156 1 77.88 304 VAL A C 1
ATOM 2366 O O . VAL A 1 304 ? 4.328 -28.141 17.5 1 77.88 304 VAL A O 1
ATOM 2369 N N . GLN A 1 305 ? 4.426 -26.219 18.625 1 84.44 305 GLN A N 1
ATOM 2370 C CA . GLN A 1 305 ? 3.014 -25.938 18.391 1 84.44 305 GLN A CA 1
ATOM 2371 C C . GLN A 1 305 ? 2.729 -25.719 16.906 1 84.44 305 GLN A C 1
ATOM 2373 O O . GLN A 1 305 ? 1.691 -26.156 16.406 1 84.44 305 GLN A O 1
ATOM 2378 N N . ILE A 1 306 ? 3.602 -25.062 16.266 1 86.44 306 ILE A N 1
ATOM 2379 C CA . ILE A 1 306 ? 3.467 -24.828 14.828 1 86.44 306 ILE A CA 1
ATOM 2380 C C . ILE A 1 306 ? 3.506 -26.172 14.078 1 86.44 306 ILE A C 1
ATOM 2382 O O . ILE A 1 306 ? 2.674 -26.422 13.203 1 86.44 306 ILE A O 1
ATOM 2386 N N . LEU A 1 307 ? 4.398 -27.016 14.477 1 84.06 307 LEU A N 1
ATOM 2387 C CA . LEU A 1 307 ? 4.547 -28.312 13.812 1 84.06 307 LEU A CA 1
ATOM 2388 C C . LEU A 1 307 ? 3.312 -29.172 14.039 1 84.06 307 LEU A C 1
ATOM 2390 O O . LEU A 1 307 ? 2.875 -29.891 13.133 1 84.06 307 LEU A O 1
ATOM 2394 N N . LYS A 1 308 ? 2.838 -29.109 15.203 1 85.81 308 LYS A N 1
ATOM 2395 C CA . LYS A 1 308 ? 1.621 -29.859 15.508 1 85.81 308 LYS A CA 1
ATOM 2396 C C . LYS A 1 308 ? 0.451 -29.375 14.656 1 85.81 308 LYS A C 1
ATOM 2398 O O . LYS A 1 308 ? -0.314 -30.188 14.133 1 85.81 308 LYS A O 1
ATOM 2403 N N . SER A 1 309 ? 0.313 -28.109 14.586 1 88.94 309 SER A N 1
ATOM 2404 C CA . SER A 1 309 ? -0.759 -27.531 13.781 1 88.94 309 SER A CA 1
ATOM 2405 C C . SER A 1 309 ? -0.607 -27.891 12.305 1 88.94 309 SER A C 1
ATOM 2407 O O . SER A 1 309 ? -1.591 -28.219 11.641 1 88.94 309 SER A O 1
ATOM 2409 N N . LEU A 1 310 ? 0.586 -27.844 11.836 1 89.75 310 LEU A N 1
ATOM 2410 C CA . LEU A 1 310 ? 0.859 -28.172 10.445 1 89.75 310 LEU A CA 1
ATOM 2411 C C . LEU A 1 310 ? 0.555 -29.641 10.164 1 89.75 310 LEU A C 1
ATOM 2413 O O . LEU A 1 310 ? -0.059 -29.969 9.148 1 89.75 310 LEU A O 1
ATOM 2417 N N . THR A 1 311 ? 0.971 -30.469 11.055 1 86.62 311 THR A N 1
ATOM 2418 C CA . THR A 1 311 ? 0.731 -31.891 10.898 1 86.62 311 THR A CA 1
ATOM 2419 C C . THR A 1 311 ? -0.764 -32.188 10.922 1 86.62 311 THR A C 1
ATOM 2421 O O . THR A 1 311 ? -1.251 -33 10.133 1 86.62 311 THR A O 1
ATOM 2424 N N . SER A 1 312 ? -1.417 -31.547 11.805 1 87.44 312 SER A N 1
ATOM 2425 C CA . SER A 1 312 ? -2.863 -31.719 11.891 1 87.44 312 SER A CA 1
ATOM 2426 C C . SER A 1 312 ? -3.547 -31.328 10.586 1 87.44 312 SER A C 1
ATOM 2428 O O . SER A 1 312 ? -4.469 -32 10.125 1 87.44 312 SER A O 1
ATOM 2430 N N . LEU A 1 313 ? -3.131 -30.297 10.008 1 88.19 313 LEU A N 1
ATOM 2431 C CA . LEU A 1 313 ? -3.717 -29.844 8.75 1 88.19 313 LEU A CA 1
ATOM 2432 C C . LEU A 1 313 ? -3.354 -30.797 7.613 1 88.19 313 LEU A C 1
ATOM 2434 O O . LEU A 1 313 ? -4.195 -31.109 6.77 1 88.19 313 LEU A O 1
ATOM 2438 N N . LEU A 1 314 ? -2.18 -31.25 7.566 1 86.81 314 LEU A N 1
ATOM 2439 C CA . LEU A 1 314 ? -1.715 -32.156 6.516 1 86.81 314 LEU A CA 1
ATOM 2440 C C . LEU A 1 314 ? -2.516 -33.438 6.516 1 86.81 314 LEU A C 1
ATOM 2442 O O . LEU A 1 314 ? -2.811 -34 5.453 1 86.81 314 LEU A O 1
ATOM 2446 N N . VAL A 1 315 ? -2.887 -33.875 7.648 1 83.69 315 VAL A N 1
ATOM 2447 C CA . VAL A 1 315 ? -3.631 -35.125 7.793 1 83.69 315 VAL A CA 1
ATOM 2448 C C . VAL A 1 315 ? -5.012 -34.969 7.16 1 83.69 315 VAL A C 1
ATOM 2450 O O . VAL A 1 315 ? -5.559 -35.938 6.613 1 83.69 315 VAL A O 1
ATOM 2453 N N . THR A 1 316 ? -5.527 -33.781 7.152 1 84 316 THR A N 1
ATOM 2454 C CA . THR A 1 316 ? -6.863 -33.531 6.609 1 84 316 THR A CA 1
ATOM 2455 C C . THR A 1 316 ? -6.863 -33.719 5.094 1 84 316 THR A C 1
ATOM 2457 O O . THR A 1 316 ? -7.922 -33.906 4.488 1 84 316 THR A O 1
ATOM 2460 N N . PHE A 1 317 ? -5.742 -33.688 4.484 1 83.88 317 PHE A N 1
ATOM 2461 C CA . PHE A 1 317 ? -5.656 -33.844 3.037 1 83.88 317 PHE A CA 1
ATOM 2462 C C . PHE A 1 317 ? -5.48 -35.312 2.672 1 83.88 317 PHE A C 1
ATOM 2464 O O . PHE A 1 317 ? -5.609 -35.688 1.504 1 83.88 317 PHE A O 1
ATOM 2471 N N . GLN A 1 318 ? -5.176 -36.094 3.639 1 75.69 318 GLN A N 1
ATOM 2472 C CA . GLN A 1 318 ? -4.883 -37.5 3.398 1 75.69 318 GLN A CA 1
ATOM 2473 C C . GLN A 1 318 ? -6.156 -38.344 3.449 1 75.69 318 GLN A C 1
ATOM 2475 O O . GLN A 1 318 ? -6.984 -38.156 4.348 1 75.69 318 GLN A O 1
ATOM 2480 N N . SER A 1 319 ? -6.68 -38.625 2.27 1 61.91 319 SER A N 1
ATOM 2481 C CA . SER A 1 319 ? -7.805 -39.562 2.209 1 61.91 319 SER A CA 1
ATOM 2482 C C . SER A 1 319 ? -7.328 -41 2.262 1 61.91 319 SER A C 1
ATOM 2484 O O . SER A 1 319 ? -6.516 -41.406 1.437 1 61.91 319 SER A O 1
ATOM 2486 N N . GLY A 1 320 ? -7.508 -41.75 3.314 1 56.72 320 GLY A N 1
ATOM 2487 C CA . GLY A 1 320 ? -7.297 -43.188 3.508 1 56.72 320 GLY A CA 1
ATOM 2488 C C . GLY A 1 320 ? -6.188 -43.75 2.641 1 56.72 320 GLY A C 1
ATOM 2489 O O . GLY A 1 320 ? -5.156 -43.094 2.439 1 56.72 320 GLY A O 1
ATOM 2490 N N . ASP A 1 321 ? -6.406 -45.062 2.049 1 56.16 321 ASP A N 1
ATOM 2491 C CA . ASP A 1 321 ? -5.508 -45.938 1.283 1 56.16 321 ASP A CA 1
ATOM 2492 C C . ASP A 1 321 ? -5.301 -45.375 -0.13 1 56.16 321 ASP A C 1
ATOM 2494 O O . ASP A 1 321 ? -4.812 -46.094 -1.008 1 56.16 321 ASP A O 1
ATOM 2498 N N . SER A 1 322 ? -5.543 -44.125 -0.387 1 64.81 322 SER A N 1
ATOM 2499 C CA . SER A 1 322 ? -5.531 -43.656 -1.771 1 64.81 322 SER A CA 1
ATOM 2500 C C . SER A 1 322 ? -4.18 -43.062 -2.137 1 64.81 322 SER A C 1
ATOM 2502 O O . SER A 1 322 ? -3.35 -42.781 -1.263 1 64.81 322 SER A O 1
ATOM 2504 N N . ASP A 1 323 ? -3.93 -43.062 -3.371 1 70.62 323 ASP A N 1
ATOM 2505 C CA . ASP A 1 323 ? -2.74 -42.469 -3.969 1 70.62 323 ASP A CA 1
ATOM 2506 C C . ASP A 1 323 ? -2.584 -41 -3.533 1 70.62 323 ASP A C 1
ATOM 2508 O O . ASP A 1 323 ? -3.576 -40.312 -3.283 1 70.62 323 ASP A O 1
ATOM 2512 N N . PRO A 1 324 ? -1.304 -40.688 -3.24 1 80.06 324 PRO A N 1
ATOM 2513 C CA . PRO A 1 324 ? -1.073 -39.281 -2.922 1 80.06 324 PRO A CA 1
ATOM 2514 C C . PRO A 1 324 ? -1.643 -38.344 -3.979 1 80.06 324 PRO A C 1
ATOM 2516 O O . PRO A 1 324 ? -1.63 -38.656 -5.168 1 80.06 324 PRO A O 1
ATOM 2519 N N . PRO A 1 325 ? -2.17 -37.281 -3.529 1 86 325 PRO A N 1
ATOM 2520 C CA . PRO A 1 325 ? -2.686 -36.312 -4.492 1 86 325 PRO A CA 1
ATOM 2521 C C . PRO A 1 325 ? -1.585 -35.688 -5.344 1 86 325 PRO A C 1
ATOM 2523 O O . PRO A 1 325 ? -0.43 -35.625 -4.914 1 86 325 PRO A O 1
ATOM 2526 N N . HIS A 1 326 ? -1.959 -35.312 -6.578 1 91.12 326 HIS A N 1
ATOM 2527 C CA . HIS A 1 326 ? -1.005 -34.562 -7.41 1 91.12 326 HIS A CA 1
ATOM 2528 C C . HIS A 1 326 ? -0.501 -33.312 -6.699 1 91.12 326 HIS A C 1
ATOM 2530 O O . HIS A 1 326 ? -1.289 -32.562 -6.109 1 91.12 326 HIS A O 1
ATOM 2536 N N . PRO A 1 327 ? 0.753 -33.062 -6.73 1 92 327 PRO A N 1
ATOM 2537 C CA . PRO A 1 327 ? 1.333 -31.938 -5.984 1 92 327 PRO A CA 1
ATOM 2538 C C . PRO A 1 327 ? 0.746 -30.594 -6.391 1 92 327 PRO A C 1
ATOM 2540 O O . PRO A 1 327 ? 0.805 -29.625 -5.621 1 92 327 PRO A O 1
ATOM 2543 N N . LEU A 1 328 ? 0.146 -30.578 -7.547 1 93.94 328 LEU A N 1
ATOM 2544 C CA . LEU A 1 328 ? -0.355 -29.312 -8.07 1 93.94 328 LEU A CA 1
ATOM 2545 C C . LEU A 1 328 ? -1.872 -29.234 -7.938 1 93.94 328 LEU A C 1
ATOM 2547 O O . LEU A 1 328 ? -2.498 -28.312 -8.469 1 93.94 328 LEU A O 1
ATOM 2551 N N . SER A 1 329 ? -2.486 -30.109 -7.215 1 90.88 329 SER A N 1
ATOM 2552 C CA . SER A 1 329 ? -3.939 -30.234 -7.246 1 90.88 329 SER A CA 1
ATOM 2553 C C . SER A 1 329 ? -4.598 -29.344 -6.195 1 90.88 329 SER A C 1
ATOM 2555 O O . SER A 1 329 ? -5.777 -29 -6.309 1 90.88 329 SER A O 1
ATOM 2557 N N . ASP A 1 330 ? -3.793 -28.969 -5.18 1 93.25 330 ASP A N 1
ATOM 2558 C CA . ASP A 1 330 ? -4.418 -28.266 -4.062 1 93.25 330 ASP A CA 1
ATOM 2559 C C . ASP A 1 330 ? -3.51 -27.156 -3.523 1 93.25 330 ASP A C 1
ATOM 2561 O O . ASP A 1 330 ? -2.438 -27.438 -2.986 1 93.25 330 ASP A O 1
ATOM 2565 N N . SER A 1 331 ? -4.059 -25.969 -3.561 1 94.62 331 SER A N 1
ATOM 2566 C CA . SER A 1 331 ? -3.283 -24.797 -3.152 1 94.62 331 SER A CA 1
ATOM 2567 C C . SER A 1 331 ? -3.035 -24.797 -1.647 1 94.62 331 SER A C 1
ATOM 2569 O O . SER A 1 331 ? -1.956 -24.422 -1.19 1 94.62 331 SER A O 1
ATOM 2571 N N . ALA A 1 332 ? -4.043 -25.141 -0.871 1 93.44 332 ALA A N 1
ATOM 2572 C CA . ALA A 1 332 ? -3.896 -25.188 0.583 1 93.44 332 ALA A CA 1
ATOM 2573 C C . ALA A 1 332 ? -2.828 -26.188 1.002 1 93.44 332 ALA A C 1
ATOM 2575 O O . ALA A 1 332 ? -1.997 -25.891 1.865 1 93.44 332 ALA A O 1
ATOM 2576 N N . LEU A 1 333 ? -2.873 -27.344 0.38 1 93.5 333 LEU A N 1
ATOM 2577 C CA . LEU A 1 333 ? -1.873 -28.359 0.664 1 93.5 333 LEU A CA 1
ATOM 2578 C C . LEU A 1 333 ? -0.474 -27.859 0.312 1 93.5 333 LEU A C 1
ATOM 2580 O O . LEU A 1 333 ? 0.479 -28.109 1.057 1 93.5 333 LEU A O 1
ATOM 2584 N N . ALA A 1 334 ? -0.374 -27.219 -0.805 1 94.56 334 ALA A N 1
ATOM 2585 C CA . ALA A 1 334 ? 0.915 -26.688 -1.235 1 94.56 334 ALA A CA 1
ATOM 2586 C C . ALA A 1 334 ? 1.47 -25.703 -0.208 1 94.56 334 ALA A C 1
ATOM 2588 O O . ALA A 1 334 ? 2.656 -25.75 0.123 1 94.56 334 ALA A O 1
ATOM 2589 N N . LEU A 1 335 ? 0.648 -24.797 0.276 1 94.19 335 LEU A N 1
ATOM 2590 C CA . LEU A 1 335 ? 1.096 -23.828 1.271 1 94.19 335 LEU A CA 1
ATOM 2591 C C . LEU A 1 335 ? 1.494 -24.531 2.566 1 94.19 335 LEU A C 1
ATOM 2593 O O . LEU A 1 335 ? 2.457 -24.125 3.225 1 94.19 335 LEU A O 1
ATOM 2597 N N . CYS A 1 336 ? 0.729 -25.516 2.908 1 92.5 336 CYS A N 1
ATOM 2598 C CA . CYS A 1 336 ? 1.061 -26.281 4.098 1 92.5 336 CYS A CA 1
ATOM 2599 C C . CYS A 1 336 ? 2.418 -26.969 3.949 1 92.5 336 CYS A C 1
ATOM 2601 O O . CYS A 1 336 ? 3.219 -26.969 4.883 1 92.5 336 CYS A O 1
ATOM 2603 N N . ARG A 1 337 ? 2.629 -27.547 2.857 1 92.88 337 ARG A N 1
ATOM 2604 C CA . ARG A 1 337 ? 3.916 -28.172 2.576 1 92.88 337 ARG A CA 1
ATOM 2605 C C . ARG A 1 337 ? 5.043 -27.141 2.621 1 92.88 337 ARG A C 1
ATOM 2607 O O . ARG A 1 337 ? 6.125 -27.438 3.145 1 92.88 337 ARG A O 1
ATOM 2614 N N . SER A 1 338 ? 4.785 -25.969 2.033 1 93.31 338 SER A N 1
ATOM 2615 C CA . SER A 1 338 ? 5.773 -24.906 2.104 1 93.31 338 SER A CA 1
ATOM 2616 C C . SER A 1 338 ? 6.133 -24.578 3.549 1 93.31 338 SER A C 1
ATOM 2618 O O . SER A 1 338 ? 7.309 -24.422 3.881 1 93.31 338 SER A O 1
ATOM 2620 N N . ALA A 1 339 ? 5.09 -24.422 4.344 1 91.56 339 ALA A N 1
ATOM 2621 C CA . ALA A 1 339 ? 5.309 -24.109 5.758 1 91.56 339 ALA A CA 1
ATOM 2622 C C . ALA A 1 339 ? 6.121 -25.203 6.441 1 91.56 339 ALA A C 1
ATOM 2624 O O . ALA A 1 339 ? 7.047 -24.922 7.199 1 91.56 339 ALA A O 1
ATOM 2625 N N . MET A 1 340 ? 5.816 -26.453 6.121 1 91.31 340 MET A N 1
ATOM 2626 C CA . MET A 1 340 ? 6.516 -27.594 6.703 1 91.31 340 MET A CA 1
ATOM 2627 C C . MET A 1 340 ? 7.973 -27.625 6.254 1 91.31 340 MET A C 1
ATOM 2629 O O . MET A 1 340 ? 8.875 -27.828 7.07 1 91.31 340 MET A O 1
ATOM 2633 N N . LEU A 1 341 ? 8.172 -27.406 5.051 1 91.31 341 LEU A N 1
ATOM 2634 C CA . LEU A 1 341 ? 9.523 -27.422 4.5 1 91.31 341 LEU A CA 1
ATOM 2635 C C . LEU A 1 341 ? 10.375 -26.312 5.133 1 91.31 341 LEU A C 1
ATOM 2637 O O . LEU A 1 341 ? 11.523 -26.562 5.508 1 91.31 341 LEU A O 1
ATOM 2641 N N . GLU A 1 342 ? 9.789 -25.156 5.281 1 88.25 342 GLU A N 1
ATOM 2642 C CA . GLU A 1 342 ? 10.508 -24.047 5.91 1 88.25 342 GLU A CA 1
ATOM 2643 C C . GLU A 1 342 ? 10.875 -24.375 7.352 1 88.25 342 GLU A C 1
ATOM 2645 O O . GLU A 1 342 ? 12 -24.125 7.785 1 88.25 342 GLU A O 1
ATOM 2650 N N . THR A 1 343 ? 9.961 -24.906 8.023 1 86.38 343 THR A N 1
ATOM 2651 C CA . THR A 1 343 ? 10.164 -25.234 9.43 1 86.38 343 THR A CA 1
ATOM 2652 C C . THR A 1 343 ? 11.219 -26.328 9.586 1 86.38 343 THR A C 1
ATOM 2654 O O . THR A 1 343 ? 12.133 -26.203 10.414 1 86.38 343 THR A O 1
ATOM 2657 N N . LEU A 1 344 ? 11.086 -27.312 8.797 1 87.5 344 LEU A N 1
ATOM 2658 C CA . LEU A 1 344 ? 11.969 -28.469 8.914 1 87.5 344 LEU A CA 1
ATOM 2659 C C . LEU A 1 344 ? 13.375 -28.141 8.43 1 87.5 344 LEU A C 1
ATOM 2661 O O . LEU A 1 344 ? 14.359 -28.688 8.938 1 87.5 344 LEU A O 1
ATOM 2665 N N . GLU A 1 345 ? 13.461 -27.25 7.52 1 85.38 345 GLU A N 1
ATOM 2666 C CA . GLU A 1 345 ? 14.781 -26.812 7.082 1 85.38 345 GLU A CA 1
ATOM 2667 C C . GLU A 1 345 ? 15.539 -26.141 8.227 1 85.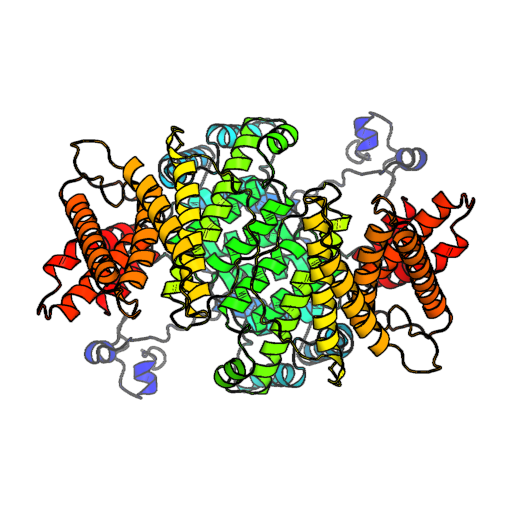38 345 GLU A C 1
ATOM 2669 O O . GLU A 1 345 ? 16.734 -26.391 8.422 1 85.38 345 GLU A O 1
ATOM 2674 N N . VAL A 1 346 ? 14.875 -25.328 8.93 1 81.56 346 VAL A N 1
ATOM 2675 C CA . VAL A 1 346 ? 15.492 -24.656 10.078 1 81.56 346 VAL A CA 1
ATOM 2676 C C . VAL A 1 346 ? 15.852 -25.703 11.141 1 81.56 346 VAL A C 1
ATOM 2678 O O . VAL A 1 346 ? 16.938 -25.656 11.719 1 81.56 346 VAL A O 1
ATOM 2681 N N . GLY A 1 347 ? 14.961 -26.625 11.32 1 79.75 347 GLY A N 1
ATOM 2682 C CA . GLY A 1 347 ? 15.203 -27.672 12.289 1 79.75 347 GLY A CA 1
ATOM 2683 C C . GLY A 1 347 ? 16.375 -28.562 11.93 1 79.75 347 GLY A C 1
ATOM 2684 O O . GLY A 1 347 ? 17.078 -29.094 12.805 1 79.75 347 GLY A O 1
ATOM 2685 N N . SER A 1 348 ? 16.625 -28.734 10.711 1 84.38 348 SER A N 1
ATOM 2686 C CA . SER A 1 348 ? 17.703 -29.609 10.25 1 84.38 348 SER A CA 1
ATOM 2687 C C . SER A 1 348 ? 19.062 -28.953 10.414 1 84.38 348 SER A C 1
ATOM 2689 O O . SER A 1 348 ? 20.094 -29.625 10.398 1 84.38 348 SER A O 1
ATOM 2691 N N . HIS A 1 349 ? 19.094 -27.641 10.656 1 78.44 349 HIS A N 1
ATOM 2692 C CA . HIS A 1 349 ? 20.344 -26.906 10.789 1 78.44 349 HIS A CA 1
ATOM 2693 C C . HIS A 1 349 ? 20.516 -26.359 12.203 1 78.44 349 HIS A C 1
ATOM 2695 O O . HIS A 1 349 ? 21.469 -25.625 12.477 1 78.44 349 HIS A O 1
ATOM 2701 N N . MET A 1 350 ? 19.625 -26.688 13.086 1 71.88 350 MET A N 1
ATOM 2702 C CA . MET A 1 350 ? 19.703 -26.172 14.445 1 71.88 350 MET A CA 1
ATOM 2703 C C . MET A 1 350 ? 20.875 -26.797 15.203 1 71.88 350 MET A C 1
ATOM 2705 O O . MET A 1 350 ? 21.047 -28.016 15.172 1 71.88 350 MET A O 1
ATOM 2709 N N . ASN A 1 351 ? 21.859 -26 15.359 1 65.62 351 ASN A N 1
ATOM 2710 C CA . ASN A 1 351 ? 23.031 -26.484 16.078 1 65.62 351 ASN A CA 1
ATOM 2711 C C . ASN A 1 351 ? 22.844 -26.391 17.594 1 65.62 351 ASN A C 1
ATOM 2713 O O . ASN A 1 351 ? 23.516 -25.609 18.266 1 65.62 351 ASN A O 1
ATOM 2717 N N . ILE A 1 352 ? 21.781 -26.719 18.031 1 60.72 352 ILE A N 1
ATOM 2718 C CA . ILE A 1 352 ? 21.625 -26.75 19.484 1 60.72 352 ILE A CA 1
ATOM 2719 C C . ILE A 1 352 ? 22.156 -28.078 20.031 1 60.72 352 ILE A C 1
ATOM 2721 O O . ILE A 1 352 ? 21.875 -29.141 19.469 1 60.72 352 ILE A O 1
ATOM 2725 N N . PRO A 1 353 ? 23.031 -28 21.016 1 64.06 353 PRO A N 1
ATOM 2726 C CA . PRO A 1 353 ? 23.531 -29.219 21.641 1 64.06 353 PRO A CA 1
ATOM 2727 C C . PRO A 1 353 ? 22.422 -30.172 22.047 1 64.06 353 PRO A C 1
ATOM 2729 O O . PRO A 1 353 ? 21.328 -29.734 22.438 1 64.06 353 PRO A O 1
ATOM 2732 N N . ASP A 1 354 ? 22.438 -31.516 21.938 1 62.09 354 ASP A N 1
ATOM 2733 C CA . ASP A 1 354 ? 21.547 -32.594 22.359 1 62.09 354 ASP A CA 1
ATOM 2734 C C . ASP A 1 354 ? 20.266 -32.625 21.516 1 62.09 354 ASP A C 1
ATOM 2736 O O . ASP A 1 354 ? 19.234 -33.125 21.953 1 62.09 354 ASP A O 1
ATOM 2740 N N . ASN A 1 355 ? 20.422 -31.875 20.328 1 72.81 355 ASN A N 1
ATOM 2741 C CA . ASN A 1 355 ? 19.234 -31.828 19.5 1 72.81 355 ASN A CA 1
ATOM 2742 C C . ASN A 1 355 ? 19.359 -32.719 18.266 1 72.81 355 ASN A C 1
ATOM 2744 O O . ASN A 1 355 ? 18.719 -32.5 17.25 1 72.81 355 ASN A O 1
ATOM 2748 N N . GLU A 1 356 ? 20.172 -33.688 18.453 1 78.94 356 GLU A N 1
ATOM 2749 C CA . GLU A 1 356 ? 20.453 -34.594 17.328 1 78.94 356 GLU A CA 1
ATOM 2750 C C . GLU A 1 356 ? 19.188 -35.312 16.875 1 78.94 356 GLU A C 1
ATOM 2752 O O . GLU A 1 356 ? 18.984 -35.531 15.68 1 78.94 356 GLU A O 1
ATOM 2757 N N . CYS A 1 357 ? 18.438 -35.719 17.844 1 79.25 357 CYS A N 1
ATOM 2758 C CA . CYS A 1 357 ? 17.203 -36.406 17.516 1 79.25 357 CYS A CA 1
ATOM 2759 C C . CYS A 1 357 ? 16.266 -35.531 16.688 1 79.25 357 CYS A C 1
ATOM 2761 O O . CYS A 1 357 ? 15.68 -35.969 15.711 1 79.25 357 CYS A O 1
ATOM 2763 N N . CYS A 1 358 ? 16.188 -34.281 17.062 1 77.94 358 CYS A N 1
ATOM 2764 C CA . CYS A 1 358 ? 15.328 -33.344 16.344 1 77.94 358 CYS A CA 1
ATOM 2765 C C . CYS A 1 358 ? 15.852 -33.094 14.93 1 77.94 358 CYS A C 1
ATOM 2767 O O . CYS A 1 358 ? 15.07 -33.031 13.984 1 77.94 358 CYS A O 1
ATOM 2769 N N . ILE A 1 359 ? 17.125 -33 14.844 1 84.38 359 ILE A N 1
ATOM 2770 C CA . ILE A 1 359 ? 17.766 -32.781 13.547 1 84.38 359 ILE A CA 1
ATOM 2771 C C . ILE A 1 359 ? 17.484 -33.969 12.633 1 84.38 359 ILE A C 1
ATOM 2773 O O . ILE A 1 359 ? 17.047 -33.812 11.492 1 84.38 359 ILE A O 1
ATOM 2777 N N . ARG A 1 360 ? 17.688 -35.125 13.156 1 86.12 360 ARG A N 1
ATOM 2778 C CA . ARG A 1 360 ? 17.5 -36.344 12.359 1 86.12 360 ARG A CA 1
ATOM 2779 C C . ARG A 1 360 ? 16.047 -36.5 11.945 1 86.12 360 ARG A C 1
ATOM 2781 O O . ARG A 1 360 ? 15.75 -36.875 10.805 1 86.12 360 ARG A O 1
ATOM 2788 N N . THR A 1 361 ? 15.172 -36.25 12.844 1 85.31 361 THR A N 1
ATOM 2789 C CA . THR A 1 361 ? 13.75 -36.344 12.547 1 85.31 361 THR A CA 1
ATOM 2790 C C . THR A 1 361 ? 13.359 -35.344 11.469 1 85.31 361 THR A C 1
ATOM 2792 O O . THR A 1 361 ? 12.594 -35.688 10.555 1 85.31 361 THR A O 1
ATOM 2795 N N . SER A 1 362 ? 13.859 -34.156 11.609 1 87.44 362 SER A N 1
ATOM 2796 C CA . SER A 1 362 ? 13.586 -33.125 10.617 1 87.44 362 SER A CA 1
ATOM 2797 C C . SER A 1 362 ? 14.055 -33.531 9.234 1 87.44 362 SER A C 1
ATOM 2799 O O . SER A 1 362 ? 13.328 -33.406 8.25 1 87.44 362 SER A O 1
ATOM 2801 N N . ILE A 1 363 ? 15.172 -34.062 9.203 1 87.38 363 ILE A N 1
ATOM 2802 C CA . ILE A 1 363 ? 15.758 -34.5 7.938 1 87.38 363 ILE A CA 1
ATOM 2803 C C . ILE A 1 363 ? 14.914 -35.625 7.332 1 87.38 363 ILE A C 1
ATOM 2805 O O . ILE A 1 363 ? 14.633 -35.594 6.133 1 87.38 363 ILE A O 1
ATOM 2809 N N . ASN A 1 364 ? 14.5 -36.5 8.117 1 88 364 ASN A N 1
ATOM 2810 C CA . ASN A 1 364 ? 13.711 -37.625 7.641 1 88 364 ASN A CA 1
ATOM 2811 C C . ASN A 1 364 ? 12.359 -37.188 7.094 1 88 364 ASN A C 1
ATOM 2813 O O . ASN A 1 364 ? 11.898 -37.688 6.066 1 88 364 ASN A O 1
ATOM 2817 N N . ILE A 1 365 ? 11.766 -36.312 7.789 1 87.56 365 ILE A N 1
ATOM 2818 C CA . ILE A 1 365 ? 10.469 -35.812 7.344 1 87.56 365 ILE A CA 1
ATOM 2819 C C . ILE A 1 365 ? 10.641 -35.031 6.043 1 87.56 365 ILE A C 1
ATOM 2821 O O . ILE A 1 365 ? 9.805 -35.125 5.141 1 87.56 365 ILE A O 1
ATOM 2825 N N . LEU A 1 366 ? 11.68 -34.25 5.965 1 90.19 366 LEU A N 1
ATOM 2826 C CA . LEU A 1 366 ? 11.969 -33.531 4.738 1 90.19 366 LEU A CA 1
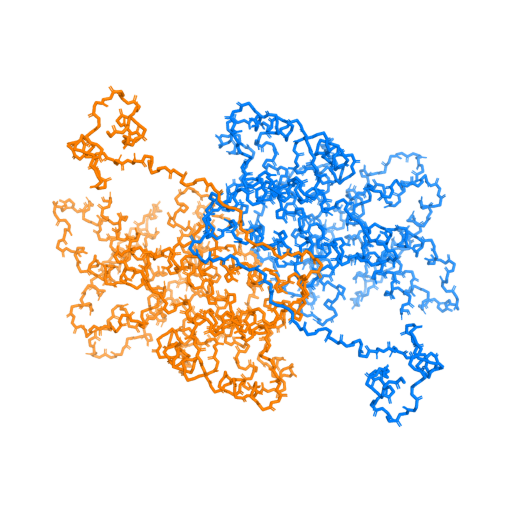ATOM 2827 C C . LEU A 1 366 ? 12.086 -34.469 3.549 1 90.19 366 LEU A C 1
ATOM 2829 O O . LEU A 1 366 ? 11.461 -34.25 2.508 1 90.19 366 LEU A O 1
ATOM 2833 N N . LYS A 1 367 ? 12.82 -35.469 3.744 1 88 367 LYS A N 1
ATOM 2834 C CA . LYS A 1 367 ? 13.023 -36.469 2.682 1 88 367 LYS A CA 1
ATOM 2835 C C . LYS A 1 367 ? 11.703 -37.125 2.285 1 88 367 LYS A C 1
ATOM 2837 O O . LYS A 1 367 ? 11.453 -37.344 1.102 1 88 367 LYS A O 1
ATOM 2842 N N . SER A 1 368 ? 10.953 -37.406 3.268 1 88.88 368 SER A N 1
ATOM 2843 C CA . SER A 1 368 ? 9.656 -38.062 3.021 1 88.88 368 SER A CA 1
ATOM 2844 C C . SER A 1 368 ? 8.742 -37.125 2.221 1 88.88 368 SER A C 1
ATOM 2846 O O . SER A 1 368 ? 8.031 -37.594 1.324 1 88.88 368 SER A O 1
ATOM 2848 N N . LEU A 1 369 ? 8.75 -35.906 2.574 1 90.31 369 LEU A N 1
ATOM 2849 C CA . LEU A 1 369 ? 7.914 -34.906 1.884 1 90.31 369 LEU A CA 1
ATOM 2850 C C . LEU A 1 369 ? 8.336 -34.781 0.425 1 90.31 369 LEU A C 1
ATOM 2852 O O . LEU A 1 369 ? 7.488 -34.688 -0.467 1 90.31 369 LEU A O 1
ATOM 2856 N N . VAL A 1 370 ? 9.602 -34.719 0.247 1 91.56 370 VAL A N 1
ATOM 2857 C CA . VAL A 1 370 ? 10.141 -34.594 -1.104 1 91.56 370 VAL A CA 1
ATOM 2858 C C . VAL A 1 370 ? 9.758 -35.812 -1.93 1 91.56 370 VAL A C 1
ATOM 2860 O O . VAL A 1 370 ? 9.344 -35.688 -3.086 1 91.56 370 VAL A O 1
ATOM 2863 N N . HIS A 1 371 ? 9.891 -36.906 -1.316 1 89.44 371 HIS A N 1
ATOM 2864 C CA . HIS A 1 371 ? 9.539 -38.156 -1.99 1 89.44 371 HIS A CA 1
ATOM 2865 C C . HIS A 1 371 ? 8.055 -38.188 -2.344 1 89.44 371 HIS A C 1
ATOM 2867 O O . HIS A 1 371 ? 7.672 -38.656 -3.418 1 89.44 371 HIS A O 1
ATOM 2873 N N . GLU A 1 372 ? 7.238 -37.781 -1.467 1 88.88 372 GLU A N 1
ATOM 2874 C CA . GLU A 1 372 ? 5.797 -37.719 -1.694 1 88.88 372 GLU A CA 1
ATOM 2875 C C . GLU A 1 372 ? 5.453 -36.812 -2.875 1 88.88 372 GLU A C 1
ATOM 2877 O O . GLU A 1 372 ? 4.57 -37.156 -3.672 1 88.88 372 GLU A O 1
ATOM 2882 N N . LEU A 1 373 ? 6.07 -35.719 -2.961 1 92.44 373 LEU A N 1
ATOM 2883 C CA . LEU A 1 373 ? 5.828 -34.781 -4.051 1 92.44 373 LEU A CA 1
ATOM 2884 C C . LEU A 1 373 ? 6.227 -35.375 -5.391 1 92.44 373 LEU A C 1
ATOM 2886 O O . LEU A 1 373 ? 5.457 -35.344 -6.355 1 92.44 373 LEU A O 1
ATOM 2890 N N . ALA A 1 374 ? 7.395 -36 -5.395 1 89.75 374 ALA A N 1
ATOM 2891 C CA . ALA A 1 374 ? 7.883 -36.625 -6.621 1 89.75 374 ALA A CA 1
ATOM 2892 C C . ALA A 1 374 ? 6.984 -37.781 -7.043 1 89.75 374 ALA A C 1
ATOM 2894 O O . ALA A 1 374 ? 6.641 -37.906 -8.219 1 89.75 374 ALA A O 1
ATOM 2895 N N . ARG A 1 375 ? 6.613 -38.562 -6.094 1 89.31 375 ARG A N 1
ATOM 2896 C CA . ARG A 1 375 ? 5.754 -39.719 -6.375 1 89.31 375 ARG A CA 1
ATOM 2897 C C . ARG A 1 375 ? 4.371 -39.25 -6.832 1 89.31 375 ARG A C 1
ATOM 2899 O O . ARG A 1 375 ? 3.793 -39.844 -7.742 1 89.31 375 ARG A O 1
ATOM 2906 N N . GLY A 1 376 ? 3.836 -38.281 -6.184 1 89.81 376 GLY A N 1
ATOM 2907 C CA . GLY A 1 376 ? 2.543 -37.75 -6.578 1 89.81 376 GLY A CA 1
ATOM 2908 C C . GLY A 1 376 ? 2.516 -37.25 -8.016 1 89.81 376 GLY A C 1
ATOM 2909 O O . GLY A 1 376 ? 1.517 -37.406 -8.711 1 89.81 376 GLY A O 1
ATOM 2910 N N . ALA A 1 377 ? 3.572 -36.656 -8.438 1 89.94 377 ALA A N 1
ATOM 2911 C CA . ALA A 1 377 ? 3.68 -36.156 -9.805 1 89.94 377 ALA A CA 1
ATOM 2912 C C . ALA A 1 377 ? 3.678 -37.312 -10.812 1 89.94 377 ALA A C 1
ATOM 2914 O O . ALA A 1 377 ? 3.219 -37.156 -11.945 1 89.94 377 ALA A O 1
ATOM 2915 N N . GLU A 1 378 ? 4.137 -38.375 -10.359 1 87.69 378 GLU A N 1
ATOM 2916 C CA . GLU A 1 378 ? 4.285 -39.531 -11.227 1 87.69 378 GLU A CA 1
ATOM 2917 C C . GLU A 1 378 ? 2.98 -40.312 -11.32 1 87.69 378 GLU A C 1
ATOM 2919 O O . GLU A 1 378 ? 2.607 -40.812 -12.398 1 87.69 378 GLU A O 1
ATOM 2924 N N . VAL A 1 379 ? 2.281 -40.438 -10.273 1 87.5 379 VAL A N 1
ATOM 2925 C CA . VAL A 1 379 ? 1.207 -41.406 -10.203 1 87.5 379 VAL A CA 1
ATOM 2926 C C . VAL A 1 379 ? -0.138 -40.719 -10.422 1 87.5 379 VAL A C 1
ATOM 2928 O O . VAL A 1 379 ? -1.107 -41.375 -10.844 1 87.5 379 VAL A O 1
ATOM 2931 N N . SER A 1 380 ? -0.194 -39.531 -10.18 1 87.19 380 SER A N 1
ATOM 2932 C CA . SER A 1 380 ? -1.474 -38.812 -10.258 1 87.19 380 SER A CA 1
ATOM 2933 C C . SER A 1 380 ? -1.654 -38.156 -11.609 1 87.19 380 SER A C 1
ATOM 2935 O O . SER A 1 380 ? -0.677 -37.75 -12.242 1 87.19 380 SER A O 1
ATOM 2937 N N . PRO A 1 381 ? -2.92 -38.031 -11.992 1 88.25 381 PRO A N 1
ATOM 2938 C CA . PRO A 1 381 ? -3.193 -37.344 -13.273 1 88.25 381 PRO A CA 1
ATOM 2939 C C . PRO A 1 381 ? -2.75 -35.906 -13.289 1 88.25 381 PRO A C 1
ATOM 2941 O O . PRO A 1 381 ? -2.768 -35.219 -12.25 1 88.25 381 PRO A O 1
ATOM 2944 N N . PRO A 1 382 ? -2.395 -35.469 -14.492 1 87.5 382 PRO A N 1
ATOM 2945 C CA . PRO A 1 382 ? -1.966 -34.062 -14.594 1 87.5 382 PRO A CA 1
ATOM 2946 C C . PRO A 1 382 ? -3.1 -33.094 -14.328 1 87.5 382 PRO A C 1
ATOM 2948 O O . PRO A 1 382 ? -4.273 -33.438 -14.516 1 87.5 382 PRO A O 1
ATOM 2951 N N . VAL A 1 383 ? -2.789 -31.984 -13.852 1 93.62 383 VAL A N 1
ATOM 2952 C CA . VAL A 1 383 ? -3.717 -30.891 -13.562 1 93.62 383 VAL A CA 1
ATOM 2953 C C . VAL A 1 383 ? -3.752 -29.922 -14.734 1 93.62 383 VAL A C 1
ATOM 2955 O O . VAL A 1 383 ? -2.723 -29.656 -15.367 1 93.62 383 VAL A O 1
ATOM 2958 N N . GLU A 1 384 ? -4.98 -29.422 -15 1 95.12 384 GLU A N 1
ATOM 2959 C CA . GLU A 1 384 ? -5.129 -28.469 -16.109 1 95.12 384 GLU A CA 1
ATOM 2960 C C . GLU A 1 384 ? -4.316 -27.203 -15.844 1 95.12 384 GLU A C 1
ATOM 2962 O O . GLU A 1 384 ? -4.422 -26.609 -14.781 1 95.12 384 GLU A O 1
ATOM 2967 N N . MET A 1 385 ? -3.564 -26.797 -16.781 1 94.88 385 MET A N 1
ATOM 2968 C CA . MET A 1 385 ? -2.592 -25.719 -16.688 1 94.88 385 MET A CA 1
ATOM 2969 C C . MET A 1 385 ? -3.264 -24.422 -16.219 1 94.88 385 MET A C 1
ATOM 2971 O O . MET A 1 385 ? -2.758 -23.75 -15.32 1 94.88 385 MET A O 1
ATOM 2975 N N . MET A 1 386 ? -4.418 -24.125 -16.766 1 96 386 MET A N 1
ATOM 2976 C CA . MET A 1 386 ? -5.062 -22.828 -16.531 1 96 386 MET A CA 1
ATOM 2977 C C . MET A 1 386 ? -5.672 -22.781 -15.141 1 96 386 MET A C 1
ATOM 2979 O O . MET A 1 386 ? -6.039 -21.703 -14.664 1 96 386 MET A O 1
ATOM 2983 N N . THR A 1 387 ? -5.66 -23.891 -14.43 1 96.62 387 THR A N 1
ATOM 2984 C CA . THR A 1 387 ? -6.242 -23.922 -13.094 1 96.62 387 THR A CA 1
ATOM 2985 C C . THR A 1 387 ? -5.148 -23.922 -12.023 1 96.62 387 THR A C 1
ATOM 2987 O O . THR A 1 387 ? -5.441 -24.047 -10.836 1 96.62 387 THR A O 1
ATOM 2990 N N . LEU A 1 388 ? -3.945 -23.812 -12.477 1 97.38 388 LEU A N 1
ATOM 2991 C CA . LEU A 1 388 ? -2.826 -23.797 -11.539 1 97.38 388 LEU A CA 1
ATOM 2992 C C . LEU A 1 388 ? -2.791 -22.5 -10.742 1 97.38 388 LEU A C 1
ATOM 2994 O O . LEU A 1 388 ? -2.865 -21.406 -11.312 1 97.38 388 LEU A O 1
ATOM 2998 N N . SER A 1 389 ? -2.648 -22.594 -9.469 1 97 389 SER A N 1
ATOM 2999 C CA . SER A 1 389 ? -2.658 -21.422 -8.602 1 97 389 SER A CA 1
ATOM 3000 C C . SER A 1 389 ? -1.267 -20.812 -8.484 1 97 389 SER A C 1
ATOM 3002 O O . SER A 1 389 ? -0.263 -21.484 -8.727 1 97 389 SER A O 1
ATOM 3004 N N . VAL A 1 390 ? -1.189 -19.594 -8.062 1 96.19 390 VAL A N 1
ATOM 3005 C CA . VAL A 1 390 ? 0.067 -18.859 -7.898 1 96.19 390 VAL A CA 1
ATOM 3006 C C . VAL A 1 390 ? 0.791 -19.359 -6.648 1 96.19 390 VAL A C 1
ATOM 3008 O O . VAL A 1 390 ? 1.982 -19.094 -6.469 1 96.19 390 VAL A O 1
ATOM 3011 N N . PHE A 1 391 ? 0.197 -20.172 -5.816 1 95.5 391 PHE A N 1
ATOM 3012 C CA . PHE A 1 391 ? 0.726 -20.547 -4.512 1 95.5 391 PHE A CA 1
ATOM 3013 C C . PHE A 1 391 ? 1.508 -21.859 -4.609 1 95.5 391 PHE A C 1
ATOM 3015 O O . PHE A 1 391 ? 2.135 -22.281 -3.641 1 95.5 391 PHE A O 1
ATOM 3022 N N . LEU A 1 392 ? 1.589 -22.453 -5.734 1 96.25 392 LEU A N 1
ATOM 3023 C CA . LEU A 1 392 ? 2.086 -23.812 -5.906 1 96.25 392 LEU A CA 1
ATOM 3024 C C . LEU A 1 392 ? 3.602 -23.812 -6.07 1 96.25 392 LEU A C 1
ATOM 3026 O O . LEU A 1 392 ? 4.285 -24.688 -5.523 1 96.25 392 LEU A O 1
ATOM 3030 N N . PRO A 1 393 ? 4.188 -22.797 -6.672 1 95.25 393 PRO A N 1
ATOM 3031 C CA . PRO A 1 393 ? 5.594 -22.938 -7.062 1 95.25 393 PRO A CA 1
ATOM 3032 C C . PRO A 1 393 ? 6.539 -23.016 -5.867 1 95.25 393 PRO A C 1
ATOM 3034 O O . PRO A 1 393 ? 7.512 -23.766 -5.891 1 95.25 393 PRO A O 1
ATOM 3037 N N . HIS A 1 394 ? 6.285 -22.359 -4.883 1 93.25 394 HIS A N 1
ATOM 3038 C CA . HIS A 1 394 ? 7.234 -22.219 -3.785 1 93.25 394 HIS A CA 1
ATOM 3039 C C . HIS A 1 394 ? 7.527 -23.562 -3.135 1 93.25 394 HIS A C 1
ATOM 3041 O O . HIS A 1 394 ? 8.68 -23.875 -2.836 1 93.25 394 HIS A O 1
ATOM 3047 N N . CYS A 1 395 ? 6.52 -24.359 -2.865 1 93.31 395 CYS A N 1
ATOM 3048 C CA . CYS A 1 395 ? 6.746 -25.641 -2.189 1 93.31 395 CYS A CA 1
ATOM 3049 C C . CYS A 1 395 ? 7.566 -26.578 -3.061 1 93.31 395 CYS A C 1
ATOM 3051 O O . CYS A 1 395 ? 8.414 -27.328 -2.555 1 93.31 395 CYS A O 1
ATOM 3053 N N . ILE A 1 396 ? 7.332 -26.531 -4.355 1 95.75 396 ILE A N 1
ATOM 3054 C CA . ILE A 1 396 ? 8.094 -27.375 -5.277 1 95.75 396 ILE A CA 1
ATOM 3055 C C . ILE A 1 396 ? 9.539 -26.891 -5.332 1 95.75 396 ILE A C 1
ATOM 3057 O O . ILE A 1 396 ? 10.469 -27.703 -5.312 1 95.75 396 ILE A O 1
ATOM 3061 N N . TYR A 1 397 ? 9.734 -25.672 -5.355 1 95.12 397 TYR A N 1
ATOM 3062 C CA . TYR A 1 397 ? 11.062 -25.078 -5.332 1 95.12 397 TYR A CA 1
ATOM 3063 C C . TYR A 1 397 ? 11.828 -25.5 -4.078 1 95.12 397 TYR A C 1
ATOM 3065 O O . TYR A 1 397 ? 12.969 -25.938 -4.156 1 95.12 397 TYR A O 1
ATOM 3073 N N . LYS A 1 398 ? 11.188 -25.281 -2.971 1 92.12 398 LYS A N 1
ATOM 3074 C CA . LYS A 1 398 ? 11.828 -25.609 -1.702 1 92.12 398 LYS A CA 1
ATOM 3075 C C . LYS A 1 398 ? 12.18 -27.094 -1.636 1 92.12 398 LYS A C 1
ATOM 3077 O O . LYS A 1 398 ? 13.234 -27.469 -1.111 1 92.12 398 LYS A O 1
ATOM 3082 N N . ALA A 1 399 ? 11.289 -27.891 -2.113 1 94.12 399 ALA A N 1
ATOM 3083 C CA . ALA A 1 399 ? 11.562 -29.328 -2.16 1 94.12 399 ALA A CA 1
ATOM 3084 C C . ALA A 1 399 ? 12.789 -29.625 -3.025 1 94.12 399 ALA A C 1
ATOM 3086 O O . ALA A 1 399 ? 13.633 -30.438 -2.656 1 94.12 399 ALA A O 1
ATOM 3087 N N . ALA A 1 400 ? 12.836 -28.984 -4.137 1 94.44 400 ALA A N 1
ATOM 3088 C CA . ALA A 1 400 ? 13.992 -29.156 -5.016 1 94.44 400 ALA A CA 1
ATOM 3089 C C . ALA A 1 400 ? 15.281 -28.734 -4.32 1 94.44 400 ALA A C 1
ATOM 3091 O O . ALA A 1 400 ? 16.297 -29.422 -4.418 1 94.44 400 ALA A O 1
ATOM 3092 N N . MET A 1 401 ? 15.219 -27.656 -3.631 1 91.44 401 MET A N 1
ATOM 3093 C CA . MET A 1 401 ? 16.391 -27.141 -2.926 1 91.44 401 MET A CA 1
ATOM 3094 C C . MET A 1 401 ? 16.828 -28.109 -1.834 1 91.44 401 MET A C 1
ATOM 3096 O O . MET A 1 401 ? 18.031 -28.312 -1.612 1 91.44 401 MET A O 1
ATOM 3100 N N . VAL A 1 402 ? 15.867 -28.656 -1.161 1 88.5 402 VAL A N 1
ATOM 3101 C CA . VAL A 1 402 ? 16.156 -29.656 -0.139 1 88.5 402 VAL A CA 1
ATOM 3102 C C . VAL A 1 402 ? 16.844 -30.875 -0.777 1 88.5 402 VAL A C 1
ATOM 3104 O O . VAL A 1 402 ? 17.812 -31.391 -0.235 1 88.5 402 VAL A O 1
ATOM 3107 N N . CYS A 1 403 ? 16.328 -31.281 -1.899 1 89.69 403 CYS A N 1
ATOM 3108 C CA . CYS A 1 403 ? 16.906 -32.406 -2.615 1 89.69 403 CYS A CA 1
ATOM 3109 C C . CYS A 1 403 ? 18.344 -32.125 -3.018 1 89.69 403 CYS A C 1
ATOM 3111 O O . CYS A 1 403 ? 19.219 -32.969 -2.877 1 89.69 403 CYS A O 1
ATOM 3113 N N . LEU A 1 404 ? 18.609 -30.953 -3.455 1 90 404 LEU A N 1
ATOM 3114 C CA . LEU A 1 404 ? 19.953 -30.547 -3.855 1 90 404 LEU A CA 1
ATOM 3115 C C . LEU A 1 404 ? 20.891 -30.5 -2.652 1 90 404 LEU A C 1
ATOM 3117 O O . LEU A 1 404 ? 22.047 -30.922 -2.734 1 90 404 LEU A O 1
ATOM 3121 N N . GLY A 1 405 ? 20.391 -29.953 -1.606 1 87.06 405 GLY A N 1
ATOM 3122 C CA . GLY A 1 405 ? 21.172 -29.922 -0.384 1 87.06 405 GLY A CA 1
ATOM 3123 C C . GLY A 1 405 ? 21.531 -31.297 0.132 1 87.06 405 GLY A C 1
ATOM 3124 O O . GLY A 1 405 ? 22.672 -31.531 0.544 1 87.06 405 GLY A O 1
ATOM 3125 N N . ASP A 1 406 ? 20.609 -32.156 0.104 1 84.25 406 ASP A N 1
ATOM 3126 C CA . ASP A 1 406 ? 20.812 -33.531 0.541 1 84.25 406 ASP A CA 1
ATOM 3127 C C . ASP A 1 406 ? 21.844 -34.25 -0.339 1 84.25 406 ASP A C 1
ATOM 3129 O O . ASP A 1 406 ? 22.641 -35.062 0.151 1 84.25 406 ASP A O 1
ATOM 3133 N N . SER A 1 407 ? 21.766 -33.969 -1.561 1 86.62 407 SER A N 1
ATOM 3134 C CA . SER A 1 407 ? 22.719 -34.562 -2.49 1 86.62 407 SER A CA 1
ATOM 3135 C C . SER A 1 407 ? 24.141 -34.094 -2.217 1 86.62 407 SER A C 1
ATOM 3137 O O . SER A 1 407 ? 25.094 -34.844 -2.332 1 86.62 407 SER A O 1
ATOM 3139 N N . ARG A 1 408 ? 24.266 -32.906 -1.886 1 85.44 408 ARG A N 1
ATOM 3140 C CA . ARG A 1 408 ? 25.578 -32.344 -1.568 1 85.44 408 ARG A CA 1
ATOM 3141 C C . ARG A 1 408 ? 26.156 -32.969 -0.308 1 85.44 408 ARG A C 1
ATOM 3143 O O . ARG A 1 408 ? 27.344 -33.312 -0.27 1 85.44 408 ARG A O 1
ATOM 3150 N N . VAL A 1 409 ? 25.328 -33.125 0.662 1 82.56 409 VAL A N 1
ATOM 3151 C CA . VAL A 1 409 ? 25.766 -33.656 1.945 1 82.56 409 VAL A CA 1
ATOM 3152 C C . VAL A 1 409 ? 26.109 -35.125 1.802 1 82.56 409 VAL A C 1
ATOM 3154 O O . VAL A 1 409 ? 27.047 -35.625 2.414 1 82.56 409 VAL A O 1
ATOM 3157 N N . SER A 1 410 ? 25.312 -35.812 1.042 1 82.12 410 SER A N 1
ATOM 3158 C CA . SER A 1 410 ? 25.5 -37.25 0.876 1 82.12 410 SER A CA 1
ATOM 3159 C C . SER A 1 410 ? 26.641 -37.562 -0.104 1 82.12 410 SER A C 1
ATOM 3161 O O . SER A 1 410 ? 27.047 -38.719 -0.246 1 82.12 410 SER A O 1
ATOM 3163 N N . GLY A 1 411 ? 27.141 -36.562 -0.747 1 80.75 411 GLY A N 1
ATOM 3164 C CA . GLY A 1 411 ? 28.219 -36.781 -1.71 1 80.75 411 GLY A CA 1
ATOM 3165 C C . GLY A 1 411 ? 27.734 -37.375 -3.016 1 80.75 411 GLY A C 1
ATOM 3166 O O . GLY A 1 411 ? 28.516 -38 -3.732 1 80.75 411 GLY A O 1
ATOM 3167 N N . CYS A 1 412 ? 26.469 -37.344 -3.131 1 75.44 412 CYS A N 1
ATOM 3168 C CA . CYS A 1 412 ? 25.906 -37.844 -4.375 1 75.44 412 CYS A CA 1
ATOM 3169 C C . CYS A 1 412 ? 26.453 -37.094 -5.578 1 75.44 412 CYS A C 1
ATOM 3171 O O . CYS A 1 412 ? 26.453 -35.875 -5.602 1 75.44 412 CYS A O 1
ATOM 3173 N N . VAL A 1 413 ? 26.953 -37.844 -6.562 1 70.56 413 VAL A N 1
ATOM 3174 C CA . VAL A 1 413 ? 27.656 -37.281 -7.707 1 70.56 413 VAL A CA 1
ATOM 3175 C C . VAL A 1 413 ? 26.656 -36.625 -8.648 1 70.56 413 VAL A C 1
ATOM 3177 O O . VAL A 1 413 ? 26.922 -35.531 -9.18 1 70.56 413 VAL A O 1
ATOM 3180 N N . ASP A 1 414 ? 25.438 -37.312 -8.836 1 81.69 414 ASP A N 1
ATOM 3181 C CA . ASP A 1 414 ? 24.484 -36.75 -9.797 1 81.69 414 ASP A CA 1
ATOM 3182 C C . ASP A 1 414 ? 23.094 -36.656 -9.18 1 81.69 414 ASP A C 1
ATOM 3184 O O . ASP A 1 414 ? 22.344 -37.625 -9.164 1 81.69 414 ASP A O 1
ATOM 3188 N N . PRO A 1 415 ? 22.703 -35.469 -8.75 1 86.31 415 PRO A N 1
ATOM 3189 C CA . PRO A 1 415 ? 21.391 -35.281 -8.109 1 86.31 415 PRO A CA 1
ATOM 3190 C C . PRO A 1 415 ? 20.25 -35.219 -9.117 1 86.31 415 PRO A C 1
ATOM 3192 O O . PRO A 1 415 ? 19.078 -35.219 -8.727 1 86.31 415 PRO A O 1
ATOM 3195 N N . GLU A 1 416 ? 20.469 -35.312 -10.406 1 87.56 416 GLU A N 1
ATOM 3196 C CA . GLU A 1 416 ? 19.5 -35 -11.453 1 87.56 416 GLU A CA 1
ATOM 3197 C C . GLU A 1 416 ? 18.312 -35.969 -11.414 1 87.56 416 GLU A C 1
ATOM 3199 O O . GLU A 1 416 ? 17.172 -35.562 -11.523 1 87.56 416 GLU A O 1
ATOM 3204 N N . PRO A 1 417 ? 18.531 -37.219 -11.25 1 85.44 417 PRO A N 1
ATOM 3205 C CA . PRO A 1 417 ? 17.375 -38.125 -11.227 1 85.44 417 PRO A CA 1
ATOM 3206 C C . PRO A 1 417 ? 16.406 -37.812 -10.102 1 85.44 417 PRO A C 1
ATOM 3208 O O . PRO A 1 417 ? 15.188 -38 -10.266 1 85.44 417 PRO A O 1
ATOM 3211 N N . SER A 1 418 ? 16.875 -37.375 -9.031 1 84 418 SER A N 1
ATOM 3212 C CA . SER A 1 418 ? 16.031 -37.094 -7.875 1 84 418 SER A CA 1
ATOM 3213 C C . SER A 1 418 ? 15.328 -35.75 -8.016 1 84 418 SER A C 1
ATOM 3215 O O . SER A 1 418 ? 14.219 -35.562 -7.516 1 84 418 SER A O 1
ATOM 3217 N N . ILE A 1 419 ? 15.93 -34.844 -8.742 1 92.31 419 ILE A N 1
ATOM 3218 C CA . ILE A 1 419 ? 15.406 -33.469 -8.797 1 92.31 419 ILE A CA 1
ATOM 3219 C C . ILE A 1 419 ? 14.562 -33.312 -10.062 1 92.31 419 ILE A C 1
ATOM 3221 O O . ILE A 1 419 ? 13.742 -32.375 -10.141 1 92.31 419 ILE A O 1
ATOM 3225 N N . ARG A 1 420 ? 14.703 -34.156 -10.992 1 93.56 420 ARG A N 1
ATOM 3226 C CA . ARG A 1 420 ? 14.094 -34 -12.312 1 93.56 420 ARG A CA 1
ATOM 3227 C C . ARG A 1 420 ? 12.578 -33.906 -12.203 1 93.56 420 ARG A C 1
ATOM 3229 O O . ARG A 1 420 ? 11.961 -33.031 -12.844 1 93.56 420 ARG A O 1
ATOM 3236 N N . PRO A 1 421 ? 11.891 -34.781 -11.391 1 94.06 421 PRO A N 1
ATOM 3237 C CA . PRO A 1 421 ? 10.438 -34.656 -11.289 1 94.06 421 PRO A CA 1
ATOM 3238 C C . PRO A 1 421 ? 10.016 -33.281 -10.773 1 94.06 421 PRO A C 1
ATOM 3240 O O . PRO A 1 421 ? 8.992 -32.75 -11.211 1 94.06 421 PRO A O 1
ATOM 3243 N N . LEU A 1 422 ? 10.781 -32.75 -9.898 1 96 422 LEU A N 1
ATOM 3244 C CA . LEU A 1 422 ? 10.461 -31.453 -9.344 1 96 422 LEU A CA 1
ATOM 3245 C C . LEU A 1 422 ? 10.719 -30.344 -10.367 1 96 422 LEU A C 1
ATOM 3247 O O . LEU A 1 422 ? 9.938 -29.406 -10.477 1 96 422 LEU A O 1
ATOM 3251 N N . LYS A 1 423 ? 11.766 -30.469 -11.133 1 96.25 423 LYS A N 1
ATOM 3252 C CA . LYS A 1 423 ? 12.055 -29.516 -12.211 1 96.25 423 LYS A CA 1
ATOM 3253 C C . LYS A 1 423 ? 10.953 -29.531 -13.266 1 96.25 423 LYS A C 1
ATOM 3255 O O . LYS A 1 423 ? 10.562 -28.484 -13.781 1 96.25 423 LYS A O 1
ATOM 3260 N N . ASP A 1 424 ? 10.508 -30.734 -13.5 1 96 424 ASP A N 1
ATOM 3261 C CA . ASP A 1 424 ? 9.438 -30.875 -14.484 1 96 424 ASP A CA 1
ATOM 3262 C C . ASP A 1 424 ? 8.156 -30.188 -14.016 1 96 424 ASP A C 1
ATOM 3264 O O . ASP A 1 424 ? 7.453 -29.562 -14.812 1 96 424 ASP A O 1
ATOM 3268 N N . LEU A 1 425 ? 7.898 -30.344 -12.766 1 96.94 425 LEU A N 1
ATOM 3269 C CA . LEU A 1 425 ? 6.734 -29.672 -12.195 1 96.94 425 LEU A CA 1
ATOM 3270 C C . LEU A 1 425 ? 6.875 -28.156 -12.289 1 96.94 425 LEU A C 1
ATOM 3272 O O . LEU A 1 425 ? 5.93 -27.469 -12.664 1 96.94 425 LEU A O 1
ATOM 3276 N N . LEU A 1 426 ? 8.031 -27.625 -11.961 1 96.69 426 LEU A N 1
ATOM 3277 C CA . LEU A 1 426 ? 8.273 -26.188 -12.055 1 96.69 426 LEU A CA 1
ATOM 3278 C C . LEU A 1 426 ? 8.172 -25.719 -13.508 1 96.69 426 LEU A C 1
ATOM 3280 O O . LEU A 1 426 ? 7.648 -24.641 -13.781 1 96.69 426 LEU A O 1
ATOM 3284 N N . GLY A 1 427 ? 8.703 -26.531 -14.398 1 96.62 427 GLY A N 1
ATOM 3285 C CA . GLY A 1 427 ? 8.586 -26.219 -15.812 1 96.62 427 GLY A CA 1
ATOM 3286 C C . GLY A 1 427 ? 7.145 -26.109 -16.281 1 96.62 427 GLY A C 1
ATOM 3287 O O . GLY A 1 427 ? 6.789 -25.188 -17.016 1 96.62 427 GLY A O 1
ATOM 3288 N N . TYR A 1 428 ? 6.332 -27.078 -15.828 1 96.5 428 TYR A N 1
ATOM 3289 C CA . TYR A 1 428 ? 4.918 -27.078 -16.172 1 96.5 428 TYR A CA 1
ATOM 3290 C C . TYR A 1 428 ? 4.219 -25.859 -15.586 1 96.5 428 TYR A C 1
ATOM 3292 O O . TYR A 1 428 ? 3.445 -25.188 -16.281 1 96.5 428 TYR A O 1
ATOM 3300 N N . LEU A 1 429 ? 4.523 -25.562 -14.336 1 97.06 429 LEU A N 1
ATOM 3301 C CA . LEU A 1 429 ? 3.982 -24.375 -13.68 1 97.06 429 LEU A CA 1
ATOM 3302 C C . LEU A 1 429 ? 4.43 -23.109 -14.391 1 97.06 429 LEU A C 1
ATOM 3304 O O . LEU A 1 429 ? 3.689 -22.125 -14.422 1 97.06 429 LEU A O 1
ATOM 3308 N N . GLY A 1 430 ? 5.66 -23.141 -14.93 1 96.94 430 GLY A N 1
ATOM 3309 C CA . GLY A 1 430 ? 6.242 -21.984 -15.602 1 96.94 430 GLY A CA 1
ATOM 3310 C C . GLY A 1 430 ? 5.52 -21.625 -16.891 1 96.94 430 GLY A C 1
ATOM 3311 O O . GLY A 1 430 ? 5.676 -20.516 -17.406 1 96.94 430 GLY A O 1
ATOM 3312 N N . MET A 1 431 ? 4.75 -22.578 -17.359 1 96.62 431 MET A N 1
ATOM 3313 C CA . MET A 1 431 ? 3.941 -22.281 -18.547 1 96.62 431 MET A CA 1
ATOM 3314 C C . MET A 1 431 ? 2.771 -21.375 -18.188 1 96.62 431 MET A C 1
ATOM 3316 O O . MET A 1 431 ? 2.221 -20.703 -19.062 1 96.62 431 MET A O 1
ATOM 3320 N N . ARG A 1 432 ? 2.436 -21.344 -16.875 1 97.75 432 ARG A N 1
ATOM 3321 C CA . ARG A 1 432 ? 1.313 -20.531 -16.422 1 97.75 432 ARG A CA 1
ATOM 3322 C C . ARG A 1 432 ? 1.805 -19.281 -15.688 1 97.75 432 ARG A C 1
ATOM 3324 O O . ARG A 1 432 ? 1.209 -18.203 -15.812 1 97.75 432 ARG A O 1
ATOM 3331 N N . TRP A 1 433 ? 2.834 -19.484 -14.922 1 97.19 433 TRP A N 1
ATOM 3332 C CA . TRP A 1 433 ? 3.312 -18.422 -14.047 1 97.19 433 TRP A CA 1
ATOM 3333 C C . TRP A 1 433 ? 4.816 -18.219 -14.211 1 97.19 433 TRP A C 1
ATOM 3335 O O . TRP A 1 433 ? 5.602 -19.141 -14 1 97.19 433 TRP A O 1
ATOM 3345 N N . VAL A 1 434 ? 5.281 -17.031 -14.492 1 97.12 434 VAL A N 1
ATOM 3346 C CA . VAL A 1 434 ? 6.688 -16.703 -14.688 1 97.12 434 VAL A CA 1
ATOM 3347 C C . VAL A 1 434 ? 7.465 -16.953 -13.398 1 97.12 434 VAL A C 1
ATOM 3349 O O . VAL A 1 434 ? 8.641 -17.328 -13.445 1 97.12 434 VAL A O 1
ATOM 3352 N N . ALA A 1 435 ? 6.844 -16.812 -12.258 1 95.31 435 ALA A N 1
ATOM 3353 C CA . ALA A 1 435 ? 7.496 -17.047 -10.977 1 95.31 435 ALA A CA 1
ATOM 3354 C C . ALA A 1 435 ? 8.078 -18.453 -10.914 1 95.31 435 ALA A C 1
ATOM 3356 O O . ALA A 1 435 ? 9.18 -18.656 -10.391 1 95.31 435 ALA A O 1
ATOM 3357 N N . ALA A 1 436 ? 7.34 -19.422 -11.406 1 96.38 436 ALA A N 1
ATOM 3358 C CA . ALA A 1 436 ? 7.82 -20.797 -11.398 1 96.38 436 ALA A CA 1
ATOM 3359 C C . ALA A 1 436 ? 9.047 -20.953 -12.297 1 96.38 436 ALA A C 1
ATOM 3361 O O . ALA A 1 436 ? 9.977 -21.703 -11.969 1 96.38 436 ALA A O 1
ATOM 3362 N N . LYS A 1 437 ? 9.039 -20.266 -13.352 1 95.94 437 LYS A N 1
ATOM 3363 C CA . LYS A 1 437 ? 10.211 -20.266 -14.227 1 95.94 437 LYS A CA 1
ATOM 3364 C C . LYS A 1 437 ? 11.438 -19.703 -13.508 1 95.94 437 LYS A C 1
ATOM 3366 O O . LYS A 1 437 ? 12.539 -20.25 -13.641 1 95.94 437 LYS A O 1
ATOM 3371 N N . ARG A 1 438 ? 11.242 -18.656 -12.812 1 94.19 438 ARG A N 1
ATOM 3372 C CA . ARG A 1 438 ? 12.344 -18.062 -12.07 1 94.19 438 ARG A CA 1
ATOM 3373 C C . ARG A 1 438 ? 12.875 -19.031 -11.016 1 94.19 438 ARG A C 1
ATOM 3375 O O . ARG A 1 438 ? 14.086 -19.109 -10.789 1 94.19 438 ARG A O 1
ATOM 3382 N N . TYR A 1 439 ? 11.961 -19.703 -10.383 1 94.06 439 TYR A N 1
ATOM 3383 C CA . TYR A 1 439 ? 12.367 -20.719 -9.414 1 94.06 439 TYR A CA 1
ATOM 3384 C C . TYR A 1 439 ? 13.164 -21.828 -10.094 1 94.06 439 TYR A C 1
ATOM 3386 O O . TYR A 1 439 ? 14.164 -22.297 -9.547 1 94.06 439 TYR A O 1
ATOM 3394 N N . LEU A 1 440 ? 12.711 -22.203 -11.195 1 96.06 440 LEU A N 1
ATOM 3395 C CA . LEU A 1 440 ? 13.414 -23.25 -11.938 1 96.06 440 LEU A CA 1
ATOM 3396 C C . LEU A 1 440 ? 14.828 -22.797 -12.289 1 96.06 440 LEU A C 1
ATOM 3398 O O . LEU A 1 440 ? 15.781 -23.578 -12.172 1 96.06 440 LEU A O 1
ATOM 3402 N N . GLU A 1 441 ? 14.961 -21.578 -12.68 1 94.19 441 GLU A N 1
ATOM 3403 C CA . GLU A 1 441 ? 16.281 -21.016 -12.992 1 94.19 441 GLU A CA 1
ATOM 3404 C C . GLU A 1 441 ? 17.188 -21.031 -11.773 1 94.19 441 GLU A C 1
ATOM 3406 O O . GLU A 1 441 ? 18.391 -21.297 -11.891 1 94.19 441 GLU A O 1
ATOM 3411 N N . LYS A 1 442 ? 16.641 -20.781 -10.672 1 92.38 442 LYS A N 1
ATOM 3412 C CA . LYS A 1 442 ? 17.422 -20.781 -9.438 1 92.38 442 LYS A CA 1
ATOM 3413 C C . LYS A 1 442 ? 17.875 -22.203 -9.086 1 92.38 442 LYS A C 1
ATOM 3415 O O . LYS A 1 442 ? 19.016 -22.391 -8.625 1 92.38 442 LYS A O 1
ATOM 3420 N N . VAL A 1 443 ? 16.984 -23.125 -9.281 1 93.75 443 VAL A N 1
ATOM 3421 C CA . VAL A 1 443 ? 17.328 -24.516 -9.031 1 93.75 443 VAL A CA 1
ATOM 3422 C C . VAL A 1 443 ? 18.469 -24.938 -9.961 1 93.75 443 VAL A C 1
ATOM 3424 O O . VAL A 1 443 ? 19.422 -25.578 -9.523 1 93.75 443 VAL A O 1
ATOM 3427 N N . ASP A 1 444 ? 18.375 -24.5 -11.141 1 93.44 444 ASP A N 1
ATOM 3428 C CA . ASP A 1 444 ? 19.375 -24.891 -12.133 1 93.44 444 ASP A CA 1
ATOM 3429 C C . ASP A 1 444 ? 20.719 -24.203 -11.852 1 93.44 444 ASP A C 1
ATOM 3431 O O . ASP A 1 444 ? 21.781 -24.75 -12.172 1 93.44 444 ASP A O 1
ATOM 3435 N N . ALA A 1 445 ? 20.672 -23.047 -11.25 1 89.38 445 ALA A N 1
ATOM 3436 C CA . ALA A 1 445 ? 21.891 -22.297 -10.953 1 89.38 445 ALA A CA 1
ATOM 3437 C C . ALA A 1 445 ? 22.594 -22.844 -9.711 1 89.38 445 ALA A C 1
ATOM 3439 O O . ALA A 1 445 ? 23.766 -22.547 -9.469 1 89.38 445 ALA A O 1
ATOM 3440 N N . THR A 1 446 ? 21.891 -23.547 -8.852 1 84.56 446 THR A N 1
ATOM 3441 C CA . THR A 1 446 ? 22.438 -24.094 -7.617 1 84.56 446 THR A CA 1
ATOM 3442 C C . THR A 1 446 ? 23.078 -25.453 -7.871 1 84.56 446 THR A C 1
ATOM 3444 O O . THR A 1 446 ? 24.078 -25.812 -7.238 1 84.56 446 THR A O 1
ATOM 3447 N N . MET B 1 1 ? -36.125 28.953 -23.281 1 37.06 1 MET B N 1
ATOM 3448 C CA . MET B 1 1 ? -35.188 28.359 -22.344 1 37.06 1 MET B CA 1
ATOM 3449 C C . MET B 1 1 ? -35.656 27 -21.859 1 37.06 1 MET B C 1
ATOM 3451 O O . MET B 1 1 ? -36.812 26.859 -21.391 1 37.06 1 MET B O 1
ATOM 3455 N N . SER B 1 2 ? -35.031 25.906 -22.328 1 47.72 2 SER B N 1
ATOM 3456 C CA . SER B 1 2 ? -35.656 24.578 -22.391 1 47.72 2 SER B CA 1
ATOM 3457 C C . SER B 1 2 ? -35.812 23.969 -21 1 47.72 2 SER B C 1
ATOM 3459 O O . SER B 1 2 ? -35.094 24.344 -20.062 1 47.72 2 SER B O 1
ATOM 3461 N N . ALA B 1 3 ? -36.844 23.156 -20.625 1 56.09 3 ALA B N 1
ATOM 3462 C CA . ALA B 1 3 ? -37.219 22.406 -19.438 1 56.09 3 ALA B CA 1
ATOM 3463 C C . ALA B 1 3 ? -36.031 21.609 -18.891 1 56.09 3 ALA B C 1
ATOM 3465 O O . ALA B 1 3 ? -35.969 21.328 -17.688 1 56.09 3 ALA B O 1
ATOM 3466 N N . ASP B 1 4 ? -35.031 21.281 -19.625 1 55.22 4 ASP B N 1
ATOM 3467 C CA . ASP B 1 4 ? -33.875 20.422 -19.328 1 55.22 4 ASP B CA 1
ATOM 3468 C C . ASP B 1 4 ? -32.844 21.141 -18.469 1 55.22 4 ASP B C 1
ATOM 3470 O O . ASP B 1 4 ? -31.922 20.531 -17.953 1 55.22 4 ASP B O 1
ATOM 3474 N N . GLN B 1 5 ? -32.906 22.438 -18.188 1 60.56 5 GLN B N 1
ATOM 3475 C CA . GLN B 1 5 ? -31.969 23.266 -17.438 1 60.56 5 GLN B CA 1
ATOM 3476 C C . GLN B 1 5 ? -32.469 23.547 -16.031 1 60.56 5 GLN B C 1
ATOM 3478 O O . GLN B 1 5 ? -31.906 24.375 -15.32 1 60.56 5 GLN B O 1
ATOM 3483 N N . ALA B 1 6 ? -33.438 22.891 -15.594 1 69.12 6 ALA B N 1
ATOM 3484 C CA . ALA B 1 6 ? -33.969 23.062 -14.25 1 69.12 6 ALA B CA 1
ATOM 3485 C C . ALA B 1 6 ? -33.125 22.312 -13.219 1 69.12 6 ALA B C 1
ATOM 3487 O O . ALA B 1 6 ? -32.469 21.328 -13.547 1 69.12 6 ALA B O 1
ATOM 3488 N N . CYS B 1 7 ? -32.938 22.828 -11.969 1 69.81 7 CYS B N 1
ATOM 3489 C CA . CYS B 1 7 ? -32.156 22.172 -10.938 1 69.81 7 CYS B CA 1
ATOM 3490 C C . CYS B 1 7 ? -32.781 20.828 -10.555 1 69.81 7 CYS B C 1
ATOM 3492 O O . CYS B 1 7 ? -33.969 20.609 -10.758 1 69.81 7 CYS B O 1
ATOM 3494 N N . VAL B 1 8 ? -32.031 19.734 -10.195 1 70.5 8 VAL B N 1
ATOM 3495 C CA . VAL B 1 8 ? -32.438 18.359 -9.898 1 70.5 8 VAL B CA 1
ATOM 3496 C C . VAL B 1 8 ? -33.594 18.375 -8.906 1 70.5 8 VAL B C 1
ATOM 3498 O O . VAL B 1 8 ? -34.562 17.609 -9.055 1 70.5 8 VAL B O 1
ATOM 3501 N N . ARG B 1 9 ? -33.562 19.203 -8.078 1 73.62 9 ARG B N 1
ATOM 3502 C CA . ARG B 1 9 ? -34.594 19.25 -7.047 1 73.62 9 ARG B CA 1
ATOM 3503 C C . ARG B 1 9 ? -35.906 19.781 -7.609 1 73.62 9 ARG B C 1
ATOM 3505 O O . ARG B 1 9 ? -36.969 19.219 -7.34 1 73.62 9 ARG B O 1
ATOM 3512 N N . CYS B 1 10 ? -35.812 20.797 -8.32 1 73.94 10 CYS B N 1
ATOM 3513 C CA . CY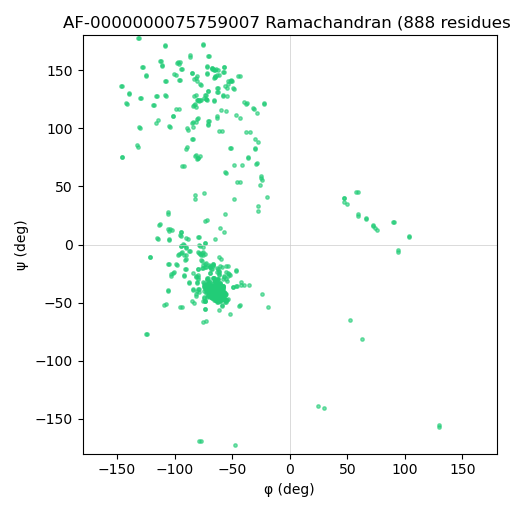S B 1 10 ? -37.031 21.375 -8.883 1 73.94 10 CYS B CA 1
ATOM 3514 C C . CYS B 1 10 ? -37.688 20.422 -9.883 1 73.94 10 CYS B C 1
ATOM 3516 O O . CYS B 1 10 ? -38.906 20.312 -9.945 1 73.94 10 CYS B O 1
ATOM 3518 N N . ARG B 1 11 ? -36.812 19.609 -10.555 1 73.19 11 ARG B N 1
ATOM 3519 C CA . ARG B 1 11 ? -37.281 18.609 -11.492 1 73.19 11 ARG B CA 1
ATOM 3520 C C . ARG B 1 11 ? -38 17.484 -10.75 1 73.19 11 ARG B C 1
ATOM 3522 O O . ARG B 1 11 ? -39.062 17 -11.195 1 73.19 11 ARG B O 1
ATOM 3529 N N . ARG B 1 12 ? -37.469 17.109 -9.625 1 72.62 12 ARG B N 1
ATOM 3530 C CA . ARG B 1 12 ? -38.031 16.016 -8.836 1 72.62 12 ARG B CA 1
ATOM 3531 C C . ARG B 1 12 ? -39.344 16.438 -8.195 1 72.62 12 ARG B C 1
ATOM 3533 O O . ARG B 1 12 ? -40.281 15.617 -8.102 1 72.62 12 ARG B O 1
ATOM 3540 N N . GLN B 1 13 ? -39.406 17.625 -7.879 1 73.81 13 GLN B N 1
ATOM 3541 C CA . GLN B 1 13 ? -40.594 18.109 -7.184 1 73.81 13 GLN B CA 1
ATOM 3542 C C . GLN B 1 13 ? -41.594 18.719 -8.156 1 73.81 13 GLN B C 1
ATOM 3544 O O . GLN B 1 13 ? -42.625 19.25 -7.746 1 73.81 13 GLN B O 1
ATOM 3549 N N . LYS B 1 14 ? -41.25 18.531 -9.398 1 74.81 14 LYS B N 1
ATOM 3550 C CA . LYS B 1 14 ? -42.094 19.031 -10.469 1 74.81 14 LYS B CA 1
ATOM 3551 C C . LYS B 1 14 ? -42.5 20.469 -10.211 1 74.81 14 LYS B C 1
ATOM 3553 O O . LYS B 1 14 ? -43.688 20.828 -10.391 1 74.81 14 LYS B O 1
ATOM 3558 N N . ARG B 1 15 ? -41.562 21.266 -9.625 1 75.06 15 ARG B N 1
ATOM 3559 C CA . ARG B 1 15 ? -41.812 22.688 -9.398 1 75.06 15 ARG B CA 1
ATOM 3560 C C . ARG B 1 15 ? -41.219 23.531 -10.516 1 75.06 15 ARG B C 1
ATOM 3562 O O . ARG B 1 15 ? -40.375 23.047 -11.273 1 75.06 15 ARG B O 1
ATOM 3569 N N . LYS B 1 16 ? -41.781 24.688 -10.68 1 74.75 16 LYS B N 1
ATOM 3570 C CA . LYS B 1 16 ? -41.281 25.625 -11.68 1 74.75 16 LYS B CA 1
ATOM 3571 C C . LYS B 1 16 ? -39.938 26.203 -11.266 1 74.75 16 LYS B C 1
ATOM 3573 O O . LYS B 1 16 ? -39.844 26.969 -10.305 1 74.75 16 LYS B O 1
ATOM 3578 N N . CYS B 1 17 ? -38.75 25.734 -11.844 1 71.5 17 CYS B N 1
ATOM 3579 C CA . CYS B 1 17 ? -37.375 26.188 -11.609 1 71.5 17 CYS B CA 1
ATOM 3580 C C . CYS B 1 17 ? -37.062 27.438 -12.438 1 71.5 17 CYS B C 1
ATOM 3582 O O . CYS B 1 17 ? -37.375 27.484 -13.625 1 71.5 17 CYS B O 1
ATOM 3584 N N . ASP B 1 18 ? -36.719 28.5 -11.914 1 75.06 18 ASP B N 1
ATOM 3585 C CA . ASP B 1 18 ? -36.406 29.703 -12.672 1 75.06 18 ASP B CA 1
ATOM 3586 C C . ASP B 1 18 ? -35.062 29.578 -13.359 1 75.06 18 ASP B C 1
ATOM 3588 O O . ASP B 1 18 ? -34.625 30.5 -14.055 1 75.06 18 ASP B O 1
ATOM 3592 N N . LYS B 1 19 ? -34.312 28.484 -13.281 1 71.19 19 LYS B N 1
ATOM 3593 C CA . LYS B 1 19 ? -33.094 28.078 -13.969 1 71.19 19 LYS B CA 1
ATOM 3594 C C . LYS B 1 19 ? -31.953 29.078 -13.727 1 71.19 19 LYS B C 1
ATOM 3596 O O . LYS B 1 19 ? -31.016 29.172 -14.523 1 71.19 19 LYS B O 1
ATOM 3601 N N . ILE B 1 20 ? -32.062 29.828 -12.57 1 71.38 20 ILE B N 1
ATOM 3602 C CA . ILE B 1 20 ? -31.031 30.797 -12.25 1 71.38 20 ILE B CA 1
ATOM 3603 C C . ILE B 1 20 ? -29.812 30.078 -11.648 1 71.38 20 ILE B C 1
ATOM 3605 O O . ILE B 1 20 ? -29.984 29.141 -10.859 1 71.38 20 ILE B O 1
ATOM 3609 N N . LEU B 1 21 ? -28.531 30.234 -12.258 1 67.88 21 LEU B N 1
ATOM 3610 C CA . LEU B 1 21 ? -27.281 29.766 -11.68 1 67.88 21 LEU B CA 1
ATOM 3611 C C . LEU B 1 21 ? -26.766 30.734 -10.625 1 67.88 21 LEU B C 1
ATOM 3613 O O . LEU B 1 21 ? -27.031 31.938 -10.703 1 67.88 21 LEU B O 1
ATOM 3617 N N . PRO B 1 22 ? -26.141 30.094 -9.398 1 66.12 22 PRO B N 1
ATOM 3618 C CA . PRO B 1 22 ? -25.828 28.688 -9.172 1 66.12 22 PRO B CA 1
ATOM 3619 C C . PRO B 1 22 ? -26.969 27.938 -8.492 1 66.12 22 PRO B C 1
ATOM 3621 O O . PRO B 1 22 ? -26.984 26.703 -8.469 1 66.12 22 PRO B O 1
ATOM 3624 N N . CYS B 1 23 ? -27.891 28.703 -8.094 1 72.56 23 CYS B N 1
ATOM 3625 C CA . CYS B 1 23 ? -29.016 28.141 -7.344 1 72.56 23 CYS B CA 1
ATOM 3626 C C . CYS B 1 23 ? -30.328 28.781 -7.762 1 72.56 23 CYS B C 1
ATOM 3628 O O . CYS B 1 23 ? -30.422 30 -7.855 1 72.56 23 CYS B O 1
ATOM 3630 N N . CYS B 1 24 ? -31.266 27.875 -8.055 1 74 24 CYS B N 1
ATOM 3631 C CA . CYS B 1 24 ? -32.562 28.406 -8.445 1 74 24 CYS B CA 1
ATOM 3632 C C . CYS B 1 24 ? -33.25 29.094 -7.266 1 74 24 CYS B C 1
ATOM 3634 O O . CYS B 1 24 ? -32.875 28.859 -6.109 1 74 24 CYS B O 1
ATOM 3636 N N . THR B 1 25 ? -34.062 30.047 -7.508 1 77.75 25 THR B N 1
ATOM 3637 C CA . THR B 1 25 ? -34.719 30.859 -6.5 1 77.75 25 THR B CA 1
ATOM 3638 C C . THR B 1 25 ? -35.469 29.984 -5.508 1 77.75 25 THR B C 1
ATOM 3640 O O . THR B 1 25 ? -35.531 30.312 -4.316 1 77.75 25 THR B O 1
ATOM 3643 N N . LEU B 1 26 ? -35.938 28.875 -6.012 1 78.06 26 LEU B N 1
ATOM 3644 C CA . LEU B 1 26 ? -36.688 27.984 -5.141 1 78.06 26 LEU B CA 1
ATOM 3645 C C . LEU B 1 26 ? -35.781 27.266 -4.168 1 78.06 26 LEU B C 1
ATOM 3647 O O . LEU B 1 26 ? -36.062 27.188 -2.973 1 78.06 26 LEU B O 1
ATOM 3651 N N . CYS B 1 27 ? -34.781 26.734 -4.676 1 74.88 27 CYS B N 1
ATOM 3652 C CA . CYS B 1 27 ? -33.812 26.062 -3.824 1 74.88 27 CYS B CA 1
ATOM 3653 C C . CYS B 1 27 ? -33.156 27.031 -2.842 1 74.88 27 CYS B C 1
ATOM 3655 O O . CYS B 1 27 ? -32.906 26.672 -1.686 1 74.88 27 CYS B O 1
ATOM 3657 N N . LYS B 1 28 ? -32.906 28.219 -3.236 1 75.06 28 LYS B N 1
ATOM 3658 C CA . LYS B 1 28 ? -32.375 29.266 -2.369 1 75.06 28 LYS B CA 1
ATOM 3659 C C . LYS B 1 28 ? -33.344 29.578 -1.236 1 75.06 28 LYS B C 1
ATOM 3661 O O . LYS B 1 28 ? -32.938 29.734 -0.084 1 75.06 28 LYS B O 1
ATOM 3666 N N . ARG B 1 29 ? -34.594 29.672 -1.568 1 76.94 29 ARG B N 1
ATOM 3667 C CA . ARG B 1 29 ? -35.625 29.984 -0.589 1 76.94 29 ARG B CA 1
ATOM 3668 C C . ARG B 1 29 ? -35.812 28.859 0.42 1 76.94 29 ARG B C 1
ATOM 3670 O O . ARG B 1 29 ? -36.031 29.109 1.606 1 76.94 29 ARG B O 1
ATOM 3677 N N . LEU B 1 30 ? -35.625 27.609 -0.165 1 74.75 30 LEU B N 1
ATOM 3678 C CA . LEU B 1 30 ? -35.844 26.453 0.691 1 74.75 30 LEU B CA 1
ATOM 3679 C C . LEU B 1 30 ? -34.531 26.062 1.387 1 74.75 30 LEU B C 1
ATOM 3681 O O . LEU B 1 30 ? -34.531 25.125 2.189 1 74.75 30 LEU B O 1
ATOM 3685 N N . ASN B 1 31 ? -33.5 26.844 1.22 1 69.56 31 ASN B N 1
ATOM 3686 C CA . ASN B 1 31 ? -32.156 26.609 1.771 1 69.56 31 ASN B CA 1
ATOM 3687 C C . ASN B 1 31 ? -31.688 25.188 1.543 1 69.56 31 ASN B C 1
ATOM 3689 O O . ASN B 1 31 ? -31.234 24.516 2.475 1 69.56 31 ASN B O 1
ATOM 3693 N N . LYS B 1 32 ? -32.031 24.75 0.342 1 66.75 32 LYS B N 1
ATOM 3694 C CA . LYS B 1 32 ? -31.609 23.406 -0.05 1 66.75 32 LYS B CA 1
ATOM 3695 C C . LYS B 1 32 ? -30.547 23.453 -1.148 1 66.75 32 LYS B C 1
ATOM 3697 O O . LYS B 1 32 ? -30.375 24.469 -1.811 1 66.75 32 LYS B O 1
ATOM 3702 N N . HIS B 1 33 ? -29.75 22.438 -1.194 1 64.56 33 HIS B N 1
ATOM 3703 C CA . HIS B 1 33 ? -28.734 22.344 -2.244 1 64.56 33 HIS B CA 1
ATOM 3704 C C . HIS B 1 33 ? -29.391 22.25 -3.623 1 64.56 33 HIS B C 1
ATOM 3706 O O . HIS B 1 33 ? -30.234 21.391 -3.859 1 64.56 33 HIS B O 1
ATOM 3712 N N . CYS B 1 34 ? -29.25 23.344 -4.379 1 62.78 34 CYS B N 1
ATOM 3713 C CA . CYS B 1 34 ? -29.703 23.422 -5.758 1 62.78 34 CYS B CA 1
ATOM 3714 C C . CYS B 1 34 ? -28.703 22.797 -6.711 1 62.78 34 CYS B C 1
ATOM 3716 O O . CYS B 1 34 ? -27.531 23.188 -6.734 1 62.78 34 CYS B O 1
ATOM 3718 N N . ASP B 1 35 ? -28.969 21.656 -7.215 1 61.03 35 ASP B N 1
ATOM 3719 C CA . ASP B 1 35 ? -28.109 21 -8.188 1 61.03 35 ASP B CA 1
ATOM 3720 C C . ASP B 1 35 ? -28.703 21.094 -9.594 1 61.03 35 ASP B C 1
ATOM 3722 O O . ASP B 1 35 ? -29.859 20.734 -9.812 1 61.03 35 ASP B O 1
ATOM 3726 N N . TYR B 1 36 ? -28.25 21.953 -10.383 1 58.84 36 TYR B N 1
ATOM 3727 C CA . TYR B 1 36 ? -28.656 21.984 -11.789 1 58.84 36 TYR B CA 1
ATOM 3728 C C . TYR B 1 36 ? -28.016 20.828 -12.555 1 58.84 36 TYR B C 1
ATOM 3730 O O . TYR B 1 36 ? -26.891 20.422 -12.258 1 58.84 36 TYR B O 1
ATOM 3738 N N . PHE B 1 37 ? -28.891 20.109 -13.164 1 48.81 37 PHE B N 1
ATOM 3739 C CA . PHE B 1 37 ? -28.25 19.188 -14.086 1 48.81 37 PHE B CA 1
ATOM 3740 C C . PHE B 1 37 ? -27.359 19.922 -15.078 1 48.81 37 PHE B C 1
ATOM 3742 O O . PHE B 1 37 ? -27.844 20.703 -15.891 1 48.81 37 PHE B O 1
ATOM 3749 N N . LEU B 1 38 ? -26.391 20.594 -14.719 1 45.12 38 LEU B N 1
ATOM 3750 C CA . LEU B 1 38 ? -25.531 20.969 -15.828 1 45.12 38 LEU B CA 1
ATOM 3751 C C . LEU B 1 38 ? -25.547 19.906 -16.922 1 45.12 38 LEU B C 1
ATOM 3753 O O . LEU B 1 38 ? -25.656 18.719 -16.641 1 45.12 38 LEU B O 1
ATOM 3757 N N . PRO B 1 39 ? -26.016 20.25 -18.094 1 43.12 39 PRO B N 1
ATOM 3758 C CA . PRO B 1 39 ? -25.812 19.234 -19.125 1 43.12 39 PRO B CA 1
ATOM 3759 C C . PRO B 1 39 ? -24.547 18.406 -18.891 1 43.12 39 PRO B C 1
ATOM 3761 O O . PRO B 1 39 ? -23.469 18.953 -18.719 1 43.12 39 PRO B O 1
ATOM 3764 N N . VAL B 1 40 ? -24.688 17.438 -18.078 1 50.22 40 VAL B N 1
ATOM 3765 C CA . VAL B 1 40 ? -23.531 16.562 -17.969 1 50.22 40 VAL B CA 1
ATOM 3766 C C . VAL B 1 40 ? -22.859 16.422 -19.344 1 50.22 40 VAL B C 1
ATOM 3768 O O . VAL B 1 40 ? -23.5 15.969 -20.297 1 50.22 40 VAL B O 1
ATOM 3771 N N . GLU B 1 41 ? -22.109 17.5 -19.781 1 60.72 41 GLU B N 1
ATOM 3772 C CA . GLU B 1 41 ? -21.344 17.297 -21 1 60.72 41 GLU B CA 1
ATOM 3773 C C . GLU B 1 41 ? -21.078 15.805 -21.25 1 60.72 41 GLU B C 1
ATOM 3775 O O . GLU B 1 41 ? -20.922 15.031 -20.312 1 60.72 41 GLU B O 1
ATOM 3780 N N . ALA B 1 42 ? -21.547 15.391 -22.359 1 77.88 42 ALA B N 1
ATOM 3781 C CA . ALA B 1 42 ? -21.266 14.023 -22.781 1 77.88 42 ALA B CA 1
ATOM 3782 C C . ALA B 1 42 ? -19.844 13.617 -22.406 1 77.88 42 ALA B C 1
ATOM 3784 O O . ALA B 1 42 ? -18.906 14.398 -22.578 1 77.88 42 ALA B O 1
ATOM 3785 N N . PRO B 1 43 ? -19.797 12.586 -21.641 1 86.12 43 PRO B N 1
ATOM 3786 C CA . PRO B 1 43 ? -18.453 12.141 -21.281 1 86.12 43 PRO B CA 1
ATOM 3787 C C . PRO B 1 43 ? -17.516 12.016 -22.484 1 86.12 43 PRO B C 1
ATOM 3789 O O . PRO B 1 43 ? -17.969 11.664 -23.578 1 86.12 43 PRO B O 1
ATOM 3792 N N . ARG B 1 44 ? -16.391 12.516 -22.344 1 88.75 44 ARG B N 1
ATOM 3793 C CA . ARG B 1 44 ? -15.375 12.438 -23.375 1 88.75 44 ARG B CA 1
ATOM 3794 C C . ARG B 1 44 ? -14.383 11.312 -23.094 1 88.75 44 ARG B C 1
ATOM 3796 O O . ARG B 1 44 ? -14.07 11.031 -21.938 1 88.75 44 ARG B O 1
ATOM 3803 N N . LEU B 1 45 ? -13.938 10.727 -24.141 1 91.75 45 LEU B N 1
ATOM 3804 C CA . LEU B 1 45 ? -12.906 9.703 -24.031 1 91.75 45 LEU B CA 1
ATOM 3805 C C . LEU B 1 45 ? -11.555 10.312 -23.688 1 91.75 45 LEU B C 1
ATOM 3807 O O . LEU B 1 45 ? -11.109 11.258 -24.344 1 91.75 45 LEU B O 1
ATOM 3811 N N . LEU B 1 46 ? -10.953 9.828 -22.609 1 93.31 46 LEU B N 1
ATOM 3812 C CA . LEU B 1 46 ? -9.633 10.305 -22.234 1 93.31 46 LEU B CA 1
ATOM 3813 C C . LEU B 1 46 ? -8.555 9.672 -23.109 1 93.31 46 LEU B C 1
ATOM 3815 O O . LEU B 1 46 ? -8.641 8.492 -23.453 1 93.31 46 LEU B O 1
ATOM 3819 N N . PRO B 1 47 ? -7.609 10.477 -23.516 1 90.62 47 PRO B N 1
ATOM 3820 C CA . PRO B 1 47 ? -6.48 9.859 -24.219 1 90.62 47 PRO B CA 1
ATOM 3821 C C . PRO B 1 47 ? -5.656 8.938 -23.328 1 90.62 47 PRO B C 1
ATOM 3823 O O . PRO B 1 47 ? -5.258 9.328 -22.234 1 90.62 47 PRO B O 1
ATOM 3826 N N . ILE B 1 48 ? -5.5 7.699 -23.719 1 89.88 48 ILE B N 1
ATOM 3827 C CA . ILE B 1 48 ? -4.676 6.738 -22.984 1 89.88 48 ILE B CA 1
ATOM 3828 C C . ILE B 1 48 ? -3.631 6.137 -23.922 1 89.88 48 ILE B C 1
ATOM 3830 O O . ILE B 1 48 ? -3.867 6.012 -25.125 1 89.88 48 ILE B O 1
ATOM 3834 N N . PRO B 1 49 ? -2.527 5.871 -23.375 1 88.38 49 PRO B N 1
ATOM 3835 C CA . PRO B 1 49 ? -1.504 5.281 -24.25 1 88.38 49 PRO B CA 1
ATOM 3836 C C . PRO B 1 49 ? -1.896 3.902 -24.766 1 88.38 49 PRO B C 1
ATOM 3838 O O . PRO B 1 49 ? -2.533 3.125 -24.062 1 88.38 49 PRO B O 1
ATOM 3841 N N . ASP B 1 50 ? -1.451 3.777 -25.984 1 86.69 50 ASP B N 1
ATOM 3842 C CA . ASP B 1 50 ? -1.496 2.402 -26.469 1 86.69 50 ASP B CA 1
ATOM 3843 C C . ASP B 1 50 ? -0.55 1.507 -25.672 1 86.69 50 ASP B C 1
ATOM 3845 O O . ASP B 1 50 ? 0.562 1.918 -25.328 1 86.69 50 ASP B O 1
ATOM 3849 N N . TRP B 1 51 ? -0.987 0.333 -25.5 1 85.19 51 TRP B N 1
ATOM 3850 C CA . TRP B 1 51 ? -0.2 -0.578 -24.672 1 85.19 51 TRP B CA 1
ATOM 3851 C C . TRP B 1 51 ? 1.185 -0.796 -25.266 1 85.19 51 TRP B C 1
ATOM 3853 O O . TRP B 1 51 ? 2.178 -0.886 -24.547 1 85.19 51 TRP B O 1
ATOM 3863 N N . ALA B 1 52 ? 1.267 -0.788 -26.531 1 83 52 ALA B N 1
ATOM 3864 C CA . ALA B 1 52 ? 2.537 -0.989 -27.234 1 83 52 ALA B CA 1
ATOM 3865 C C . ALA B 1 52 ? 3.482 0.187 -27 1 83 52 ALA B C 1
ATOM 3867 O O . ALA B 1 52 ? 4.703 0.033 -27.062 1 83 52 ALA B O 1
ATOM 3868 N N . ASP B 1 53 ? 2.906 1.286 -26.625 1 88.31 53 ASP B N 1
ATOM 3869 C CA . ASP B 1 53 ? 3.701 2.5 -26.484 1 88.31 53 ASP B CA 1
ATOM 3870 C C . ASP B 1 53 ? 4.117 2.707 -25.031 1 88.31 53 ASP B C 1
ATOM 3872 O O . ASP B 1 53 ? 4.965 3.553 -24.734 1 88.31 53 ASP B O 1
ATOM 3876 N N . LEU B 1 54 ? 3.578 1.925 -24.203 1 90.5 54 LEU B N 1
ATOM 3877 C CA . LEU B 1 54 ? 3.85 2.098 -22.781 1 90.5 54 LEU B CA 1
ATOM 3878 C C . LEU B 1 54 ? 5.195 1.489 -22.406 1 90.5 54 LEU B C 1
ATOM 3880 O O . LEU B 1 54 ? 5.25 0.468 -21.719 1 90.5 54 LEU B O 1
ATOM 3884 N N . THR B 1 55 ? 6.23 2.172 -22.797 1 89.5 55 THR B N 1
ATOM 3885 C CA . THR B 1 55 ? 7.598 1.765 -22.516 1 89.5 55 THR B CA 1
ATOM 3886 C C . THR B 1 55 ? 8.266 2.74 -21.547 1 89.5 55 THR B C 1
ATOM 3888 O O . THR B 1 55 ? 7.836 3.891 -21.422 1 89.5 55 THR B O 1
ATOM 3891 N N . PRO B 1 56 ? 9.273 2.305 -20.875 1 89.06 56 PRO B N 1
ATOM 3892 C CA . PRO B 1 56 ? 9.969 3.195 -19.953 1 89.06 56 PRO B CA 1
ATOM 3893 C C . PRO B 1 56 ? 10.516 4.449 -20.641 1 89.06 56 PRO B C 1
ATOM 3895 O O . PRO B 1 56 ? 10.469 5.539 -20.062 1 89.06 56 PRO B O 1
ATOM 3898 N N . SER B 1 57 ? 10.992 4.316 -21.859 1 90 57 SER B N 1
ATOM 3899 C CA . SER B 1 57 ? 11.547 5.453 -22.594 1 90 57 SER B CA 1
ATOM 3900 C C . SER B 1 57 ? 10.477 6.48 -22.922 1 90 57 SER B C 1
ATOM 3902 O O . SER B 1 57 ? 10.695 7.684 -22.781 1 90 57 SER B O 1
ATOM 3904 N N . ASN B 1 58 ? 9.305 5.984 -23.359 1 92.94 58 ASN B N 1
ATOM 3905 C CA . ASN B 1 58 ? 8.203 6.895 -23.672 1 92.94 58 ASN B CA 1
ATOM 3906 C C . ASN B 1 58 ? 7.672 7.578 -22.422 1 92.94 58 ASN B C 1
ATOM 3908 O O . ASN B 1 58 ? 7.293 8.75 -22.453 1 92.94 58 ASN B O 1
ATOM 3912 N N . LEU B 1 59 ? 7.645 6.828 -21.344 1 94.06 59 LEU B N 1
ATOM 3913 C CA . LEU B 1 59 ? 7.176 7.398 -20.094 1 94.06 59 LEU B CA 1
ATOM 3914 C C . LEU B 1 59 ? 8.141 8.469 -19.594 1 94.06 59 LEU B C 1
ATOM 3916 O O . LEU B 1 59 ? 7.707 9.523 -19.109 1 94.06 59 LEU B O 1
ATOM 3920 N N . ARG B 1 60 ? 9.438 8.219 -19.734 1 92.81 60 ARG B N 1
ATOM 3921 C CA . ARG B 1 60 ? 10.461 9.18 -19.344 1 92.81 60 ARG B CA 1
ATOM 3922 C C . ARG B 1 60 ? 10.305 10.492 -20.125 1 92.81 60 ARG B C 1
ATOM 3924 O O . ARG B 1 60 ? 10.312 11.57 -19.531 1 92.81 60 ARG B O 1
ATOM 3931 N N . HIS B 1 61 ? 10.125 10.344 -21.359 1 92.88 61 HIS B N 1
ATOM 3932 C CA . HIS B 1 61 ? 9.953 11.508 -22.203 1 92.88 61 HIS B CA 1
ATOM 3933 C C . HIS B 1 61 ? 8.688 12.281 -21.844 1 92.88 61 HIS B C 1
ATOM 3935 O O . HIS B 1 61 ? 8.695 13.508 -21.781 1 92.88 61 HIS B O 1
ATOM 3941 N N . THR B 1 62 ? 7.641 11.578 -21.625 1 94.75 62 THR B N 1
ATOM 3942 C CA . THR B 1 62 ? 6.355 12.18 -21.281 1 94.75 62 THR B CA 1
ATOM 3943 C C . THR B 1 62 ? 6.449 12.945 -19.969 1 94.75 62 THR B C 1
ATOM 3945 O O . THR B 1 62 ? 5.918 14.055 -19.844 1 94.75 62 THR B O 1
ATOM 3948 N N . LEU B 1 63 ? 7.121 12.422 -19 1 95.62 63 LEU B N 1
ATOM 3949 C CA . LEU B 1 63 ? 7.262 13.07 -17.703 1 95.62 63 LEU B CA 1
ATOM 3950 C C . LEU B 1 63 ? 8.102 14.336 -17.812 1 95.62 63 LEU B C 1
ATOM 3952 O O . LEU B 1 63 ? 7.824 15.336 -17.141 1 95.62 63 LEU B O 1
ATOM 3956 N N . GLU B 1 64 ? 9.094 14.297 -18.625 1 92.88 64 GLU B N 1
ATOM 3957 C CA . GLU B 1 64 ? 9.898 15.492 -18.875 1 92.88 64 GLU B CA 1
ATOM 3958 C C . GLU B 1 64 ? 9.055 16.625 -19.453 1 92.88 64 GLU B C 1
ATOM 3960 O O . GLU B 1 64 ? 9.188 17.781 -19.031 1 92.88 64 GLU B O 1
ATOM 3965 N N . VAL B 1 65 ? 8.266 16.234 -20.359 1 92.94 65 VAL B N 1
ATOM 3966 C CA . VAL B 1 65 ? 7.395 17.234 -20.984 1 92.94 65 VAL B CA 1
ATOM 3967 C C . VAL B 1 65 ? 6.391 17.75 -19.953 1 92.94 65 VAL B C 1
ATOM 3969 O O . VAL B 1 65 ? 6.039 18.938 -19.969 1 92.94 65 VAL B O 1
ATOM 3972 N N . GLN B 1 66 ? 5.902 16.891 -19.078 1 94.12 66 GLN B N 1
ATOM 3973 C CA . GLN B 1 66 ? 4.984 17.328 -18.031 1 94.12 66 GLN B CA 1
ATOM 3974 C C . GLN B 1 66 ? 5.633 18.359 -17.109 1 94.12 66 GLN B C 1
ATOM 3976 O O . GLN B 1 66 ? 4.977 19.297 -16.656 1 94.12 66 GLN B O 1
ATOM 3981 N N . VAL B 1 67 ? 6.918 18.188 -16.812 1 94.94 67 VAL B N 1
ATOM 3982 C CA . VAL B 1 67 ? 7.633 19.172 -15.984 1 94.94 67 VAL B CA 1
ATOM 3983 C C . VAL B 1 67 ? 7.691 20.516 -16.703 1 94.94 67 VAL B C 1
ATOM 3985 O O . VAL B 1 67 ? 7.367 21.547 -16.125 1 94.94 67 VAL B O 1
ATOM 3988 N N . SER B 1 68 ? 8.039 20.406 -17.984 1 92.56 68 SER B N 1
ATOM 3989 C CA . SER B 1 68 ? 8.164 21.641 -18.766 1 92.56 68 SER B CA 1
ATOM 3990 C C . SER B 1 68 ? 6.82 22.344 -18.891 1 92.56 68 SER B C 1
ATOM 3992 O O . SER B 1 68 ? 6.758 23.578 -18.844 1 92.56 68 SER B O 1
ATOM 3994 N N . SER B 1 69 ? 5.766 21.594 -19.016 1 91 69 SER B N 1
ATOM 3995 C CA . SER B 1 69 ? 4.449 22.172 -19.266 1 91 69 SER B CA 1
ATOM 3996 C C . SER B 1 69 ? 3.824 22.688 -17.969 1 91 69 SER B C 1
ATOM 3998 O O . SER B 1 69 ? 3.102 23.688 -17.969 1 91 69 SER B O 1
ATOM 4000 N N . ASN B 1 70 ? 4.105 22.047 -16.859 1 91.75 70 ASN B N 1
ATOM 4001 C CA . ASN B 1 70 ? 3.389 22.359 -15.625 1 91.75 70 ASN B CA 1
ATOM 4002 C C . ASN B 1 70 ? 4.238 23.203 -14.68 1 91.75 70 ASN B C 1
ATOM 4004 O O . ASN B 1 70 ? 3.705 23.906 -13.828 1 91.75 70 ASN B O 1
ATOM 4008 N N . VAL B 1 71 ? 5.531 23.078 -14.781 1 94.81 71 VAL B N 1
ATOM 4009 C CA . VAL B 1 71 ? 6.43 23.875 -13.945 1 94.81 71 VAL B CA 1
ATOM 4010 C C . VAL B 1 71 ? 7.105 24.953 -14.789 1 94.81 71 VAL B C 1
ATOM 4012 O O . VAL B 1 71 ? 7.074 26.141 -14.438 1 94.81 71 VAL B O 1
ATOM 4015 N N . GLY B 1 72 ? 7.684 24.594 -15.883 1 94 72 GLY B N 1
ATOM 4016 C CA . GLY B 1 72 ? 8.305 25.547 -16.781 1 94 72 GLY B CA 1
ATOM 4017 C C . GLY B 1 72 ? 9.719 25.172 -17.172 1 94 72 GLY B C 1
ATOM 4018 O O . GLY B 1 72 ? 10.07 23.984 -17.188 1 94 72 GLY B O 1
ATOM 4019 N N . ASP B 1 73 ? 10.461 26.172 -17.531 1 90 73 ASP B N 1
ATOM 4020 C CA . ASP B 1 73 ? 11.836 25.922 -17.969 1 90 73 ASP B CA 1
ATOM 4021 C C . ASP B 1 73 ? 12.758 25.703 -16.766 1 90 73 ASP B C 1
ATOM 4023 O O . ASP B 1 73 ? 12.289 25.516 -15.648 1 90 73 ASP B O 1
ATOM 4027 N N . ARG B 1 74 ? 13.984 25.688 -17.016 1 87.94 74 ARG B N 1
ATOM 4028 C CA . ARG B 1 74 ? 14.977 25.344 -16 1 87.94 74 ARG B CA 1
ATOM 4029 C C . ARG B 1 74 ? 14.953 26.328 -14.844 1 87.94 74 ARG B C 1
ATOM 4031 O O . ARG B 1 74 ? 15.047 25.938 -13.68 1 87.94 74 ARG B O 1
ATOM 4038 N N . LEU B 1 75 ? 14.883 27.562 -15.203 1 91.69 75 LEU B N 1
ATOM 4039 C CA . LEU B 1 75 ? 14.883 28.594 -14.172 1 91.69 75 LEU B CA 1
ATOM 4040 C C . LEU B 1 75 ? 13.625 28.484 -13.312 1 91.69 75 LEU B C 1
ATOM 4042 O O . LEU B 1 75 ? 13.68 28.688 -12.102 1 91.69 75 LEU B O 1
ATOM 4046 N N . GLN B 1 76 ? 12.562 28.203 -13.969 1 95.62 76 GLN B N 1
ATOM 4047 C CA . GLN B 1 76 ? 11.305 28.062 -13.25 1 95.62 76 GLN B CA 1
ATOM 4048 C C . GLN B 1 76 ? 11.312 26.812 -12.359 1 95.62 76 GLN B C 1
ATOM 4050 O O . GLN B 1 76 ? 10.75 26.828 -11.266 1 95.62 76 GLN B O 1
ATOM 4055 N N . VAL B 1 77 ? 11.891 25.75 -12.836 1 95.81 77 VAL B N 1
ATOM 4056 C CA . VAL B 1 77 ? 12.031 24.531 -12.039 1 95.81 77 VAL B CA 1
ATOM 4057 C C . VAL B 1 77 ? 12.875 24.828 -10.805 1 95.81 77 VAL B C 1
ATOM 4059 O O . VAL B 1 77 ? 12.547 24.375 -9.703 1 95.81 77 VAL B O 1
ATOM 4062 N N . GLN B 1 78 ? 13.875 25.578 -10.953 1 94.5 78 GLN B N 1
ATOM 4063 C CA . GLN B 1 78 ? 14.734 25.953 -9.836 1 94.5 78 GLN B CA 1
ATOM 4064 C C . GLN B 1 78 ? 13.984 26.812 -8.828 1 94.5 78 GLN B C 1
ATOM 4066 O O . GLN B 1 78 ? 14.148 26.656 -7.617 1 94.5 78 GLN B O 1
ATOM 4071 N N . ALA B 1 79 ? 13.234 27.672 -9.375 1 96.94 79 ALA B N 1
ATOM 4072 C CA . ALA B 1 79 ? 12.438 28.531 -8.5 1 96.94 79 ALA B CA 1
ATOM 4073 C C . ALA B 1 79 ? 11.414 27.719 -7.719 1 96.94 79 ALA B C 1
ATOM 4075 O O . ALA B 1 79 ? 11.195 27.969 -6.531 1 96.94 79 ALA B O 1
ATOM 4076 N N . ALA B 1 80 ? 10.758 26.859 -8.43 1 97.38 80 ALA B N 1
ATOM 4077 C CA . ALA B 1 80 ? 9.781 26 -7.773 1 97.38 80 ALA B CA 1
ATOM 4078 C C . ALA B 1 80 ? 10.438 25.141 -6.691 1 97.38 80 ALA B C 1
ATOM 4080 O O . ALA B 1 80 ? 9.875 24.953 -5.609 1 97.38 80 ALA B O 1
ATOM 4081 N N . ALA B 1 81 ? 11.586 24.594 -6.977 1 97.69 81 ALA B N 1
ATOM 4082 C CA . ALA B 1 81 ? 12.328 23.797 -6 1 97.69 81 ALA B CA 1
ATOM 4083 C C . ALA B 1 81 ? 12.727 24.656 -4.793 1 97.69 81 ALA B C 1
ATOM 4085 O O . ALA B 1 81 ? 12.609 24.203 -3.65 1 97.69 81 ALA B O 1
ATOM 4086 N N . ALA B 1 82 ? 13.195 25.828 -5.055 1 97.62 82 ALA B N 1
ATOM 4087 C CA . ALA B 1 82 ? 13.578 26.719 -3.969 1 97.62 82 ALA B CA 1
ATOM 4088 C C . ALA B 1 82 ? 12.398 27.016 -3.057 1 97.62 82 ALA B C 1
ATOM 4090 O O . ALA B 1 82 ? 12.547 27.094 -1.835 1 97.62 82 ALA B O 1
ATOM 4091 N N . PHE B 1 83 ? 11.32 27.234 -3.682 1 97.94 83 PHE B N 1
ATOM 4092 C CA . PHE B 1 83 ? 10.109 27.484 -2.908 1 97.94 83 PHE B CA 1
ATOM 4093 C C . PHE B 1 83 ? 9.773 26.297 -2.027 1 97.94 83 PHE B C 1
ATOM 4095 O O . PHE B 1 83 ? 9.438 26.453 -0.852 1 97.94 83 PHE B O 1
ATOM 4102 N N . TYR B 1 84 ? 9.82 25.125 -2.592 1 98.44 84 TYR B N 1
ATOM 4103 C CA . TYR B 1 84 ? 9.609 23.906 -1.819 1 98.44 84 TYR B CA 1
ATOM 4104 C C . TYR B 1 84 ? 10.555 23.844 -0.625 1 98.44 84 TYR B C 1
ATOM 4106 O O . TYR B 1 84 ? 10.133 23.531 0.491 1 98.44 84 TYR B O 1
ATOM 4114 N N . PHE B 1 85 ? 11.805 24.094 -0.829 1 98 85 PHE B N 1
ATOM 4115 C CA . PHE B 1 85 ? 12.82 23.953 0.211 1 98 85 PHE B CA 1
ATOM 4116 C C . PHE B 1 85 ? 12.641 25.016 1.287 1 98 85 PHE B C 1
ATOM 4118 O O . PHE B 1 85 ? 13 24.812 2.447 1 98 85 PHE B O 1
ATOM 4125 N N . ARG B 1 86 ? 11.938 26.094 0.972 1 97.44 86 ARG B N 1
ATOM 4126 C CA . ARG B 1 86 ? 11.711 27.156 1.941 1 97.44 86 ARG B CA 1
ATOM 4127 C C . ARG B 1 86 ? 10.383 26.953 2.676 1 97.44 86 ARG B C 1
ATOM 4129 O O . ARG B 1 86 ? 10.125 27.609 3.689 1 97.44 86 ARG B O 1
ATOM 4136 N N . THR B 1 87 ? 9.617 26.031 2.301 1 97.62 87 THR B N 1
ATOM 4137 C CA . THR B 1 87 ? 8.289 25.891 2.889 1 97.62 87 THR B CA 1
ATOM 4138 C C . THR B 1 87 ? 8.094 24.484 3.457 1 97.62 87 THR B C 1
ATOM 4140 O O . THR B 1 87 ? 8.375 24.25 4.633 1 97.62 87 THR B O 1
ATOM 4143 N N . VAL B 1 88 ? 7.836 23.469 2.535 1 97.94 88 VAL B N 1
ATOM 4144 C CA . VAL B 1 88 ? 7.504 22.125 2.965 1 97.94 88 VAL B CA 1
ATOM 4145 C C . VAL B 1 88 ? 8.734 21.453 3.586 1 97.94 88 VAL B C 1
ATOM 4147 O O . VAL B 1 88 ? 8.633 20.781 4.613 1 97.94 88 VAL B O 1
ATOM 4150 N N . HIS B 1 89 ? 9.844 21.672 3.006 1 97.38 89 HIS B N 1
ATOM 4151 C CA . HIS B 1 89 ? 11.078 21.047 3.441 1 97.38 89 HIS B CA 1
ATOM 4152 C C . HIS B 1 89 ? 11.445 21.453 4.863 1 97.38 89 HIS B C 1
ATOM 4154 O O . HIS B 1 89 ? 12.156 20.734 5.562 1 97.38 89 HIS B O 1
ATOM 4160 N N . THR B 1 90 ? 10.961 22.516 5.363 1 95.5 90 THR B N 1
ATOM 4161 C CA . THR B 1 90 ? 11.336 23.047 6.672 1 95.5 90 THR B CA 1
ATOM 4162 C C . THR B 1 90 ? 10.812 22.141 7.785 1 95.5 90 THR B C 1
ATOM 4164 O O . THR B 1 90 ? 11.367 22.109 8.883 1 95.5 90 THR B O 1
ATOM 4167 N N . TRP B 1 91 ? 9.75 21.406 7.473 1 95.88 91 TRP B N 1
ATOM 4168 C CA . TRP B 1 91 ? 9.203 20.531 8.508 1 95.88 91 TRP B CA 1
ATOM 4169 C C . TRP B 1 91 ? 9.211 19.078 8.055 1 95.88 91 TRP B C 1
ATOM 4171 O O . TRP B 1 91 ? 8.938 18.172 8.844 1 95.88 91 TRP B O 1
ATOM 4181 N N . PHE B 1 92 ? 9.461 18.812 6.828 1 96.56 92 PHE B N 1
ATOM 4182 C CA . PHE B 1 92 ? 9.516 17.469 6.273 1 96.56 92 PHE B CA 1
ATOM 4183 C C . PHE B 1 92 ? 10.766 17.266 5.434 1 96.56 92 PHE B C 1
ATOM 4185 O O . PHE B 1 92 ? 10.711 17.297 4.203 1 96.56 92 PHE B O 1
ATOM 4192 N N . LEU B 1 93 ? 11.844 16.938 6.098 1 96.31 93 LEU B N 1
ATOM 4193 C CA . LEU B 1 93 ? 13.195 17.031 5.562 1 96.31 93 LEU B CA 1
ATOM 4194 C C . LEU B 1 93 ? 13.617 15.719 4.906 1 96.31 93 LEU B C 1
ATOM 4196 O O . LEU B 1 93 ? 14.602 15.094 5.316 1 96.31 93 LEU B O 1
ATOM 4200 N N . ILE B 1 94 ? 12.977 15.383 3.797 1 97.19 94 ILE B N 1
ATOM 4201 C CA . ILE B 1 94 ? 13.234 14.07 3.219 1 97.19 94 ILE B CA 1
ATOM 4202 C C . ILE B 1 94 ? 14.117 14.219 1.98 1 97.19 94 ILE B C 1
ATOM 4204 O O . ILE B 1 94 ? 14.68 13.234 1.494 1 97.19 94 ILE B O 1
ATOM 4208 N N . ILE B 1 95 ? 14.234 15.414 1.413 1 97.31 95 ILE B N 1
ATOM 4209 C CA . ILE B 1 95 ? 15.023 15.656 0.213 1 97.31 95 ILE B CA 1
ATOM 4210 C C . ILE B 1 95 ? 16.188 16.594 0.54 1 97.31 95 ILE B C 1
ATOM 4212 O O . ILE B 1 95 ? 15.984 17.641 1.155 1 97.31 95 ILE B O 1
ATOM 4216 N N . SER B 1 96 ? 17.344 16.219 0.211 1 95.25 96 SER B N 1
ATOM 4217 C CA . SER B 1 96 ? 18.5 17.094 0.351 1 95.25 96 SER B CA 1
ATOM 4218 C C . SER B 1 96 ? 18.547 18.141 -0.767 1 95.25 96 SER B C 1
ATOM 4220 O O . SER B 1 96 ? 18.609 17.781 -1.946 1 95.25 96 SER B O 1
ATOM 4222 N N . GLU B 1 97 ? 18.594 19.391 -0.394 1 95.62 97 GLU B N 1
ATOM 4223 C CA . GLU B 1 97 ? 18.578 20.453 -1.388 1 95.62 97 GLU B CA 1
ATOM 4224 C C . GLU B 1 97 ? 19.844 20.422 -2.244 1 95.62 97 GLU B C 1
ATOM 4226 O O . GLU B 1 97 ? 19.766 20.453 -3.475 1 95.62 97 GLU B O 1
ATOM 4231 N N . PRO B 1 98 ? 21.016 20.25 -1.708 1 93.38 98 PRO B N 1
ATOM 4232 C CA . PRO B 1 98 ? 22.219 20.172 -2.551 1 93.38 98 PRO B CA 1
ATOM 4233 C C . PRO B 1 98 ? 22.188 18.969 -3.496 1 93.38 98 PRO B C 1
ATOM 4235 O O . PRO B 1 98 ? 22.562 19.094 -4.664 1 93.38 98 PRO B O 1
ATOM 4238 N N . SER B 1 99 ? 21.734 17.844 -2.994 1 91.62 99 SER B N 1
ATOM 4239 C CA . SER B 1 99 ? 21.688 16.656 -3.83 1 91.62 99 SER B CA 1
ATOM 4240 C C . SER B 1 99 ? 20.703 16.828 -4.988 1 91.62 99 SER B C 1
ATOM 4242 O O . SER B 1 99 ? 21 16.406 -6.113 1 91.62 99 SER B O 1
ATOM 4244 N N . TYR B 1 100 ? 19.594 17.391 -4.711 1 94.62 100 TYR B N 1
ATOM 4245 C CA . TYR B 1 100 ? 18.594 17.641 -5.75 1 94.62 100 TYR B CA 1
ATOM 4246 C C . TYR B 1 100 ? 19.156 18.562 -6.828 1 94.62 100 TYR B C 1
ATOM 4248 O O . TYR B 1 100 ? 18.969 18.312 -8.023 1 94.62 100 TYR B O 1
ATOM 4256 N N . ASN B 1 101 ? 19.844 19.609 -6.371 1 91.75 101 ASN B N 1
ATOM 4257 C CA . ASN B 1 101 ? 20.406 20.578 -7.309 1 91.75 101 ASN B CA 1
ATOM 4258 C C . ASN B 1 101 ? 21.516 19.953 -8.164 1 91.75 101 ASN B C 1
ATOM 4260 O O . ASN B 1 101 ? 21.641 20.281 -9.344 1 91.75 101 ASN B O 1
ATOM 4264 N N . ILE B 1 102 ? 22.219 19.109 -7.566 1 88.94 102 ILE B N 1
ATOM 4265 C CA . ILE B 1 102 ? 23.266 18.406 -8.305 1 88.94 102 ILE B CA 1
ATOM 4266 C C . ILE B 1 102 ? 22.625 17.516 -9.375 1 88.94 102 ILE B C 1
ATOM 4268 O O . ILE B 1 102 ? 23.078 17.484 -10.516 1 88.94 102 ILE B O 1
ATOM 4272 N N . ARG B 1 103 ? 21.578 16.844 -8.992 1 88.62 103 ARG B N 1
ATOM 4273 C CA . ARG B 1 103 ? 20.891 15.984 -9.945 1 88.62 103 ARG B CA 1
ATOM 4274 C C . ARG B 1 103 ? 20.297 16.797 -11.086 1 88.62 103 ARG B C 1
ATOM 4276 O O . ARG B 1 103 ? 20.328 16.375 -12.242 1 88.62 103 ARG B O 1
ATOM 4283 N N . LEU B 1 104 ? 19.766 17.891 -10.75 1 88.69 104 LEU B N 1
ATOM 4284 C CA . LEU B 1 104 ? 19.188 18.766 -11.773 1 88.69 104 LEU B CA 1
ATOM 4285 C C . LEU B 1 104 ? 20.266 19.25 -12.727 1 88.69 104 LEU B C 1
ATOM 4287 O O . LEU B 1 104 ? 20.031 19.344 -13.938 1 88.69 104 LEU B O 1
ATOM 4291 N N . SER B 1 105 ? 21.406 19.547 -12.164 1 85.5 105 SER B N 1
ATOM 4292 C CA . SER B 1 105 ? 22.5 20.062 -12.977 1 85.5 105 SER B CA 1
ATOM 4293 C C . SER B 1 105 ? 23.078 18.984 -13.875 1 85.5 105 SER B C 1
ATOM 4295 O O . SER B 1 105 ? 23.547 19.266 -14.984 1 85.5 105 SER B O 1
ATOM 4297 N N . ASN B 1 106 ? 23.094 17.781 -13.359 1 82.44 106 ASN B N 1
ATOM 4298 C CA . ASN B 1 106 ? 23.641 16.672 -14.117 1 82.44 106 ASN B CA 1
ATOM 4299 C C . ASN B 1 106 ? 22.797 16.344 -15.336 1 82.44 106 ASN B C 1
ATOM 4301 O O . ASN B 1 106 ? 23.297 15.773 -16.312 1 82.44 106 ASN B O 1
ATOM 4305 N N . ILE B 1 107 ? 21.547 16.5 -15.297 1 76.56 107 ILE B N 1
ATOM 4306 C CA . ILE B 1 107 ? 20.672 16.297 -16.453 1 76.56 107 ILE B CA 1
ATOM 4307 C C . ILE B 1 107 ? 21.203 17.109 -17.641 1 76.56 107 ILE B C 1
ATOM 4309 O O . ILE B 1 107 ? 21.172 16.641 -18.781 1 76.56 107 ILE B O 1
ATOM 4313 N N . ARG B 1 108 ? 21.859 18.094 -17.469 1 61.94 108 ARG B N 1
ATOM 4314 C CA . ARG B 1 108 ? 22.344 19.031 -18.484 1 61.94 108 ARG B CA 1
ATOM 4315 C C . ARG B 1 108 ? 23.609 18.5 -19.156 1 61.94 108 ARG B C 1
ATOM 4317 O O . ARG B 1 108 ? 23.766 18.625 -20.375 1 61.94 108 ARG B O 1
ATOM 4324 N N . VAL B 1 109 ? 24.328 18.062 -18.266 1 55.34 109 VAL B N 1
ATOM 4325 C CA . VAL B 1 109 ? 25.672 17.734 -18.734 1 55.34 109 VAL B CA 1
ATOM 4326 C C . VAL B 1 109 ? 25.688 16.344 -19.375 1 55.34 109 VAL B C 1
ATOM 4328 O O . VAL B 1 109 ? 26.297 16.156 -20.422 1 55.34 109 VAL B O 1
ATOM 4331 N N . GLN B 1 110 ? 25.156 15.5 -18.625 1 52.22 110 GLN B N 1
ATOM 4332 C CA . GLN B 1 110 ? 25.438 14.117 -18.969 1 52.22 110 GLN B CA 1
ATOM 4333 C C . GLN B 1 110 ? 24.328 13.539 -19.875 1 52.22 110 GLN B C 1
ATOM 4335 O O . GLN B 1 110 ? 24.609 12.766 -20.781 1 52.22 110 GLN B O 1
ATOM 4340 N N . THR B 1 111 ? 23.047 13.703 -19.281 1 59.09 111 THR B N 1
ATOM 4341 C CA . THR B 1 111 ? 22.016 12.883 -19.906 1 59.09 111 THR B CA 1
ATOM 4342 C C . THR B 1 111 ? 21.078 13.742 -20.734 1 59.09 111 THR B C 1
ATOM 4344 O O . THR B 1 111 ? 20.859 14.914 -20.422 1 59.09 111 THR B O 1
ATOM 4347 N N . ALA B 1 112 ? 20.891 13.391 -21.906 1 58.44 112 ALA B N 1
ATOM 4348 C CA . ALA B 1 112 ? 19.953 14.055 -22.797 1 58.44 112 ALA B CA 1
ATOM 4349 C C . ALA B 1 112 ? 18.562 14.133 -22.188 1 58.44 112 ALA B C 1
ATOM 4351 O O . ALA B 1 112 ? 17.766 15.008 -22.531 1 58.44 112 ALA B O 1
ATOM 4352 N N . SER B 1 113 ? 18.328 13.219 -21.109 1 72.88 113 SER B N 1
ATOM 4353 C CA . SER B 1 113 ? 16.953 13.227 -20.609 1 72.88 113 SER B CA 1
ATOM 4354 C C . SER B 1 113 ? 16.922 12.961 -19.109 1 72.88 113 SER B C 1
ATOM 4356 O O . SER B 1 113 ? 17.75 12.219 -18.578 1 72.88 113 SER B O 1
ATOM 4358 N N . ALA B 1 114 ? 16.141 13.703 -18.438 1 84.06 114 ALA B N 1
ATOM 4359 C CA . ALA B 1 114 ? 15.953 13.523 -17 1 84.06 114 ALA B CA 1
ATOM 4360 C C . ALA B 1 114 ? 15.359 12.148 -16.688 1 84.06 114 ALA B C 1
ATOM 4362 O O . ALA B 1 114 ? 14.453 11.68 -17.391 1 84.06 114 ALA B O 1
ATOM 4363 N N . PRO B 1 115 ? 15.938 11.484 -15.672 1 90.69 115 PRO B N 1
ATOM 4364 C CA . PRO B 1 115 ? 15.297 10.234 -15.258 1 90.69 115 PRO B CA 1
ATOM 4365 C C . PRO B 1 115 ? 13.836 10.422 -14.844 1 90.69 115 PRO B C 1
ATOM 4367 O O . PRO B 1 115 ? 13.477 11.484 -14.32 1 90.69 115 PRO B O 1
ATOM 4370 N N . SER B 1 116 ? 12.977 9.438 -15.055 1 94.19 116 SER B N 1
ATOM 4371 C CA . SER B 1 116 ? 11.539 9.508 -14.789 1 94.19 116 SER B CA 1
ATOM 4372 C C . SER B 1 116 ? 11.266 9.828 -13.32 1 94.19 116 SER B C 1
ATOM 4374 O O . SER B 1 116 ? 10.367 10.609 -13.008 1 94.19 116 SER B O 1
ATOM 4376 N N . ASP B 1 117 ? 12.008 9.242 -12.469 1 94.88 117 ASP B N 1
ATOM 4377 C CA . ASP B 1 117 ? 11.758 9.406 -11.039 1 94.88 117 ASP B CA 1
ATOM 4378 C C . ASP B 1 117 ? 12.094 10.82 -10.586 1 94.88 117 ASP B C 1
ATOM 4380 O O . ASP B 1 117 ? 11.445 11.367 -9.695 1 94.88 117 ASP B O 1
ATOM 4384 N N . LEU B 1 118 ? 13.102 11.477 -11.211 1 95.44 118 LEU B N 1
ATOM 4385 C CA . LEU B 1 118 ? 13.422 12.859 -10.867 1 95.44 118 LEU B CA 1
ATOM 4386 C C . LEU B 1 118 ? 12.344 13.805 -11.367 1 95.44 118 LEU B C 1
ATOM 4388 O O . LEU B 1 118 ? 11.969 14.75 -10.672 1 95.44 118 LEU B O 1
ATOM 4392 N N . SER B 1 119 ? 11.898 13.594 -12.602 1 96.75 119 SER B N 1
ATOM 4393 C CA . SER B 1 119 ? 10.805 14.398 -13.133 1 96.75 119 SER B CA 1
ATOM 4394 C C . SER B 1 119 ? 9.562 14.297 -12.258 1 96.75 119 SER B C 1
ATOM 4396 O O . SER B 1 119 ? 8.922 15.305 -11.953 1 96.75 119 SER B O 1
ATOM 4398 N N . LEU B 1 120 ? 9.227 13.094 -11.875 1 98.19 120 LEU B N 1
ATOM 4399 C CA . LEU B 1 120 ? 8.086 12.867 -11 1 98.19 120 LEU B CA 1
ATOM 4400 C C . LEU B 1 120 ? 8.266 13.594 -9.672 1 98.19 120 LEU B C 1
ATOM 4402 O O . LEU B 1 120 ? 7.324 14.203 -9.156 1 98.19 120 LEU B O 1
ATOM 4406 N N . LEU B 1 121 ? 9.461 13.5 -9.109 1 98.31 121 LEU B N 1
ATOM 4407 C CA . LEU B 1 121 ? 9.758 14.172 -7.852 1 98.31 121 LEU B CA 1
ATOM 4408 C C . LEU B 1 121 ? 9.555 15.68 -7.973 1 98.31 121 LEU B C 1
ATOM 4410 O O . LEU B 1 121 ? 8.938 16.297 -7.102 1 98.31 121 LEU B O 1
ATOM 4414 N N . THR B 1 122 ? 10.047 16.203 -9.07 1 98.12 122 THR B N 1
ATOM 4415 C CA . THR B 1 122 ? 9.898 17.625 -9.312 1 98.12 122 THR B CA 1
ATOM 4416 C C . THR B 1 122 ? 8.422 18.016 -9.352 1 98.12 122 THR B C 1
ATOM 4418 O O . THR B 1 122 ? 8.023 19.016 -8.758 1 98.12 122 THR B O 1
ATOM 4421 N N . LEU B 1 123 ? 7.672 17.234 -10 1 98.19 123 LEU B N 1
ATOM 4422 C CA . LEU B 1 123 ? 6.242 17.5 -10.102 1 98.19 123 LEU B CA 1
ATOM 4423 C C . LEU B 1 123 ? 5.562 17.375 -8.742 1 98.19 123 LEU B C 1
ATOM 4425 O O . LEU B 1 123 ? 4.691 18.188 -8.406 1 98.19 123 LEU B O 1
ATOM 4429 N N . CYS B 1 124 ? 5.906 16.406 -7.945 1 98.69 124 CYS B N 1
ATOM 4430 C CA . CYS B 1 124 ? 5.32 16.219 -6.621 1 98.69 124 CYS B CA 1
ATOM 4431 C C . CYS B 1 124 ? 5.703 17.344 -5.684 1 98.69 124 CYS B C 1
ATOM 4433 O O . CYS B 1 124 ? 4.895 17.781 -4.855 1 98.69 124 CYS B O 1
ATOM 4435 N N . MET B 1 125 ? 6.988 17.828 -5.801 1 98.56 125 MET B N 1
ATOM 4436 C CA . MET B 1 125 ? 7.41 18.984 -5.023 1 98.56 125 MET B CA 1
ATOM 4437 C C . MET B 1 125 ? 6.543 20.203 -5.336 1 98.56 125 MET B C 1
ATOM 4439 O O . MET B 1 125 ? 6.199 20.969 -4.434 1 98.56 125 MET B O 1
ATOM 4443 N N . THR B 1 126 ? 6.18 20.328 -6.559 1 98.31 126 THR B N 1
ATOM 4444 C CA . THR B 1 126 ? 5.332 21.438 -6.98 1 98.31 126 THR B CA 1
ATOM 4445 C C . THR B 1 126 ? 3.908 21.25 -6.465 1 98.31 126 THR B C 1
ATOM 4447 O O . THR B 1 126 ? 3.283 22.203 -6 1 98.31 126 THR B O 1
ATOM 4450 N N . LEU B 1 127 ? 3.412 20.062 -6.508 1 98.31 127 LEU B N 1
ATOM 4451 C CA . LEU B 1 127 ? 2.041 19.781 -6.105 1 98.31 127 LEU B CA 1
ATOM 4452 C C . LEU B 1 127 ? 1.838 20.062 -4.621 1 98.31 127 LEU B C 1
ATOM 4454 O O . LEU B 1 127 ? 0.851 20.688 -4.234 1 98.31 127 LEU B O 1
ATOM 4458 N N . VAL B 1 128 ? 2.752 19.594 -3.768 1 98.5 128 VAL B N 1
ATOM 4459 C CA . VAL B 1 128 ? 2.561 19.656 -2.322 1 98.5 128 VAL B CA 1
ATOM 4460 C C . VAL B 1 128 ? 2.576 21.125 -1.872 1 98.5 128 VAL B C 1
ATOM 4462 O O . VAL B 1 128 ? 2.08 21.453 -0.792 1 98.5 128 VAL B O 1
ATOM 4465 N N . CYS B 1 129 ? 3.121 22.016 -2.732 1 98.25 129 CYS B N 1
ATOM 4466 C CA . CYS B 1 129 ? 3.178 23.438 -2.408 1 98.25 129 CYS B CA 1
ATOM 4467 C C . CYS B 1 129 ? 1.894 24.141 -2.826 1 98.25 129 CYS B C 1
ATOM 4469 O O . CYS B 1 129 ? 1.695 25.328 -2.512 1 98.25 129 CYS B O 1
ATOM 4471 N N . LYS B 1 130 ? 1.035 23.422 -3.479 1 96.88 130 LYS B N 1
ATOM 4472 C CA . LYS B 1 130 ? -0.251 24.016 -3.846 1 96.88 130 LYS B CA 1
ATOM 4473 C C . LYS B 1 130 ? -1.254 23.891 -2.701 1 96.88 130 LYS B C 1
ATOM 4475 O O . LYS B 1 130 ? -1.168 22.984 -1.882 1 96.88 130 LYS B O 1
ATOM 4480 N N . GLY B 1 131 ? -2.123 24.875 -2.609 1 95.81 131 GLY B N 1
ATOM 4481 C CA . GLY B 1 131 ? -3.113 24.906 -1.544 1 95.81 131 GLY B CA 1
ATOM 4482 C C . GLY B 1 131 ? -4.52 25.172 -2.047 1 95.81 131 GLY B C 1
ATOM 4483 O O . GLY B 1 131 ? -4.746 25.266 -3.254 1 95.81 131 GLY B O 1
ATOM 4484 N N . PRO B 1 132 ? -5.383 25.156 -1.134 1 96.94 132 PRO B N 1
ATOM 4485 C CA . PRO B 1 132 ? -6.777 25.406 -1.501 1 96.94 132 PRO B CA 1
ATOM 4486 C C . PRO B 1 132 ? -7.031 26.859 -1.878 1 96.94 132 PRO B C 1
ATOM 4488 O O . PRO B 1 132 ? -6.258 27.75 -1.505 1 96.94 132 PRO B O 1
ATOM 4491 N N . VAL B 1 133 ? -7.992 27.016 -2.686 1 93.81 133 VAL B N 1
ATOM 4492 C CA . VAL B 1 133 ? -8.555 28.312 -3.023 1 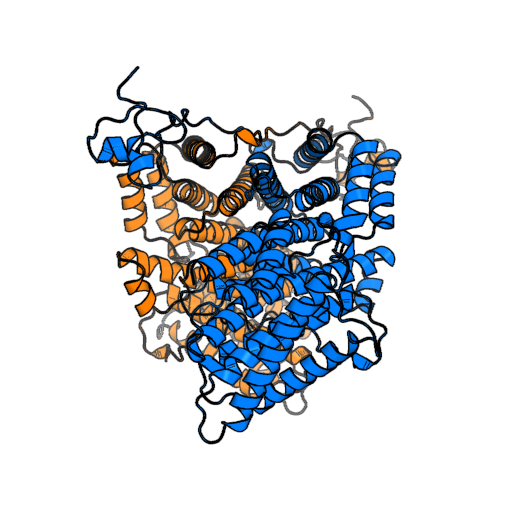93.81 133 VAL B CA 1
ATOM 4493 C C . VAL B 1 133 ? -10.023 28.375 -2.6 1 93.81 133 VAL B C 1
ATOM 4495 O O . VAL B 1 133 ? -10.836 27.562 -3.043 1 93.81 133 VAL B O 1
ATOM 4498 N N . GLY B 1 134 ? -10.367 29.312 -1.716 1 89.62 134 GLY B N 1
ATOM 4499 C CA . GLY B 1 134 ? -11.727 29.375 -1.202 1 89.62 134 GLY B CA 1
ATOM 4500 C C . GLY B 1 134 ? -12.109 28.172 -0.358 1 89.62 134 GLY B C 1
ATOM 4501 O O . GLY B 1 134 ? -13.258 27.75 -0.362 1 89.62 134 GLY B O 1
ATOM 4502 N N . GLY B 1 135 ? -11.141 27.547 0.133 1 90.44 135 GLY B N 1
ATOM 4503 C CA . GLY B 1 135 ? -11.391 26.453 1.067 1 90.44 135 GLY B CA 1
ATOM 4504 C C . GLY B 1 135 ? -11.43 25.094 0.402 1 90.44 135 GLY B C 1
ATOM 4505 O O . GLY B 1 135 ? -11.555 24.078 1.077 1 90.44 135 GLY B O 1
ATOM 4506 N N . GLU B 1 136 ? -11.344 25.094 -0.886 1 92.88 136 GLU B N 1
ATOM 4507 C CA . GLU B 1 136 ? -11.359 23.828 -1.609 1 92.88 136 GLU B CA 1
ATOM 4508 C C . GLU B 1 136 ? -10.18 23.734 -2.574 1 92.88 136 GLU B C 1
ATOM 4510 O O . GLU B 1 136 ? -9.672 24.75 -3.049 1 92.88 136 GLU B O 1
ATOM 4515 N N . LEU B 1 137 ? -9.805 22.484 -2.809 1 94.81 137 LEU B N 1
ATOM 4516 C CA . LEU B 1 137 ? -8.758 22.297 -3.799 1 94.81 137 LEU B CA 1
ATOM 4517 C C . LEU B 1 137 ? -9.289 22.531 -5.207 1 94.81 137 LEU B C 1
ATOM 4519 O O . LEU B 1 137 ? -10.32 21.984 -5.586 1 94.81 137 LEU B O 1
ATOM 4523 N N . PRO B 1 138 ? -8.609 23.359 -5.926 1 93.88 138 PRO B N 1
ATOM 4524 C CA . PRO B 1 138 ? -9.016 23.531 -7.32 1 93.88 138 PRO B CA 1
ATOM 4525 C C . PRO B 1 138 ? -9.016 22.219 -8.102 1 93.88 138 PRO B C 1
ATOM 4527 O O . PRO B 1 138 ? -8.227 21.328 -7.801 1 93.88 138 PRO B O 1
ATOM 4530 N N . LEU B 1 139 ? -9.828 22.141 -9.102 1 89.81 139 LEU B N 1
ATOM 4531 C CA . LEU B 1 139 ? -9.945 20.953 -9.93 1 89.81 139 LEU B CA 1
ATOM 4532 C C . LEU B 1 139 ? -8.609 20.625 -10.594 1 89.81 139 LEU B C 1
ATOM 4534 O O . LEU B 1 139 ? -8.242 19.453 -10.711 1 89.81 139 LEU B O 1
ATOM 4538 N N . SER B 1 140 ? -7.957 21.641 -10.992 1 90 140 SER B N 1
ATOM 4539 C CA . SER B 1 140 ? -6.668 21.453 -11.648 1 90 140 SER B CA 1
ATOM 4540 C C . SER B 1 140 ? -5.664 20.781 -10.719 1 90 140 SER B C 1
ATOM 4542 O O . SER B 1 140 ? -4.887 19.922 -11.141 1 90 140 SER B O 1
ATOM 4544 N N . THR B 1 141 ? -5.703 21.172 -9.469 1 95.25 141 THR B N 1
ATOM 4545 C CA . THR B 1 141 ? -4.797 20.609 -8.477 1 95.25 141 THR B CA 1
ATOM 4546 C C . THR B 1 141 ? -5.168 19.156 -8.18 1 95.25 141 THR B C 1
ATOM 4548 O O . THR B 1 141 ? -4.293 18.297 -8.078 1 95.25 141 THR B O 1
ATOM 4551 N N . ARG B 1 142 ? -6.422 18.875 -8.109 1 94.88 142 ARG B N 1
ATOM 4552 C CA . ARG B 1 142 ? -6.891 17.516 -7.887 1 94.88 142 ARG B CA 1
ATOM 4553 C C . ARG B 1 142 ? -6.516 16.609 -9.055 1 94.88 142 ARG B C 1
ATOM 4555 O O . ARG B 1 142 ? -6.125 15.453 -8.852 1 94.88 142 ARG B O 1
ATOM 4562 N N . SER B 1 143 ? -6.648 17.141 -10.188 1 92.69 143 SER B N 1
ATOM 4563 C CA . SER B 1 143 ? -6.312 16.391 -11.391 1 92.69 143 SER B CA 1
ATOM 4564 C C . SER B 1 143 ? -4.812 16.125 -11.477 1 92.69 143 SER B C 1
ATOM 4566 O O . SER B 1 143 ? -4.391 15.039 -11.883 1 92.69 143 SER B O 1
ATOM 4568 N N . MET B 1 144 ? -4.062 17.125 -11.156 1 94.88 144 MET B N 1
ATOM 4569 C CA . MET B 1 144 ? -2.617 16.922 -11.094 1 94.88 144 MET B CA 1
ATOM 4570 C C . MET B 1 144 ? -2.264 15.812 -10.109 1 94.88 144 MET B C 1
ATOM 4572 O O . MET B 1 144 ? -1.458 14.938 -10.43 1 94.88 144 MET B O 1
ATOM 4576 N N . TYR B 1 145 ? -2.908 15.914 -8.945 1 97.62 145 TYR B N 1
ATOM 4577 C CA . TYR B 1 145 ? -2.709 14.875 -7.945 1 97.62 145 TYR B CA 1
ATOM 4578 C C . TYR B 1 145 ? -3.041 13.492 -8.508 1 97.62 145 TYR B C 1
ATOM 4580 O O . TYR B 1 145 ? -2.24 12.562 -8.406 1 97.62 145 TYR B O 1
ATOM 4588 N N . ALA B 1 146 ? -4.172 13.359 -9.133 1 97 146 ALA B N 1
ATOM 4589 C CA . ALA B 1 146 ? -4.609 12.086 -9.703 1 97 146 ALA B CA 1
ATOM 4590 C C . ALA B 1 146 ? -3.641 11.602 -10.773 1 97 146 ALA B C 1
ATOM 4592 O O . ALA B 1 146 ? -3.303 10.422 -10.828 1 97 146 ALA B O 1
ATOM 4593 N N . SER B 1 147 ? -3.219 12.477 -11.555 1 95.81 147 SER B N 1
ATOM 4594 C CA . SER B 1 147 ? -2.285 12.148 -12.625 1 95.81 147 SER B CA 1
ATOM 4595 C C . SER B 1 147 ? -0.956 11.648 -12.07 1 95.81 147 SER B C 1
ATOM 4597 O O . SER B 1 147 ? -0.404 10.656 -12.555 1 95.81 147 SER B O 1
ATOM 4599 N N . LEU B 1 148 ? -0.446 12.352 -11.102 1 97.88 148 LEU B N 1
ATOM 4600 C CA . LEU B 1 148 ? 0.836 11.969 -10.523 1 97.88 148 LEU B CA 1
ATOM 4601 C C . LEU B 1 148 ? 0.736 10.609 -9.836 1 97.88 148 LEU B C 1
ATOM 4603 O O . LEU B 1 148 ? 1.665 9.805 -9.914 1 97.88 148 LEU B O 1
ATOM 4607 N N . LYS B 1 149 ? -0.361 10.414 -9.172 1 97.81 149 LYS B N 1
ATOM 4608 C CA . LYS B 1 149 ? -0.578 9.102 -8.57 1 97.81 149 LYS B CA 1
ATOM 4609 C C . LYS B 1 149 ? -0.58 8 -9.633 1 97.81 149 LYS B C 1
ATOM 4611 O O . LYS B 1 149 ? -0.059 6.906 -9.398 1 97.81 149 LYS B O 1
ATOM 4616 N N . SER B 1 150 ? -1.17 8.281 -10.773 1 96.88 150 SER B N 1
ATOM 4617 C CA . SER B 1 150 ? -1.185 7.332 -11.883 1 96.88 150 SER B CA 1
ATOM 4618 C C . SER B 1 150 ? 0.222 7.078 -12.414 1 96.88 150 SER B C 1
ATOM 4620 O O . SER B 1 150 ? 0.565 5.949 -12.766 1 96.88 150 SER B O 1
ATOM 4622 N N . PHE B 1 151 ? 1.036 8.07 -12.484 1 97.25 151 PHE B N 1
ATOM 4623 C CA . PHE B 1 151 ? 2.41 7.918 -12.953 1 97.25 151 PHE B CA 1
ATOM 4624 C C . PHE B 1 151 ? 3.221 7.078 -11.969 1 97.25 151 PHE B C 1
ATOM 4626 O O . PHE B 1 151 ? 4.094 6.309 -12.383 1 97.25 151 PHE B O 1
ATOM 4633 N N . VAL B 1 152 ? 2.951 7.281 -10.695 1 98.31 152 VAL B N 1
ATOM 4634 C CA . VAL B 1 152 ? 3.617 6.453 -9.695 1 98.31 152 VAL B CA 1
ATOM 4635 C C . VAL B 1 152 ? 3.301 4.98 -9.953 1 98.31 152 VAL B C 1
ATOM 4637 O O . VAL B 1 152 ? 4.199 4.133 -9.93 1 98.31 152 VAL B O 1
ATOM 4640 N N . ALA B 1 153 ? 2.061 4.707 -10.188 1 97.81 153 ALA B N 1
ATOM 4641 C CA . ALA B 1 153 ? 1.635 3.334 -10.438 1 97.81 153 ALA B CA 1
ATOM 4642 C C . ALA B 1 153 ? 2.295 2.781 -11.703 1 97.81 153 ALA B C 1
ATOM 4644 O O . ALA B 1 153 ? 2.729 1.627 -11.727 1 97.81 153 ALA B O 1
ATOM 4645 N N . LEU B 1 154 ? 2.391 3.588 -12.719 1 96.88 154 LEU B N 1
ATOM 4646 C CA . LEU B 1 154 ? 3.002 3.168 -13.977 1 96.88 154 LEU B CA 1
ATOM 4647 C C . LEU B 1 154 ? 4.48 2.846 -13.781 1 96.88 154 LEU B C 1
ATOM 4649 O O . LEU B 1 154 ? 4.957 1.802 -14.234 1 96.88 154 LEU B O 1
ATOM 4653 N N . LEU B 1 155 ? 5.141 3.729 -13.133 1 97 155 LEU B N 1
ATOM 4654 C CA . LEU B 1 155 ? 6.566 3.531 -12.906 1 97 155 LEU B CA 1
ATOM 4655 C C . LEU B 1 155 ? 6.812 2.297 -12.047 1 97 155 LEU B C 1
ATOM 4657 O O . LEU B 1 155 ? 7.73 1.52 -12.312 1 97 155 LEU B O 1
ATOM 4661 N N . GLU B 1 156 ? 5.992 2.146 -11.023 1 97.06 156 GLU B N 1
ATOM 4662 C CA . GLU B 1 156 ? 6.105 0.956 -10.188 1 97.06 156 GLU B CA 1
ATOM 4663 C C . GLU B 1 156 ? 5.902 -0.315 -11.008 1 97.06 156 GLU B C 1
ATOM 4665 O O . GLU B 1 156 ? 6.648 -1.283 -10.859 1 97.06 156 GLU B O 1
ATOM 4670 N N . ALA B 1 157 ? 4.906 -0.281 -11.859 1 96.19 157 ALA B N 1
ATOM 4671 C CA . ALA B 1 157 ? 4.594 -1.438 -12.695 1 96.19 157 ALA B CA 1
ATOM 4672 C C . ALA B 1 157 ? 5.762 -1.774 -13.617 1 96.19 157 ALA B C 1
ATOM 4674 O O . ALA B 1 157 ? 5.949 -2.934 -13.992 1 96.19 157 ALA B O 1
ATOM 4675 N N . MET B 1 158 ? 6.527 -0.784 -13.898 1 93.44 158 MET B N 1
ATOM 4676 C CA . MET B 1 158 ? 7.656 -0.977 -14.805 1 93.44 158 MET B CA 1
ATOM 4677 C C . MET B 1 158 ? 8.922 -1.32 -14.023 1 93.44 158 MET B C 1
ATOM 4679 O O . MET B 1 158 ? 10 -1.428 -14.609 1 93.44 158 MET B O 1
ATOM 4683 N N . GLY B 1 159 ? 8.781 -1.382 -12.742 1 92.44 159 GLY B N 1
ATOM 4684 C CA . GLY B 1 159 ? 9.867 -1.92 -11.938 1 92.44 159 GLY B CA 1
ATOM 4685 C C . GLY B 1 159 ? 10.664 -0.848 -11.211 1 92.44 159 GLY B C 1
ATOM 4686 O O . GLY B 1 159 ? 11.688 -1.141 -10.594 1 92.44 159 GLY B O 1
ATOM 4687 N N . THR B 1 160 ? 10.195 0.414 -11.281 1 94.38 160 THR B N 1
ATOM 4688 C CA . THR B 1 160 ? 10.938 1.495 -10.641 1 94.38 160 THR B CA 1
ATOM 4689 C C . THR B 1 160 ? 10.664 1.526 -9.141 1 94.38 160 THR B C 1
ATOM 4691 O O . THR B 1 160 ? 9.508 1.602 -8.719 1 94.38 160 THR B O 1
ATOM 4694 N N . ASN B 1 161 ? 11.719 1.452 -8.336 1 95.19 161 ASN B N 1
ATOM 4695 C CA . ASN B 1 161 ? 11.695 1.646 -6.887 1 95.19 161 ASN B CA 1
ATOM 4696 C C . ASN B 1 161 ? 12.977 2.301 -6.387 1 95.19 161 ASN B C 1
ATOM 4698 O O . ASN B 1 161 ? 13.844 1.626 -5.828 1 95.19 161 ASN B O 1
ATOM 4702 N N . SER B 1 162 ? 13.078 3.531 -6.617 1 95.69 162 SER B N 1
ATOM 4703 C CA . SER B 1 162 ? 14.258 4.316 -6.25 1 95.69 162 SER B CA 1
ATOM 4704 C C . SER B 1 162 ? 13.953 5.246 -5.078 1 95.69 162 SER B C 1
ATOM 4706 O O . SER B 1 162 ? 12.805 5.375 -4.664 1 95.69 162 SER B O 1
ATOM 4708 N N . LEU B 1 163 ? 14.969 5.848 -4.562 1 95.69 163 LEU B N 1
ATOM 4709 C CA . LEU B 1 163 ? 14.797 6.801 -3.469 1 95.69 163 LEU B CA 1
ATOM 4710 C C . LEU B 1 163 ? 13.922 7.969 -3.898 1 95.69 163 LEU B C 1
ATOM 4712 O O . LEU B 1 163 ? 13.031 8.391 -3.152 1 95.69 163 LEU B O 1
ATOM 4716 N N . GLU B 1 164 ? 14.172 8.484 -5.109 1 96.88 164 GLU B N 1
ATOM 4717 C CA . GLU B 1 164 ? 13.367 9.578 -5.648 1 96.88 164 GLU B CA 1
ATOM 4718 C C . GLU B 1 164 ? 11.898 9.18 -5.785 1 96.88 164 GLU B C 1
ATOM 4720 O O . GLU B 1 164 ? 11 9.977 -5.516 1 96.88 164 GLU B O 1
ATOM 4725 N N . MET B 1 165 ? 11.711 7.938 -6.184 1 97.75 165 MET B N 1
ATOM 4726 C CA . MET B 1 165 ? 10.359 7.41 -6.289 1 97.75 165 MET B CA 1
ATOM 4727 C C . MET B 1 165 ? 9.672 7.395 -4.926 1 97.75 165 MET B C 1
ATOM 4729 O O . MET B 1 165 ? 8.508 7.777 -4.805 1 97.75 165 MET B O 1
ATOM 4733 N N . LEU B 1 166 ? 10.375 6.969 -3.939 1 98.12 166 LEU B N 1
ATOM 4734 C CA . LEU B 1 166 ? 9.836 6.926 -2.584 1 98.12 166 LEU B CA 1
ATOM 4735 C C . LEU B 1 166 ? 9.516 8.328 -2.084 1 98.12 166 LEU B C 1
ATOM 4737 O O . LEU B 1 166 ? 8.477 8.547 -1.444 1 98.12 166 LEU B O 1
ATOM 4741 N N . GLN B 1 167 ? 10.414 9.188 -2.348 1 98.5 167 GLN B N 1
ATOM 4742 C CA . GLN B 1 167 ? 10.203 10.57 -1.941 1 98.5 167 GLN B CA 1
ATOM 4743 C C . GLN B 1 167 ? 8.977 11.172 -2.629 1 98.5 167 GLN B C 1
ATOM 4745 O O . GLN B 1 167 ? 8.203 11.898 -2.004 1 98.5 167 GLN B O 1
ATOM 4750 N N . SER B 1 168 ? 8.781 10.867 -3.889 1 98.75 168 SER B N 1
ATOM 4751 C CA . SER B 1 168 ? 7.59 11.312 -4.605 1 98.75 168 SER B CA 1
ATOM 4752 C C . SER B 1 168 ? 6.324 10.75 -3.969 1 98.75 168 SER B C 1
ATOM 4754 O O . SER B 1 168 ? 5.363 11.484 -3.736 1 98.75 168 SER B O 1
ATOM 4756 N N . ARG B 1 169 ? 6.34 9.438 -3.678 1 98.44 169 ARG B N 1
ATOM 4757 C CA . ARG B 1 169 ? 5.215 8.789 -3.01 1 98.44 169 ARG B CA 1
ATOM 4758 C C . ARG B 1 169 ? 4.898 9.477 -1.685 1 98.44 169 ARG B C 1
ATOM 4760 O O . ARG B 1 169 ? 3.732 9.688 -1.35 1 98.44 169 ARG B O 1
ATOM 4767 N N . LEU B 1 170 ? 5.906 9.773 -1.01 1 98.12 170 LEU B N 1
ATOM 4768 C CA . LEU B 1 170 ? 5.766 10.367 0.316 1 98.12 170 LEU B CA 1
ATOM 4769 C C . LEU B 1 170 ? 5.16 11.758 0.226 1 98.12 170 LEU B C 1
ATOM 4771 O O . LEU B 1 170 ? 4.305 12.125 1.036 1 98.12 170 LEU B O 1
ATOM 4775 N N . LEU B 1 171 ? 5.664 12.492 -0.704 1 98.75 171 LEU B N 1
ATOM 4776 C CA . LEU B 1 171 ? 5.109 13.836 -0.877 1 98.75 171 LEU B CA 1
ATOM 4777 C C . LEU B 1 171 ? 3.639 13.766 -1.274 1 98.75 171 LEU B C 1
ATOM 4779 O O . LEU B 1 171 ? 2.832 14.586 -0.838 1 98.75 171 LEU B O 1
ATOM 4783 N N . LEU B 1 172 ? 3.258 12.789 -2.078 1 98.5 172 LEU B N 1
ATOM 4784 C CA . LEU B 1 172 ? 1.849 12.594 -2.4 1 98.5 172 LEU B CA 1
ATOM 4785 C C . LEU B 1 172 ? 1.048 12.25 -1.148 1 98.5 172 LEU B C 1
ATOM 4787 O O . LEU B 1 172 ? -0.073 12.727 -0.972 1 98.5 172 LEU B O 1
ATOM 4791 N N . THR B 1 173 ? 1.624 11.43 -0.309 1 97.81 173 THR B N 1
ATOM 4792 C CA . THR B 1 173 ? 0.945 11.055 0.925 1 97.81 173 THR B CA 1
ATOM 4793 C C . THR B 1 173 ? 0.746 12.266 1.828 1 97.81 173 THR B C 1
ATOM 4795 O O . THR B 1 173 ? -0.31 12.422 2.445 1 97.81 173 THR B O 1
ATOM 4798 N N . VAL B 1 174 ? 1.757 13.117 1.907 1 97.88 174 VAL B N 1
ATOM 4799 C CA . VAL B 1 174 ? 1.657 14.344 2.688 1 97.88 174 VAL B CA 1
ATOM 4800 C C . VAL B 1 174 ? 0.537 15.219 2.131 1 97.88 174 VAL B C 1
ATOM 4802 O O . VAL B 1 174 ? -0.245 15.797 2.893 1 97.88 174 VAL B O 1
ATOM 4805 N N . PHE B 1 175 ? 0.51 15.312 0.814 1 98.12 175 PHE B N 1
ATOM 4806 C CA . PHE B 1 175 ? -0.563 16.047 0.158 1 98.12 175 PHE B CA 1
ATOM 4807 C C . PHE B 1 175 ? -1.923 15.461 0.515 1 98.12 175 PHE B C 1
ATOM 4809 O O . PHE B 1 175 ? -2.869 16.203 0.799 1 98.12 175 PHE B O 1
ATOM 4816 N N . GLU B 1 176 ? -2.051 14.141 0.54 1 97.06 176 GLU B N 1
ATOM 4817 C CA . GLU B 1 176 ? -3.285 13.438 0.88 1 97.06 176 GLU B CA 1
ATOM 4818 C C . GLU B 1 176 ? -3.703 13.727 2.318 1 97.06 176 GLU B C 1
ATOM 4820 O O . GLU B 1 176 ? -4.875 14.008 2.586 1 97.06 176 GLU B O 1
ATOM 4825 N N . ILE B 1 177 ? -2.744 13.672 3.201 1 95.19 177 ILE B N 1
ATOM 4826 C CA . ILE B 1 177 ? -3.018 13.93 4.609 1 95.19 177 ILE B CA 1
ATOM 4827 C C . ILE B 1 177 ? -3.475 15.375 4.793 1 95.19 177 ILE B C 1
ATOM 4829 O O . ILE B 1 177 ? -4.492 15.633 5.438 1 95.19 177 ILE B O 1
ATOM 4833 N N . GLY B 1 178 ? -2.748 16.25 4.199 1 96.62 178 GLY B N 1
ATOM 4834 C CA . GLY B 1 178 ? -3.039 17.672 4.352 1 96.62 178 GLY B CA 1
ATOM 4835 C C . GLY B 1 178 ? -4.402 18.062 3.811 1 96.62 178 GLY B C 1
ATOM 4836 O O . GLY B 1 178 ? -5.051 18.969 4.34 1 96.62 178 GLY B O 1
ATOM 4837 N N . HIS B 1 179 ? -4.797 17.344 2.861 1 96.44 179 HIS B N 1
ATOM 4838 C CA . HIS B 1 179 ? -6.047 17.766 2.23 1 96.44 179 HIS B CA 1
ATOM 4839 C C . HIS B 1 179 ? -7.152 16.75 2.475 1 96.44 179 HIS B C 1
ATOM 4841 O O . HIS B 1 179 ? -8.133 16.703 1.731 1 96.44 179 HIS B O 1
ATOM 4847 N N . ALA B 1 180 ? -6.922 15.906 3.439 1 93.12 180 ALA B N 1
ATOM 4848 C CA . ALA B 1 180 ? -7.922 14.977 3.953 1 93.12 180 ALA B CA 1
ATOM 4849 C C . ALA B 1 180 ? -8.43 14.055 2.848 1 93.12 180 ALA B C 1
ATOM 4851 O O . ALA B 1 180 ? -9.641 13.859 2.697 1 93.12 180 ALA B O 1
ATOM 4852 N N . MET B 1 181 ? -7.5 13.555 2.088 1 93.69 181 MET B N 1
ATOM 4853 C CA . MET B 1 181 ? -7.852 12.586 1.05 1 93.69 181 MET B CA 1
ATOM 4854 C C . MET B 1 181 ? -7.812 11.164 1.594 1 93.69 181 MET B C 1
ATOM 4856 O O . MET B 1 181 ? -6.836 10.445 1.384 1 93.69 181 MET B O 1
ATOM 4860 N N . TYR B 1 182 ? -8.891 10.805 2.203 1 89.88 182 TYR B N 1
ATOM 4861 C CA . TYR B 1 182 ? -9.023 9.469 2.756 1 89.88 182 TYR B CA 1
ATOM 4862 C C . TYR B 1 182 ? -10.008 8.633 1.94 1 89.88 182 TYR B C 1
ATOM 4864 O O . TYR B 1 182 ? -11.016 9.148 1.465 1 89.88 182 TYR B O 1
ATOM 4872 N N . PRO B 1 183 ? -9.711 7.359 1.735 1 92.44 183 PRO B N 1
ATOM 4873 C CA . PRO B 1 183 ? -8.711 6.543 2.428 1 92.44 183 PRO B CA 1
ATOM 4874 C C . PRO B 1 183 ? -7.367 6.512 1.7 1 92.44 183 PRO B C 1
ATOM 4876 O O . PRO B 1 183 ? -6.473 5.754 2.084 1 92.44 183 PRO B O 1
ATOM 4879 N N . SER B 1 184 ? -7.168 7.312 0.741 1 95.38 184 SER B N 1
ATOM 4880 C CA . SER B 1 184 ? -5.965 7.266 -0.086 1 95.38 184 SER B CA 1
ATOM 4881 C C . SER B 1 184 ? -4.707 7.445 0.757 1 95.38 184 SER B C 1
ATOM 4883 O O . SER B 1 184 ? -3.715 6.742 0.556 1 95.38 184 SER B O 1
ATOM 4885 N N . ALA B 1 185 ? -4.723 8.422 1.661 1 94.81 185 ALA B N 1
ATOM 4886 C CA . ALA B 1 185 ? -3.562 8.656 2.516 1 94.81 185 ALA B CA 1
ATOM 4887 C C . ALA B 1 185 ? -3.189 7.398 3.295 1 94.81 185 ALA B C 1
ATOM 4889 O O . ALA B 1 185 ? -2.016 7.027 3.367 1 94.81 185 ALA B O 1
ATOM 4890 N N . TYR B 1 186 ? -4.203 6.738 3.807 1 92.81 186 TYR B N 1
ATOM 4891 C CA . TYR B 1 186 ? -4.039 5.52 4.59 1 92.81 186 TYR B CA 1
ATOM 4892 C C . TYR B 1 186 ? -3.465 4.395 3.732 1 92.81 186 TYR B C 1
ATOM 4894 O O . TYR B 1 186 ? -2.559 3.68 4.164 1 92.81 186 TYR B O 1
ATOM 4902 N N . ILE B 1 187 ? -3.936 4.238 2.566 1 94.94 187 ILE B N 1
ATOM 4903 C CA . ILE B 1 187 ? -3.494 3.219 1.621 1 94.94 187 ILE B CA 1
ATOM 4904 C C . ILE B 1 187 ? -2.068 3.516 1.168 1 94.94 187 ILE B C 1
ATOM 4906 O O . ILE B 1 187 ? -1.211 2.629 1.17 1 94.94 187 ILE B O 1
ATOM 4910 N N . SER B 1 188 ? -1.782 4.785 0.844 1 96.81 188 SER B N 1
ATOM 4911 C CA . SER B 1 188 ? -0.468 5.203 0.368 1 96.81 188 SER B CA 1
ATOM 4912 C C . SER B 1 188 ? 0.601 4.988 1.435 1 96.81 188 SER B C 1
ATOM 4914 O O . SER B 1 188 ? 1.722 4.578 1.124 1 96.81 188 SER B O 1
ATOM 4916 N N . ALA B 1 189 ? 0.254 5.273 2.666 1 94.62 189 ALA B N 1
ATOM 4917 C CA . ALA B 1 189 ? 1.22 5.125 3.75 1 94.62 189 ALA B CA 1
ATOM 4918 C C . ALA B 1 189 ? 1.695 3.68 3.867 1 94.62 189 ALA B C 1
ATOM 4920 O O . ALA B 1 189 ? 2.893 3.424 4.023 1 94.62 189 ALA B O 1
ATOM 4921 N N . ALA B 1 190 ? 0.793 2.781 3.744 1 92.31 190 ALA B N 1
ATOM 4922 C CA . ALA B 1 190 ? 1.156 1.369 3.826 1 92.31 190 ALA B CA 1
ATOM 4923 C C . ALA B 1 190 ? 2.02 0.954 2.637 1 92.31 190 ALA B C 1
ATOM 4925 O O . ALA B 1 190 ? 2.994 0.218 2.797 1 92.31 190 ALA B O 1
ATOM 4926 N N . ALA B 1 191 ? 1.6 1.362 1.492 1 95.5 191 ALA B N 1
ATOM 4927 C CA . ALA B 1 191 ? 2.369 1.064 0.287 1 95.5 191 ALA B CA 1
ATOM 4928 C C . ALA B 1 191 ? 3.793 1.602 0.399 1 95.5 191 ALA B C 1
ATOM 4930 O O . ALA B 1 191 ? 4.75 0.932 0.001 1 95.5 191 ALA B O 1
ATOM 4931 N N . ASN B 1 192 ? 3.932 2.791 0.941 1 96.62 192 ASN B N 1
ATOM 4932 C CA . ASN B 1 192 ? 5.246 3.41 1.083 1 96.62 192 ASN B CA 1
ATOM 4933 C C . ASN B 1 192 ? 6.137 2.617 2.033 1 96.62 192 ASN B C 1
ATOM 4935 O O . ASN B 1 192 ? 7.348 2.527 1.825 1 96.62 192 ASN B O 1
ATOM 4939 N N . MET B 1 193 ? 5.547 2.115 3.057 1 93 193 MET B N 1
ATOM 4940 C CA . MET B 1 193 ? 6.305 1.315 4.012 1 93 193 MET B CA 1
ATOM 4941 C C . MET B 1 193 ? 6.953 0.119 3.326 1 93 193 MET B C 1
ATOM 4943 O O . MET B 1 193 ? 8.156 -0.116 3.482 1 93 193 MET B O 1
ATOM 4947 N N . ARG B 1 194 ? 6.195 -0.541 2.529 1 93.12 194 ARG B N 1
ATOM 4948 C CA . ARG B 1 194 ? 6.715 -1.739 1.879 1 93.12 194 ARG B CA 1
ATOM 4949 C C . ARG B 1 194 ? 7.688 -1.378 0.764 1 93.12 194 ARG B C 1
ATOM 4951 O O . ARG B 1 194 ? 8.664 -2.094 0.53 1 93.12 194 ARG B O 1
ATOM 4958 N N . ALA B 1 195 ? 7.398 -0.32 0.083 1 95.06 195 ALA B N 1
ATOM 4959 C CA . ALA B 1 195 ? 8.344 0.136 -0.936 1 95.06 195 ALA B CA 1
ATOM 4960 C C . ALA B 1 195 ? 9.695 0.462 -0.319 1 95.06 195 ALA B C 1
ATOM 4962 O O . ALA B 1 195 ? 10.742 0.136 -0.892 1 95.06 195 ALA B O 1
ATOM 4963 N N . ALA B 1 196 ? 9.68 1.074 0.839 1 94.81 196 ALA B N 1
ATOM 4964 C CA . ALA B 1 196 ? 10.906 1.467 1.523 1 94.81 196 ALA B CA 1
ATOM 4965 C C . ALA B 1 196 ? 11.68 0.244 2.008 1 94.81 196 ALA B C 1
ATOM 4967 O O . ALA B 1 196 ? 12.906 0.172 1.852 1 94.81 196 ALA B O 1
ATOM 4968 N N . VAL B 1 197 ? 10.984 -0.646 2.58 1 89.81 197 VAL B N 1
ATOM 4969 C CA . VAL B 1 197 ? 11.609 -1.873 3.062 1 89.81 197 VAL B CA 1
ATOM 4970 C C . VAL B 1 197 ? 12.25 -2.623 1.894 1 89.81 197 VAL B C 1
ATOM 4972 O O . VAL B 1 197 ? 13.367 -3.125 2.006 1 89.81 197 VAL B O 1
ATOM 4975 N N . SER B 1 198 ? 11.531 -2.66 0.812 1 90.44 198 SER B N 1
ATOM 4976 C CA . SER B 1 198 ? 12.047 -3.344 -0.371 1 90.44 198 SER B CA 1
ATOM 4977 C C . SER B 1 198 ? 13.305 -2.664 -0.902 1 90.44 198 SER B C 1
ATOM 4979 O O . SER B 1 198 ? 14.188 -3.324 -1.448 1 90.44 198 SER B O 1
ATOM 4981 N N . LEU B 1 199 ? 13.359 -1.342 -0.767 1 91.44 199 LEU B N 1
ATOM 4982 C CA . LEU B 1 199 ? 14.531 -0.599 -1.204 1 91.44 199 LEU B CA 1
ATOM 4983 C C . LEU B 1 199 ? 15.68 -0.764 -0.213 1 91.44 199 LEU B C 1
ATOM 4985 O O . LEU B 1 199 ? 16.828 -0.465 -0.534 1 91.44 199 LEU B O 1
ATOM 4989 N N . GLY B 1 200 ? 15.383 -1.156 1.019 1 87.38 200 GLY B N 1
ATOM 4990 C CA . GLY B 1 200 ? 16.391 -1.426 2.033 1 87.38 200 GLY B CA 1
ATOM 4991 C C . GLY B 1 200 ? 16.75 -0.203 2.855 1 87.38 200 GLY B C 1
ATOM 4992 O O . GLY B 1 200 ? 17.812 -0.162 3.486 1 87.38 200 GLY B O 1
ATOM 4993 N N . ILE B 1 201 ? 15.867 0.803 2.844 1 91.06 201 ILE B N 1
ATOM 4994 C CA . ILE B 1 201 ? 16.281 2.033 3.512 1 91.06 201 ILE B CA 1
ATOM 4995 C C . ILE B 1 201 ? 15.852 1.99 4.977 1 91.06 201 ILE B C 1
ATOM 4997 O O . ILE B 1 201 ? 16.109 2.93 5.734 1 91.06 201 ILE B O 1
ATOM 5001 N N . ASN B 1 202 ? 15.188 0.965 5.391 1 87.12 202 ASN B N 1
ATOM 5002 C CA . ASN B 1 202 ? 14.867 0.771 6.801 1 87.12 202 ASN B CA 1
ATOM 5003 C C . ASN B 1 202 ? 16.062 0.219 7.578 1 87.12 202 ASN B C 1
ATOM 5005 O O . ASN B 1 202 ? 15.945 -0.074 8.766 1 87.12 202 ASN B O 1
ATOM 5009 N N . ALA B 1 203 ? 17.125 0.129 6.973 1 81.56 203 ALA B N 1
ATOM 5010 C CA . ALA B 1 203 ? 18.328 -0.427 7.57 1 81.56 203 ALA B CA 1
ATOM 5011 C C . ALA B 1 203 ? 18.969 0.561 8.547 1 81.56 203 ALA B C 1
ATOM 5013 O O . ALA B 1 203 ? 18.516 1.707 8.648 1 81.56 203 ALA B O 1
ATOM 5014 N N . THR B 1 204 ? 19.922 0.048 9.203 1 76.69 204 THR B N 1
ATOM 5015 C CA . THR B 1 204 ? 20.656 0.892 10.141 1 76.69 204 THR B CA 1
ATOM 5016 C C . THR B 1 204 ? 21.5 1.924 9.398 1 76.69 204 THR B C 1
ATOM 5018 O O . THR B 1 204 ? 21.766 1.772 8.203 1 76.69 204 THR B O 1
ATOM 5021 N N . SER B 1 205 ? 21.875 2.902 10.156 1 79.62 205 SER B N 1
ATOM 5022 C CA . SER B 1 205 ? 22.688 3.955 9.57 1 79.62 205 SER B CA 1
ATOM 5023 C C . SER B 1 205 ? 24 3.391 9.008 1 79.62 205 SER B C 1
ATOM 5025 O O . SER B 1 205 ? 24.453 3.82 7.949 1 79.62 205 SER B O 1
ATOM 5027 N N . GLU B 1 206 ? 24.484 2.498 9.711 1 81.19 206 GLU B N 1
ATOM 5028 C CA . GLU B 1 206 ? 25.734 1.878 9.273 1 81.19 206 GLU B CA 1
ATOM 5029 C C . GLU B 1 206 ? 25.547 1.109 7.973 1 81.19 206 GLU B C 1
ATOM 5031 O O . GLU B 1 206 ? 26.359 1.223 7.055 1 81.19 206 GLU B O 1
ATOM 5036 N N . ASP B 1 207 ? 24.453 0.451 7.93 1 83.06 207 ASP B N 1
ATOM 5037 C CA . ASP B 1 207 ? 24.188 -0.351 6.742 1 83.06 207 ASP B CA 1
ATOM 5038 C C . ASP B 1 207 ? 23.875 0.537 5.539 1 83.06 207 ASP B C 1
ATOM 5040 O O . ASP B 1 207 ? 24.234 0.213 4.406 1 83.06 207 ASP B O 1
ATOM 5044 N N . LEU B 1 208 ? 23.234 1.603 5.809 1 86.25 208 LEU B N 1
ATOM 5045 C CA . LEU B 1 208 ? 22.891 2.523 4.73 1 86.25 208 LEU B CA 1
ATOM 5046 C C . LEU B 1 208 ? 24.141 3.18 4.156 1 86.25 208 LEU B C 1
ATOM 5048 O O . LEU B 1 208 ? 24.25 3.367 2.943 1 86.25 208 LEU B O 1
ATOM 5052 N N . THR B 1 209 ? 25.047 3.492 5.023 1 84.69 209 THR B N 1
ATOM 5053 C CA . THR B 1 209 ? 26.297 4.109 4.582 1 84.69 209 THR B CA 1
ATOM 5054 C C . THR B 1 209 ? 27.094 3.146 3.717 1 84.69 209 THR B C 1
ATOM 5056 O O . THR B 1 209 ? 27.781 3.564 2.777 1 84.69 209 THR B O 1
ATOM 5059 N N . LYS B 1 210 ? 26.984 1.909 3.998 1 82.38 210 LYS B N 1
ATOM 5060 C CA . LYS B 1 210 ? 27.656 0.894 3.199 1 82.38 210 LYS B CA 1
ATOM 5061 C C . LYS B 1 210 ? 26.969 0.703 1.852 1 82.38 210 LYS B C 1
ATOM 5063 O O . LYS B 1 210 ? 27.641 0.527 0.829 1 82.38 210 LYS B O 1
ATOM 5068 N N . ALA B 1 211 ? 25.688 0.837 1.938 1 81.44 211 ALA B N 1
ATOM 5069 C CA . ALA B 1 211 ? 24.891 0.544 0.748 1 81.44 211 ALA B CA 1
ATOM 5070 C C . ALA B 1 211 ? 24.938 1.704 -0.243 1 81.44 211 ALA B C 1
ATOM 5072 O O . ALA B 1 211 ? 24.938 1.492 -1.458 1 81.44 211 ALA B O 1
ATOM 5073 N N . PHE B 1 212 ? 24.922 2.893 0.375 1 81.56 212 PHE B N 1
ATOM 5074 C CA . PHE B 1 212 ? 24.938 4.074 -0.481 1 81.56 212 PHE B CA 1
ATOM 5075 C C . PHE B 1 212 ? 26.344 4.676 -0.545 1 81.56 212 PHE B C 1
ATOM 5077 O O . PHE B 1 212 ? 26.938 4.977 0.489 1 81.56 212 PHE B O 1
ATOM 5084 N N . GLN B 1 213 ? 27.047 4.625 -1.617 1 76.38 213 GLN B N 1
ATOM 5085 C CA . GLN B 1 213 ? 28.406 5.125 -1.771 1 76.38 213 GLN B CA 1
ATOM 5086 C C . GLN B 1 213 ? 28.5 6.609 -1.428 1 76.38 213 GLN B C 1
ATOM 5088 O O . GLN B 1 213 ? 29.516 7.082 -0.929 1 76.38 213 GLN B O 1
ATOM 5093 N N . ASP B 1 214 ? 27.422 7.293 -1.623 1 84.25 214 ASP B N 1
ATOM 5094 C CA . ASP B 1 214 ? 27.344 8.719 -1.332 1 84.25 214 ASP B CA 1
ATOM 5095 C C . ASP B 1 214 ? 26.688 8.969 0.023 1 84.25 214 ASP B C 1
ATOM 5097 O O . ASP B 1 214 ? 25.516 8.641 0.221 1 84.25 214 ASP B O 1
ATOM 5101 N N . SER B 1 215 ? 27.5 9.562 0.919 1 86.12 215 SER B N 1
ATOM 5102 C CA . SER B 1 215 ? 27.031 9.82 2.279 1 86.12 215 SER B CA 1
ATOM 5103 C C . SER B 1 215 ? 25.781 10.68 2.281 1 86.12 215 SER B C 1
ATOM 5105 O O . SER B 1 215 ? 24.906 10.516 3.135 1 86.12 215 SER B O 1
ATOM 5107 N N . ARG B 1 216 ? 25.781 11.555 1.355 1 87.38 216 ARG B N 1
ATOM 5108 C CA . ARG B 1 216 ? 24.594 12.414 1.267 1 87.38 216 ARG B CA 1
ATOM 5109 C C . ARG B 1 216 ? 23.359 11.609 0.899 1 87.38 216 ARG B C 1
ATOM 5111 O O . ARG B 1 216 ? 22.281 11.844 1.435 1 87.38 216 ARG B O 1
ATOM 5118 N N . LYS B 1 217 ? 23.625 10.688 0.088 1 89.69 217 LYS B N 1
ATOM 5119 C CA . LYS B 1 217 ? 22.5 9.844 -0.333 1 89.69 217 LYS B CA 1
ATOM 5120 C C . LYS B 1 217 ? 22.062 8.922 0.797 1 89.69 217 LYS B C 1
ATOM 5122 O O . LYS B 1 217 ? 20.859 8.641 0.938 1 89.69 217 LYS B O 1
ATOM 5127 N N . ALA B 1 218 ? 22.953 8.516 1.544 1 92 218 ALA B N 1
ATOM 5128 C CA . ALA B 1 218 ? 22.625 7.68 2.697 1 92 218 ALA B CA 1
ATOM 5129 C C . ALA B 1 218 ? 21.797 8.453 3.719 1 92 218 ALA B C 1
ATOM 5131 O O . ALA B 1 218 ? 20.844 7.922 4.281 1 92 218 ALA B O 1
ATOM 5132 N N . GLU B 1 219 ? 22.203 9.672 3.912 1 92.12 219 GLU B N 1
ATOM 5133 C CA . GLU B 1 219 ? 21.453 10.516 4.848 1 92.12 219 GLU B CA 1
ATOM 5134 C C . GLU B 1 219 ? 20.047 10.812 4.332 1 92.12 219 GLU B C 1
ATOM 5136 O O . GLU B 1 219 ? 19.094 10.82 5.105 1 92.12 219 GLU B O 1
ATOM 5141 N N . GLU B 1 220 ? 19.984 11.016 3.094 1 93.94 220 GLU B N 1
ATOM 5142 C CA . GLU B 1 220 ? 18.672 11.25 2.486 1 93.94 220 GLU B CA 1
ATOM 5143 C C . GLU B 1 220 ? 17.766 10.031 2.637 1 93.94 220 GLU B C 1
ATOM 5145 O O . GLU B 1 220 ? 16.562 10.164 2.863 1 93.94 220 GLU B O 1
ATOM 5150 N N . ALA B 1 221 ? 18.391 8.891 2.451 1 94.94 221 ALA B N 1
ATOM 5151 C CA . ALA B 1 221 ? 17.641 7.645 2.631 1 94.94 221 ALA B CA 1
ATOM 5152 C C . ALA B 1 221 ? 17.141 7.508 4.062 1 94.94 221 ALA B C 1
ATOM 5154 O O . ALA B 1 221 ? 15.992 7.113 4.289 1 94.94 221 ALA B O 1
ATOM 5155 N N . ARG B 1 222 ? 17.938 7.867 4.969 1 93.56 222 ARG B N 1
ATOM 5156 C CA . ARG B 1 222 ? 17.562 7.809 6.379 1 93.56 222 ARG B CA 1
ATOM 5157 C C . ARG B 1 222 ? 16.406 8.758 6.676 1 93.56 222 ARG B C 1
ATOM 5159 O O . ARG B 1 222 ? 15.453 8.391 7.355 1 93.56 222 ARG B O 1
ATOM 5166 N N . GLN B 1 223 ? 16.531 9.914 6.176 1 95.25 223 GLN B N 1
ATOM 5167 C CA . GLN B 1 223 ? 15.484 10.906 6.395 1 95.25 223 GLN B CA 1
ATOM 5168 C C . GLN B 1 223 ? 14.188 10.5 5.715 1 95.25 223 GLN B C 1
ATOM 5170 O O . GLN B 1 223 ? 13.102 10.719 6.25 1 95.25 223 GLN B O 1
ATOM 5175 N N . THR B 1 224 ? 14.344 9.93 4.566 1 96.75 224 THR B N 1
ATOM 5176 C CA . THR B 1 224 ? 13.164 9.445 3.861 1 96.75 224 THR B CA 1
ATOM 5177 C C . THR B 1 224 ? 12.461 8.359 4.664 1 96.75 224 THR B C 1
ATOM 5179 O O . THR B 1 224 ? 11.234 8.359 4.773 1 96.75 224 THR B O 1
ATOM 5182 N N . TRP B 1 225 ? 13.242 7.465 5.246 1 95.44 225 TRP B N 1
ATOM 5183 C CA . TRP B 1 225 ? 12.664 6.43 6.102 1 95.44 225 TRP B CA 1
ATOM 5184 C C . TRP B 1 225 ? 11.945 7.051 7.293 1 95.44 225 TRP B C 1
ATOM 5186 O O . TRP B 1 225 ? 10.836 6.637 7.637 1 95.44 225 TRP B O 1
ATOM 5196 N N . ARG B 1 226 ? 12.523 8.039 7.848 1 94.31 226 ARG B N 1
ATOM 5197 C CA . ARG B 1 226 ? 11.875 8.75 8.945 1 94.31 226 ARG B CA 1
ATOM 5198 C C . ARG B 1 226 ? 10.547 9.352 8.508 1 94.31 226 ARG B C 1
ATOM 5200 O O . ARG B 1 226 ? 9.547 9.242 9.219 1 94.31 226 ARG B O 1
ATOM 5207 N N . GLY B 1 227 ? 10.578 9.977 7.344 1 96.5 227 GLY B N 1
ATOM 5208 C CA . GLY B 1 227 ? 9.344 10.539 6.82 1 96.5 227 GLY B CA 1
ATOM 5209 C C . GLY B 1 227 ? 8.258 9.5 6.621 1 96.5 227 GLY B C 1
ATOM 5210 O O . GLY B 1 227 ? 7.086 9.75 6.926 1 96.5 227 GLY B O 1
ATOM 5211 N N . ILE B 1 228 ? 8.633 8.336 6.176 1 96.38 228 ILE B N 1
ATOM 5212 C CA . ILE B 1 228 ? 7.703 7.246 5.926 1 96.38 228 ILE B CA 1
ATOM 5213 C C . ILE B 1 228 ? 7.098 6.773 7.246 1 96.38 228 ILE B C 1
ATOM 5215 O O . ILE B 1 228 ? 5.883 6.586 7.348 1 96.38 228 ILE B O 1
ATOM 5219 N N . THR B 1 229 ? 7.852 6.633 8.258 1 93.19 229 THR B N 1
ATOM 5220 C CA . THR B 1 229 ? 7.359 6.148 9.547 1 93.19 229 THR B CA 1
ATOM 5221 C C . THR B 1 229 ? 6.461 7.191 10.203 1 93.19 229 THR B C 1
ATOM 5223 O O . THR B 1 229 ? 5.441 6.848 10.812 1 93.19 229 THR B O 1
ATOM 5226 N N . ILE B 1 230 ? 6.859 8.445 10.07 1 94.38 230 ILE B N 1
ATOM 5227 C CA . ILE B 1 230 ? 6.055 9.516 10.641 1 94.38 230 ILE B CA 1
ATOM 5228 C C . ILE B 1 230 ? 4.664 9.508 10.008 1 94.38 230 ILE B C 1
ATOM 5230 O O . ILE B 1 230 ? 3.656 9.547 10.719 1 94.38 230 ILE B O 1
ATOM 5234 N N . THR B 1 231 ? 4.605 9.438 8.688 1 94.56 231 THR B N 1
ATOM 5235 C CA . THR B 1 231 ? 3.332 9.492 7.984 1 94.56 231 THR B CA 1
ATOM 5236 C C . THR B 1 231 ? 2.51 8.234 8.25 1 94.56 231 THR B C 1
ATOM 5238 O O . THR B 1 231 ? 1.282 8.289 8.336 1 94.56 231 THR B O 1
ATOM 5241 N N . ASN B 1 232 ? 3.176 7.156 8.344 1 91.06 232 ASN B N 1
ATOM 5242 C CA . ASN B 1 232 ? 2.475 5.906 8.617 1 91.06 232 ASN B CA 1
ATOM 5243 C C . ASN B 1 232 ? 1.841 5.918 10.008 1 91.06 232 ASN B C 1
ATOM 5245 O O . ASN B 1 232 ? 0.728 5.426 10.188 1 91.06 232 ASN B O 1
ATOM 5249 N N . ARG B 1 233 ? 2.502 6.469 10.914 1 83.12 233 ARG B N 1
ATOM 5250 C CA . ARG B 1 233 ? 2.041 6.508 12.297 1 83.12 233 ARG B CA 1
ATOM 5251 C C . ARG B 1 233 ? 0.983 7.59 12.492 1 83.12 233 ARG B C 1
ATOM 5253 O O . ARG B 1 233 ? 0.04 7.41 13.266 1 83.12 233 ARG B O 1
ATOM 5260 N N . SER B 1 234 ? 1.252 8.664 11.875 1 68.19 234 SER B N 1
ATOM 5261 C CA . SER B 1 234 ? 0.353 9.797 12.062 1 68.19 234 SER B CA 1
ATOM 5262 C C . SER B 1 234 ? -1.001 9.547 11.414 1 68.19 234 SER B C 1
ATOM 5264 O O . SER B 1 234 ? -2.012 10.117 11.82 1 68.19 234 SER B O 1
ATOM 5266 N N . ASP B 1 235 ? -0.99 8.938 10.227 1 58.56 235 ASP B N 1
ATOM 5267 C CA . ASP B 1 235 ? -2.232 8.695 9.5 1 58.56 235 ASP B CA 1
ATOM 5268 C C . ASP B 1 235 ? -3.188 7.832 10.32 1 58.56 235 ASP B C 1
ATOM 5270 O O . ASP B 1 235 ? -4.363 7.691 9.969 1 58.56 235 ASP B O 1
ATOM 5274 N N . LEU B 1 236 ? -2.652 7.281 11.344 1 50.09 236 LEU B N 1
ATOM 5275 C CA . LEU B 1 236 ? -3.486 6.48 12.234 1 50.09 236 LEU B CA 1
ATOM 5276 C C . LEU B 1 236 ? -4.406 7.371 13.062 1 50.09 236 LEU B C 1
ATOM 5278 O O . LEU B 1 236 ? -5.461 6.926 13.523 1 50.09 236 LEU B O 1
ATOM 5282 N N . ALA B 1 237 ? -4.09 8.711 13.102 1 42.56 237 ALA B N 1
ATOM 5283 C CA . ALA B 1 237 ? -4.805 9.656 13.961 1 42.56 237 ALA B CA 1
ATOM 5284 C C . ALA B 1 237 ? -6.195 9.945 13.414 1 42.56 237 ALA B C 1
ATOM 5286 O O . ALA B 1 237 ? -7.18 9.953 14.156 1 42.56 237 ALA B O 1
ATOM 5287 N N . PRO B 1 238 ? -6.336 10.398 12.125 1 42.22 238 PRO B N 1
ATOM 5288 C CA . PRO B 1 238 ? -7.676 10.703 11.617 1 42.22 238 PRO B CA 1
ATOM 5289 C C . PRO B 1 238 ? -8.586 9.477 11.578 1 42.22 238 PRO B C 1
ATOM 5291 O O . PRO B 1 238 ? -9.797 9.602 11.375 1 42.22 238 PRO B O 1
ATOM 5294 N N . LYS B 1 239 ? -7.961 8.281 11.258 1 44.16 239 LYS B N 1
ATOM 5295 C CA . LYS B 1 239 ? -8.773 7.074 11.383 1 44.16 239 LYS B CA 1
ATOM 5296 C C . LYS B 1 239 ? -9.664 7.141 12.617 1 44.16 239 LYS B C 1
ATOM 5298 O O . LYS B 1 239 ? -10.758 6.57 12.625 1 44.16 239 LYS B O 1
ATOM 5303 N N . TYR B 1 240 ? -9.094 7.75 13.586 1 38.22 240 TYR B N 1
ATOM 5304 C CA . TYR B 1 240 ? -9.867 7.844 14.82 1 38.22 240 TYR B CA 1
ATOM 5305 C C . TYR B 1 240 ? -10.977 8.875 14.688 1 38.22 240 TYR B C 1
ATOM 5307 O O . TYR B 1 240 ? -11.969 8.828 15.422 1 38.22 240 TYR B O 1
ATOM 5315 N N . VAL B 1 241 ? -10.727 9.844 14.031 1 34.66 241 VAL B N 1
ATOM 5316 C CA . VAL B 1 241 ? -11.852 10.766 13.906 1 34.66 241 VAL B CA 1
ATOM 5317 C C . VAL B 1 241 ? -12.906 10.172 12.977 1 34.66 241 VAL B C 1
ATOM 5319 O O . VAL B 1 241 ? -14.109 10.258 13.25 1 34.66 241 VAL B O 1
ATOM 5322 N N . SER B 1 242 ? -12.523 10.031 11.719 1 34.94 242 SER B N 1
ATOM 5323 C CA . SER B 1 242 ? -13.602 9.508 10.891 1 34.94 242 SER B CA 1
ATOM 5324 C C . SER B 1 242 ? -14 8.102 11.328 1 34.94 242 SER B C 1
ATOM 5326 O O . SER B 1 242 ? -14.898 7.488 10.734 1 34.94 242 SER B O 1
ATOM 5328 N N . LEU B 1 243 ? -13.07 7.238 11.789 1 32.91 243 LEU B N 1
ATOM 5329 C CA . LEU B 1 243 ? -13.547 5.957 12.305 1 32.91 243 LEU B CA 1
ATOM 5330 C C . LEU B 1 243 ? -14.555 6.16 13.43 1 32.91 243 LEU B C 1
ATOM 5332 O O . LEU B 1 243 ? -14.227 5.996 14.602 1 32.91 243 LEU B O 1
ATOM 5336 N N . GLU B 1 244 ? -14.984 7.164 13.656 1 31.03 244 GLU B N 1
ATOM 5337 C CA . GLU B 1 244 ? -16.141 6.973 14.531 1 31.03 244 GLU B CA 1
ATOM 5338 C C . GLU B 1 244 ? -16.734 5.574 14.359 1 31.03 244 GLU B C 1
ATOM 5340 O O . GLU B 1 244 ? -17.562 5.148 15.164 1 31.03 244 GLU B O 1
ATOM 5345 N N . ASN B 1 245 ? -16.812 5.184 13.125 1 29.48 245 ASN B N 1
ATOM 5346 C CA . ASN B 1 245 ? -17.5 3.896 13.094 1 29.48 245 ASN B CA 1
ATOM 5347 C C . ASN B 1 245 ? -16.547 2.746 13.406 1 29.48 245 ASN B C 1
ATOM 5349 O O . ASN B 1 245 ? -15.805 2.299 12.531 1 29.48 245 ASN B O 1
ATOM 5353 N N . GLY B 1 246 ? -16.141 2.514 14.797 1 29.84 246 GLY B N 1
ATOM 5354 C CA . GLY B 1 246 ? -15.688 1.523 15.758 1 29.84 246 GLY B CA 1
ATOM 5355 C C . GLY B 1 246 ? -14.352 0.907 15.398 1 29.84 246 GLY B C 1
ATOM 5356 O O . GLY B 1 246 ? -13.477 0.764 16.25 1 29.84 246 GLY B O 1
ATOM 5357 N N . GLN B 1 247 ? -14.203 -0.111 14.5 1 30.77 247 GLN B N 1
ATOM 5358 C CA . GLN B 1 247 ? -13.188 -1.145 14.68 1 30.77 247 GLN B CA 1
ATOM 5359 C C . GLN B 1 247 ? -11.836 -0.697 14.117 1 30.77 247 GLN B C 1
ATOM 5361 O O . GLN B 1 247 ? -11.719 -0.419 12.922 1 30.77 247 GLN B O 1
ATOM 5366 N N . ALA B 1 248 ? -10.969 -0.085 14.867 1 34.34 248 ALA B N 1
ATOM 5367 C CA . ALA B 1 248 ? -9.562 0.203 14.57 1 34.34 248 ALA B CA 1
ATOM 5368 C C . ALA B 1 248 ? -8.859 -1.025 14.008 1 34.34 248 ALA B C 1
ATOM 5370 O O . ALA B 1 248 ? -8.953 -2.119 14.562 1 34.34 248 ALA B O 1
ATOM 5371 N N . PRO B 1 249 ? -8.477 -1.045 12.812 1 33.88 249 PRO B N 1
ATOM 5372 C CA . PRO B 1 249 ? -7.703 -2.234 12.445 1 33.88 249 PRO B CA 1
ATOM 5373 C C . PRO B 1 249 ? -6.434 -2.393 13.273 1 33.88 249 PRO B C 1
ATOM 5375 O O . PRO B 1 249 ? -5.836 -1.396 13.695 1 33.88 249 PRO B O 1
ATOM 5378 N N . ASN B 1 250 ? -6.266 -3.373 14.055 1 31.2 250 ASN B N 1
ATOM 5379 C CA . ASN B 1 250 ? -5.078 -3.799 14.781 1 31.2 250 ASN B CA 1
ATOM 5380 C C . ASN B 1 250 ? -3.836 -3.779 13.891 1 31.2 250 ASN B C 1
ATOM 5382 O O . ASN B 1 250 ? -3.557 -4.75 13.188 1 31.2 250 ASN B O 1
ATOM 5386 N N . THR B 1 251 ? -3.514 -2.75 13.273 1 35.28 251 THR B N 1
ATOM 5387 C CA . THR B 1 251 ? -2.346 -2.67 12.406 1 35.28 251 THR B CA 1
ATOM 5388 C C . THR B 1 251 ? -1.061 -2.842 13.211 1 35.28 251 THR B C 1
ATOM 5390 O O . THR B 1 251 ? 0.028 -2.523 12.727 1 35.28 251 THR B O 1
ATOM 5393 N N . HIS B 1 252 ? -0.947 -3.125 14.516 1 33.25 252 HIS B N 1
ATOM 5394 C CA . HIS B 1 252 ? 0.229 -2.928 15.352 1 33.25 252 HIS B CA 1
ATOM 5395 C C . HIS B 1 252 ? 1.407 -3.758 14.859 1 33.25 252 HIS B C 1
ATOM 5397 O O . HIS B 1 252 ? 2.494 -3.709 15.438 1 33.25 252 HIS B O 1
ATOM 5403 N N . SER B 1 253 ? 1.265 -4.809 14.133 1 31.38 253 SER B N 1
ATOM 5404 C CA . SER B 1 253 ? 2.377 -5.727 14.352 1 31.38 253 SER B CA 1
ATOM 5405 C C . SER B 1 253 ? 3.654 -5.215 13.695 1 31.38 253 SER B C 1
ATOM 5407 O O . SER B 1 253 ? 4.676 -5.906 13.695 1 31.38 253 SER B O 1
ATOM 5409 N N . ASP B 1 254 ? 3.615 -4.383 12.883 1 31.59 254 ASP B N 1
ATOM 5410 C CA . ASP B 1 254 ? 4.879 -4.246 12.172 1 31.59 254 ASP B CA 1
ATOM 5411 C C . ASP B 1 254 ? 6.008 -3.846 13.117 1 31.59 254 ASP B C 1
ATOM 5413 O O . ASP B 1 254 ? 7.188 -4.008 12.789 1 31.59 254 ASP B O 1
ATOM 5417 N N . GLN B 1 255 ? 5.984 -2.738 13.906 1 33.75 255 GLN B N 1
ATOM 5418 C CA . GLN B 1 255 ? 7.172 -1.984 14.289 1 33.75 255 GLN B CA 1
ATOM 5419 C C . GLN B 1 255 ? 7.973 -2.729 15.352 1 33.75 255 GLN B C 1
ATOM 5421 O O . GLN B 1 255 ? 7.652 -2.66 16.547 1 33.75 255 GLN B O 1
ATOM 5426 N N . GLN B 1 256 ? 8.32 -3.812 15.531 1 31.22 256 GLN B N 1
ATOM 5427 C CA . GLN B 1 256 ? 9.562 -3.691 16.281 1 31.22 256 GLN B CA 1
ATOM 5428 C C . GLN B 1 256 ? 10.508 -2.688 15.633 1 31.22 256 GLN B C 1
ATOM 5430 O O . GLN B 1 256 ? 11.289 -3.047 14.75 1 31.22 256 GLN B O 1
ATOM 5435 N N . ILE B 1 257 ? 10.117 -1.646 15.133 1 34.09 257 ILE B N 1
ATOM 5436 C CA . ILE B 1 257 ? 11.234 -0.725 14.961 1 34.09 257 ILE B CA 1
ATOM 5437 C C . ILE B 1 257 ? 12.156 -0.796 16.172 1 34.09 257 ILE B C 1
ATOM 5439 O O . ILE B 1 257 ? 11.695 -0.755 17.312 1 34.09 257 ILE B O 1
ATOM 5443 N N . ALA B 1 258 ? 13.367 -1.083 15.969 1 33.69 258 ALA B N 1
ATOM 5444 C CA . ALA B 1 258 ? 14.414 -1.048 16.984 1 33.69 258 ALA B CA 1
ATOM 5445 C C . ALA B 1 258 ? 14.117 0.01 18.047 1 33.69 258 ALA B C 1
ATOM 5447 O O . ALA B 1 258 ? 13.93 1.185 17.719 1 33.69 258 ALA B O 1
ATOM 5448 N N . ALA B 1 259 ? 13.453 -0.266 19.125 1 36.22 259 ALA B N 1
ATOM 5449 C CA . ALA B 1 259 ? 13.484 0.535 20.344 1 36.22 259 ALA B CA 1
ATOM 5450 C C . ALA B 1 259 ? 14.797 1.319 20.438 1 36.22 259 ALA B C 1
ATOM 5452 O O . ALA B 1 259 ? 15.812 0.788 20.891 1 36.22 259 ALA B O 1
ATOM 5453 N N . GLU B 1 260 ? 15.172 2.004 19.5 1 36.03 260 GLU B N 1
ATOM 5454 C CA . GLU B 1 260 ? 16.297 2.812 19.969 1 36.03 260 GLU B CA 1
ATOM 5455 C C . GLU B 1 260 ? 15.969 3.496 21.297 1 36.03 260 GLU B C 1
ATOM 5457 O O . GLU B 1 260 ? 15.039 4.305 21.375 1 36.03 260 GLU B O 1
ATOM 5462 N N . SER B 1 261 ? 15.859 2.727 22.281 1 38.94 261 SER B N 1
ATOM 5463 C CA . SER B 1 261 ? 15.969 3.395 23.578 1 38.94 261 SER B CA 1
ATOM 5464 C C . SER B 1 261 ? 16.828 4.652 23.484 1 38.94 261 SER B C 1
ATOM 5466 O O . SER B 1 261 ? 18.016 4.621 23.812 1 38.94 261 SER B O 1
ATOM 5468 N N . GLU B 1 262 ? 16.844 5.344 22.484 1 38.5 262 GLU B N 1
ATOM 5469 C CA . GLU B 1 262 ? 17.703 6.508 22.594 1 38.5 262 GLU B CA 1
ATOM 5470 C C . GLU B 1 262 ? 17.25 7.438 23.719 1 38.5 262 GLU B C 1
ATOM 5472 O O . GLU B 1 262 ? 16.062 7.77 23.797 1 38.5 262 GLU B O 1
ATOM 5477 N N . ASP B 1 263 ? 17.812 7.355 24.828 1 41.09 263 ASP B N 1
ATOM 5478 C CA . ASP B 1 263 ? 17.797 8.453 25.781 1 41.09 263 ASP B CA 1
ATOM 5479 C C . ASP B 1 263 ? 17.703 9.805 25.078 1 41.09 263 ASP B C 1
ATOM 5481 O O . ASP B 1 263 ? 18.719 10.414 24.75 1 41.09 263 ASP B O 1
ATOM 5485 N N . TRP B 1 264 ? 16.688 10.117 24.516 1 43.84 264 TRP B N 1
ATOM 5486 C CA . TRP B 1 264 ? 16.438 11.297 23.703 1 43.84 264 TRP B CA 1
ATOM 5487 C C . TRP B 1 264 ? 16.609 12.57 24.531 1 43.84 264 TRP B C 1
ATOM 5489 O O . TRP B 1 264 ? 16.562 13.68 23.984 1 43.84 264 TRP B O 1
ATOM 5499 N N . ALA B 1 265 ? 16.484 12.555 25.859 1 43.59 265 ALA B N 1
ATOM 5500 C CA . ALA B 1 265 ? 16.672 13.758 26.672 1 43.59 265 ALA B CA 1
ATOM 5501 C C . ALA B 1 265 ? 17.906 14.531 26.219 1 43.59 265 ALA B C 1
ATOM 5503 O O . ALA B 1 265 ? 18 15.742 26.422 1 43.59 265 ALA B O 1
ATOM 5504 N N . LYS B 1 266 ? 19 13.945 26.125 1 43.12 266 LYS B N 1
ATOM 5505 C CA . LYS B 1 266 ? 20.266 14.656 26 1 43.12 266 LYS B CA 1
ATOM 5506 C C . LYS B 1 266 ? 20.5 15.133 24.578 1 43.12 266 LYS B C 1
ATOM 5508 O O . LYS B 1 266 ? 21.484 15.805 24.281 1 43.12 266 LYS B O 1
ATOM 5513 N N . VAL B 1 267 ? 20.016 14.492 23.5 1 44.25 267 VAL B N 1
ATOM 5514 C CA . VAL B 1 267 ? 20.594 14.766 22.188 1 44.25 267 VAL B CA 1
ATOM 5515 C C . VAL B 1 267 ? 19.938 16 21.578 1 44.25 267 VAL B C 1
ATOM 5517 O O . VAL B 1 267 ? 18.719 16.141 21.594 1 44.25 267 VAL B O 1
ATOM 5520 N N . GLU B 1 268 ? 20.578 17.062 21.578 1 49.69 268 GLU B N 1
ATOM 5521 C CA . GLU B 1 268 ? 20.375 18.156 20.641 1 49.69 268 GLU B CA 1
ATOM 5522 C C . GLU B 1 268 ? 19.766 17.656 19.328 1 49.69 268 GLU B C 1
ATOM 5524 O O . GLU B 1 268 ? 20.5 17.344 18.391 1 49.69 268 GLU B O 1
ATOM 5529 N N . VAL B 1 269 ? 18.578 17.016 19.297 1 62.22 269 VAL B N 1
ATOM 5530 C CA . VAL B 1 269 ? 18.016 16.25 18.172 1 62.22 269 VAL B CA 1
ATOM 5531 C C . VAL B 1 269 ? 17.375 17.203 17.172 1 62.22 269 VAL B C 1
ATOM 5533 O O . VAL B 1 269 ? 16.75 18.203 17.562 1 62.22 269 VAL B O 1
ATOM 5536 N N . ASP B 1 270 ? 17.844 17.266 15.93 1 80.94 270 ASP B N 1
ATOM 5537 C CA . ASP B 1 270 ? 17.266 18.047 14.828 1 80.94 270 ASP B CA 1
ATOM 5538 C C . ASP B 1 270 ? 15.75 17.922 14.797 1 80.94 270 ASP B C 1
ATOM 5540 O O . ASP B 1 270 ? 15.18 17.016 15.414 1 80.94 270 ASP B O 1
ATOM 5544 N N . SER B 1 271 ? 15.164 18.953 14.445 1 86.19 271 SER B N 1
ATOM 5545 C CA . SER B 1 271 ? 13.711 19.109 14.461 1 86.19 271 SER B CA 1
ATOM 5546 C C . SER B 1 271 ? 13.023 17.906 13.836 1 86.19 271 SER B C 1
ATOM 5548 O O . SER B 1 271 ? 11.984 17.453 14.328 1 86.19 271 SER B O 1
ATOM 5550 N N . PHE B 1 272 ? 13.633 17.344 12.828 1 91.62 272 PHE B N 1
ATOM 5551 C CA . PHE B 1 272 ? 12.992 16.234 12.141 1 91.62 272 PHE B CA 1
ATOM 5552 C C . PHE B 1 272 ? 13.086 14.953 12.977 1 91.62 272 PHE B C 1
ATOM 5554 O O . PHE B 1 272 ? 12.164 14.133 12.969 1 91.62 272 PHE B O 1
ATOM 5561 N N . THR B 1 273 ? 14.062 14.781 13.695 1 88.69 273 THR B N 1
ATOM 5562 C CA . THR B 1 273 ? 14.211 13.672 14.633 1 88.69 273 THR B CA 1
ATOM 5563 C C . THR B 1 273 ? 13.203 13.789 15.773 1 88.69 273 THR B C 1
ATOM 5565 O O . THR B 1 273 ? 12.625 12.797 16.203 1 88.69 273 THR B O 1
ATOM 5568 N N . ARG B 1 274 ? 13.047 14.977 16.234 1 90.94 274 ARG B N 1
ATOM 5569 C CA . ARG B 1 274 ? 12.062 15.211 17.297 1 90.94 274 ARG B CA 1
ATOM 5570 C C . ARG B 1 274 ? 10.656 14.875 16.812 1 90.94 274 ARG B C 1
ATOM 5572 O O . ARG B 1 274 ? 9.844 14.328 17.562 1 90.94 274 ARG B O 1
ATOM 5579 N N . LEU B 1 275 ? 10.438 15.258 15.57 1 93.88 275 LEU B N 1
ATOM 5580 C CA . LEU B 1 275 ? 9.148 14.938 14.977 1 93.88 275 LEU B CA 1
ATOM 5581 C C . LEU B 1 275 ? 8.93 13.43 14.906 1 93.88 275 LEU B C 1
ATOM 5583 O O . LEU B 1 275 ? 7.84 12.938 15.195 1 93.88 275 LEU B O 1
ATOM 5587 N N . ALA B 1 276 ? 9.93 12.711 14.523 1 92.12 276 ALA B N 1
ATOM 5588 C CA . ALA B 1 276 ? 9.859 11.258 14.461 1 92.12 276 ALA B CA 1
ATOM 5589 C C . ALA B 1 276 ? 9.562 10.664 15.836 1 92.12 276 ALA B C 1
ATOM 5591 O O . ALA B 1 276 ? 8.75 9.75 15.969 1 92.12 276 ALA B O 1
ATOM 5592 N N . HIS B 1 277 ? 10.211 11.203 16.797 1 90.62 277 HIS B N 1
ATOM 5593 C CA . HIS B 1 277 ? 10.008 10.727 18.156 1 90.62 277 HIS B CA 1
ATOM 5594 C C . HIS B 1 277 ? 8.586 11.008 18.625 1 90.62 277 HIS B C 1
ATOM 5596 O O . HIS B 1 277 ? 7.941 10.141 19.219 1 90.62 277 HIS B O 1
ATOM 5602 N N . ALA B 1 278 ? 8.164 12.188 18.422 1 92.88 278 ALA B N 1
ATOM 5603 C CA . ALA B 1 278 ? 6.805 12.555 18.812 1 92.88 278 ALA B CA 1
ATOM 5604 C C . ALA B 1 278 ? 5.785 11.648 18.125 1 92.88 278 ALA B C 1
ATOM 5606 O O . ALA B 1 278 ? 4.801 11.234 18.75 1 92.88 278 ALA B O 1
ATOM 5607 N N . SER B 1 279 ? 6.035 11.383 16.859 1 92.38 279 SER B N 1
ATOM 5608 C CA . SER B 1 279 ? 5.125 10.516 16.125 1 92.38 279 SER B CA 1
ATOM 5609 C C . SER B 1 279 ? 5.098 9.109 16.719 1 92.38 279 SER B C 1
ATOM 5611 O O . SER B 1 279 ? 4.055 8.453 16.734 1 92.38 279 SER B O 1
ATOM 5613 N N . ARG B 1 280 ? 6.164 8.633 17.156 1 90.25 280 ARG B N 1
ATOM 5614 C CA . ARG B 1 280 ? 6.238 7.328 17.812 1 90.25 280 ARG B CA 1
ATOM 5615 C C . ARG B 1 280 ? 5.426 7.309 19.094 1 90.25 280 ARG B C 1
ATOM 5617 O O . ARG B 1 280 ? 4.723 6.336 19.375 1 90.25 280 ARG B O 1
ATOM 5624 N N . LEU B 1 281 ? 5.582 8.32 19.844 1 89.75 281 LEU B N 1
ATOM 5625 C CA . LEU B 1 281 ? 4.828 8.414 21.094 1 89.75 281 LEU B CA 1
ATOM 5626 C C . LEU B 1 281 ? 3.328 8.461 20.812 1 89.75 281 LEU B C 1
ATOM 5628 O O . LEU B 1 281 ? 2.545 7.816 21.516 1 89.75 281 LEU B O 1
ATOM 5632 N N . LEU B 1 282 ? 3.002 9.25 19.859 1 89.75 282 LEU B N 1
ATOM 5633 C CA . LEU B 1 282 ? 1.594 9.297 19.484 1 89.75 282 LEU B CA 1
ATOM 5634 C C . LEU B 1 282 ? 1.088 7.914 19.078 1 89.75 282 LEU B C 1
ATOM 5636 O O . LEU B 1 282 ? -0.014 7.52 19.469 1 89.75 282 LEU B O 1
ATOM 5640 N N . ASP B 1 283 ? 1.836 7.234 18.328 1 87.12 283 ASP B N 1
ATOM 5641 C CA . ASP B 1 283 ? 1.48 5.883 17.906 1 87.12 283 ASP B CA 1
ATOM 5642 C C . ASP B 1 283 ? 1.281 4.969 19.109 1 87.12 283 ASP B C 1
ATOM 5644 O O . ASP B 1 283 ? 0.327 4.188 19.156 1 87.12 283 ASP B O 1
ATOM 5648 N N . ARG B 1 284 ? 2.152 5.012 20.047 1 85.06 284 ARG B N 1
ATOM 5649 C CA . ARG B 1 284 ? 2.051 4.207 21.25 1 85.06 284 ARG B CA 1
ATOM 5650 C C . ARG B 1 284 ? 0.762 4.52 22.016 1 85.06 284 ARG B C 1
ATOM 5652 O O . ARG B 1 284 ? 0.102 3.611 22.516 1 85.06 284 ARG B O 1
ATOM 5659 N N . VAL B 1 285 ? 0.473 5.711 22.062 1 86.5 285 VAL B N 1
ATOM 5660 C CA . VAL B 1 285 ? -0.738 6.152 22.75 1 86.5 285 VAL B CA 1
ATOM 5661 C C . VAL B 1 285 ? -1.967 5.574 22.047 1 86.5 285 VAL B C 1
ATOM 5663 O O . VAL B 1 285 ? -2.852 5.012 22.703 1 86.5 285 VAL B O 1
ATOM 5666 N N . LEU B 1 286 ? -1.989 5.738 20.797 1 83.25 286 LEU B N 1
ATOM 5667 C CA . LEU B 1 286 ? -3.15 5.301 20.031 1 83.25 286 LEU B CA 1
ATOM 5668 C C . LEU B 1 286 ? -3.314 3.785 20.125 1 83.25 286 LEU B C 1
ATOM 5670 O O . LEU B 1 286 ? -4.434 3.283 20.25 1 83.25 286 LEU B O 1
ATOM 5674 N N . VAL B 1 287 ? -2.219 3.098 20.031 1 78.38 287 VAL B N 1
ATOM 5675 C CA . VAL B 1 287 ? -2.258 1.646 20.172 1 78.38 287 VAL B CA 1
ATOM 5676 C C . VAL B 1 287 ? -2.777 1.27 21.562 1 78.38 287 VAL B C 1
ATOM 5678 O O . VAL B 1 287 ? -3.621 0.38 21.688 1 78.38 287 VAL B O 1
ATOM 5681 N N . HIS B 1 288 ? -2.322 1.902 22.516 1 78.81 288 HIS B N 1
ATOM 5682 C CA . HIS B 1 288 ? -2.729 1.641 23.891 1 78.81 288 HIS B CA 1
ATOM 5683 C C . HIS B 1 288 ? -4.223 1.875 24.078 1 78.81 288 HIS B C 1
ATOM 5685 O O . HIS B 1 288 ? -4.91 1.063 24.703 1 78.81 288 HIS B O 1
ATOM 5691 N N . ILE B 1 289 ? -4.656 2.926 23.594 1 78.06 289 ILE B N 1
ATOM 5692 C CA . ILE B 1 289 ? -6.062 3.281 23.734 1 78.06 289 ILE B CA 1
ATOM 5693 C C . ILE B 1 289 ? -6.926 2.268 22.984 1 78.06 289 ILE B C 1
ATOM 5695 O O . ILE B 1 289 ? -7.953 1.816 23.5 1 78.06 289 ILE B O 1
ATOM 5699 N N . HIS B 1 290 ? -6.562 1.894 21.906 1 71.38 290 HIS B N 1
ATOM 5700 C CA . HIS B 1 290 ? -7.352 0.997 21.078 1 71.38 290 HIS B CA 1
ATOM 5701 C C . HIS B 1 290 ? -7.336 -0.425 21.625 1 71.38 290 HIS B C 1
ATOM 5703 O O . HIS B 1 290 ? -8.344 -1.131 21.562 1 71.38 290 HIS B O 1
ATOM 5709 N N . THR B 1 291 ? -6.156 -0.938 21.938 1 63.75 291 THR B N 1
ATOM 5710 C CA . THR B 1 291 ? -6.043 -2.285 22.484 1 63.75 291 THR B CA 1
ATOM 5711 C C . THR B 1 291 ? -6.82 -2.404 23.797 1 63.75 291 THR B C 1
ATOM 5713 O O . THR B 1 291 ? -7.395 -3.455 24.094 1 63.75 291 THR B O 1
ATOM 5716 N N . ASN B 1 292 ? -6.773 -1.487 24.562 1 59.59 292 ASN B N 1
ATOM 5717 C CA . ASN B 1 292 ? -7.391 -1.553 25.891 1 59.59 292 ASN B CA 1
ATOM 5718 C C . ASN B 1 292 ? -8.875 -1.198 25.828 1 59.59 292 ASN B C 1
ATOM 5720 O O . ASN B 1 292 ? -9.602 -1.386 26.812 1 59.59 292 ASN B O 1
ATOM 5724 N N . GLN B 1 293 ? -9.227 -0.544 24.953 1 56.84 293 GLN B N 1
ATOM 5725 C CA . GLN B 1 293 ? -10.672 -0.407 24.812 1 56.84 293 GLN B CA 1
ATOM 5726 C C . GLN B 1 293 ? -11.352 -1.772 24.75 1 56.84 293 GLN B C 1
ATOM 5728 O O . GLN B 1 293 ? -12.492 -1.925 25.188 1 56.84 293 GLN B O 1
ATOM 5733 N N . SER B 1 294 ? -10.609 -2.82 24.328 1 49.31 294 SER B N 1
ATOM 5734 C CA . SER B 1 294 ? -11.133 -4.184 24.281 1 49.31 294 SER B CA 1
ATOM 5735 C C . SER B 1 294 ? -10.852 -4.934 25.578 1 49.31 294 SER B C 1
ATOM 5737 O O . SER B 1 294 ? -11.438 -5.988 25.828 1 49.31 294 SER B O 1
ATOM 5739 N N . ASN B 1 295 ? -9.75 -4.484 26.281 1 50.38 295 ASN B N 1
ATOM 5740 C CA . ASN B 1 295 ? -9.406 -5.121 27.547 1 50.38 295 ASN B CA 1
ATOM 5741 C C . ASN B 1 295 ? -9.555 -4.152 28.719 1 50.38 295 ASN B C 1
ATOM 5743 O O . ASN B 1 295 ? -8.891 -3.115 28.75 1 50.38 295 ASN B O 1
ATOM 5747 N N . PRO B 1 296 ? -10.562 -4.352 29.5 1 48.75 296 PRO B N 1
ATOM 5748 C CA . PRO B 1 296 ? -10.844 -3.516 30.672 1 48.75 296 PRO B CA 1
ATOM 5749 C C . PRO B 1 296 ? -9.586 -3.188 31.469 1 48.75 296 PRO B C 1
ATOM 5751 O O . PRO B 1 296 ? -9.594 -2.271 32.281 1 48.75 296 PRO B O 1
ATOM 5754 N N . LEU B 1 297 ? -8.688 -4.102 31.516 1 46.62 297 LEU B N 1
ATOM 5755 C CA . LEU B 1 297 ? -7.582 -3.791 32.438 1 46.62 297 LEU B CA 1
ATOM 5756 C C . LEU B 1 297 ? -6.598 -2.83 31.766 1 46.62 297 LEU B C 1
ATOM 5758 O O . LEU B 1 297 ? -5.801 -3.236 30.922 1 46.62 297 LEU B O 1
ATOM 5762 N N . PHE B 1 298 ? -7.066 -1.643 31.703 1 53.72 298 PHE B N 1
ATOM 5763 C CA . PHE B 1 298 ? -6.145 -0.573 31.344 1 53.72 298 PHE B CA 1
ATOM 5764 C C . PHE B 1 298 ? -4.758 -0.835 31.906 1 53.72 298 PHE B C 1
ATOM 5766 O O . PHE B 1 298 ? -4.582 -0.929 33.125 1 53.72 298 PHE B O 1
ATOM 5773 N N . ASP B 1 299 ? -3.916 -1.411 31.031 1 64.56 299 ASP B N 1
ATOM 5774 C CA . ASP B 1 299 ? -2.543 -1.551 31.516 1 64.56 299 ASP B CA 1
ATOM 5775 C C . ASP B 1 299 ? -2.016 -0.227 32.062 1 64.56 299 ASP B C 1
ATOM 5777 O O . ASP B 1 299 ? -1.459 0.583 31.312 1 64.56 299 ASP B O 1
ATOM 5781 N N . SER B 1 300 ? -2.346 0.004 33.25 1 69.94 300 SER B N 1
ATOM 5782 C CA . SER B 1 300 ? -2.037 1.248 33.938 1 69.94 300 SER B CA 1
ATOM 5783 C C . SER B 1 300 ? -0.539 1.531 33.938 1 69.94 300 SER B C 1
ATOM 5785 O O . SER B 1 300 ? -0.122 2.689 33.844 1 69.94 300 SER B O 1
ATOM 5787 N N . VAL B 1 301 ? 0.157 0.486 33.875 1 74.25 301 VAL B N 1
ATOM 5788 C CA . VAL B 1 301 ? 1.603 0.681 33.906 1 74.25 301 VAL B CA 1
ATOM 5789 C C . VAL B 1 301 ? 2.068 1.294 32.594 1 74.25 301 VAL B C 1
ATOM 5791 O O . VAL B 1 301 ? 2.836 2.26 32.562 1 74.25 301 VAL B O 1
ATOM 5794 N N . GLU B 1 302 ? 1.518 0.77 31.531 1 79.31 302 GLU B N 1
ATOM 5795 C CA . GLU B 1 302 ? 1.892 1.295 30.219 1 79.31 302 GLU B CA 1
ATOM 5796 C C . GLU B 1 302 ? 1.397 2.727 30.047 1 79.31 302 GLU B C 1
ATOM 5798 O O . GLU B 1 302 ? 2.096 3.561 29.453 1 79.31 302 GLU B O 1
ATOM 5803 N N . ALA B 1 303 ? 0.309 2.967 30.562 1 78 303 ALA B N 1
ATOM 5804 C CA . ALA B 1 303 ? -0.247 4.312 30.453 1 78 303 ALA B CA 1
ATOM 5805 C C . ALA B 1 303 ? 0.626 5.328 31.188 1 78 303 ALA B C 1
ATOM 5807 O O . ALA B 1 303 ? 0.869 6.426 30.688 1 78 303 ALA B O 1
ATOM 5808 N N . VAL B 1 304 ? 1.065 4.922 32.312 1 78.5 304 VAL B N 1
ATOM 5809 C CA . VAL B 1 304 ? 1.91 5.801 33.125 1 78.5 304 VAL B CA 1
ATOM 5810 C C . VAL B 1 304 ? 3.244 6.023 32.406 1 78.5 304 VAL B C 1
ATOM 5812 O O . VAL B 1 304 ? 3.775 7.137 32.406 1 78.5 304 VAL B O 1
ATOM 5815 N N . GLN B 1 305 ? 3.752 4.973 31.812 1 84.88 305 GLN B N 1
ATOM 5816 C CA . GLN B 1 305 ? 5.016 5.094 31.094 1 84.88 305 GLN B CA 1
ATOM 5817 C C . GLN B 1 305 ? 4.875 6.027 29.891 1 84.88 305 GLN B C 1
ATOM 5819 O O . GLN B 1 305 ? 5.785 6.801 29.594 1 84.88 305 GLN B O 1
ATOM 5824 N N . ILE B 1 306 ? 3.791 5.934 29.25 1 86.88 306 ILE B N 1
ATOM 5825 C CA . ILE B 1 306 ? 3.52 6.793 28.094 1 86.88 306 ILE B CA 1
ATOM 5826 C C . ILE B 1 306 ? 3.436 8.25 28.547 1 86.88 306 ILE B C 1
ATOM 5828 O O . ILE B 1 306 ? 4.035 9.133 27.938 1 86.88 306 ILE B O 1
ATOM 5832 N N . LEU B 1 307 ? 2.787 8.461 29.641 1 84.44 307 LEU B N 1
ATOM 5833 C CA . LEU B 1 307 ? 2.617 9.82 30.156 1 84.44 307 LEU B CA 1
ATOM 5834 C C . LEU B 1 307 ? 3.955 10.406 30.594 1 84.44 307 LEU B C 1
ATOM 5836 O O . LEU B 1 307 ? 4.215 11.594 30.375 1 84.44 307 LEU B O 1
ATOM 5840 N N . LYS B 1 308 ? 4.715 9.609 31.188 1 86.44 308 LYS B N 1
ATOM 5841 C CA . LYS B 1 308 ? 6.043 10.055 31.594 1 86.44 308 LYS B CA 1
ATOM 5842 C C . LYS B 1 308 ? 6.887 10.438 30.375 1 86.44 308 LYS B C 1
ATOM 5844 O O . LYS B 1 308 ? 7.574 11.469 30.391 1 86.44 308 LYS B O 1
ATOM 5849 N N . SER B 1 309 ? 6.855 9.609 29.406 1 89.31 309 SER B N 1
ATOM 5850 C CA . SER B 1 309 ? 7.605 9.883 28.188 1 89.31 309 SER B CA 1
ATOM 5851 C C . SER B 1 309 ? 7.117 11.156 27.5 1 89.31 309 SER B C 1
ATOM 5853 O O . SER B 1 309 ? 7.918 11.961 27.031 1 89.31 309 SER B O 1
ATOM 5855 N N . LEU B 1 310 ? 5.848 11.328 27.469 1 90.19 310 LEU B N 1
ATOM 5856 C CA . LEU B 1 310 ? 5.258 12.508 26.859 1 90.19 310 LEU B CA 1
ATOM 5857 C C . LEU B 1 310 ? 5.637 13.773 27.625 1 90.19 310 LEU B C 1
ATOM 5859 O O . LEU B 1 310 ? 5.996 14.789 27.016 1 90.19 310 LEU B O 1
ATOM 5863 N N . THR B 1 311 ? 5.566 13.672 28.891 1 87.06 311 THR B N 1
ATOM 5864 C CA . THR B 1 311 ? 5.918 14.812 29.734 1 87.06 311 THR B CA 1
ATOM 5865 C C . THR B 1 311 ? 7.395 15.172 29.562 1 87.06 311 THR B C 1
ATOM 5867 O O . THR B 1 311 ? 7.746 16.344 29.484 1 87.06 311 THR B O 1
ATOM 5870 N N . SER B 1 312 ? 8.18 14.18 29.531 1 87.81 312 SER B N 1
ATOM 5871 C CA . SER B 1 312 ? 9.609 14.398 29.328 1 87.81 312 SER B CA 1
ATOM 5872 C C . SER B 1 312 ? 9.875 15.117 28 1 87.81 312 SER B C 1
ATOM 5874 O O . SER B 1 312 ? 10.711 16.016 27.938 1 87.81 312 SER B O 1
ATOM 5876 N N . LEU B 1 313 ? 9.195 14.742 27 1 88.38 313 LEU B N 1
ATOM 5877 C CA . LEU B 1 313 ? 9.383 15.375 25.703 1 88.38 313 LEU B CA 1
ATOM 5878 C C . LEU B 1 313 ? 8.836 16.797 25.703 1 88.38 313 LEU B C 1
ATOM 5880 O O . LEU B 1 313 ? 9.461 17.703 25.141 1 88.38 313 LEU B O 1
ATOM 5884 N N . LEU B 1 314 ? 7.762 17.016 26.312 1 86.81 314 LEU B N 1
ATOM 5885 C CA . LEU B 1 314 ? 7.141 18.328 26.359 1 86.81 314 LEU B CA 1
ATOM 5886 C C . LEU B 1 314 ? 8.055 19.344 27.047 1 86.81 314 LEU B C 1
ATOM 5888 O O . LEU B 1 314 ? 8.117 20.5 26.656 1 86.81 314 LEU B O 1
ATOM 5892 N N . VAL B 1 315 ? 8.758 18.891 28 1 84 315 VAL B N 1
ATOM 5893 C CA . VAL B 1 315 ? 9.648 19.75 28.766 1 84 315 VAL B CA 1
ATOM 5894 C C . VAL B 1 315 ? 10.789 20.25 27.891 1 84 315 VAL B C 1
ATOM 5896 O O . VAL B 1 315 ? 11.273 21.359 28.047 1 84 315 VAL B O 1
ATOM 5899 N N . THR B 1 316 ? 11.133 19.453 26.906 1 84.19 316 THR B N 1
ATOM 5900 C CA . THR B 1 316 ? 12.242 19.828 26.031 1 84.19 316 THR B CA 1
ATOM 5901 C C . THR B 1 316 ? 11.867 21.016 25.141 1 84.19 316 THR B C 1
ATOM 5903 O O . THR B 1 316 ? 12.742 21.672 24.578 1 84.19 316 THR B O 1
ATOM 5906 N N . PHE B 1 317 ? 10.609 21.281 25.016 1 84.12 317 PHE B N 1
ATOM 5907 C CA . PHE B 1 317 ? 10.164 22.391 24.188 1 84.12 317 PHE B CA 1
ATOM 5908 C C . PHE B 1 317 ? 10.062 23.672 25.016 1 84.12 317 PHE B C 1
ATOM 5910 O O . PHE B 1 317 ? 9.914 24.766 24.469 1 84.12 317 PHE B O 1
ATOM 5917 N N . GLN B 1 318 ? 10.125 23.516 26.266 1 75.62 318 GLN B N 1
ATOM 5918 C CA . GLN B 1 318 ? 9.93 24.656 27.172 1 75.62 318 GLN B CA 1
ATOM 5919 C C . GLN B 1 318 ? 11.25 25.359 27.453 1 75.62 318 GLN B C 1
ATOM 5921 O O . GLN B 1 318 ? 12.273 24.719 27.688 1 75.62 318 GLN B O 1
ATOM 5926 N N . SER B 1 319 ? 11.445 26.469 26.75 1 62.38 319 SER B N 1
ATOM 5927 C CA . SER B 1 319 ? 12.602 27.297 27.062 1 62.38 319 SER B CA 1
ATOM 5928 C C . SER B 1 319 ? 12.336 28.172 28.281 1 62.38 319 SER B C 1
ATOM 5930 O O . SER B 1 319 ? 11.336 28.891 28.344 1 62.38 319 SER B O 1
ATOM 5932 N N . GLY B 1 320 ? 12.914 27.969 29.438 1 56.41 320 GLY B N 1
ATOM 5933 C CA . GLY B 1 320 ? 12.914 28.781 30.656 1 56.41 320 GLY B CA 1
ATOM 5934 C C . GLY B 1 320 ? 11.711 29.688 30.766 1 56.41 320 GLY B C 1
ATOM 5935 O O . GLY B 1 320 ? 10.602 29.312 30.406 1 56.41 320 GLY B O 1
ATOM 5936 N N . ASP B 1 321 ? 11.93 31.062 31.266 1 56.03 321 ASP B N 1
ATOM 5937 C CA . ASP B 1 321 ? 10.992 32.125 31.594 1 56.03 321 ASP B CA 1
ATOM 5938 C C . ASP B 1 321 ? 10.352 32.719 30.328 1 56.03 321 ASP B C 1
ATOM 5940 O O . ASP B 1 321 ? 9.742 33.781 30.375 1 56.03 321 ASP B O 1
ATOM 5944 N N . SER B 1 322 ? 10.352 32 29.203 1 64.69 322 SER B N 1
ATOM 5945 C CA . SER B 1 322 ? 9.93 32.656 27.969 1 64.69 322 SER B CA 1
ATOM 5946 C C . SER B 1 322 ? 8.469 32.344 27.656 1 64.69 322 SER B C 1
ATOM 5948 O O . SER B 1 322 ? 7.871 31.469 28.266 1 64.69 322 SER B O 1
ATOM 5950 N N . ASP B 1 323 ? 7.91 33.219 26.906 1 70.31 323 ASP B N 1
ATOM 5951 C CA . ASP B 1 323 ? 6.547 33.062 26.391 1 70.31 323 ASP B CA 1
ATOM 5952 C C . ASP B 1 323 ? 6.34 31.734 25.703 1 70.31 323 ASP B C 1
ATOM 5954 O O . ASP B 1 323 ? 7.277 31.172 25.141 1 70.31 323 ASP B O 1
ATOM 5958 N N . PRO B 1 324 ? 5.137 31.172 25.953 1 80 324 PRO B N 1
ATOM 5959 C CA . PRO B 1 324 ? 4.836 29.922 25.234 1 80 324 PRO B CA 1
ATOM 5960 C C . PRO B 1 324 ? 5.004 30.062 23.719 1 80 324 PRO B C 1
ATOM 5962 O O . PRO B 1 324 ? 4.73 31.125 23.156 1 80 324 PRO B O 1
ATOM 5965 N N . PRO B 1 325 ? 5.512 29.062 23.156 1 86.06 325 PRO B N 1
ATOM 5966 C CA . PRO B 1 325 ? 5.645 29.094 21.688 1 86.06 325 PRO B CA 1
ATOM 5967 C C . PRO B 1 325 ? 4.297 29.125 20.984 1 86.06 325 PRO B C 1
ATOM 5969 O O . PRO B 1 325 ? 3.291 28.672 21.531 1 86.06 325 PRO B O 1
ATOM 5972 N N . HIS B 1 326 ? 4.293 29.766 19.781 1 91.12 326 HIS B N 1
ATOM 5973 C CA . HIS B 1 326 ? 3.078 29.734 18.984 1 91.12 326 HIS B CA 1
ATOM 5974 C C . HIS B 1 326 ? 2.639 28.297 18.719 1 91.12 326 HIS B C 1
ATOM 5976 O O . HIS B 1 326 ? 3.465 27.438 18.375 1 91.12 326 HIS B O 1
ATOM 5982 N N . PRO B 1 327 ? 1.39 27.984 18.828 1 92.25 327 PRO B N 1
ATOM 5983 C CA . PRO B 1 327 ? 0.902 26.609 18.703 1 92.25 327 PRO B CA 1
ATOM 5984 C C . PRO B 1 327 ? 1.207 26 17.328 1 92.25 327 PRO B C 1
ATOM 5986 O O . PRO B 1 327 ? 1.244 24.781 17.188 1 92.25 327 PRO B O 1
ATOM 5989 N N . LEU B 1 328 ? 1.483 26.859 16.391 1 94.19 328 LEU B N 1
ATOM 5990 C CA . LEU B 1 328 ? 1.681 26.375 15.031 1 94.19 328 LEU B CA 1
ATOM 5991 C C . LEU B 1 328 ? 3.158 26.406 14.656 1 94.19 328 LEU B C 1
ATOM 5993 O O . LEU B 1 328 ? 3.51 26.203 13.492 1 94.19 328 LEU B O 1
ATOM 5997 N N . SER B 1 329 ? 4.039 26.578 15.594 1 91.06 329 SER B N 1
ATOM 5998 C CA . SER B 1 329 ? 5.434 26.859 15.266 1 91.06 329 SER B CA 1
ATOM 5999 C C . SER B 1 329 ? 6.242 25.562 15.172 1 91.06 329 SER B C 1
ATOM 6001 O O . SER B 1 329 ? 7.305 25.531 14.547 1 91.06 329 SER B O 1
ATOM 6003 N N . ASP B 1 330 ? 5.707 24.5 15.805 1 93.31 330 ASP B N 1
ATOM 6004 C CA . ASP B 1 330 ? 6.523 23.297 15.898 1 93.31 330 ASP B CA 1
ATOM 6005 C C . ASP B 1 330 ? 5.668 22.047 15.719 1 93.31 330 ASP B C 1
ATOM 6007 O O . ASP B 1 330 ? 4.816 21.75 16.562 1 93.31 330 ASP B O 1
ATOM 6011 N N . SER B 1 331 ? 6.047 21.281 14.703 1 94.69 331 SER B N 1
ATOM 6012 C CA . SER B 1 331 ? 5.281 20.078 14.367 1 94.69 331 SER B CA 1
ATOM 6013 C C . SER B 1 331 ? 5.438 19 15.43 1 94.69 331 SER B C 1
ATOM 6015 O O . SER B 1 331 ? 4.48 18.297 15.75 1 94.69 331 SER B O 1
ATOM 6017 N N . ALA B 1 332 ? 6.641 18.812 15.914 1 93.62 332 ALA B N 1
ATOM 6018 C CA . ALA B 1 332 ? 6.887 17.812 16.938 1 93.62 332 ALA B CA 1
ATOM 6019 C C . ALA B 1 332 ? 6.086 18.109 18.203 1 93.62 332 ALA B C 1
ATOM 6021 O O . ALA B 1 332 ? 5.48 17.203 18.797 1 93.62 332 ALA B O 1
ATOM 6022 N N . LEU B 1 333 ? 6.102 19.359 18.594 1 93.62 333 LEU B N 1
ATOM 6023 C CA . LEU B 1 333 ? 5.332 19.781 19.766 1 93.62 333 LEU B CA 1
ATOM 6024 C C . LEU B 1 333 ? 3.842 19.516 19.547 1 93.62 333 LEU B C 1
ATOM 6026 O O . LEU B 1 333 ? 3.15 19.062 20.453 1 93.62 333 LEU B O 1
ATOM 6030 N N . ALA B 1 334 ? 3.375 19.844 18.375 1 94.62 334 ALA B N 1
ATOM 6031 C CA . ALA B 1 334 ? 1.968 19.625 18.062 1 94.62 334 ALA B CA 1
ATOM 6032 C C . ALA B 1 334 ? 1.595 18.156 18.203 1 94.62 334 ALA B C 1
ATOM 6034 O O . ALA B 1 334 ? 0.546 17.828 18.766 1 94.62 334 ALA B O 1
ATOM 6035 N N . LEU B 1 335 ? 2.408 17.266 17.672 1 94.19 335 LEU B N 1
ATOM 6036 C CA . LEU B 1 335 ? 2.131 15.836 17.781 1 94.19 335 LEU B CA 1
ATOM 6037 C C . LEU B 1 335 ? 2.168 15.383 19.234 1 94.19 335 LEU B C 1
ATOM 6039 O O . LEU B 1 335 ? 1.371 14.531 19.641 1 94.19 335 LEU B O 1
ATOM 6043 N N . CYS B 1 336 ? 3.104 15.914 19.953 1 92.5 336 CYS B N 1
ATOM 6044 C CA . CYS B 1 336 ? 3.184 15.594 21.375 1 92.5 336 CYS B CA 1
ATOM 6045 C C . CYS B 1 336 ? 1.919 16.031 22.109 1 92.5 336 CYS B C 1
ATOM 6047 O O . CYS B 1 336 ? 1.396 15.289 22.938 1 92.5 336 CYS B O 1
ATOM 6049 N N . ARG B 1 337 ? 1.498 17.172 21.828 1 92.94 337 ARG B N 1
ATOM 6050 C CA . ARG B 1 337 ? 0.26 17.672 22.422 1 92.94 337 ARG B CA 1
ATOM 6051 C C . ARG B 1 337 ? -0.924 16.797 22.031 1 92.94 337 ARG B C 1
ATOM 6053 O O . ARG B 1 337 ? -1.792 16.516 22.859 1 92.94 337 ARG B O 1
ATOM 6060 N N . SER B 1 338 ? -0.971 16.406 20.75 1 93.38 338 SER B N 1
ATOM 6061 C CA . SER B 1 338 ? -2.018 15.484 20.312 1 93.38 338 SER B CA 1
ATOM 6062 C C . SER B 1 338 ? -2.018 14.203 21.141 1 93.38 338 SER B C 1
ATOM 6064 O O . SER B 1 338 ? -3.074 13.734 21.562 1 93.38 338 SER B O 1
ATOM 6066 N N . ALA B 1 339 ? -0.83 13.648 21.297 1 91.75 339 ALA B N 1
ATOM 6067 C CA . ALA B 1 339 ? -0.7 12.422 22.062 1 91.75 339 ALA B CA 1
ATOM 6068 C C . ALA B 1 339 ? -1.176 12.633 23.5 1 91.75 339 ALA B C 1
ATOM 6070 O O . ALA B 1 339 ? -1.902 11.797 24.047 1 91.75 339 ALA B O 1
ATOM 6071 N N . MET B 1 340 ? -0.829 13.766 24.078 1 91.5 340 MET B N 1
ATOM 6072 C CA . MET B 1 340 ? -1.215 14.094 25.453 1 91.5 340 MET B CA 1
ATOM 6073 C C . MET B 1 340 ? -2.725 14.273 25.562 1 91.5 340 MET B C 1
ATOM 6075 O O . MET B 1 340 ? -3.35 13.75 26.484 1 91.5 340 MET B O 1
ATOM 6079 N N . LEU B 1 341 ? -3.256 14.938 24.656 1 91.56 341 LEU B N 1
ATOM 6080 C CA . LEU B 1 341 ? -4.695 15.188 24.656 1 91.56 341 LEU B CA 1
ATOM 6081 C C . LEU B 1 341 ? -5.469 13.875 24.531 1 91.56 341 LEU B C 1
ATOM 6083 O O . LEU B 1 341 ? -6.445 13.664 25.25 1 91.56 341 LEU B O 1
ATOM 6087 N N . GLU B 1 342 ? -5.004 13.008 23.672 1 88.44 342 GLU B N 1
ATOM 6088 C CA . GLU B 1 342 ? -5.652 11.711 23.5 1 88.44 342 GLU B CA 1
ATOM 6089 C C . GLU B 1 342 ? -5.586 10.891 24.781 1 88.44 342 GLU B C 1
ATOM 6091 O O . GLU B 1 342 ? -6.578 10.289 25.188 1 88.44 342 GLU B O 1
ATOM 6096 N N . THR B 1 343 ? -4.469 10.898 25.359 1 86.62 343 THR B N 1
ATOM 6097 C CA . THR B 1 343 ? -4.262 10.117 26.578 1 86.62 343 THR B CA 1
ATOM 6098 C C . THR B 1 343 ? -5.105 10.664 27.719 1 86.62 343 THR B C 1
ATOM 6100 O O . THR B 1 343 ? -5.77 9.906 28.438 1 86.62 343 THR B O 1
ATOM 6103 N N . LEU B 1 344 ? -5.074 11.945 27.859 1 87.81 344 LEU B N 1
ATOM 6104 C CA . LEU B 1 344 ? -5.762 12.578 28.984 1 87.81 344 LEU B CA 1
ATOM 6105 C C . LEU B 1 344 ? -7.273 12.516 28.797 1 87.81 344 LEU B C 1
ATOM 6107 O O . LEU B 1 344 ? -8.023 12.445 29.781 1 87.81 344 LEU B O 1
ATOM 6111 N N . GLU B 1 345 ? -7.703 12.523 27.594 1 85.88 345 GLU B N 1
ATOM 6112 C CA . GLU B 1 345 ? -9.133 12.359 27.344 1 85.88 345 GLU B CA 1
ATOM 6113 C C . GLU B 1 345 ? -9.625 11.008 27.844 1 85.88 345 GLU B C 1
ATOM 6115 O O . GLU B 1 345 ? -10.688 10.922 28.469 1 85.88 345 GLU B O 1
ATOM 6120 N N . VAL B 1 346 ? -8.898 10.016 27.562 1 81.75 346 VAL B N 1
ATOM 6121 C CA . VAL B 1 346 ? -9.25 8.68 28.047 1 81.75 346 VAL B CA 1
ATOM 6122 C C . VAL B 1 346 ? -9.203 8.648 29.562 1 81.75 346 VAL B C 1
ATOM 6124 O O . VAL B 1 346 ? -10.086 8.086 30.219 1 81.75 346 VAL B O 1
ATOM 6127 N N . GLY B 1 347 ? -8.203 9.281 30.094 1 80.31 347 GLY B N 1
ATOM 6128 C CA . GLY B 1 347 ? -8.062 9.328 31.547 1 80.31 347 GLY B CA 1
ATOM 6129 C C . GLY B 1 347 ? -9.188 10.086 32.219 1 80.31 347 GLY B C 1
ATOM 6130 O O . GLY B 1 347 ? -9.57 9.758 33.344 1 80.31 347 GLY B O 1
ATOM 6131 N N . SER B 1 348 ? -9.727 11.016 31.594 1 84.38 348 SER B N 1
ATOM 6132 C CA . SER B 1 348 ? -10.789 11.844 32.188 1 84.38 348 SER B CA 1
ATOM 6133 C C . SER B 1 348 ? -12.117 11.102 32.188 1 84.38 348 SER B C 1
ATOM 6135 O O . SER B 1 348 ? -13.039 11.477 32.938 1 84.38 348 SER B O 1
ATOM 6137 N N . HIS B 1 349 ? -12.219 10 31.453 1 78.56 349 HIS B N 1
ATOM 6138 C CA . HIS B 1 349 ? -13.469 9.25 31.359 1 78.56 349 HIS B CA 1
ATOM 6139 C C . HIS B 1 349 ? -13.312 7.859 31.969 1 78.56 349 HIS B C 1
ATOM 6141 O O . HIS B 1 349 ? -14.227 7.031 31.875 1 78.56 349 HIS B O 1
ATOM 6147 N N . MET B 1 350 ? -12.195 7.598 32.562 1 71.88 350 MET B N 1
ATOM 6148 C CA . MET B 1 350 ? -11.961 6.273 33.125 1 71.88 350 MET B CA 1
ATOM 6149 C C . MET B 1 350 ? -12.836 6.055 34.375 1 71.88 350 MET B C 1
ATOM 6151 O O . MET B 1 350 ? -12.922 6.926 35.25 1 71.88 350 MET B O 1
ATOM 6155 N N . ASN B 1 351 ? -13.82 5.262 34.156 1 66.12 351 ASN B N 1
ATOM 6156 C CA . ASN B 1 351 ? -14.719 4.969 35.281 1 66.12 351 ASN B CA 1
ATOM 6157 C C . ASN B 1 351 ? -14.156 3.877 36.188 1 66.12 351 ASN B C 1
ATOM 6159 O O . ASN B 1 351 ? -14.711 2.779 36.25 1 66.12 351 ASN B O 1
ATOM 6163 N N . ILE B 1 352 ? -12.977 3.889 36.406 1 60.78 352 ILE B N 1
ATOM 6164 C CA . ILE B 1 352 ? -12.445 2.918 37.375 1 60.78 352 ILE B CA 1
ATOM 6165 C C . ILE B 1 352 ? -12.656 3.422 38.781 1 60.78 352 ILE B C 1
ATOM 6167 O O . ILE B 1 352 ? -12.391 4.59 39.094 1 60.78 352 ILE B O 1
ATOM 6171 N N . PRO B 1 353 ? -13.242 2.588 39.625 1 64.31 353 PRO B N 1
ATOM 6172 C CA . PRO B 1 353 ? -13.414 2.963 41.031 1 64.31 353 PRO B CA 1
ATOM 6173 C C . PRO B 1 353 ? -12.117 3.459 41.688 1 64.31 353 PRO B C 1
ATOM 6175 O O . PRO B 1 353 ? -11.031 2.975 41.344 1 64.31 353 PRO B O 1
ATOM 6178 N N . ASP B 1 354 ? -12 4.484 42.562 1 62.69 354 ASP B N 1
ATOM 6179 C CA . ASP B 1 354 ? -10.898 5.027 43.344 1 62.69 354 ASP B CA 1
ATOM 6180 C C . ASP B 1 354 ? -9.906 5.773 42.469 1 62.69 354 ASP B C 1
ATOM 6182 O O . ASP B 1 354 ? -8.734 5.934 42.812 1 62.69 354 ASP B O 1
ATOM 6186 N N . ASN B 1 355 ? -10.461 6.066 41.188 1 73.06 355 ASN B N 1
ATOM 6187 C CA . ASN B 1 355 ? -9.539 6.758 40.312 1 73.06 355 ASN B CA 1
ATOM 6188 C C . ASN B 1 355 ? -9.898 8.234 40.156 1 73.06 355 ASN B C 1
ATOM 6190 O O . ASN B 1 355 ? -9.57 8.859 39.125 1 73.06 355 ASN B O 1
ATOM 6194 N N . GLU B 1 356 ? -10.508 8.711 41.156 1 79.06 356 GLU B N 1
ATOM 6195 C CA . GLU B 1 356 ? -10.969 10.094 41.125 1 79.06 356 GLU B CA 1
ATOM 6196 C C . GLU B 1 356 ? -9.797 11.062 41 1 79.06 356 GLU B C 1
ATOM 6198 O O . GLU B 1 356 ? -9.898 12.078 40.312 1 79.06 356 GLU B O 1
ATOM 6203 N N . CYS B 1 357 ? -8.773 10.734 41.688 1 79.44 357 CYS B N 1
ATOM 6204 C CA . CYS B 1 357 ? -7.598 11.594 41.656 1 79.44 357 CYS B CA 1
ATOM 6205 C C . CYS B 1 357 ? -7.027 11.648 40.219 1 79.44 357 CYS B C 1
ATOM 6207 O O . CYS B 1 357 ? -6.68 12.727 39.75 1 79.44 357 CYS B O 1
ATOM 6209 N N . CYS B 1 358 ? -6.984 10.523 39.562 1 78.12 358 CYS B N 1
ATOM 6210 C CA . CYS B 1 358 ? -6.465 10.469 38.219 1 78.12 358 CYS B CA 1
ATOM 6211 C C . CYS B 1 358 ? -7.367 11.234 37.25 1 78.12 358 CYS B C 1
ATOM 6213 O O . CYS B 1 358 ? -6.879 11.922 36.344 1 78.12 358 CYS B O 1
ATOM 6215 N N . ILE B 1 359 ? -8.625 11.078 37.469 1 84.5 359 ILE B N 1
ATOM 6216 C CA . ILE B 1 359 ? -9.602 11.758 36.625 1 84.5 359 ILE B CA 1
ATOM 6217 C C . ILE B 1 359 ? -9.453 13.266 36.781 1 84.5 359 ILE B C 1
ATOM 6219 O O . ILE B 1 359 ? -9.352 13.992 35.781 1 84.5 359 ILE B O 1
ATOM 6223 N N . ARG B 1 360 ? -9.367 13.695 38 1 86.38 360 ARG B N 1
ATOM 6224 C CA . ARG B 1 360 ? -9.266 15.133 38.25 1 86.38 360 ARG B CA 1
ATOM 6225 C C . ARG B 1 360 ? -7.957 15.695 37.719 1 86.38 360 ARG B C 1
ATOM 6227 O O . ARG B 1 360 ? -7.938 16.797 37.156 1 86.38 360 ARG B O 1
ATOM 6234 N N . THR B 1 361 ? -6.918 15.008 37.906 1 85.75 361 THR B N 1
ATOM 6235 C CA . THR B 1 361 ? -5.621 15.438 37.375 1 85.75 361 THR B CA 1
ATOM 6236 C C . THR B 1 361 ? -5.645 15.523 35.875 1 85.75 361 THR B C 1
ATOM 6238 O O . THR B 1 361 ? -5.121 16.469 35.281 1 85.75 361 THR B O 1
ATOM 6241 N N . SER B 1 362 ? -6.223 14.523 35.25 1 87.56 362 SER B N 1
ATOM 6242 C CA . SER B 1 362 ? -6.336 14.516 33.812 1 87.56 362 SER B CA 1
ATOM 6243 C C . SER B 1 362 ? -7.113 15.727 33.312 1 87.56 362 SER B C 1
ATOM 6245 O O . SER B 1 362 ? -6.688 16.391 32.344 1 87.56 362 SER B O 1
ATOM 6247 N N . ILE B 1 363 ? -8.133 16 33.938 1 87.56 363 ILE B N 1
ATOM 6248 C CA . ILE B 1 363 ? -8.977 17.125 33.562 1 87.56 363 ILE B CA 1
ATOM 6249 C C . ILE B 1 363 ? -8.203 18.422 33.719 1 87.56 363 ILE B C 1
ATOM 6251 O O . ILE B 1 363 ? -8.25 19.297 32.844 1 87.56 363 ILE B O 1
ATOM 6255 N N . ASN B 1 364 ? -7.496 18.547 34.75 1 88.19 364 ASN B N 1
ATOM 6256 C CA . ASN B 1 364 ? -6.738 19.766 35.031 1 88.19 364 ASN B CA 1
ATOM 6257 C C . ASN B 1 364 ? -5.641 19.984 33.969 1 88.19 364 ASN B C 1
ATOM 6259 O O . ASN B 1 364 ? -5.418 21.109 33.531 1 88.19 364 ASN B O 1
ATOM 6263 N N . ILE B 1 365 ? -4.984 18.953 33.688 1 87.75 365 ILE B N 1
ATOM 6264 C CA . ILE B 1 365 ? -3.918 19.047 32.688 1 87.75 365 ILE B CA 1
ATOM 6265 C C . ILE B 1 365 ? -4.512 19.391 31.328 1 87.75 365 ILE B C 1
ATOM 6267 O O . ILE B 1 365 ? -3.938 20.172 30.578 1 87.75 365 ILE B O 1
ATOM 6271 N N . LEU B 1 366 ? -5.617 18.781 31.016 1 90.44 366 LEU B N 1
ATOM 6272 C CA . LEU B 1 366 ? -6.301 19.094 29.766 1 90.44 366 LEU B CA 1
ATOM 6273 C C . LEU B 1 366 ? -6.617 20.578 29.656 1 90.44 366 LEU B C 1
ATOM 6275 O O . LEU B 1 366 ? -6.324 21.219 28.641 1 90.44 366 LEU B O 1
ATOM 6279 N N . LYS B 1 367 ? -7.156 21.062 30.688 1 88.12 367 LYS B N 1
ATOM 6280 C CA . LYS B 1 367 ? -7.523 22.484 30.719 1 88.12 367 LYS B CA 1
ATOM 6281 C C . LYS B 1 367 ? -6.293 23.375 30.578 1 88.12 367 LYS B C 1
ATOM 6283 O O . LYS B 1 367 ? -6.336 24.391 29.875 1 88.12 367 LYS B O 1
ATOM 6288 N N . SER B 1 368 ? -5.273 22.984 31.219 1 89 368 SER B N 1
ATOM 6289 C CA . SER B 1 368 ? -4.031 23.734 31.156 1 89 368 SER B CA 1
ATOM 6290 C C . SER B 1 368 ? -3.463 23.75 29.734 1 89 368 SER B C 1
ATOM 6292 O O . SER B 1 368 ? -2.973 24.781 29.266 1 89 368 SER B O 1
ATOM 6294 N N . LEU B 1 369 ? -3.51 22.625 29.109 1 90.38 369 LEU B N 1
ATOM 6295 C CA . LEU B 1 369 ? -2.998 22.516 27.75 1 90.38 369 LEU B CA 1
ATOM 6296 C C . LEU B 1 369 ? -3.803 23.375 26.797 1 90.38 369 LEU B C 1
ATOM 6298 O O . LEU B 1 369 ? -3.234 24.047 25.922 1 90.38 369 LEU B O 1
ATOM 6302 N N . VAL B 1 370 ? -5.074 23.328 26.984 1 91.69 370 VAL B N 1
ATOM 6303 C CA . VAL B 1 370 ? -5.957 24.125 26.125 1 91.69 370 VAL B CA 1
ATOM 6304 C C . VAL B 1 370 ? -5.672 25.609 26.344 1 91.69 370 VAL B C 1
ATOM 6306 O O . VAL B 1 370 ? -5.598 26.375 25.375 1 91.69 370 VAL B O 1
ATOM 6309 N N . HIS B 1 371 ? -5.508 25.953 27.547 1 89.56 371 HIS B N 1
ATOM 6310 C CA . HIS B 1 371 ? -5.203 27.344 27.875 1 89.56 371 HIS B CA 1
ATOM 6311 C C . HIS B 1 371 ? -3.873 27.766 27.266 1 89.56 371 HIS B C 1
ATOM 6313 O O . HIS B 1 371 ? -3.736 28.891 26.797 1 89.56 371 HIS B O 1
ATOM 6319 N N . GLU B 1 372 ? -2.91 26.953 27.344 1 88.88 372 GLU B N 1
ATOM 6320 C CA . GLU B 1 372 ? -1.594 27.234 26.781 1 88.88 372 GLU B CA 1
ATOM 6321 C C . GLU B 1 372 ? -1.676 27.469 25.266 1 88.88 372 GLU B C 1
ATOM 6323 O O . GLU B 1 372 ? -1.005 28.344 24.734 1 88.88 372 GLU B O 1
ATOM 6328 N N . LEU B 1 373 ? -2.414 26.688 24.594 1 92.44 373 LEU B N 1
ATOM 6329 C CA . LEU B 1 373 ? -2.576 26.797 23.156 1 92.44 373 LEU B CA 1
ATOM 6330 C C . LEU B 1 373 ? -3.244 28.125 22.781 1 92.44 373 LEU B C 1
ATOM 6332 O O . LEU B 1 373 ? -2.768 28.844 21.906 1 92.44 373 LEU B O 1
ATOM 6336 N N . ALA B 1 374 ? -4.305 28.422 23.516 1 89.94 374 ALA B N 1
ATOM 6337 C CA . ALA B 1 374 ? -5.031 29.656 23.266 1 89.94 374 ALA B CA 1
ATOM 6338 C C . ALA B 1 374 ? -4.156 30.875 23.547 1 89.94 374 ALA B C 1
ATOM 6340 O O . ALA B 1 374 ? -4.125 31.828 22.766 1 89.94 374 ALA B O 1
ATOM 6341 N N . ARG B 1 375 ? -3.461 30.812 24.625 1 89.25 375 ARG B N 1
ATOM 6342 C CA . ARG B 1 375 ? -2.588 31.922 25.016 1 89.25 375 ARG B CA 1
ATOM 6343 C C . ARG B 1 375 ? -1.431 32.062 24.031 1 89.25 375 ARG B C 1
ATOM 6345 O O . ARG B 1 375 ? -1.049 33.188 23.688 1 89.25 375 ARG B O 1
ATOM 6352 N N . GLY B 1 376 ? -0.849 30.984 23.656 1 89.94 376 GLY B N 1
ATOM 6353 C CA . GLY B 1 376 ? 0.229 31.031 22.688 1 89.94 376 GLY B CA 1
ATOM 6354 C C . GLY B 1 376 ? -0.176 31.672 21.375 1 89.94 376 GLY B C 1
ATOM 6355 O O . GLY B 1 376 ? 0.616 32.406 20.766 1 89.94 376 GLY B O 1
ATOM 6356 N N . ALA B 1 377 ? -1.366 31.422 20.938 1 90.12 377 ALA B N 1
ATOM 6357 C CA . ALA B 1 377 ? -1.881 32 19.703 1 90.12 377 ALA B CA 1
ATOM 6358 C C . ALA B 1 377 ? -2.021 33.531 19.844 1 90.12 377 ALA B C 1
ATOM 6360 O O . ALA B 1 377 ? -1.895 34.25 18.859 1 90.12 377 ALA B O 1
ATOM 6361 N N . GLU B 1 378 ? -2.232 33.938 21 1 87.75 378 GLU B N 1
ATOM 6362 C CA . GLU B 1 378 ? -2.477 35.344 21.281 1 87.75 378 GLU B CA 1
ATOM 6363 C C . GLU B 1 378 ? -1.167 36.125 21.422 1 87.75 378 GLU B C 1
ATOM 6365 O O . GLU B 1 378 ? -1.042 37.25 20.938 1 87.75 378 GLU B O 1
ATOM 6370 N N . VAL B 1 379 ? -0.208 35.531 22.016 1 87.75 379 VAL B N 1
ATOM 6371 C CA . VAL B 1 379 ? 0.946 36.312 22.469 1 87.75 379 VAL B CA 1
ATOM 6372 C C . VAL B 1 379 ? 2.104 36.125 21.484 1 87.75 379 VAL B C 1
ATOM 6374 O O . VAL B 1 379 ? 2.99 36.969 21.406 1 87.75 379 VAL B O 1
ATOM 6377 N N . SER B 1 380 ? 2.102 35.094 20.812 1 87.44 380 SER B N 1
ATOM 6378 C CA . SER B 1 380 ? 3.234 34.781 19.938 1 87.44 380 SER B CA 1
ATOM 6379 C C . SER B 1 380 ? 2.988 35.281 18.531 1 87.44 380 SER B C 1
ATOM 6381 O O . SER B 1 380 ? 1.844 35.344 18.062 1 87.44 380 SER B O 1
ATOM 6383 N N . PRO B 1 381 ? 4.086 35.594 17.844 1 88.25 381 PRO B N 1
ATOM 6384 C CA . PRO B 1 381 ? 3.947 36.062 16.469 1 88.25 381 PRO B CA 1
ATOM 6385 C C . PRO B 1 381 ? 3.352 34.969 15.547 1 88.25 381 PRO B C 1
ATOM 6387 O O . PRO B 1 381 ? 3.559 33.781 15.773 1 88.25 381 PRO B O 1
ATOM 6390 N N . PRO B 1 382 ? 2.662 35.5 14.531 1 87.75 382 PRO B N 1
ATOM 6391 C CA . PRO B 1 382 ? 2.061 34.531 13.602 1 87.75 382 PRO B CA 1
ATOM 6392 C C . PRO B 1 382 ? 3.104 33.75 12.789 1 87.75 382 PRO B C 1
ATOM 6394 O O . PRO B 1 382 ? 4.215 34.25 12.586 1 87.75 382 PRO B O 1
ATOM 6397 N N . VAL B 1 383 ? 2.793 32.625 12.414 1 93.69 383 VAL B N 1
ATOM 6398 C CA . VAL B 1 383 ? 3.629 31.734 11.602 1 93.69 383 VAL B CA 1
ATOM 6399 C C . VAL B 1 383 ? 3.242 31.875 10.133 1 93.69 383 VAL B C 1
ATOM 6401 O O . VAL B 1 383 ? 2.064 32.031 9.805 1 93.69 383 VAL B O 1
ATOM 6404 N N . GLU B 1 384 ? 4.293 31.828 9.273 1 95.25 384 GLU B N 1
ATOM 6405 C CA . GLU B 1 384 ? 4.035 31.953 7.844 1 95.25 384 GLU B CA 1
ATOM 6406 C C . GLU B 1 384 ? 3.184 30.781 7.34 1 95.25 384 GLU B C 1
ATOM 6408 O O . GLU B 1 384 ? 3.502 29.625 7.59 1 95.25 384 GLU B O 1
ATOM 6413 N N . MET B 1 385 ? 2.164 31.078 6.629 1 95 385 MET B N 1
ATOM 6414 C CA . MET B 1 385 ? 1.139 30.125 6.203 1 95 385 MET B CA 1
ATOM 6415 C C . MET B 1 385 ? 1.757 28.969 5.43 1 95 385 MET B C 1
ATOM 6417 O O . MET B 1 385 ? 1.433 27.797 5.68 1 95 385 MET B O 1
ATOM 6421 N N . MET B 1 386 ? 2.678 29.266 4.547 1 96.12 386 MET B N 1
ATOM 6422 C CA . MET B 1 386 ? 3.211 28.281 3.627 1 96.12 386 MET B CA 1
ATOM 6423 C C . MET B 1 386 ? 4.152 27.312 4.348 1 96.12 386 MET B C 1
ATOM 6425 O O . MET B 1 386 ? 4.508 26.266 3.811 1 96.12 386 MET B O 1
ATOM 6429 N N . THR B 1 387 ? 4.461 27.609 5.598 1 96.69 387 THR B N 1
ATOM 6430 C CA . THR B 1 387 ? 5.379 26.75 6.348 1 96.69 387 THR B CA 1
ATOM 6431 C C . THR B 1 387 ? 4.617 25.891 7.352 1 96.69 387 THR B C 1
ATOM 6433 O O . THR B 1 387 ? 5.223 25.156 8.133 1 96.69 387 THR B O 1
ATOM 6436 N N . LEU B 1 388 ? 3.326 25.984 7.301 1 97.38 388 LEU B N 1
ATOM 6437 C CA . LEU B 1 388 ? 2.502 25.203 8.211 1 97.38 388 LEU B CA 1
ATOM 6438 C C . LEU B 1 388 ? 2.537 23.719 7.844 1 97.38 388 LEU B C 1
ATOM 6440 O O . LEU B 1 388 ? 2.346 23.359 6.68 1 97.38 388 LEU B O 1
ATOM 6444 N N . SER B 1 389 ? 2.75 22.875 8.789 1 97.06 389 SER B N 1
ATOM 6445 C CA . SER B 1 389 ? 2.855 21.438 8.531 1 97.06 389 SER B CA 1
ATOM 6446 C C . SER B 1 389 ? 1.485 20.781 8.555 1 97.06 389 SER B C 1
ATOM 6448 O O . SER B 1 389 ? 0.535 21.312 9.125 1 97.06 389 SER B O 1
ATOM 6450 N N . VAL B 1 390 ? 1.387 19.594 8.008 1 96.06 390 VAL B N 1
ATOM 6451 C CA . VAL B 1 390 ? 0.146 18.844 7.938 1 96.06 390 VAL B CA 1
ATOM 6452 C C . VAL B 1 390 ? -0.162 18.234 9.305 1 96.06 390 VAL B C 1
ATOM 6454 O O . VAL B 1 390 ? -1.286 17.781 9.555 1 96.06 390 VAL B O 1
ATOM 6457 N N . PHE B 1 391 ? 0.71 18.297 10.273 1 95.44 391 PHE B N 1
ATOM 6458 C CA . PHE B 1 391 ? 0.592 17.594 11.547 1 95.44 391 PHE B CA 1
ATOM 6459 C C . PHE B 1 391 ? -0.041 18.5 12.602 1 95.44 391 PHE B C 1
ATOM 6461 O O . PHE B 1 391 ? -0.336 18.062 13.711 1 95.44 391 PHE B O 1
ATOM 6468 N N . LEU B 1 392 ? -0.351 19.703 12.281 1 96.25 392 LEU B N 1
ATOM 6469 C CA . LEU B 1 392 ? -0.721 20.719 13.258 1 96.25 392 LEU B CA 1
ATOM 6470 C C . LEU B 1 392 ? -2.217 20.672 13.555 1 96.25 392 LEU B C 1
ATOM 6472 O O . LEU B 1 392 ? -2.631 20.828 14.703 1 96.25 392 LEU B O 1
ATOM 6476 N N . PRO B 1 393 ? -3.045 20.312 12.602 1 95.38 393 PRO B N 1
ATOM 6477 C CA . PRO B 1 393 ? -4.48 20.516 12.797 1 95.38 393 PRO B CA 1
ATOM 6478 C C . PRO B 1 393 ? -5.059 19.641 13.906 1 95.38 393 PRO B C 1
ATOM 6480 O O . PRO B 1 393 ? -5.918 20.094 14.672 1 95.38 393 PRO B O 1
ATOM 6483 N N . HIS B 1 394 ? -4.633 18.516 14.031 1 93.25 394 HIS B N 1
ATOM 6484 C CA . HIS B 1 394 ? -5.27 17.547 14.914 1 93.25 394 HIS B CA 1
ATOM 6485 C C . HIS B 1 394 ? -5.23 18.016 16.375 1 93.25 394 HIS B C 1
ATOM 6487 O O . HIS B 1 394 ? -6.227 17.891 17.094 1 93.25 394 HIS B O 1
ATOM 6493 N N . CYS B 1 395 ? -4.105 18.5 16.844 1 93.44 395 CYS B N 1
ATOM 6494 C CA . CYS B 1 395 ? -4 18.906 18.25 1 93.44 395 CYS B CA 1
ATOM 6495 C C . CYS B 1 395 ? -4.91 20.094 18.531 1 93.44 395 CYS B C 1
ATOM 6497 O O . CYS B 1 395 ? -5.5 20.172 19.609 1 93.44 395 CYS B O 1
ATOM 6499 N N . ILE B 1 396 ? -5.023 20.984 17.578 1 95.69 396 ILE B N 1
ATOM 6500 C CA . ILE B 1 396 ? -5.898 22.141 17.75 1 95.69 396 ILE B CA 1
ATOM 6501 C C . ILE B 1 396 ? -7.355 21.688 17.766 1 95.69 396 ILE B C 1
ATOM 6503 O O . ILE B 1 396 ? -8.148 22.141 18.594 1 95.69 396 ILE B O 1
ATOM 6507 N N . TYR B 1 397 ? -7.691 20.812 16.938 1 95.19 397 TYR B N 1
ATOM 6508 C CA . TYR B 1 397 ? -9.031 20.234 16.906 1 95.19 397 TYR B CA 1
ATOM 6509 C C . TYR B 1 397 ? -9.383 19.578 18.219 1 95.19 397 TYR B C 1
ATOM 6511 O O . TYR B 1 397 ? -10.453 19.812 18.781 1 95.19 397 TYR B O 1
ATOM 6519 N N . LYS B 1 398 ? -8.5 18.719 18.656 1 92.31 398 LYS B N 1
ATOM 6520 C CA . LYS B 1 398 ? -8.742 18 19.906 1 92.31 398 LYS B CA 1
ATOM 6521 C C . LYS B 1 398 ? -8.898 18.969 21.078 1 92.31 398 LYS B C 1
ATOM 6523 O O . LYS B 1 398 ? -9.719 18.75 21.969 1 92.31 398 LYS B O 1
ATOM 6528 N N . ALA B 1 399 ? -8.078 19.969 21.078 1 94.12 399 ALA B N 1
ATOM 6529 C CA . ALA B 1 399 ? -8.195 20.984 22.109 1 94.12 399 ALA B CA 1
ATOM 6530 C C . ALA B 1 399 ? -9.562 21.672 22.062 1 94.12 399 ALA B C 1
ATOM 6532 O O . ALA B 1 399 ? -10.188 21.906 23.109 1 94.12 399 ALA B O 1
ATOM 6533 N N . ALA B 1 400 ? -9.977 21.984 20.891 1 94.44 400 ALA B N 1
ATOM 6534 C CA . ALA B 1 400 ? -11.297 22.609 20.734 1 94.44 400 ALA B CA 1
ATOM 6535 C C . ALA B 1 400 ? -12.398 21.672 21.25 1 94.44 400 ALA B C 1
ATOM 6537 O O . ALA B 1 400 ? -13.32 22.125 21.938 1 94.44 400 ALA B O 1
ATOM 6538 N N . MET B 1 401 ? -12.281 20.422 20.938 1 91.62 401 MET B N 1
ATOM 6539 C CA . MET B 1 401 ? -13.273 19.453 21.359 1 91.62 401 MET B CA 1
ATOM 6540 C C . MET B 1 401 ? -13.297 19.328 22.891 1 91.62 401 MET B C 1
ATOM 6542 O O . MET B 1 401 ? -14.367 19.172 23.484 1 91.62 401 MET B O 1
ATOM 6546 N N . VAL B 1 402 ? -12.133 19.359 23.469 1 88.75 402 VAL B N 1
ATOM 6547 C CA . VAL B 1 402 ? -12.031 19.328 24.922 1 88.75 402 VAL B CA 1
ATOM 6548 C C . VAL B 1 402 ? -12.727 20.562 25.516 1 88.75 402 VAL B C 1
ATOM 6550 O O . VAL B 1 402 ? -13.453 20.453 26.5 1 88.75 402 VAL B O 1
ATOM 6553 N N . CYS B 1 403 ? -12.484 21.688 24.922 1 89.75 403 CYS B N 1
ATOM 6554 C CA . CYS B 1 403 ? -13.109 22.922 25.375 1 89.75 403 CYS B CA 1
ATOM 6555 C C . CYS B 1 403 ? -14.625 22.828 25.297 1 89.75 403 CYS B C 1
ATOM 6557 O O . CYS B 1 403 ? -15.336 23.25 26.219 1 89.75 403 CYS B O 1
ATOM 6559 N N . LEU B 1 404 ? -15.125 22.281 24.25 1 90.12 404 LEU B N 1
ATOM 6560 C CA . LEU B 1 404 ? -16.562 22.125 24.062 1 90.12 404 LEU B CA 1
ATOM 6561 C C . LEU B 1 404 ? -17.141 21.141 25.078 1 90.12 404 LEU B C 1
ATOM 6563 O O . LEU B 1 404 ? -18.219 21.375 25.625 1 90.12 404 LEU B O 1
ATOM 6567 N N . GLY B 1 405 ? -16.453 20.078 25.25 1 87.38 405 GLY B N 1
ATOM 6568 C CA . GLY B 1 405 ? -16.875 19.125 26.25 1 87.38 405 GLY B CA 1
ATOM 6569 C C . GLY B 1 405 ? -16.938 19.703 27.656 1 87.38 405 GLY B C 1
ATOM 6570 O O . GLY B 1 405 ? -17.891 19.453 28.391 1 87.38 405 GLY B O 1
ATOM 6571 N N . ASP B 1 406 ? -15.953 20.453 28 1 84.31 406 ASP B N 1
ATOM 6572 C CA . ASP B 1 406 ? -15.891 21.094 29.312 1 84.31 406 ASP B CA 1
ATOM 6573 C C . ASP B 1 406 ? -17.031 22.094 29.484 1 84.31 406 ASP B C 1
ATOM 6575 O O . ASP B 1 406 ? -17.594 22.234 30.578 1 84.31 406 ASP B O 1
ATOM 6579 N N . SER B 1 407 ? -17.312 22.766 28.453 1 86.88 407 SER B N 1
ATOM 6580 C CA . SER B 1 407 ? -18.406 23.734 28.5 1 86.88 407 SER B CA 1
ATOM 6581 C C . SER B 1 407 ? -19.75 23.031 28.719 1 86.88 407 SER B C 1
ATOM 6583 O O . SER B 1 407 ? -20.625 23.547 29.422 1 86.88 407 SER B O 1
ATOM 6585 N N . ARG B 1 408 ? -19.922 21.938 28.141 1 85.62 408 ARG B N 1
ATOM 6586 C CA . ARG B 1 408 ? -21.156 21.156 28.312 1 85.62 408 ARG B CA 1
ATOM 6587 C C . ARG B 1 408 ? -21.312 20.672 29.75 1 85.62 408 ARG B C 1
ATOM 6589 O O . ARG B 1 408 ? -22.391 20.766 30.328 1 85.62 408 ARG B O 1
ATOM 6596 N N . VAL B 1 409 ? -20.234 20.203 30.281 1 83 409 VAL B N 1
ATOM 6597 C CA . VAL B 1 409 ? -20.266 19.641 31.641 1 83 409 VAL B CA 1
ATOM 6598 C C . VAL B 1 409 ? -20.469 20.766 32.656 1 83 409 VAL B C 1
ATOM 6600 O O . VAL B 1 409 ? -21.172 20.578 33.656 1 83 409 VAL B O 1
ATOM 6603 N N . SER B 1 410 ? -19.828 21.875 32.406 1 82.69 410 SER B N 1
ATOM 6604 C CA . SER B 1 410 ? -19.906 22.984 33.344 1 82.69 410 SER B CA 1
ATOM 6605 C C . SER B 1 410 ? -21.219 23.75 33.188 1 82.69 410 SER B C 1
ATOM 6607 O O . SER B 1 410 ? -21.531 24.625 34 1 82.69 410 SER B O 1
ATOM 6609 N N . GLY B 1 411 ? -21.984 23.438 32.219 1 81.56 411 GLY B N 1
ATOM 6610 C CA . GLY B 1 411 ? -23.234 24.125 31.984 1 81.56 411 GLY B CA 1
ATOM 6611 C C . GLY B 1 411 ? -23.062 25.516 31.406 1 81.56 411 GLY B C 1
ATOM 6612 O O . GLY B 1 411 ? -23.922 26.391 31.578 1 81.56 411 GLY B O 1
ATOM 6613 N N . CYS B 1 412 ? -21.891 25.719 30.969 1 76.5 412 CYS B N 1
ATOM 6614 C CA . CYS B 1 412 ? -21.609 27.016 30.344 1 76.5 412 CYS B CA 1
ATOM 6615 C C . CYS B 1 412 ? -22.547 27.266 29.172 1 76.5 412 CYS B C 1
ATOM 6617 O O . CYS B 1 412 ? -22.688 26.406 28.297 1 76.5 412 CYS B O 1
ATOM 6619 N N . VAL B 1 413 ? -23.203 28.422 29.188 1 71.56 413 VAL B N 1
ATOM 6620 C CA . VAL B 1 413 ? -24.234 28.75 28.219 1 71.56 413 VAL B CA 1
ATOM 6621 C C . VAL B 1 413 ? -23.609 29.047 26.859 1 71.56 413 VAL B C 1
ATOM 6623 O O . VAL B 1 413 ? -24.125 28.625 25.828 1 71.56 413 VAL B O 1
ATOM 6626 N N . ASP B 1 414 ? -22.406 29.797 26.891 1 82.75 414 ASP B N 1
ATOM 6627 C CA . ASP B 1 414 ? -21.797 30.188 25.625 1 82.75 414 ASP B CA 1
ATOM 6628 C C . ASP B 1 414 ? -20.312 29.828 25.594 1 82.75 414 ASP B C 1
ATOM 6630 O O . ASP B 1 414 ? -19.484 30.594 26.094 1 82.75 414 ASP B O 1
ATOM 6634 N N . PRO B 1 415 ? -19.938 28.734 24.953 1 86.5 415 PRO B N 1
ATOM 6635 C CA . PRO B 1 415 ? -18.531 28.312 24.906 1 86.5 415 PRO B CA 1
ATOM 6636 C C . PRO B 1 415 ? -17.703 29.094 23.906 1 86.5 415 PRO B C 1
ATOM 6638 O O . PRO B 1 415 ? -16.484 28.938 23.844 1 86.5 415 PRO B O 1
ATOM 6641 N N . GLU B 1 416 ? -18.25 30.016 23.172 1 87.75 416 GLU B N 1
ATOM 6642 C CA . GLU B 1 416 ? -17.641 30.625 22 1 87.75 416 GLU B CA 1
ATOM 6643 C C . GLU B 1 416 ? -16.391 31.422 22.375 1 87.75 416 GLU B C 1
ATOM 6645 O O . GLU B 1 416 ? -15.352 31.328 21.719 1 87.75 416 GLU B O 1
ATOM 6650 N N . PRO B 1 417 ? -16.406 32.156 23.406 1 85.75 417 PRO B N 1
ATOM 6651 C CA . PRO B 1 417 ? -15.211 32.938 23.766 1 85.75 417 PRO B CA 1
ATOM 6652 C C . PRO B 1 417 ? -14.008 32.031 24.047 1 85.75 417 PRO B C 1
ATOM 6654 O O . PRO B 1 417 ? -12.875 32.406 23.734 1 85.75 417 PRO B O 1
ATOM 6657 N N . SER B 1 418 ? -14.227 30.906 24.562 1 84.06 418 SER B N 1
ATOM 6658 C CA . SER B 1 418 ? -13.141 30 24.922 1 84.06 418 SER B CA 1
ATOM 6659 C C . SER B 1 418 ? -12.648 29.219 23.703 1 84.06 418 SER B C 1
ATOM 6661 O O . SER B 1 418 ? -11.477 28.859 23.625 1 84.06 418 SER B O 1
ATOM 6663 N N . ILE B 1 419 ? -13.508 29.016 22.734 1 92.25 419 ILE B N 1
ATOM 6664 C CA . ILE B 1 419 ? -13.164 28.141 21.625 1 92.25 419 ILE B CA 1
ATOM 6665 C C . ILE B 1 419 ? -12.703 28.984 20.438 1 92.25 419 ILE B C 1
ATOM 6667 O O . ILE B 1 419 ? -12.047 28.484 19.516 1 92.25 419 ILE B O 1
ATOM 6671 N N . ARG B 1 420 ? -12.984 30.234 20.438 1 93.69 420 ARG B N 1
ATOM 6672 C CA . ARG B 1 420 ? -12.766 31.125 19.297 1 93.69 420 ARG B CA 1
ATOM 6673 C C . ARG B 1 420 ? -11.297 31.125 18.891 1 93.69 420 ARG B C 1
ATOM 6675 O O . ARG B 1 420 ? -10.969 31.031 17.719 1 93.69 420 ARG B O 1
ATOM 6682 N N . PRO B 1 421 ? -10.328 31.266 19.891 1 94.12 421 PRO B N 1
ATOM 6683 C CA . PRO B 1 421 ? -8.922 31.25 19.484 1 94.12 421 PRO B CA 1
ATOM 6684 C C . PRO B 1 421 ? -8.531 29.969 18.75 1 94.12 421 PRO B C 1
ATOM 6686 O O . PRO B 1 421 ? -7.727 30.016 17.812 1 94.12 421 PRO B O 1
ATOM 6689 N N . LEU B 1 422 ? -9.102 28.906 19.156 1 96 422 LEU B N 1
ATOM 6690 C CA . LEU B 1 422 ? -8.789 27.625 18.531 1 96 422 LEU B CA 1
ATOM 6691 C C . LEU B 1 422 ? -9.43 27.531 17.156 1 96 422 LEU B C 1
ATOM 6693 O O . LEU B 1 422 ? -8.812 27.016 16.219 1 96 422 LEU B O 1
ATOM 6697 N N . LYS B 1 423 ? -10.625 28.031 17 1 96.31 423 LYS B N 1
ATOM 6698 C CA . LYS B 1 423 ? -11.289 28.094 15.695 1 96.31 423 LYS B CA 1
ATOM 6699 C C . LYS B 1 423 ? -10.5 28.953 14.711 1 96.31 423 LYS B C 1
ATOM 6701 O O . LYS B 1 423 ? -10.375 28.625 13.539 1 96.31 423 LYS B O 1
ATOM 6706 N N . ASP B 1 424 ? -10.008 30.016 15.273 1 96.06 424 ASP B N 1
ATOM 6707 C CA . ASP B 1 424 ? -9.227 30.922 14.438 1 96.06 424 ASP B CA 1
ATOM 6708 C C . ASP B 1 424 ? -7.957 30.234 13.93 1 96.06 424 ASP B C 1
ATOM 6710 O O . ASP B 1 424 ? -7.555 30.438 12.781 1 96.06 424 ASP B O 1
ATOM 6714 N N . LEU B 1 425 ? -7.352 29.5 14.805 1 96.94 425 LEU B N 1
ATOM 6715 C CA . LEU B 1 425 ? -6.16 28.75 14.406 1 96.94 425 LEU B CA 1
ATOM 6716 C C . LEU B 1 425 ? -6.492 27.734 13.328 1 96.94 425 LEU B C 1
ATOM 6718 O O . LEU B 1 425 ? -5.766 27.609 12.336 1 96.94 425 LEU B O 1
ATOM 6722 N N . LEU B 1 426 ? -7.566 27 13.484 1 96.69 426 LEU B N 1
ATOM 6723 C CA . LEU B 1 426 ? -7.988 26.031 12.477 1 96.69 426 LEU B CA 1
ATOM 6724 C C . LEU B 1 426 ? -8.328 26.719 11.164 1 96.69 426 LEU B C 1
ATOM 6726 O O . LEU B 1 426 ? -8.016 26.203 10.086 1 96.69 426 LEU B O 1
ATOM 6730 N N . GLY B 1 427 ? -8.977 27.859 11.266 1 96.75 427 GLY B N 1
ATOM 6731 C CA . GLY B 1 427 ? -9.266 28.641 10.07 1 96.75 427 GLY B CA 1
ATOM 6732 C C . GLY B 1 427 ? -8.023 29.047 9.305 1 96.75 427 GLY B C 1
ATOM 6733 O O . GLY B 1 427 ? -7.973 28.938 8.078 1 96.75 427 GLY B O 1
ATOM 6734 N N . TYR B 1 428 ? -7.027 29.5 10.078 1 96.62 428 TYR B N 1
ATOM 6735 C CA . TYR B 1 428 ? -5.762 29.906 9.469 1 96.62 428 TYR B CA 1
ATOM 6736 C C . TYR B 1 428 ? -5.074 28.703 8.82 1 96.62 428 TYR B C 1
ATOM 6738 O O . TYR B 1 428 ? -4.59 28.797 7.691 1 96.62 428 TYR B O 1
ATOM 6746 N N . LEU B 1 429 ? -5.07 27.594 9.539 1 97.06 429 LEU B N 1
ATOM 6747 C CA . LEU B 1 429 ? -4.508 26.359 9.008 1 97.06 429 LEU B CA 1
ATOM 6748 C C . LEU B 1 429 ? -5.262 25.906 7.762 1 97.06 429 LEU B C 1
ATOM 6750 O O . LEU B 1 429 ? -4.676 25.312 6.855 1 97.06 429 LEU B O 1
ATOM 6754 N N . GLY B 1 430 ? -6.582 26.172 7.742 1 97.06 430 GLY B N 1
ATOM 6755 C CA . GLY B 1 430 ? -7.445 25.766 6.645 1 97.06 430 GLY B CA 1
ATOM 6756 C C . GLY B 1 430 ? -7.133 26.484 5.344 1 97.06 430 GLY B C 1
ATOM 6757 O O . GLY B 1 430 ? -7.535 26.047 4.27 1 97.06 430 GLY B O 1
ATOM 6758 N N . MET B 1 431 ? -6.422 27.578 5.492 1 96.75 431 MET B N 1
ATOM 6759 C CA . MET B 1 431 ? -5.988 28.281 4.293 1 96.75 431 MET B CA 1
ATOM 6760 C C . MET B 1 431 ? -4.879 27.531 3.578 1 96.75 431 MET B C 1
ATOM 6762 O O . MET B 1 431 ? -4.656 27.719 2.383 1 96.75 431 MET B O 1
ATOM 6766 N N . ARG B 1 432 ? -4.215 26.625 4.34 1 97.81 432 ARG B N 1
ATOM 6767 C CA . ARG B 1 432 ? -3.111 25.844 3.781 1 97.81 432 ARG B CA 1
ATOM 6768 C C . ARG B 1 432 ? -3.527 24.406 3.523 1 97.81 432 ARG B C 1
ATOM 6770 O O . ARG B 1 432 ? -3.113 23.797 2.533 1 97.81 432 ARG B O 1
ATOM 6777 N N . TRP B 1 433 ? -4.289 23.891 4.449 1 97.19 433 TRP B N 1
ATOM 6778 C CA . TRP B 1 433 ? -4.637 22.469 4.406 1 97.19 433 TRP B CA 1
ATOM 6779 C C . TRP B 1 433 ? -6.141 22.281 4.551 1 97.19 433 TRP B C 1
ATOM 6781 O O . TRP B 1 433 ? -6.734 22.703 5.547 1 97.19 433 TRP B O 1
ATOM 6791 N N . VAL B 1 434 ? -6.797 21.594 3.662 1 97.06 434 VAL B N 1
ATOM 6792 C CA . VAL B 1 434 ? -8.234 21.344 3.67 1 97.06 434 VAL B CA 1
ATOM 6793 C C . VAL B 1 434 ? -8.609 20.531 4.91 1 97.06 434 VAL B C 1
ATOM 6795 O O . VAL B 1 434 ? -9.703 20.688 5.453 1 97.06 434 VAL B O 1
ATOM 6798 N N . ALA B 1 435 ? -7.734 19.703 5.402 1 95.25 435 ALA B N 1
ATOM 6799 C CA . ALA B 1 435 ? -7.988 18.906 6.598 1 95.25 435 ALA B CA 1
ATOM 6800 C C . ALA B 1 435 ? -8.375 19.781 7.777 1 95.25 435 ALA B C 1
ATOM 6802 O O . ALA B 1 435 ? -9.266 19.438 8.555 1 95.25 435 ALA B O 1
ATOM 6803 N N . ALA B 1 436 ? -7.68 20.891 7.934 1 96.31 436 ALA B N 1
ATOM 6804 C CA . ALA B 1 436 ? -7.988 21.797 9.023 1 96.31 436 ALA B CA 1
ATOM 6805 C C . ALA B 1 436 ? -9.383 22.406 8.867 1 96.31 436 ALA B C 1
ATOM 6807 O O . ALA B 1 436 ? -10.102 22.594 9.852 1 96.31 436 ALA B O 1
ATOM 6808 N N . LYS B 1 437 ? -9.734 22.656 7.68 1 96.06 437 LYS B N 1
ATOM 6809 C CA . LYS B 1 437 ? -11.086 23.141 7.414 1 96.06 437 LYS B CA 1
ATOM 6810 C C . LYS B 1 437 ? -12.133 22.109 7.82 1 96.06 437 LYS B C 1
ATOM 6812 O O . LYS B 1 437 ? -13.164 22.469 8.398 1 96.06 437 LYS B O 1
ATOM 6817 N N . ARG B 1 438 ? -11.883 20.891 7.5 1 94.12 438 ARG B N 1
ATOM 6818 C CA . ARG B 1 438 ? -12.805 19.828 7.871 1 94.12 438 ARG B CA 1
ATOM 6819 C C . ARG B 1 438 ? -12.938 19.719 9.391 1 94.12 438 ARG B C 1
ATOM 6821 O O . ARG B 1 438 ? -14.031 19.484 9.906 1 94.12 438 ARG B O 1
ATOM 6828 N N . TYR B 1 439 ? -11.812 19.859 10.039 1 94.06 439 TYR B N 1
ATOM 6829 C CA . TYR B 1 439 ? -11.836 19.859 11.5 1 94.06 439 TYR B CA 1
ATOM 6830 C C . TYR B 1 439 ? -12.656 21.031 12.031 1 94.06 439 TYR B C 1
ATOM 6832 O O . TYR B 1 439 ? -13.422 20.875 12.984 1 94.06 439 TYR B O 1
ATOM 6840 N N . LEU B 1 440 ? -12.461 22.109 11.438 1 96.19 440 LEU B N 1
ATOM 6841 C CA . LEU B 1 440 ? -13.219 23.297 11.852 1 96.19 440 LEU B CA 1
ATOM 6842 C C . LEU B 1 440 ? -14.719 23.062 11.672 1 96.19 440 LEU B C 1
ATOM 6844 O O . LEU B 1 440 ? -15.508 23.438 12.547 1 96.19 440 LEU B O 1
ATOM 6848 N N . GLU B 1 441 ? -15.086 22.453 10.609 1 94.25 441 GLU B N 1
ATOM 6849 C CA . GLU B 1 441 ? -16.484 22.141 10.352 1 94.25 441 GLU B CA 1
ATOM 6850 C C . GLU B 1 441 ? -17.047 21.188 11.422 1 94.25 441 GLU B C 1
ATOM 6852 O O . GLU B 1 441 ? -18.188 21.344 11.844 1 94.25 441 GLU B O 1
ATOM 6857 N N . LYS B 1 442 ? -16.266 20.312 11.836 1 92.56 442 LYS B N 1
ATOM 6858 C CA . LYS B 1 442 ? -16.688 19.375 12.875 1 92.56 442 LYS B CA 1
ATOM 6859 C C . LYS B 1 442 ? -16.875 20.078 14.211 1 92.56 442 LYS B C 1
ATOM 6861 O O . LYS B 1 442 ? -17.812 19.781 14.953 1 92.56 442 LYS B O 1
ATOM 6866 N N . VAL B 1 443 ? -15.961 20.969 14.492 1 93.81 443 VAL B N 1
ATOM 6867 C CA . VAL B 1 443 ? -16.078 21.75 15.719 1 93.81 443 VAL B CA 1
ATOM 6868 C C . VAL B 1 443 ? -17.359 22.578 15.695 1 93.81 443 VAL B C 1
ATOM 6870 O O . VAL B 1 443 ? -18.094 22.625 16.688 1 93.81 443 VAL B O 1
ATOM 6873 N N . ASP B 1 444 ? -17.641 23.109 14.57 1 93.56 444 ASP B N 1
ATOM 6874 C CA . ASP B 1 444 ? -18.828 23.953 14.438 1 93.56 444 ASP B CA 1
ATOM 6875 C C . ASP B 1 444 ? -20.109 23.141 14.516 1 93.56 444 ASP B C 1
ATOM 6877 O O . ASP B 1 444 ? -21.141 23.641 14.953 1 93.56 444 ASP B O 1
ATOM 6881 N N . ALA B 1 445 ? -20.031 21.875 14.102 1 89.56 445 ALA B N 1
ATOM 6882 C CA . ALA B 1 445 ? -21.203 21 14.094 1 89.56 445 ALA B CA 1
ATOM 6883 C C . ALA B 1 445 ? -21.484 20.453 15.484 1 89.56 445 ALA B C 1
ATOM 6885 O O . ALA B 1 445 ? -22.578 19.953 15.75 1 89.56 445 ALA B O 1
ATOM 6886 N N . THR B 1 446 ? -20.5 20.438 16.375 1 84.75 446 THR B N 1
ATOM 6887 C CA . THR B 1 446 ? -20.641 19.906 17.719 1 84.75 446 THR B CA 1
ATOM 6888 C C . THR B 1 446 ? -21.172 20.969 18.672 1 84.75 446 THR B C 1
ATOM 6890 O O . THR B 1 446 ? -21.922 20.672 19.609 1 84.75 446 THR B O 1
#

Solvent-accessible surface area (backbone atoms only — not comparable to full-atom values): 47390 Å² total; per-residue (Å²): 133,71,85,79,50,30,24,51,56,31,59,73,65,71,45,92,48,77,52,42,83,81,43,22,65,63,28,57,73,65,72,43,88,39,42,51,47,56,77,71,65,74,64,47,75,57,52,64,59,52,40,87,57,63,37,73,59,16,50,22,49,32,37,48,50,47,36,41,73,75,60,33,55,70,70,43,44,50,50,49,49,52,50,31,57,69,18,57,36,71,74,52,63,38,70,51,66,69,60,51,52,49,53,60,53,41,32,71,72,74,36,98,59,61,55,47,42,56,33,47,27,54,48,31,49,51,53,55,70,54,54,39,58,96,64,37,71,46,63,56,57,52,19,47,50,24,50,51,44,17,49,50,32,33,40,36,64,72,62,57,72,49,71,48,41,50,51,26,54,47,40,49,30,50,41,21,53,19,48,55,37,69,65,46,23,55,19,44,31,40,22,48,49,40,48,38,50,71,63,48,42,74,50,50,72,70,55,30,46,70,72,28,87,46,63,67,55,23,51,30,38,46,31,35,42,45,50,46,52,31,49,46,37,50,52,54,54,57,50,56,60,75,39,62,76,72,74,72,75,60,67,65,18,41,44,78,58,75,73,67,77,59,75,60,87,74,52,92,59,56,69,61,56,43,28,38,51,21,28,50,52,28,36,51,46,52,50,51,54,58,58,28,72,76,35,82,70,60,58,58,64,57,52,51,52,51,49,50,52,49,51,57,54,55,52,72,71,56,59,81,97,55,78,62,64,31,56,75,72,40,55,28,58,22,32,39,48,32,33,48,50,55,52,30,52,52,40,48,63,55,82,51,87,92,35,59,66,54,21,51,50,23,46,51,50,50,52,50,52,41,49,48,43,44,48,8,58,69,74,29,73,84,67,64,65,72,54,55,59,72,55,40,46,60,30,46,44,52,40,38,51,50,50,52,51,50,23,61,74,70,61,51,88,73,55,56,80,77,37,44,57,42,49,49,50,26,51,58,43,15,56,50,20,40,33,20,40,53,45,44,51,51,60,72,71,104,134,71,83,78,51,30,24,53,56,30,60,74,64,70,45,93,48,75,51,42,83,81,45,23,64,64,28,58,74,67,72,42,89,41,43,50,47,57,77,72,66,73,64,48,76,58,53,65,58,53,40,87,58,63,38,71,59,15,48,22,49,32,37,48,49,48,36,43,74,74,60,31,56,71,68,42,43,49,49,48,49,50,50,30,55,70,18,57,35,72,74,51,65,37,70,51,67,70,60,52,53,48,53,60,53,41,32,71,73,74,34,98,58,61,55,48,43,56,34,46,28,54,48,31,49,52,53,56,70,53,52,39,58,95,64,36,70,46,65,56,58,52,20,48,50,23,50,52,44,17,49,50,32,33,41,35,64,72,62,58,72,47,72,49,42,50,53,26,53,47,39,50,31,50,40,21,54,20,48,56,39,69,64,46,26,55,20,44,31,38,23,48,49,41,48,39,51,71,63,49,42,73,50,51,71,70,54,30,46,69,70,27,87,44,63,66,54,23,50,29,37,45,31,35,40,45,50,48,52,30,48,44,38,47,53,55,52,55,49,56,61,74,37,64,76,72,78,73,76,47,63,70,12,32,68,73,56,79,75,67,75,58,76,61,86,75,53,90,60,55,70,62,54,43,28,40,51,22,28,49,52,28,37,53,45,52,48,51,54,59,59,30,73,77,34,85,70,59,59,56,64,59,52,50,51,49,50,50,53,50,50,57,54,53,52,72,71,56,59,83,98,54,77,61,65,31,57,74,72,38,56,29,59,21,31,40,47,32,32,48,49,56,52,31,53,53,38,49,64,55,83,52,88,93,36,59,66,55,23,51,49,23,47,51,52,50,52,50,51,42,48,48,42,45,47,8,58,70,74,28,73,85,68,66,66,72,54,56,61,72,56,39,45,60,31,46,44,52,38,39,50,50,50,51,52,50,23,61,74,71,62,49,88,72,55,55,82,78,36,44,57,40,50,50,49,28,52,58,43,16,56,50,20,40,34,21,40,54,44,44,51,51,60,73,73,104

pLDDT: mean 82.87, std 17.6, range [29.48, 98.75]

Secondary structure (DSSP, 8-state):
--GGGSBHHHHHTT------SSS-HHHHHHT----B------PPPPP---GGG--HHHHHHHHHHHHHHHT-SHHHHHHHHHHHHHTGGGT---S-HHHHHHHHHHHHHT-SS--HHHHHHHHHHHHHT---BTTB--HHHHHHHHHHHHHHHHHHHTT---HHHHHHHHHHHHHHHHTT-TTHHHHHHHHHHHHHHHHTTTS-HHHHHHH-SSHHHHHHHHHHHHHHHHHHHHTTTTHHHHTTSS-----TBS---------GGG----HHHHHHHHHHHHHHHHHHHHHHHHSSS--HHHHHHHHHHHHHHHHHT--TTSPPPPTTS-HHHHHHHHHHHHHHHHHHT---TT-HHHHHHHHHHHHHHHHHHHHHHHHSPPPPGGG--TTSHHHHHHHHHHHHHHHHHHT-S--HHHHHHHHHHHHHHHTT-HHHHHHHHHHHH-/--GGGSBHHHHHTT------SSS-HHHHHHT----B------PPPPP---GGG--HHHHHHHHHHHHHHHT-SHHHHHHHHHHHHHTGGGT---S-HHHHHHHHHHHHHT-SS--HHHHHHHHHHHHHT---BTTB--HHHHHHHHHHHHHHHHHHHTT---HHHHHHHHHHHHHHHHTT-TTHHHHHHHHHHHHHHHHTTTS-HHHHHHH-SSHHHHHHHHHHHHHHHHHHHHTHHHHHHHTTSS-----TBT---------TTSS---HHHHHHHHHHHHHHHHHHHHHHHSSSS--HHHHHHHHHHHHHHHHHT--TTSPPPPTTS-HHHHHHHHHHHHHHHHHHT---TT-HHHHHHHHHHHHHHHHHHHHHHHHSPPPPGGG--TTSHHHHHHHHHHHHHHHHHHT-S--HHHHHHHHHHHHHHHTT-HHHHHHHHHHHH-

Foldseek 3Di:
DDPLLAFPVCVVVVHDFPSDPPATPVCVVVVHDTHTVPVPPDDDDDDDDDPVQLDQVNLQVVLQVVCCVVQNDLVSLVVLLVLLCVAVCLQQVLDDPVVLVVLSVCCVPPNVTRRNLNSLLSLLSNLLLDFDDPLHNDPVSVVSLVVSVVSLVSCVVVPDQDSSSLNSLLSSLQQCLQAVPPPVNQVSLVVSQVSLVVVVLLDDLVVLCVVDVDNVVSVSSVSSNLSSQLSNLLVLQCCVVVCPVDQRPLPPDDDVSPPPVPPVLPDPDPLSVLSSVLSVLLSLLVNLVNVCVVPVPSPVVSLVVSVVVLVSSLVVQDDPPDQQAALQPGLSNQSSLLSLLSSLVCQLPNPDPPSVVSNVVSLVVLVVSLVSNLRNLVPYDDDDQSNGGSRRQNSLLSSLVSLVVVCVVVVPPDSCVSNVSSLVVLVSNSRGGSVSVVSSVVSVVD/DDPLLAFPVCVVVVHDFPSDPPATPVCVVVVHDGHTVPVPPDDDDDDDDDPVQLDQVNLQVVLQVVCCVPQNDLVSLVVLLVLLCVAVCLQQVLDDPVVLVVLSVCCVPPNVTRHNLNSLLSLLSNLLLDFDDPLHNDPVSVVSLVVSVVSLVSCVVNPDQDSSSLNSLLSSLQQCLQAVPPPVNQVSLVVSQVSLVVVVLLDDLVVLCVVDVDNVVSVSSVSSNLSSQLSNLLVLQCCVVVVPVDDRPLPPPPDPPPCPVPPVLPDPDPLSRLSSVLSVLLSLLVNLVNVCVVPVPSPVVSLVVSVVVLVSSLVVQDDPPDQQAALQPGLSNQSSLLSLLSSLVCQLPNPDPPSVVSNVVSLVVLVVSLVSNLRNLVPYDDDDQSNGGSRRQNSLLSSLVSLVVVCVVVVPPDSCVSNVSSLVVLVSNSRGGSVSVVSSVVSVVD

Nearest PDB structures (foldseek):
  8qai-assembly2_B  TM=3.033E-01  e=7.557E-01  synthetic construct
  3m72-assembly1_A  TM=3.429E-01  e=3.069E+00  Haemophilus influenzae
  3m73-assembly1_A  TM=2.971E-01  e=5.696E+00  Haemophilus influenzae
  8qai-assembly2_B  TM=3.035E-01  e=9.805E-01  synthetic construct
  3m72-assembly1_A  TM=3.104E-01  e=3.260E+00  Haemophilus influenzae